Protein AF-0000000074120996 (afdb_homodimer)

Foldseek 3Di:
DWFFQDDFCFQLVVVVVVVDDPVNVVVLVVVLLVLLLVLLLVLLVLLLVLLVLLVVLLVVLLVVLLVVLVVCLVVVPNVVSLVSLLVLLLVLQLVLLCLCLPPPVCLFFLLLLVLLLLLLTFDDPPLQAPSSLVSLSSQLSSNLSSQALFANLSSSLSNSLSSQLCSQLQAHPVVRGHDPPNLVQLGSNSSSLSSLLSSLLSNCAAQVFLVLSLVCSPFRRHLEDDPSSSVSSSSSNNSNQVSNLQVVCVVVVNHPPSQDRYSFALEADDDFADPVCLVVLQVLLLVLLVLQLVLLVLLLVLLVVCVVPVPDSVSLSVLSSVLSSVLSVLLSVLQVPQPDKDFAPQDPDDARQSPHDPRIGGLSCQQRSDRLSSNLNCLQDRFPPSDDLVSLVSNLVVLSVSLSSRRNRSTYGHNLSSQLNSQLSVLLSSLVVQCVVVVPDPNSRNSNLSSLSRSLSNNLSAQVDAPSSLSSSCSSNVHCNCSVSSRSSSNSSSVSNVVNHDHNSVSVCVVVVSLRDDSADDPPQQQPWLLNLFDPDADAAEQKDFLLSLLVQQVDPVNVDQKHFYAYPVQATFAIDGNQRNQLCQQVLQFPVVPDPDDPDRPSSSSSCPPDGDRPVVRDADPVRRRTIHRCNSPGSGDDAEEERGGTPRVVSCCCSHSSRQKHFYAYPVNHTGGMHGSVSSSVVVVVVVVVVD/DWFFQDDQCFLLVVVVVVPDDPVNVVVLVVVLLVLLLVLLLVLLVLLLVLLVLLVVLLVVLLVVLLVVLVVCLVVVPNVVSLVSLLVLLLVLQLVLLCLCLPPNVCLFFLLLLVLLLLLLTFDDPPLQAPSSLVSLSSQVSSNLSSQALFANLSSSLSNSLSSQLCSQLQAHPVVRGHDPPNLVQLGSNSSSLSSLLSSLLSNCAAQVFLVLSLVCSPFRRHLEDDPSSSVSSSSSNNSSQVSNLQVVCVVVVNHPPSQDRYSFALEADDDFADPVCLVVLQVLLLVLLVLQLVLLVLLLVLLVVCVVPVPDSVSLSVLSSVLSSVLSVLLSVLQVPQPDKDACVQDPDDASQSPHDPRIGGLSCQQRSDRLSSNLSCLQDRFPPSDDLVSLVSNLVVLSVSLSSRRNRSTYGHNLSSQLNSQLSVLLSSLVVQCVVVVPDPNSRRSNLSSLSRSLSNNLSAQVDAPSSLSSSCSSNVHCNCSVSSRSSSNSSSVSNVVNHDHNSVSVCVVVVSLRDDSADDPPQQQPWLLNLFDPDAAAAEQKDFLLVLLVQQVDPVNVDQKHFYAYPVQATFFIDGPQRNQLCQQVLQFPVVPDPDDPDRPSSSSSCPPDGDRPVVRDADPVRRRTIHRCNSPGSGDDAEEERGGTPRVVSCCCSHSSRAKHFYAYPVNHTGGMHGSVSSSVVVVVVVVVVD

Radius of gyration: 33.47 Å; Cα contacts (8 Å, |Δi|>4): 2765; chains: 2; bounding box: 96×93×85 Å

Nearest PDB structures (foldseek):
  7jm6-assembly1_B  TM=9.579E-01  e=2.265E-63  Gallus gallus
  7cq6-assembly1_D  TM=9.670E-01  e=3.101E-57  Homo sapiens
  7bxu-assembly1_A  TM=9.636E-01  e=4.789E-57  Homo sapiens
  8hvt-assembly1_C  TM=9.668E-01  e=8.269E-42  Homo sapiens
  8iad-assembly1_B  TM=9.097E-01  e=7.892E-44  Arabidopsis thaliana

Sequence (1388 aa):
QALDYDTIENELHGEEERKMSSSDWKWIQFQRWIICMLIGIMTGIVAVVINICILELTAVKMHVVEQAIIHCVKNRCLYVPLLLWIAINVVLVTVASLLTVFVAPVAAGSGIPQIKCFLNGVKVPNVVRFKTLVTKVIGVIASVSGGLAVGKEGPMIHSGSVLAAGISQGRSISFNLNTRFFKHFRNDREKRDFVCAGAAAGVSAAFGAPVGGVLFSLEEAASFWNQALTWRIFLCSILSSYTLNFFMSIYHHHPGDLAYPGLINFGKFSGSYEGFELPIFLLMAVFGGLSGAAFNAINHKITVFRLKYLKAKYFKVLEVVFVAAVSATIAFVLIYWNPECKPLGQDPYVRLQFFCNDGEYNTMAVLFFTPPEESVKSLFHDPLGALQPLTIVIFVLPYFFLACWTYGLQVPSGLFIPSLLIGAAWGRLVGNCVNFIWPDDIWAQDLSKYALIGAAAQLGGTVRMTISLTVILIEATGNITYSLPLMAVLLLAKWVGDYFNHGIYDMHIHLNKVPILPWEPPALSTNIQAREVMGTPVVTLRTVPLVSDICSVLSDPRNCHSGYPITDSEGKFRGVILRTQLLILLKHKEFVERGGSSERIKLSVFRDSYPRYFPLSVINVSEGEQQCHVDLRPFLNPSPYTIQENASLPRIFRLFRALGLRHLVVLNDEYKVVGMISRKDIWKWEHKEKQHDDQALDYDTIENELHGEEERKMSSSDWKWIQFQRWIICMLIGIMTGIVAVVINICILELTAVKMHVVEQAIIHCVKNRCLYVPLLLWIAINVVLVTVASLLTVFVAPVAAGSGIPQIKCFLNGVKVPNVVRFKTLVTKVIGVIASVSGGLAVGKEGPMIHSGSVLAAGISQGRSISFNLNTRFFKHFRNDREKRDFVCAGAAAGVSAAFGAPVGGVLFSLEEAASFWNQALTWRIFLCSILSSYTLNFFMSIYHHHPGDLAYPGLINFGKFSGSYEGFELPIFLLMAVFGGLSGAAFNAINHKITVFRLKYLKAKYFKVLEVVFVAAVSATIAFVLIYWNPECKPLGQDPYVRLQFFCNDGEYNTMAVLFFTPPEESVKSLFHDPLGALQPLTIVIFVLPYFFLACWTYGLQVPSGLFIPSLLIGAAWGRLVGNCVNFIWPDDIWAQDLSKYALIGAAAQLGGTVRMTISLTVILIEATGNITYSLPLMAVLLLAKWVGDYFNHGIYDMHIHLNKVPILPWEPPALSTNIQAREVMGTPVVTLRTVPLVSDICSVLSDPRNCHSGYPITDSEGKFRGVILRTQLLILLKHKEFVERGGSSERIKLSVFRDSYPRYFPLSVINVSEGEQQCHVDLRPFLNPSPYTIQENASLPRIFRLFRALGLRHLVVLNDEYKVVGMISRKDIWKWEHKEKQHDD

Secondary structure (DSSP, 8-state):
-B---S----HHHHHHHHH--HHHHHHHHHHHHHHHHHHHHHHHHHHHHHHHHHHHHHHHHHHHHHHHHHHHHHHT-THHHHHHHHHHHHHHHHHHHHIIIII-GGGSB-SHHHHHHHHTTB--TTTT-HHHHHHHHHHHHHHHHTT-S-BSHHHHHHHHHHHHHHHHHTEETTTTEE-STTGGG-SHHHHHHHHHHHHHHHHHHHHS-HHHHHHHIIIII-S---HHHHHHHHHHHHHHHHHHHHHHHHHTT-TT-----SS-----------GGGHHHHHHHHHHHHHHHHHHHHHHHHHHHHHHHH--SHHHHHHHHHHHHHHHHHHHHHHHHH---EEETTS--S----TTSPTTEEEHHHHHHSS-HHHHHHHHHHPPTTSS-HHHHHHHHHHHHHHHHHHTTSSSB-BSHHHHHHHHHHHHHHHHHHHHHHSTT-GGGT-HHHHHHHHHHHHHHHHH---HHHHHHHHHHHT--TTHHHHHHHHHHHHHHHHTT---HHHHHHHHTT-----SSPPTT-TT-BHHHHSB-S---EESS-BHHHHHHHHH-GGG--SEEEEE-TT-BEEEEEEHHHHHHHHHTT--STT-SSS----HHHHHHHTT----GGGS---TTGGG-B---TTTSBSS--EEETT-BHHHHHHHHHHHT-SEEEEE-TTSBEEEEEEHHHHHHHHHHHHHHH-/-B---S----HHHHHHHHH--HHHHHHHHHHHHHHHHHHHHHHHHHHHHHHHHHHHHHHHHHHHHHHHHHHHHHHT-THHHHHHHHHHHHHHHHHHHHIIIII-GGGSB-SHHHHHHHHTTB--TTTT-HHHHHHHHHHHHHHHHTT-S-BSHHHHHHHHHHHHHHHHHTEETTTTEE-STTGGG-SHHHHHHHHHHHHHHHHHHHHS-HHHHHHHIIIII-S---HHHHHHHHHHHHHHHHHHHHHHHHHTT-TT-----SS-----------GGGHHHHHHHHHHHHHHHHHHHHHHHHHHHHHHHH--SHHHHHHHHHHHHHHHHHHHHHHHHH---EEEGGG--S----TTSPTTEEEHHHHHHSS-HHHHHHHHHHPPTTSS-HHHHHHHHHHHHHHHHHHTTSSSB-BSHHHHHHHHHHHHHHHHHHHHHHSTT-GGGT-HHHHHHHHHHHHHHHHH---HHHHHHHHHHHT--TTHHHHHHHHHHHHHHHHHH---HHHHHHHHTT-----SSPPTT-TT-BHHHHSB-S---EESS-BHHHHHHHHH-GGG--SEEEEE-TTSBEEEEEEHHHHHHHHHTT--STT-SSS----HHHHHHHTT----GGGS---TTGGG-B---TTTSBSS--EEETT-BHHHHHHHHHHHT-SEEEEE-TTSBEEEEEEHHHHHHHHHHHHHHH-

Solvent-accessible surface area (backbone atoms only — not comparable to full-atom values): 68391 Å² total; per-residue (Å²): 104,66,40,54,44,62,80,68,68,16,52,51,49,44,51,53,48,71,69,51,48,73,66,54,54,51,48,53,55,49,48,54,51,52,48,32,46,49,36,6,39,52,36,6,50,53,49,44,53,43,49,52,52,27,53,53,51,36,50,52,49,48,50,54,37,48,52,38,40,60,55,14,64,76,69,74,41,60,66,54,28,52,51,50,47,27,49,54,17,28,54,31,32,46,52,14,18,50,36,15,69,72,71,24,56,67,26,28,22,26,32,55,50,59,50,28,36,44,53,66,30,36,57,57,79,61,62,55,32,68,65,24,37,54,38,23,51,53,8,30,34,20,27,47,50,18,60,44,55,42,21,66,44,28,33,33,20,36,40,13,21,19,48,15,41,33,61,48,37,35,40,35,81,92,74,67,40,77,50,83,49,51,56,88,39,41,47,55,41,51,36,43,54,39,21,46,23,12,30,11,11,11,38,1,25,29,34,29,10,32,69,18,9,46,37,34,33,55,74,70,35,35,72,65,86,51,72,70,57,49,54,46,26,39,52,8,3,43,39,2,16,47,42,24,6,53,55,47,13,49,70,71,72,38,71,58,48,71,81,38,38,28,74,43,69,59,52,81,58,83,75,84,83,57,58,83,48,48,65,56,48,48,52,44,5,46,48,14,0,49,52,12,29,49,45,39,52,54,28,48,54,52,50,52,50,39,69,73,70,45,73,52,70,66,52,42,45,49,48,50,38,47,53,28,36,50,48,43,47,52,46,51,51,50,40,70,69,50,83,55,60,42,64,68,77,76,62,87,78,69,79,51,29,87,92,37,56,94,62,22,19,29,54,54,37,39,51,59,72,39,59,64,64,56,24,39,28,46,48,34,64,53,56,82,77,68,64,56,64,67,60,44,52,67,47,38,56,58,47,50,52,46,32,36,63,43,59,76,38,51,27,22,30,8,61,62,50,41,30,31,35,46,13,17,39,57,13,29,45,50,23,51,52,47,19,69,76,37,68,87,42,73,79,36,58,55,35,34,61,32,5,49,51,20,14,46,5,19,34,11,10,28,56,52,48,42,71,29,51,40,41,28,52,29,45,31,28,49,32,47,79,54,45,64,62,44,47,54,18,17,48,45,0,23,54,50,9,56,74,76,43,69,28,44,50,61,47,51,36,54,74,68,67,54,74,69,82,69,98,61,61,68,81,83,33,62,79,40,32,36,69,77,48,35,45,69,84,64,70,66,43,52,45,63,33,39,41,44,57,55,50,51,49,68,64,33,78,91,48,77,56,64,61,33,44,24,21,47,97,85,48,32,61,54,27,36,36,41,45,65,56,51,47,50,40,60,65,68,59,59,29,59,82,68,42,79,87,61,79,76,85,52,64,64,58,62,32,68,41,54,90,64,72,73,58,71,85,76,47,85,74,51,79,73,51,35,74,29,35,30,70,43,68,53,69,20,22,55,57,64,72,58,42,48,43,73,20,29,42,46,60,52,44,49,50,34,49,55,58,44,48,44,61,36,43,23,28,48,80,67,29,26,75,62,24,37,33,39,56,60,36,55,44,50,50,55,53,54,50,47,62,67,69,105,103,67,40,54,45,62,82,68,68,15,53,49,50,45,52,52,49,71,69,50,48,74,65,54,52,51,48,54,57,50,50,54,51,52,48,34,47,50,36,6,37,52,35,6,51,52,50,42,52,43,48,53,50,28,54,53,52,36,51,52,51,50,50,56,38,49,52,38,40,60,55,14,66,75,68,73,41,60,65,52,29,53,53,50,46,26,48,54,17,28,54,33,33,46,54,14,18,50,36,14,68,72,72,26,55,66,28,28,23,25,32,54,51,60,48,28,36,44,53,67,29,35,58,56,78,60,63,56,32,68,63,24,39,54,37,23,51,54,7,31,32,22,27,48,50,18,60,46,58,42,21,65,43,28,31,35,20,35,40,13,22,19,48,16,41,32,62,47,37,35,41,36,81,90,73,68,40,76,51,86,49,49,56,89,39,42,46,54,42,50,37,42,54,39,22,46,26,12,30,12,11,10,38,0,24,29,34,26,10,31,69,18,10,44,37,34,32,53,74,70,35,36,71,65,86,52,71,69,57,49,54,46,26,40,52,9,3,44,39,2,16,47,42,26,6,52,54,47,12,48,71,71,71,37,70,58,46,72,80,39,38,28,74,44,69,58,53,80,56,84,74,85,82,58,57,84,48,48,65,56,48,47,51,45,5,46,49,15,0,49,52,11,30,48,47,40,52,53,30,49,53,52,50,53,48,37,68,73,69,46,71,51,70,69,52,42,44,49,49,50,40,48,52,27,37,51,48,44,47,52,44,51,51,51,41,70,70,49,84,57,60,43,60,53,91,75,54,86,77,68,76,51,28,87,90,39,56,94,66,23,16,29,53,55,37,39,52,60,71,39,59,65,64,57,24,39,29,46,47,34,64,54,56,81,80,67,63,55,65,66,59,44,53,68,46,38,56,58,47,50,54,46,31,37,62,44,60,77,39,51,28,22,28,8,62,62,49,42,29,30,36,44,13,18,41,57,14,29,45,51,23,52,51,47,18,69,76,38,69,85,42,72,79,37,57,56,34,33,62,32,4,48,51,21,14,46,5,20,34,12,11,28,57,52,45,42,70,28,49,40,42,25,52,29,45,31,29,48,30,47,78,55,44,64,63,44,47,54,18,16,49,45,0,23,54,49,8,54,74,74,43,69,28,44,51,60,48,51,36,54,74,66,67,54,72,71,81,68,96,62,62,69,81,84,34,63,81,40,32,35,70,76,48,36,45,68,86,64,72,66,43,52,46,62,34,40,40,44,56,52,50,50,48,68,65,33,77,90,50,77,57,65,62,32,44,25,21,46,97,86,48,32,62,55,27,39,33,42,45,66,56,52,47,50,39,59,65,68,59,60,29,58,82,70,44,79,88,61,79,74,86,53,64,64,60,60,32,67,42,52,91,63,72,75,59,70,87,76,47,86,74,52,79,73,51,34,73,30,34,31,69,42,70,52,68,21,21,56,58,65,72,57,44,48,44,75,19,28,42,47,60,51,43,49,50,34,48,55,58,44,49,43,62,35,42,23,29,49,80,67,29,26,73,61,25,37,36,37,57,58,37,55,43,50,49,56,52,54,51,46,61,67,70,104

Organism: Ciona intestinalis (NCBI:txid7719)

InterPro domains:
  IPR000644 CBS domain [PF00571] (530-586)
  IPR000644 CBS domain [PF00571] (637-682)
  IPR000644 CBS domain [PS51371] (534-593)
  IPR000644 CBS domain [PS51371] (636-694)
  IPR000644 CBS domain [SM00116] (537-587)
  IPR000644 CBS domain [SM00116] (639-687)
  IPR001807 Chloride channel [PF00654] (93-497)
  IPR001807 Chloride channel [PR00762] (105-122)
  IPR001807 Chloride channel [PR00762] (136-155)
  IPR001807 Chloride channel [PR00762] (200-219)
  IPR001807 Chloride channel [PR00762] (411-431)
  IPR001807 Chloride channel [PR00762] (448-464)
  IPR001807 Chloride channel [PR00762] (466-485)
  IPR001807 Chloride channel [PR00762] (504-518)
  IPR014743 Chloride channel, core [SSF81340] (23-520)
  IPR046342 CBS domain superfamily [G3DSA:3.10.580.10] (526-694)
  IPR046342 CBS domain superfamily [SSF54631] (521-684)
  IPR051280 Voltage-gated chloride channel/antiporter [PTHR11689] (2-684)

pLDDT: mean 89.8, std 8.84, range [40.62, 98.62]

Structure (mmCIF, N/CA/C/O backbone):
data_AF-0000000074120996-model_v1
#
loop_
_entity.id
_entity.type
_entity.pdbx_description
1 polymer 'Chloride channel protein'
#
loop_
_atom_site.group_PDB
_atom_site.id
_atom_site.type_symbol
_atom_site.label_atom_id
_atom_site.label_alt_id
_atom_site.label_comp_id
_atom_site.label_asym_id
_atom_site.label_entity_id
_atom_site.label_seq_id
_atom_site.pdbx_PDB_ins_code
_atom_site.Cartn_x
_atom_site.Cartn_y
_atom_site.Cartn_z
_atom_site.occupancy
_atom_site.B_iso_or_equiv
_atom_site.auth_seq_id
_atom_site.auth_comp_id
_atom_site.auth_asym_id
_atom_site.auth_atom_id
_atom_site.pdbx_PDB_model_num
ATOM 1 N N . GLN A 1 1 ? -20.734 -17.781 -11.328 1 68.81 1 GLN A N 1
ATOM 2 C CA . GLN A 1 1 ? -19.781 -17.75 -12.445 1 68.81 1 GLN A CA 1
ATOM 3 C C . GLN A 1 1 ? -18.578 -16.875 -12.117 1 68.81 1 GLN A C 1
ATOM 5 O O . GLN A 1 1 ? -18.703 -15.914 -11.359 1 68.81 1 GLN A O 1
ATOM 10 N N . ALA A 1 2 ? -17.406 -17.359 -12.57 1 76.06 2 ALA A N 1
ATOM 11 C CA . ALA A 1 2 ? -16.156 -16.672 -12.242 1 76.06 2 ALA A CA 1
ATOM 12 C C . ALA A 1 2 ? -15.617 -15.914 -13.445 1 76.06 2 ALA A C 1
ATOM 14 O O . ALA A 1 2 ? -15.922 -16.25 -14.594 1 76.06 2 ALA A O 1
ATOM 15 N N . LEU A 1 3 ? -15.055 -14.82 -13.242 1 74.31 3 LEU A N 1
ATOM 16 C CA . LEU A 1 3 ? -14.344 -14.047 -14.25 1 74.31 3 LEU A CA 1
ATOM 17 C C . LEU A 1 3 ? -12.961 -14.633 -14.508 1 74.31 3 LEU A C 1
ATOM 19 O O . LEU A 1 3 ? -12.422 -15.359 -13.672 1 74.31 3 LEU A O 1
ATOM 23 N N . ASP A 1 4 ? -12.508 -14.445 -15.734 1 76.88 4 ASP A N 1
ATOM 24 C CA . ASP A 1 4 ? -11.195 -14.961 -16.094 1 76.88 4 ASP A CA 1
ATOM 25 C C . ASP A 1 4 ? -10.172 -13.828 -16.203 1 76.88 4 ASP A C 1
ATOM 27 O O . ASP A 1 4 ? -10.172 -13.07 -17.172 1 76.88 4 ASP A O 1
ATOM 31 N N . TYR A 1 5 ? -9.289 -13.859 -15.328 1 78.5 5 TYR A N 1
ATOM 32 C CA . TYR A 1 5 ? -8.305 -12.789 -15.312 1 78.5 5 TYR A CA 1
ATOM 33 C C . TYR A 1 5 ? -7 -13.234 -15.953 1 78.5 5 TYR A C 1
ATOM 35 O O . TYR A 1 5 ? -6.059 -12.445 -16.078 1 78.5 5 TYR A O 1
ATOM 43 N N . ASP A 1 6 ? -6.938 -14.43 -16.406 1 83.38 6 ASP A N 1
ATOM 44 C CA . ASP A 1 6 ? -5.758 -14.938 -17.094 1 83.38 6 ASP A CA 1
ATOM 45 C C . ASP A 1 6 ? -5.793 -14.578 -18.578 1 83.38 6 ASP A C 1
ATOM 47 O O . ASP A 1 6 ? -6.816 -14.766 -19.25 1 83.38 6 ASP A O 1
ATOM 51 N N . THR A 1 7 ? -4.715 -14.102 -19.094 1 82.88 7 THR A N 1
ATOM 52 C CA . THR A 1 7 ? -4.648 -13.75 -20.516 1 82.88 7 THR A CA 1
ATOM 53 C C . THR A 1 7 ? -4.582 -15.008 -21.375 1 82.88 7 THR A C 1
ATOM 55 O O . THR A 1 7 ? -3.77 -15.898 -21.125 1 82.88 7 THR A O 1
ATOM 58 N N . ILE A 1 8 ? -5.453 -15.023 -22.344 1 88.12 8 ILE A N 1
ATOM 59 C CA . ILE A 1 8 ? -5.449 -16.141 -23.281 1 88.12 8 ILE A CA 1
ATOM 60 C C . ILE A 1 8 ? -4.402 -15.914 -24.359 1 88.12 8 ILE A C 1
ATOM 62 O O . ILE A 1 8 ? -4.617 -15.125 -25.281 1 88.12 8 ILE A O 1
ATOM 66 N N . GLU A 1 9 ? -3.352 -16.656 -24.234 1 90.25 9 GLU A N 1
ATOM 67 C CA . GLU A 1 9 ? -2.248 -16.5 -25.172 1 90.25 9 GLU A CA 1
ATOM 68 C C . GLU A 1 9 ? -2.312 -17.531 -26.281 1 90.25 9 GLU A C 1
ATOM 70 O O . GLU A 1 9 ? -1.365 -18.297 -26.484 1 90.25 9 GLU A O 1
ATOM 75 N N . ASN A 1 10 ? -3.385 -17.438 -27.047 1 92.44 10 ASN A N 1
ATOM 76 C CA . ASN A 1 10 ? -3.551 -18.375 -28.156 1 92.44 10 ASN A CA 1
ATOM 77 C C . ASN A 1 10 ? -2.818 -17.891 -29.406 1 92.44 10 ASN A C 1
ATOM 79 O O . ASN A 1 10 ? -2.049 -16.938 -29.344 1 92.44 10 ASN A O 1
ATOM 83 N N . GLU A 1 11 ? -2.973 -18.656 -30.422 1 91.5 11 GLU A N 1
ATOM 84 C CA . GLU A 1 11 ? -2.266 -18.344 -31.672 1 91.5 11 GLU A CA 1
ATOM 85 C C . GLU A 1 11 ? -2.705 -17 -32.219 1 91.5 11 GLU A C 1
ATOM 87 O O . GLU A 1 11 ? -1.896 -16.266 -32.812 1 91.5 11 GLU A O 1
ATOM 92 N N . LEU A 1 12 ? -3.936 -16.719 -32.094 1 91.94 12 LEU A N 1
ATOM 93 C CA . LEU A 1 12 ? -4.449 -15.438 -32.562 1 91.94 12 LEU A CA 1
ATOM 94 C C . LEU A 1 12 ? -3.789 -14.281 -31.812 1 91.94 12 LEU A C 1
ATOM 96 O O . LEU A 1 12 ? -3.451 -13.258 -32.406 1 91.94 12 LEU A O 1
ATOM 100 N N . HIS A 1 13 ? -3.668 -14.438 -30.547 1 90.88 13 HIS A N 1
ATOM 101 C CA . HIS A 1 13 ? -3.004 -13.43 -29.719 1 90.88 13 HIS A CA 1
ATOM 102 C C . HIS A 1 13 ? -1.551 -13.25 -30.156 1 90.88 13 HIS A C 1
ATOM 104 O O . HIS A 1 13 ? -1.065 -12.117 -30.234 1 90.88 13 HIS A O 1
ATOM 110 N N . GLY A 1 14 ? -0.879 -14.328 -30.391 1 89 14 GLY A N 1
ATOM 111 C CA . GLY A 1 14 ? 0.498 -14.258 -30.859 1 89 14 GLY A CA 1
ATOM 112 C C . GLY A 1 14 ? 0.641 -13.562 -32.188 1 89 14 GLY A C 1
ATOM 113 O O . GLY A 1 14 ? 1.589 -12.805 -32.406 1 89 14 GLY A O 1
ATOM 114 N N . GLU A 1 15 ? -0.317 -13.82 -33.062 1 90.06 15 GLU A N 1
ATOM 115 C CA . GLU A 1 15 ? -0.294 -13.203 -34.375 1 90.06 15 GLU A CA 1
ATOM 116 C C . GLU A 1 15 ? -0.506 -11.695 -34.281 1 90.06 15 GLU A C 1
ATOM 118 O O . GLU A 1 15 ? 0.152 -10.93 -35 1 90.06 15 GLU A O 1
ATOM 123 N N . GLU A 1 16 ? -1.359 -11.344 -33.531 1 89.19 16 GLU A N 1
ATOM 124 C CA . GLU A 1 16 ? -1.601 -9.914 -33.344 1 89.19 16 GLU A CA 1
ATOM 125 C C . GLU A 1 16 ? -0.38 -9.219 -32.75 1 89.19 16 GLU A C 1
ATOM 127 O O . GLU A 1 16 ? -0.042 -8.102 -33.156 1 89.19 16 GLU A O 1
ATOM 132 N N . GLU A 1 17 ? 0.224 -9.836 -31.797 1 89.38 17 GLU A N 1
ATOM 133 C CA . GLU A 1 17 ? 1.395 -9.25 -31.156 1 89.38 17 GLU A CA 1
ATOM 134 C C . GLU A 1 17 ? 2.561 -9.133 -32.125 1 89.38 17 GLU A C 1
ATOM 136 O O . GLU A 1 17 ? 3.348 -8.188 -32.062 1 89.38 17 GLU A O 1
ATOM 141 N N . ARG A 1 18 ? 2.688 -10.062 -33.031 1 88.81 18 ARG A N 1
ATOM 142 C CA . ARG A 1 18 ? 3.752 -10.031 -34.031 1 88.81 18 ARG A CA 1
ATOM 143 C C . ARG A 1 18 ? 3.566 -8.859 -34.969 1 88.81 18 ARG A C 1
ATOM 145 O O . ARG A 1 18 ? 4.543 -8.312 -35.5 1 88.81 18 ARG A O 1
ATOM 152 N N . LYS A 1 19 ? 2.367 -8.508 -35.156 1 89.38 19 LYS A N 1
ATOM 153 C CA . LYS A 1 19 ? 2.059 -7.422 -36.094 1 89.38 19 LYS A CA 1
ATOM 154 C C . LYS A 1 19 ? 2.131 -6.066 -35.375 1 89.38 19 LYS A C 1
ATOM 156 O O . LYS A 1 19 ? 2.188 -5.023 -36.062 1 89.38 19 LYS A O 1
ATOM 161 N N . MET A 1 20 ? 2.154 -6.098 -34.156 1 88.69 20 MET A N 1
ATOM 162 C CA . MET A 1 20 ? 2.131 -4.855 -33.375 1 88.69 20 MET A CA 1
ATOM 163 C C . MET A 1 20 ? 3.514 -4.219 -33.312 1 88.69 20 MET A C 1
ATOM 165 O O . MET A 1 20 ? 4.5 -4.887 -33 1 88.69 20 MET A O 1
ATOM 169 N N . SER A 1 21 ? 3.57 -2.992 -33.656 1 88.56 21 SER A N 1
ATOM 170 C CA . SER A 1 21 ? 4.809 -2.227 -33.562 1 88.56 21 SER A CA 1
ATOM 171 C C . SER A 1 21 ? 5.012 -1.673 -32.156 1 88.56 21 SER A C 1
ATOM 173 O O . SER A 1 21 ? 4.09 -1.698 -31.328 1 88.56 21 SER A O 1
ATOM 175 N N . SER A 1 22 ? 6.223 -1.227 -31.891 1 87.19 22 SER A N 1
ATOM 176 C CA . SER A 1 22 ? 6.527 -0.609 -30.594 1 87.19 22 SER A CA 1
ATOM 177 C C . SER A 1 22 ? 5.684 0.641 -30.375 1 87.19 22 SER A C 1
ATOM 179 O O . SER A 1 22 ? 5.293 0.936 -29.234 1 87.19 22 SER A O 1
ATOM 181 N N . SER A 1 23 ? 5.391 1.337 -31.391 1 89.81 23 SER A N 1
ATOM 182 C CA . SER A 1 23 ? 4.574 2.541 -31.297 1 89.81 23 SER A CA 1
ATOM 183 C C . SER A 1 23 ? 3.129 2.199 -30.938 1 89.81 23 SER A C 1
ATOM 185 O O . SER A 1 23 ? 2.475 2.932 -30.203 1 89.81 23 SER A O 1
ATOM 187 N N . ASP A 1 24 ? 2.686 1.1 -31.484 1 90 24 ASP A N 1
ATOM 188 C CA . ASP A 1 24 ? 1.333 0.653 -31.172 1 90 24 ASP A CA 1
ATOM 189 C C . ASP A 1 24 ? 1.211 0.281 -29.688 1 90 24 ASP A C 1
ATOM 191 O O . ASP A 1 24 ? 0.208 0.595 -29.047 1 90 24 ASP A O 1
ATOM 195 N N . TRP A 1 25 ? 2.223 -0.363 -29.297 1 89.31 25 TRP A N 1
ATOM 196 C CA . TRP A 1 25 ? 2.234 -0.768 -27.891 1 89.31 25 TRP A CA 1
ATOM 197 C C . TRP A 1 25 ? 2.229 0.45 -26.969 1 89.31 25 TRP A C 1
ATOM 199 O O . TRP A 1 25 ? 1.503 0.48 -25.984 1 89.31 25 TRP A O 1
ATOM 209 N N . LYS A 1 26 ? 3.01 1.464 -27.312 1 89.94 26 LYS A N 1
ATOM 210 C CA . LYS A 1 26 ? 3.07 2.68 -26.516 1 89.94 26 LYS A CA 1
ATOM 211 C C . LYS A 1 26 ? 1.739 3.426 -26.547 1 89.94 26 LYS A C 1
ATOM 213 O O . LYS A 1 26 ? 1.341 4.035 -25.547 1 89.94 26 LYS A O 1
ATOM 218 N N . TRP A 1 27 ? 1.124 3.375 -27.578 1 90.75 27 TRP A N 1
ATOM 219 C CA . TRP A 1 27 ? -0.169 4.039 -27.703 1 90.75 27 TRP A CA 1
ATOM 220 C C . TRP A 1 27 ? -1.217 3.361 -26.828 1 90.75 27 TRP A C 1
ATOM 222 O O . TRP A 1 27 ? -2.055 4.031 -26.219 1 90.75 27 TRP A O 1
ATOM 232 N N . ILE A 1 28 ? -1.184 2.074 -26.797 1 90.62 28 ILE A N 1
ATOM 233 C CA . ILE A 1 28 ? -2.119 1.329 -25.969 1 90.62 28 ILE A CA 1
ATOM 234 C C . ILE A 1 28 ? -1.873 1.656 -24.5 1 90.62 28 ILE A C 1
ATOM 236 O O . ILE A 1 28 ? -2.82 1.814 -23.719 1 90.62 28 ILE A O 1
ATOM 240 N N . GLN A 1 29 ? -0.605 1.774 -24.188 1 89.88 29 GLN A N 1
ATOM 241 C CA . GLN A 1 29 ? -0.27 2.15 -22.828 1 89.88 29 GLN A CA 1
ATOM 242 C C . GLN A 1 29 ? -0.762 3.559 -22.5 1 89.88 29 GLN A C 1
ATOM 244 O O . GLN A 1 29 ? -1.242 3.82 -21.391 1 89.88 29 GLN A O 1
ATOM 249 N N . PHE A 1 30 ? -0.664 4.414 -23.453 1 91.06 30 PHE A N 1
ATOM 250 C CA . PHE A 1 30 ? -1.115 5.789 -23.266 1 91.06 30 PHE A CA 1
ATOM 251 C C . PHE A 1 30 ? -2.631 5.848 -23.125 1 91.06 30 PHE A C 1
ATOM 253 O O . PHE A 1 30 ? -3.154 6.641 -22.344 1 91.06 30 PHE A O 1
ATOM 260 N N . GLN A 1 31 ? -3.312 5.051 -23.828 1 93.12 31 GLN A N 1
ATOM 261 C CA . GLN A 1 31 ? -4.766 4.988 -23.719 1 93.12 31 GLN A CA 1
ATOM 262 C C . GLN A 1 31 ? -5.199 4.551 -22.328 1 93.12 31 GLN A C 1
ATOM 264 O O . GLN A 1 31 ? -6.227 5.008 -21.812 1 93.12 31 GLN A O 1
ATOM 269 N N . ARG A 1 32 ? -4.465 3.678 -21.719 1 94 32 ARG A N 1
ATOM 270 C CA . ARG A 1 32 ? -4.766 3.256 -20.344 1 94 32 ARG A CA 1
ATOM 271 C C . ARG A 1 32 ? -4.762 4.445 -19.391 1 94 32 ARG A C 1
ATOM 273 O O . ARG A 1 32 ? -5.617 4.543 -18.516 1 94 32 ARG A O 1
ATOM 280 N N . TRP A 1 33 ? -3.873 5.312 -19.594 1 93 33 TRP A N 1
ATOM 281 C CA . TRP A 1 33 ? -3.775 6.5 -18.75 1 93 33 TRP A CA 1
ATOM 282 C C . TRP A 1 33 ? -4.953 7.438 -18.984 1 93 33 TRP A C 1
ATOM 284 O O . TRP A 1 33 ? -5.52 7.988 -18.047 1 93 33 TRP A O 1
ATOM 294 N N . ILE A 1 34 ? -5.312 7.602 -20.172 1 94.44 34 ILE A N 1
ATOM 295 C CA . ILE A 1 34 ? -6.418 8.484 -20.531 1 94.44 34 ILE A CA 1
ATOM 296 C C . ILE A 1 34 ? -7.715 7.961 -19.922 1 94.44 34 ILE A C 1
ATOM 298 O O . ILE A 1 34 ? -8.516 8.734 -19.391 1 94.44 34 ILE A O 1
ATOM 302 N N . ILE A 1 35 ? -7.895 6.68 -20.031 1 95.88 35 ILE A N 1
ATOM 303 C CA . ILE A 1 35 ? -9.102 6.062 -19.484 1 95.88 35 ILE A CA 1
ATOM 304 C C . ILE A 1 35 ? -9.148 6.277 -17.984 1 95.88 35 ILE A C 1
ATOM 306 O O . ILE A 1 35 ? -10.203 6.613 -17.422 1 95.88 35 ILE A O 1
ATOM 310 N N . CYS A 1 36 ? -8.031 6.113 -17.328 1 96.06 36 CYS A N 1
ATOM 311 C CA . CYS A 1 36 ? -7.98 6.312 -15.883 1 96.06 36 CYS A CA 1
ATOM 312 C C . CYS A 1 36 ? -8.273 7.762 -15.523 1 96.06 36 CYS A C 1
ATOM 314 O O . CYS A 1 36 ? -8.922 8.039 -14.508 1 96.06 36 CYS A O 1
ATOM 316 N N . MET A 1 37 ? -7.809 8.688 -16.312 1 96.06 37 MET A N 1
ATOM 317 C CA . MET A 1 37 ? -8.102 10.102 -16.078 1 96.06 37 MET A CA 1
ATOM 318 C C . MET A 1 37 ? -9.594 10.383 -16.234 1 96.06 37 MET A C 1
ATOM 320 O O . MET A 1 37 ? -10.18 11.086 -15.414 1 96.06 37 MET A O 1
ATOM 324 N N . LEU A 1 38 ? -10.133 9.789 -17.219 1 96.94 38 LEU A N 1
ATOM 325 C CA . LEU A 1 38 ? -11.562 9.984 -17.453 1 96.94 38 LEU A CA 1
ATOM 326 C C . LEU A 1 38 ? -12.391 9.391 -16.312 1 96.94 38 LEU A C 1
ATOM 328 O O . LEU A 1 38 ? -13.383 9.977 -15.898 1 96.94 38 LEU A O 1
ATOM 332 N N . ILE A 1 39 ? -12.008 8.234 -15.852 1 97.81 39 ILE A N 1
ATOM 333 C CA . ILE A 1 39 ? -12.695 7.586 -14.734 1 97.81 39 ILE A CA 1
ATOM 334 C C . ILE A 1 39 ? -12.641 8.484 -13.508 1 97.81 39 ILE A C 1
ATOM 336 O O . ILE A 1 39 ? -13.648 8.68 -12.82 1 97.81 39 ILE A O 1
ATOM 340 N N . GLY A 1 40 ? -11.477 9.039 -13.203 1 97.81 40 GLY A N 1
ATOM 341 C CA . GLY A 1 40 ? -11.328 9.922 -12.062 1 97.81 40 GLY A CA 1
ATOM 342 C C . GLY A 1 40 ? -12.203 11.164 -12.156 1 97.81 40 GLY A C 1
ATOM 343 O O . GLY A 1 40 ? -12.922 11.484 -11.211 1 97.81 40 GLY A O 1
ATOM 344 N N . ILE A 1 41 ? -12.234 11.781 -13.273 1 97.69 41 ILE A N 1
ATOM 345 C CA . ILE A 1 41 ? -12.984 13.008 -13.484 1 97.69 41 ILE A CA 1
ATOM 346 C C . ILE A 1 41 ? -14.484 12.727 -13.398 1 97.69 41 ILE A C 1
ATOM 348 O O . ILE A 1 41 ? -15.219 13.438 -12.711 1 97.69 41 ILE A O 1
ATOM 352 N N . MET A 1 42 ? -14.898 11.68 -14.031 1 98 42 MET A N 1
ATOM 353 C CA . MET A 1 42 ? -16.328 11.359 -14.047 1 98 42 MET A CA 1
ATOM 354 C C . MET A 1 42 ? -16.812 10.953 -12.656 1 98 42 MET A C 1
ATOM 356 O O . MET A 1 42 ? -17.938 11.25 -12.273 1 98 42 MET A O 1
ATOM 360 N N . THR A 1 43 ? -15.977 10.219 -11.969 1 97.94 43 THR A N 1
ATOM 361 C CA . THR A 1 43 ? -16.328 9.859 -10.602 1 97.94 43 THR A CA 1
ATOM 362 C C . THR A 1 43 ? -16.469 11.109 -9.734 1 97.94 43 THR A C 1
ATOM 364 O O . THR A 1 43 ? -17.391 11.203 -8.914 1 97.94 43 THR A O 1
ATOM 367 N N . GLY A 1 44 ? -15.57 12.078 -9.891 1 97.06 44 GLY A N 1
ATOM 368 C CA . GLY A 1 44 ? -15.68 13.344 -9.188 1 97.06 44 GLY A CA 1
ATOM 369 C C . GLY A 1 44 ? -16.953 14.102 -9.516 1 97.06 44 GLY A C 1
ATOM 370 O O . GLY A 1 44 ? -17.578 14.688 -8.625 1 97.06 44 GLY A O 1
ATOM 371 N N . ILE A 1 45 ? -17.375 14.039 -10.711 1 97.62 45 ILE A N 1
ATOM 372 C CA . ILE A 1 45 ? -18.578 14.742 -11.148 1 97.62 45 ILE A CA 1
ATOM 373 C C . ILE A 1 45 ? -19.812 14.094 -10.508 1 97.62 45 ILE A C 1
ATOM 375 O O . ILE A 1 45 ? -20.719 14.797 -10.055 1 97.62 45 ILE A O 1
ATOM 379 N N . VAL A 1 46 ? -19.812 12.797 -10.477 1 97.81 46 VAL A N 1
ATOM 380 C CA . VAL A 1 46 ? -20.922 12.094 -9.828 1 97.81 46 VAL A CA 1
ATOM 381 C C . VAL A 1 46 ? -20.969 12.469 -8.344 1 97.81 46 VAL A C 1
ATOM 383 O O . VAL A 1 46 ? -22.062 12.656 -7.789 1 97.81 46 VAL A O 1
ATOM 386 N N . ALA A 1 47 ? -19.859 12.547 -7.742 1 97.38 47 ALA A N 1
ATOM 387 C CA . ALA A 1 47 ? -19.797 12.953 -6.34 1 97.38 47 ALA A CA 1
ATOM 388 C C . ALA A 1 47 ? -20.359 14.352 -6.148 1 97.38 47 ALA A C 1
ATOM 390 O O . ALA A 1 47 ? -21.047 14.625 -5.152 1 97.38 47 ALA A O 1
ATOM 391 N N . VAL A 1 48 ? -20.125 15.266 -7.074 1 96.38 48 VAL A N 1
ATOM 392 C CA . VAL A 1 48 ? -20.625 16.625 -7.02 1 96.38 48 VAL A CA 1
ATOM 393 C C . VAL A 1 48 ? -22.156 16.625 -7.07 1 96.38 48 VAL A C 1
ATOM 395 O O . VAL A 1 48 ? -22.812 17.312 -6.285 1 96.38 48 VAL A O 1
ATOM 398 N N . VAL A 1 49 ? -22.656 15.836 -7.945 1 97.12 49 VAL A N 1
ATOM 399 C CA . VAL A 1 49 ? -24.094 15.758 -8.109 1 97.12 49 VAL A CA 1
ATOM 400 C C . VAL A 1 49 ? -24.734 15.227 -6.832 1 97.12 49 VAL A C 1
ATOM 402 O O . VAL A 1 49 ? -25.734 15.773 -6.355 1 97.12 49 VAL A O 1
ATOM 405 N N . ILE A 1 50 ? -24.188 14.219 -6.293 1 96.44 50 ILE A N 1
ATOM 406 C CA . ILE A 1 50 ? -24.719 13.617 -5.074 1 96.44 50 ILE A CA 1
ATOM 407 C C . ILE A 1 50 ? -24.672 14.633 -3.936 1 96.44 50 ILE A C 1
ATOM 409 O O . ILE A 1 50 ? -25.672 14.82 -3.234 1 96.44 50 ILE A O 1
ATOM 413 N N . ASN A 1 51 ? -23.609 15.273 -3.789 1 94.5 51 ASN A N 1
ATOM 414 C CA . ASN A 1 51 ? -23.438 16.203 -2.682 1 94.5 51 ASN A CA 1
ATOM 415 C C . ASN A 1 51 ? -24.391 17.391 -2.791 1 94.5 51 ASN A C 1
ATOM 417 O O . ASN A 1 51 ? -25.031 17.766 -1.812 1 94.5 51 ASN A O 1
ATOM 421 N N . ILE A 1 52 ? -24.484 17.984 -3.938 1 95.31 52 ILE A N 1
ATOM 422 C CA . ILE A 1 52 ? -25.328 19.172 -4.141 1 95.31 52 ILE A CA 1
ATOM 423 C C . ILE A 1 52 ? -26.797 18.797 -3.949 1 95.31 52 ILE A C 1
ATOM 425 O O . ILE A 1 52 ? -27.531 19.531 -3.291 1 95.31 52 ILE A O 1
ATOM 429 N N . CYS A 1 53 ? -27.172 17.656 -4.488 1 96.81 53 CYS A N 1
ATOM 430 C CA . CYS A 1 53 ? -28.562 17.234 -4.359 1 96.81 53 CYS A CA 1
ATOM 431 C C . CYS A 1 53 ? -28.922 16.984 -2.9 1 96.81 53 CYS A C 1
ATOM 433 O O . CYS A 1 53 ? -30 17.359 -2.451 1 96.81 53 CYS A O 1
ATOM 435 N N . ILE A 1 54 ? -28.062 16.375 -2.191 1 94.94 54 ILE A N 1
ATOM 436 C CA . ILE A 1 54 ? -28.328 16.094 -0.783 1 94.94 54 ILE A CA 1
ATOM 437 C C . ILE A 1 54 ? -28.406 17.406 -0.004 1 94.94 54 ILE A C 1
ATOM 439 O O . ILE A 1 54 ? -29.297 17.594 0.819 1 94.94 54 ILE A O 1
ATOM 443 N N . LEU A 1 55 ? -27.469 18.344 -0.248 1 92.62 55 LEU A N 1
ATOM 444 C CA . LEU A 1 55 ? -27.453 19.625 0.451 1 92.62 55 LEU A CA 1
ATOM 445 C C . LEU A 1 55 ? -28.734 20.406 0.186 1 92.62 55 LEU A C 1
ATOM 447 O O . LEU A 1 55 ? -29.344 20.938 1.115 1 92.62 55 LEU A O 1
ATOM 451 N N . GLU A 1 56 ? -29.172 20.422 -1.017 1 95.19 56 GLU A N 1
ATOM 452 C CA . GLU A 1 56 ? -30.359 21.203 -1.394 1 95.19 56 GLU A CA 1
ATOM 453 C C . GLU A 1 56 ? -31.625 20.547 -0.853 1 95.19 56 GLU A C 1
ATOM 455 O O . GLU A 1 56 ? -32.5 21.234 -0.32 1 95.19 56 GLU A O 1
ATOM 460 N N . LEU A 1 57 ? -31.703 19.266 -0.982 1 95.56 57 LEU A N 1
ATOM 461 C CA . LEU A 1 57 ? -32.875 18.562 -0.51 1 95.56 57 LEU A CA 1
ATOM 462 C C . LEU A 1 57 ? -33 18.641 1.009 1 95.56 57 LEU A C 1
ATOM 464 O O . LEU A 1 57 ? -34.094 18.797 1.547 1 95.56 57 LEU A O 1
ATOM 468 N N . THR A 1 58 ? -31.922 18.438 1.635 1 92.94 58 THR A N 1
ATOM 469 C CA . THR A 1 58 ? -31.922 18.516 3.092 1 92.94 58 THR A CA 1
ATOM 470 C C . THR A 1 58 ? -32.25 19.938 3.557 1 92.94 58 THR A C 1
ATOM 472 O O . THR A 1 58 ? -32.969 20.109 4.559 1 92.94 58 THR A O 1
ATOM 475 N N . ALA A 1 59 ? -31.734 20.953 2.879 1 91.81 59 ALA A N 1
ATOM 476 C CA . ALA A 1 59 ? -32.031 22.344 3.225 1 91.81 59 ALA A CA 1
ATOM 477 C C . ALA A 1 59 ? -33.531 22.625 3.104 1 91.81 59 ALA A C 1
ATOM 479 O O . ALA A 1 59 ? -34.125 23.266 3.973 1 91.81 59 ALA A O 1
ATOM 480 N N . VAL A 1 60 ? -34.125 22.141 2.082 1 94.75 60 VAL A N 1
ATOM 481 C CA . VAL A 1 60 ? -35.562 22.344 1.864 1 94.75 60 VAL A CA 1
ATOM 482 C C . VAL A 1 60 ? -36.344 21.594 2.928 1 94.75 60 VAL A C 1
ATOM 484 O O . VAL A 1 60 ? -37.312 22.156 3.508 1 94.75 60 VAL A O 1
ATOM 487 N N . LYS A 1 61 ? -36 20.406 3.193 1 94.5 61 LYS A N 1
ATOM 488 C CA . LYS A 1 61 ? -36.688 19.594 4.195 1 94.5 61 LYS A CA 1
ATOM 489 C C . LYS A 1 61 ? -36.625 20.25 5.57 1 94.5 61 LYS A C 1
ATOM 491 O O . LYS A 1 61 ? -37.656 20.391 6.242 1 94.5 61 LYS A O 1
ATOM 496 N N . MET A 1 62 ? -35.469 20.609 5.945 1 89.75 62 MET A N 1
ATOM 497 C CA . MET A 1 62 ? -35.281 21.188 7.27 1 89.75 62 MET A CA 1
ATOM 498 C C . MET A 1 62 ? -36 22.531 7.383 1 89.75 62 MET A C 1
ATOM 500 O O . MET A 1 62 ? -36.531 22.859 8.445 1 89.75 62 MET A O 1
ATOM 504 N N . HIS A 1 63 ? -36 23.266 6.32 1 91.5 63 HIS A N 1
ATOM 505 C CA . HIS A 1 63 ? -36.719 24.531 6.324 1 91.5 63 HIS A CA 1
ATOM 506 C C . HIS A 1 63 ? -38.219 24.328 6.496 1 91.5 63 HIS A C 1
ATOM 508 O O . HIS A 1 63 ? -38.875 25.031 7.281 1 91.5 63 HIS A O 1
ATOM 514 N N . VAL A 1 64 ? -38.75 23.406 5.812 1 94.5 64 VAL A N 1
ATOM 515 C CA . VAL A 1 64 ? -40.188 23.141 5.859 1 94.5 64 VAL A CA 1
ATOM 516 C C . VAL A 1 64 ? -40.562 22.641 7.25 1 94.5 64 VAL A C 1
ATOM 518 O O . VAL A 1 64 ? -41.562 23.094 7.828 1 94.5 64 VAL A O 1
ATOM 521 N N . VAL A 1 65 ? -39.844 21.766 7.805 1 93 65 VAL A N 1
ATOM 522 C CA . VAL A 1 65 ? -40.125 21.188 9.109 1 93 65 VAL A CA 1
ATOM 523 C C . VAL A 1 65 ? -39.938 22.234 10.203 1 93 65 VAL A C 1
ATOM 525 O O . VAL A 1 65 ? -40.719 22.312 11.148 1 93 65 VAL A O 1
ATOM 528 N N . GLU A 1 66 ? -38.906 23.016 10.094 1 90.5 66 GLU A N 1
ATOM 529 C CA . GLU A 1 66 ? -38.625 24.078 11.07 1 90.5 66 GLU A CA 1
ATOM 530 C C . GLU A 1 66 ? -39.75 25.078 11.117 1 90.5 66 GLU A C 1
ATOM 532 O O . GLU A 1 66 ? -40.188 25.484 12.203 1 90.5 66 GLU A O 1
ATOM 537 N N . GLN A 1 67 ? -40.25 25.484 9.984 1 91.62 67 GLN A N 1
ATOM 538 C CA . GLN A 1 67 ? -41.375 26.438 9.922 1 91.62 67 GLN A CA 1
ATOM 539 C C . GLN A 1 67 ? -42.625 25.844 10.555 1 91.62 67 GLN A C 1
ATOM 541 O O . GLN A 1 67 ? -43.375 26.547 11.234 1 91.62 67 GLN A O 1
ATOM 546 N N . ALA A 1 68 ? -42.812 24.609 10.297 1 93.81 68 ALA A N 1
ATOM 547 C CA . ALA A 1 68 ? -43.969 23.938 10.891 1 93.81 68 ALA A CA 1
ATOM 548 C C . ALA A 1 68 ? -43.844 23.859 12.406 1 93.81 68 ALA A C 1
ATOM 550 O O . ALA A 1 68 ? -44.812 23.984 13.133 1 93.81 68 ALA A O 1
ATOM 551 N N . ILE A 1 69 ? -42.688 23.609 12.898 1 90.88 69 ILE A N 1
ATOM 552 C CA . ILE A 1 69 ? -42.469 23.516 14.336 1 90.88 69 ILE A CA 1
ATOM 553 C C . ILE A 1 69 ? -42.688 24.875 14.992 1 90.88 69 ILE A C 1
ATOM 555 O O . ILE A 1 69 ? -43.344 24.953 16.031 1 90.88 69 ILE A O 1
ATOM 559 N N . ILE A 1 70 ? -42.125 25.938 14.406 1 87.56 70 ILE A N 1
ATOM 560 C CA . ILE A 1 70 ? -42.281 27.281 14.953 1 87.56 70 ILE A CA 1
ATOM 561 C C . ILE A 1 70 ? -43.75 27.641 15.039 1 87.56 70 ILE A C 1
ATOM 563 O O . ILE A 1 70 ? -44.219 28.172 16.047 1 87.56 70 ILE A O 1
ATOM 567 N N . HIS A 1 71 ? -44.438 27.328 14.016 1 90.94 71 HIS A N 1
ATOM 568 C CA . HIS A 1 71 ? -45.875 27.641 13.961 1 90.94 71 HIS A CA 1
ATOM 569 C C . HIS A 1 71 ? -46.656 26.828 14.992 1 90.94 71 HIS A C 1
ATOM 571 O O . HIS A 1 71 ? -47.531 27.359 15.664 1 90.94 71 HIS A O 1
ATOM 577 N N . CYS A 1 72 ? -46.25 25.641 15.172 1 91.56 72 CYS A N 1
ATOM 578 C CA . CYS A 1 72 ? -47.062 24.734 15.977 1 91.56 72 CYS A CA 1
ATOM 579 C C . CYS A 1 72 ? -46.656 24.797 17.453 1 91.56 72 CYS A C 1
ATOM 581 O O . CYS A 1 72 ? -47.406 24.375 18.328 1 91.56 72 CYS A O 1
ATOM 583 N N . VAL A 1 73 ? -45.5 25.234 17.734 1 85.88 73 VAL A N 1
ATOM 584 C CA . VAL A 1 73 ? -45.156 25.484 19.141 1 85.88 73 VAL A CA 1
ATOM 585 C C . VAL A 1 73 ? -46.062 26.562 19.703 1 85.88 73 VAL A C 1
ATOM 587 O O . VAL A 1 73 ? -46.5 26.484 20.859 1 85.88 73 VAL A O 1
ATOM 590 N N . LYS A 1 74 ? -46.406 27.547 18.984 1 85.38 74 LYS A N 1
ATOM 591 C CA . LYS A 1 74 ? -47.281 28.641 19.391 1 85.38 74 LYS A CA 1
ATOM 592 C C . LYS A 1 74 ? -48.75 28.188 19.438 1 85.38 74 LYS A C 1
ATOM 594 O O . LYS A 1 74 ? -49.469 28.578 20.344 1 85.38 74 LYS A O 1
ATOM 599 N N . ASN A 1 75 ? -49.156 27.344 18.5 1 91.19 75 ASN A N 1
ATOM 600 C CA . ASN A 1 75 ? -50.562 26.984 18.344 1 91.19 75 ASN A CA 1
ATOM 601 C C . ASN A 1 75 ? -50.875 25.609 18.953 1 91.19 75 ASN A C 1
ATOM 603 O O . ASN A 1 75 ? -51.969 25.094 18.812 1 91.19 75 ASN A O 1
ATOM 607 N N . ARG A 1 76 ? -49.969 24.922 19.609 1 88.56 76 ARG A N 1
ATOM 608 C CA . ARG A 1 76 ? -50.094 23.641 20.297 1 88.56 76 ARG A CA 1
ATOM 609 C C . ARG A 1 76 ? -50.531 22.531 19.328 1 88.56 76 ARG A C 1
ATOM 611 O O . ARG A 1 76 ? -51.5 21.812 19.578 1 88.56 76 ARG A O 1
ATOM 618 N N . CYS A 1 77 ? -49.875 22.391 18.156 1 93.19 77 CYS A N 1
ATOM 619 C CA . CYS A 1 77 ? -50.156 21.375 17.141 1 93.19 77 CYS A CA 1
ATOM 620 C C . CYS A 1 77 ? -48.875 20.641 16.75 1 93.19 77 CYS A C 1
ATOM 622 O O . CYS A 1 77 ? -48.625 20.438 15.562 1 93.19 77 CYS A O 1
ATOM 624 N N . LEU A 1 78 ? -48.219 20.172 17.641 1 92.06 78 LEU A N 1
ATOM 625 C CA . LEU A 1 78 ? -46.906 19.609 17.406 1 92.06 78 LEU A CA 1
ATOM 626 C C . LEU A 1 78 ? -47 18.281 16.656 1 92.06 78 LEU A C 1
ATOM 628 O O . LEU A 1 78 ? -46.031 17.797 16.078 1 92.06 78 LEU A O 1
ATOM 632 N N . TYR A 1 79 ? -48.156 17.672 16.609 1 94.12 79 TYR A N 1
ATOM 633 C CA . TYR A 1 79 ? -48.312 16.438 15.844 1 94.12 79 TYR A CA 1
ATOM 634 C C . TYR A 1 79 ? -48.188 16.703 14.344 1 94.12 79 TYR A C 1
ATOM 636 O O . TYR A 1 79 ? -47.812 15.805 13.586 1 94.12 79 TYR A O 1
ATOM 644 N N . VAL A 1 80 ? -48.406 17.891 13.883 1 94.81 80 VAL A N 1
ATOM 645 C CA . VAL A 1 80 ? -48.344 18.25 12.469 1 94.81 80 VAL A CA 1
ATOM 646 C C . VAL A 1 80 ? -46.875 18.219 11.984 1 94.81 80 VAL A C 1
ATOM 648 O O . VAL A 1 80 ? -46.562 17.547 11 1 94.81 80 VAL A O 1
ATOM 651 N N . PRO A 1 81 ? -46 18.953 12.695 1 95 81 PRO A N 1
ATOM 652 C CA . PRO A 1 81 ? -44.594 18.875 12.25 1 95 81 PRO A CA 1
ATOM 653 C C . PRO A 1 81 ? -44.031 17.453 12.352 1 95 81 PRO A C 1
ATOM 655 O O . PRO A 1 81 ? -43.188 17.062 11.547 1 95 81 PRO A O 1
ATOM 658 N N . LEU A 1 82 ? -44.406 16.688 13.297 1 96.12 82 LEU A N 1
ATOM 659 C CA . LEU A 1 82 ? -43.969 15.305 13.398 1 96.12 82 LEU A CA 1
ATOM 660 C C . LEU A 1 82 ? -44.406 14.492 12.188 1 96.12 82 LEU A C 1
ATOM 662 O O . LEU A 1 82 ? -43.594 13.805 11.57 1 96.12 82 LEU A O 1
ATOM 666 N N . LEU A 1 83 ? -45.688 14.586 11.836 1 97.12 83 LEU A N 1
ATOM 667 C CA . LEU A 1 83 ? -46.219 13.852 10.703 1 97.12 83 LEU A CA 1
ATOM 668 C C . LEU A 1 83 ? -45.594 14.344 9.398 1 97.12 83 LEU A C 1
ATOM 670 O O . LEU A 1 83 ? -45.375 13.562 8.469 1 97.12 83 LEU A O 1
ATOM 674 N N . LEU A 1 84 ? -45.344 15.633 9.352 1 96.88 84 LEU A N 1
ATOM 675 C CA . LEU A 1 84 ? -44.719 16.203 8.164 1 96.88 84 LEU A CA 1
ATOM 676 C C . LEU A 1 84 ? -43.312 15.664 7.996 1 96.88 84 LEU A C 1
ATOM 678 O O . LEU A 1 84 ? -42.906 15.312 6.891 1 96.88 84 LEU A O 1
ATOM 682 N N . TRP A 1 85 ? -42.562 15.68 9.117 1 96.31 85 TRP A N 1
ATOM 683 C CA . TRP A 1 85 ? -41.219 15.148 9.102 1 96.31 85 TRP A CA 1
ATOM 684 C C . TRP A 1 85 ? -41.219 13.68 8.68 1 96.31 85 TRP A C 1
ATOM 686 O O . TRP A 1 85 ? -40.406 13.281 7.832 1 96.31 85 TRP A O 1
ATOM 696 N N . ILE A 1 86 ? -42.094 12.914 9.172 1 98 86 ILE A N 1
ATOM 697 C CA . ILE A 1 86 ? -42.219 11.5 8.828 1 98 86 ILE A CA 1
ATOM 698 C C . ILE A 1 86 ? -42.594 11.352 7.359 1 98 86 ILE A C 1
ATOM 700 O O . ILE A 1 86 ? -42 10.539 6.641 1 98 86 ILE A O 1
ATOM 704 N N . ALA A 1 87 ? -43.5 12.125 6.914 1 98.06 87 ALA A N 1
ATOM 705 C CA . ALA A 1 87 ? -43.969 12.023 5.543 1 98.06 87 ALA A CA 1
ATOM 706 C C . ALA A 1 87 ? -42.875 12.32 4.539 1 98.06 87 ALA A C 1
ATOM 708 O O . ALA A 1 87 ? -42.719 11.609 3.549 1 98.06 87 ALA A O 1
ATOM 709 N N . ILE A 1 88 ? -42.156 13.336 4.785 1 97.81 88 ILE A N 1
ATOM 710 C CA . ILE A 1 88 ? -41.094 13.719 3.863 1 97.81 88 ILE A CA 1
ATOM 711 C C . IL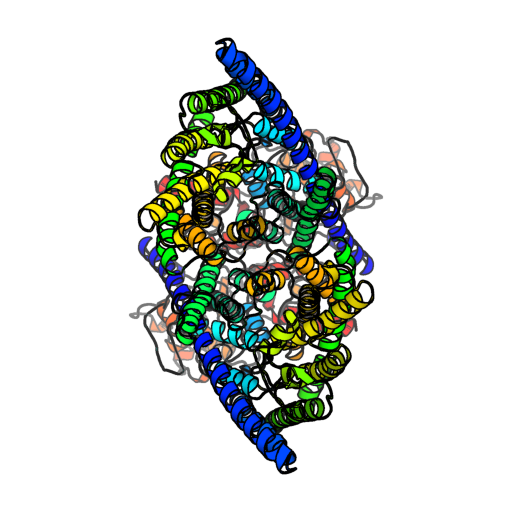E A 1 88 ? -40 12.625 3.83 1 97.81 88 ILE A C 1
ATOM 713 O O . ILE A 1 88 ? -39.562 12.234 2.756 1 97.81 88 ILE A O 1
ATOM 717 N N . ASN A 1 89 ? -39.594 12.148 5 1 97.94 89 ASN A N 1
ATOM 718 C CA . ASN A 1 89 ? -38.625 11.078 5.07 1 97.94 89 ASN A CA 1
ATOM 719 C C . ASN A 1 89 ? -39.094 9.82 4.348 1 97.94 89 ASN A C 1
ATOM 721 O O . ASN A 1 89 ? -38.344 9.219 3.572 1 97.94 89 ASN A O 1
ATOM 725 N N . VAL A 1 90 ? -40.281 9.469 4.594 1 98.31 90 VAL A N 1
ATOM 726 C CA . VAL A 1 90 ? -40.875 8.242 4.047 1 98.31 90 VAL A CA 1
ATOM 727 C C . VAL A 1 90 ? -40.969 8.344 2.527 1 98.31 90 VAL A C 1
ATOM 729 O O . VAL A 1 90 ? -40.656 7.387 1.812 1 98.31 90 VAL A O 1
ATOM 732 N N . VAL A 1 91 ? -41.344 9.461 2.023 1 98.31 91 VAL A N 1
ATOM 733 C CA . VAL A 1 91 ? -41.469 9.641 0.582 1 98.31 91 VAL A CA 1
ATOM 734 C C . VAL A 1 91 ? -40.094 9.492 -0.084 1 98.31 91 VAL A C 1
ATOM 736 O O . VAL A 1 91 ? -39.969 8.781 -1.08 1 98.31 91 VAL A O 1
ATOM 739 N N . LEU A 1 92 ? -39.156 10.109 0.441 1 98.12 92 LEU A N 1
ATOM 740 C CA . LEU A 1 92 ? -37.812 10.07 -0.137 1 98.12 92 LEU A CA 1
ATOM 741 C C . LEU A 1 92 ? -37.25 8.656 -0.081 1 98.12 92 LEU A C 1
ATOM 743 O O . LEU A 1 92 ? -36.75 8.148 -1.081 1 98.12 92 LEU A O 1
ATOM 747 N N . VAL A 1 93 ? -37.375 7.98 1.042 1 98.19 93 VAL A N 1
ATOM 748 C CA . VAL A 1 93 ? -36.75 6.672 1.203 1 98.19 93 VAL A CA 1
ATOM 749 C C . VAL A 1 93 ? -37.531 5.629 0.401 1 98.19 93 VAL A C 1
ATOM 751 O O . VAL A 1 93 ? -36.969 4.637 -0.057 1 98.19 93 VAL A O 1
ATOM 754 N N . THR A 1 94 ? -38.844 5.871 0.233 1 98.38 94 THR A N 1
ATOM 755 C CA . THR A 1 94 ? -39.656 4.969 -0.591 1 98.38 94 THR A CA 1
ATOM 756 C C . THR A 1 94 ? -39.156 4.992 -2.039 1 98.38 94 THR A C 1
ATOM 758 O O . THR A 1 94 ? -39.125 3.953 -2.701 1 98.38 94 THR A O 1
ATOM 761 N N . VAL A 1 95 ? -38.781 6.105 -2.496 1 98.12 95 VAL A N 1
ATOM 762 C CA . VAL A 1 95 ? -38.25 6.211 -3.842 1 98.12 95 VAL A CA 1
ATOM 763 C C . VAL A 1 95 ? -36.969 5.391 -3.939 1 98.12 95 VAL A C 1
ATOM 765 O O . VAL A 1 95 ? -36.781 4.633 -4.895 1 98.12 95 VAL A O 1
ATOM 768 N N . ALA A 1 96 ? -36.125 5.539 -2.98 1 98.25 96 ALA A N 1
ATOM 769 C CA . ALA A 1 96 ? -34.875 4.805 -2.957 1 98.25 96 ALA A CA 1
ATOM 770 C C . ALA A 1 96 ? -35.125 3.299 -2.918 1 98.25 96 ALA A C 1
ATOM 772 O O . ALA A 1 96 ? -34.469 2.537 -3.639 1 98.25 96 ALA A O 1
ATOM 773 N N . SER A 1 97 ? -36.031 2.873 -2.115 1 98.44 97 SER A N 1
ATOM 774 C CA . SER A 1 97 ? -36.281 1.449 -1.929 1 98.44 97 SER A CA 1
ATOM 775 C C . SER A 1 97 ? -36.969 0.846 -3.158 1 98.44 97 SER A C 1
ATOM 777 O O . SER A 1 97 ? -36.656 -0.279 -3.553 1 98.44 97 SER A O 1
ATOM 779 N N . LEU A 1 98 ? -37.875 1.551 -3.795 1 98.25 98 LEU A N 1
ATOM 780 C CA . LEU A 1 98 ? -38.531 1.061 -4.992 1 98.25 98 LEU A CA 1
ATOM 781 C C . LEU A 1 98 ? -37.531 0.875 -6.137 1 98.25 98 LEU A C 1
ATOM 783 O O . LEU A 1 98 ? -37.594 -0.132 -6.848 1 98.25 98 LEU A O 1
ATOM 787 N N . LEU A 1 99 ? -36.688 1.763 -6.273 1 97.94 99 LEU A N 1
ATOM 788 C CA . LEU A 1 99 ? -35.656 1.64 -7.309 1 97.94 99 LEU A CA 1
ATOM 789 C C . LEU A 1 99 ? -34.75 0.452 -7.035 1 97.94 99 LEU A C 1
ATOM 791 O O . LEU A 1 99 ? -34.375 -0.291 -7.953 1 97.94 99 LEU A O 1
ATOM 795 N N . THR A 1 100 ? -34.406 0.282 -5.762 1 97.88 100 THR A N 1
ATOM 796 C CA . THR A 1 100 ? -33.469 -0.77 -5.387 1 97.88 100 THR A CA 1
ATOM 797 C C . THR A 1 100 ? -34.094 -2.145 -5.52 1 97.88 100 THR A C 1
ATOM 799 O O . THR A 1 100 ? -33.469 -3.092 -5.996 1 97.88 100 THR A O 1
ATOM 802 N N . VAL A 1 101 ? -35.344 -2.232 -5.172 1 97.38 101 VAL A N 1
ATOM 803 C CA . VAL A 1 101 ? -36.031 -3.531 -5.137 1 97.38 101 VAL A CA 1
ATOM 804 C C . VAL A 1 101 ? -36.469 -3.916 -6.539 1 97.38 101 VAL A C 1
ATOM 806 O O . VAL A 1 101 ? -36.375 -5.082 -6.934 1 97.38 101 VAL A O 1
ATOM 809 N N . PHE A 1 102 ? -36.875 -2.936 -7.367 1 96.06 102 PHE A N 1
ATOM 810 C CA . PHE A 1 102 ? -37.531 -3.287 -8.609 1 96.06 102 PHE A CA 1
ATOM 811 C C . PHE A 1 102 ? -36.656 -3.004 -9.812 1 96.06 102 PHE A C 1
ATOM 813 O O . PHE A 1 102 ? -36.812 -3.609 -10.867 1 96.06 102 PHE A O 1
ATOM 820 N N . VAL A 1 103 ? -35.719 -2.148 -9.688 1 95.5 103 VAL A N 1
ATOM 821 C CA . VAL A 1 103 ? -34.906 -1.779 -10.852 1 95.5 103 VAL A CA 1
ATOM 822 C C . VAL A 1 103 ? -33.562 -2.473 -10.781 1 95.5 103 VAL A C 1
ATOM 824 O O . VAL A 1 103 ? -33.156 -3.17 -11.719 1 95.5 103 VAL A O 1
ATOM 827 N N . ALA A 1 104 ? -32.812 -2.252 -9.68 1 96.56 104 ALA A N 1
ATOM 828 C CA . ALA A 1 104 ? -31.484 -2.844 -9.531 1 96.56 104 ALA A CA 1
ATOM 829 C C . ALA A 1 104 ? -31.234 -3.287 -8.094 1 96.56 104 ALA A C 1
ATOM 831 O O . ALA A 1 104 ? -30.625 -2.559 -7.312 1 96.56 104 ALA A O 1
ATOM 832 N N . PRO A 1 105 ? -31.578 -4.465 -7.762 1 94.75 105 PRO A N 1
ATOM 833 C CA . PRO A 1 105 ? -31.422 -4.965 -6.395 1 94.75 105 PRO A CA 1
ATOM 834 C C . PRO A 1 105 ? -29.969 -5.008 -5.934 1 94.75 105 PRO A C 1
ATOM 836 O O . PRO A 1 105 ? -29.703 -4.906 -4.734 1 94.75 105 PRO A O 1
ATOM 839 N N . VAL A 1 106 ? -29.031 -5.102 -6.867 1 94.94 106 VAL A N 1
ATOM 840 C CA . VAL A 1 106 ? -27.609 -5.203 -6.535 1 94.94 106 VAL A CA 1
ATOM 841 C C . VAL A 1 106 ? -27.125 -3.871 -5.977 1 94.94 106 VAL A C 1
ATOM 843 O O . VAL A 1 106 ? -26.078 -3.816 -5.328 1 94.94 106 VAL A O 1
ATOM 846 N N . ALA A 1 107 ? -27.922 -2.846 -6.129 1 96.75 107 ALA A N 1
ATOM 847 C CA . ALA A 1 107 ? -27.547 -1.513 -5.664 1 96.75 107 ALA A CA 1
ATOM 848 C C . ALA A 1 107 ? -27.797 -1.358 -4.168 1 96.75 107 ALA A C 1
ATOM 850 O O . ALA A 1 107 ? -27.422 -0.351 -3.568 1 96.75 107 ALA A O 1
ATOM 851 N N . ALA A 1 108 ? -28.406 -2.357 -3.537 1 96 108 ALA A N 1
ATOM 852 C CA . ALA A 1 108 ? -28.688 -2.295 -2.104 1 96 108 ALA A CA 1
ATOM 853 C C . ALA A 1 108 ? -27.406 -2.326 -1.29 1 96 108 ALA A C 1
ATOM 855 O O . ALA A 1 108 ? -26.438 -2.994 -1.67 1 96 108 ALA A O 1
ATOM 856 N N . GLY A 1 109 ? -27.406 -1.64 -0.191 1 94.44 109 GLY A N 1
ATOM 857 C CA . GLY A 1 109 ? -26.25 -1.655 0.7 1 94.44 109 GLY A CA 1
ATOM 858 C C . GLY A 1 109 ? -25.125 -0.757 0.233 1 94.44 109 GLY A C 1
ATOM 859 O O . GLY A 1 109 ? -25.344 0.177 -0.54 1 94.44 109 GLY A O 1
ATOM 860 N N . SER A 1 110 ? -23.969 -1.021 0.688 1 94.19 110 SER A N 1
ATOM 861 C CA . SER A 1 110 ? -22.828 -0.158 0.406 1 94.19 110 SER A CA 1
ATOM 862 C C . SER A 1 110 ? -22.25 -0.445 -0.974 1 94.19 110 SER A C 1
ATOM 864 O O . SER A 1 110 ? -21.75 0.464 -1.647 1 94.19 110 SER A O 1
ATOM 866 N N . GLY A 1 111 ? -22.266 -1.64 -1.44 1 94.88 111 GLY A N 1
ATOM 867 C CA . GLY A 1 111 ? -21.672 -2.035 -2.709 1 94.88 111 GLY A CA 1
ATOM 868 C C . GLY A 1 111 ? -20.25 -2.531 -2.572 1 94.88 111 GLY A C 1
ATOM 869 O O . GLY A 1 111 ? -19.719 -3.172 -3.482 1 94.88 111 GLY A O 1
ATOM 870 N N . ILE A 1 112 ? -19.609 -2.324 -1.363 1 94.62 112 ILE A N 1
ATOM 871 C CA . ILE A 1 112 ? -18.203 -2.682 -1.154 1 94.62 112 ILE A CA 1
ATOM 872 C C . ILE A 1 112 ? -18.047 -4.199 -1.198 1 94.62 112 ILE A C 1
ATOM 874 O O . ILE A 1 112 ? -17.188 -4.723 -1.897 1 94.62 112 ILE A O 1
ATOM 878 N N . PRO A 1 113 ? -18.969 -4.969 -0.53 1 93.69 113 PRO A N 1
ATOM 879 C CA . PRO A 1 113 ? -18.844 -6.426 -0.61 1 93.69 113 PRO A CA 1
ATOM 880 C C . PRO A 1 113 ? -18.969 -6.953 -2.039 1 93.69 113 PRO A C 1
ATOM 882 O O . PRO A 1 113 ? -18.234 -7.855 -2.434 1 93.69 113 PRO A O 1
ATOM 885 N N . GLN A 1 114 ? -19.859 -6.348 -2.846 1 94.25 114 GLN A N 1
ATOM 886 C CA . GLN A 1 114 ? -20.062 -6.781 -4.223 1 94.25 114 GLN A CA 1
ATOM 887 C C . GLN A 1 114 ? -18.859 -6.477 -5.09 1 94.25 114 GLN A C 1
ATOM 889 O O . GLN A 1 114 ? -18.438 -7.301 -5.91 1 94.25 114 GLN A O 1
ATOM 894 N N . ILE A 1 115 ? -18.328 -5.316 -4.91 1 94.19 115 ILE A N 1
ATOM 895 C CA . ILE A 1 115 ? -17.172 -4.926 -5.699 1 94.19 115 ILE A CA 1
ATOM 896 C C . ILE A 1 115 ? -15.961 -5.77 -5.289 1 94.19 115 ILE A C 1
ATOM 898 O O . ILE A 1 115 ? -15.141 -6.145 -6.137 1 94.19 115 ILE A O 1
ATOM 902 N N . LYS A 1 116 ? -15.844 -6.008 -3.988 1 92.12 116 LYS A N 1
ATOM 903 C CA . LYS A 1 116 ? -14.789 -6.895 -3.506 1 92.12 116 LYS A CA 1
ATOM 904 C C . LYS A 1 116 ? -14.875 -8.266 -4.164 1 92.12 116 LYS A C 1
ATOM 906 O O . LYS A 1 116 ? -13.859 -8.836 -4.57 1 92.12 116 LYS A O 1
ATOM 911 N N . CYS A 1 117 ? -16.047 -8.781 -4.301 1 91.06 117 CYS A N 1
ATOM 912 C CA . CYS A 1 117 ? -16.266 -10.07 -4.945 1 91.06 117 CYS A CA 1
ATOM 913 C C . CYS A 1 117 ? -15.922 -10.008 -6.43 1 91.06 117 CYS A C 1
ATOM 915 O O . CYS A 1 117 ? -15.258 -10.898 -6.957 1 91.06 117 CYS A O 1
ATOM 917 N N . PHE A 1 118 ? -16.375 -8.953 -7.109 1 90.94 118 PHE A N 1
ATOM 918 C CA . PHE A 1 118 ? -16.094 -8.758 -8.531 1 90.94 118 PHE A CA 1
ATOM 919 C C . PHE A 1 118 ? -14.594 -8.711 -8.781 1 90.94 118 PHE A C 1
ATOM 921 O O . PHE A 1 118 ? -14.102 -9.344 -9.719 1 90.94 118 PHE A O 1
ATOM 928 N N . LEU A 1 119 ? -13.906 -8.016 -7.922 1 89.56 119 LEU A N 1
ATOM 929 C CA . LEU A 1 119 ? -12.477 -7.805 -8.109 1 89.56 119 LEU A CA 1
ATOM 930 C C . LEU A 1 119 ? -11.695 -9.086 -7.812 1 89.56 119 LEU A C 1
ATOM 932 O O . LEU A 1 119 ? -10.57 -9.25 -8.289 1 89.56 119 LEU A O 1
ATOM 936 N N . ASN A 1 120 ? -12.305 -9.922 -7.051 1 85.56 120 ASN A N 1
ATOM 937 C CA . ASN A 1 120 ? -11.625 -11.172 -6.723 1 85.56 120 ASN A CA 1
ATOM 938 C C . ASN A 1 120 ? -12.133 -12.328 -7.578 1 85.56 120 ASN A C 1
ATOM 940 O O . ASN A 1 120 ? -11.953 -13.492 -7.219 1 85.56 120 ASN A O 1
ATOM 944 N N . GLY A 1 121 ? -12.914 -12.047 -8.664 1 83.56 121 GLY A N 1
ATOM 945 C CA . GLY A 1 121 ? -13.164 -13.031 -9.711 1 83.56 121 GLY A CA 1
ATOM 946 C C . GLY A 1 121 ? -14.57 -13.586 -9.68 1 83.56 121 GLY A C 1
ATOM 947 O O . GLY A 1 121 ? -14.93 -14.43 -10.508 1 83.56 121 GLY A O 1
ATOM 948 N N . VAL A 1 122 ? -15.406 -13.102 -8.789 1 85.25 122 VAL A N 1
ATOM 949 C CA . VAL A 1 122 ? -16.781 -13.602 -8.727 1 85.25 122 VAL A CA 1
ATOM 950 C C . VAL A 1 122 ? -17.688 -12.719 -9.578 1 85.25 122 VAL A C 1
ATOM 952 O O . VAL A 1 122 ? -17.688 -11.492 -9.43 1 85.25 122 VAL A O 1
ATOM 955 N N . LYS A 1 123 ? -18.328 -13.367 -10.406 1 85.38 123 LYS A N 1
ATOM 956 C CA . LYS A 1 123 ? -19.266 -12.602 -11.242 1 85.38 123 LYS A CA 1
ATOM 957 C C . LYS A 1 123 ? -20.562 -12.305 -10.492 1 85.38 123 LYS A C 1
ATOM 959 O O . LYS A 1 123 ? -21.312 -13.227 -10.148 1 85.38 123 LYS A O 1
ATOM 964 N N . VAL A 1 124 ? -20.734 -11.141 -10.117 1 87.19 124 VAL A N 1
ATOM 965 C CA . VAL A 1 124 ? -21.984 -10.672 -9.516 1 87.19 124 VAL A CA 1
ATOM 966 C C . VAL A 1 124 ? -22.859 -10.008 -10.586 1 87.19 124 VAL A C 1
ATOM 968 O O . VAL A 1 124 ? -22.484 -8.977 -11.141 1 87.19 124 VAL A O 1
ATOM 971 N N . PRO A 1 125 ? -23.906 -10.57 -10.812 1 87.38 125 PRO A N 1
ATOM 972 C CA . PRO A 1 125 ? -24.734 -10.07 -11.922 1 87.38 125 PRO A CA 1
ATOM 973 C C . PRO A 1 125 ? -25.125 -8.609 -11.75 1 87.38 125 PRO A C 1
ATOM 975 O O . PRO A 1 125 ? -25.516 -8.188 -10.656 1 87.38 125 PRO A O 1
ATOM 978 N N . ASN A 1 126 ? -24.969 -7.801 -12.727 1 90.31 126 ASN A N 1
ATOM 979 C CA . ASN A 1 126 ? -25.438 -6.426 -12.883 1 90.31 126 ASN A CA 1
ATOM 980 C C . ASN A 1 126 ? -24.703 -5.473 -11.953 1 90.31 126 ASN A C 1
ATOM 982 O O . ASN A 1 126 ? -25.141 -4.336 -11.75 1 90.31 126 ASN A O 1
ATOM 986 N N . VAL A 1 127 ? -23.656 -5.895 -11.391 1 92.31 127 VAL A N 1
ATOM 987 C CA . VAL A 1 127 ? -22.969 -5.094 -10.391 1 92.31 127 VAL A CA 1
ATOM 988 C C . VAL A 1 127 ? -22.359 -3.859 -11.047 1 92.31 127 VAL A C 1
ATOM 990 O O . VAL A 1 127 ? -22.219 -2.812 -10.406 1 92.31 127 VAL A O 1
ATOM 993 N N . VAL A 1 128 ? -22.031 -3.982 -12.359 1 91.75 128 VAL A N 1
ATOM 994 C CA . VAL A 1 128 ? -21.359 -2.867 -13.016 1 91.75 128 VAL A CA 1
ATOM 995 C C . VAL A 1 128 ? -22.188 -2.367 -14.188 1 91.75 128 VAL A C 1
ATOM 997 O O . VAL A 1 128 ? -21.656 -2.016 -15.242 1 91.75 128 VAL A O 1
ATOM 1000 N N . ARG A 1 129 ? -23.469 -2.311 -14.039 1 91.94 129 ARG A N 1
ATOM 1001 C CA . ARG A 1 129 ? -24.375 -1.835 -15.086 1 91.94 129 ARG A CA 1
ATOM 1002 C C . ARG A 1 129 ? -24.781 -0.389 -14.836 1 91.94 129 ARG A C 1
ATOM 1004 O O . ARG A 1 129 ? -24.734 0.09 -13.703 1 91.94 129 ARG A O 1
ATOM 1011 N N . PHE A 1 130 ? -25.219 0.233 -15.859 1 92.75 130 PHE A N 1
ATOM 1012 C CA . PHE A 1 130 ? -25.625 1.633 -15.781 1 92.75 130 PHE A CA 1
ATOM 1013 C C . PHE A 1 130 ? -26.859 1.795 -14.906 1 92.75 130 PHE A C 1
ATOM 1015 O O . PHE A 1 130 ? -26.969 2.768 -14.156 1 92.75 130 PHE A O 1
ATOM 1022 N N . LYS A 1 131 ? -27.797 0.888 -15 1 94.25 131 LYS A N 1
ATOM 1023 C CA . LYS A 1 131 ? -28.984 0.938 -14.164 1 94.25 131 LYS A CA 1
ATOM 1024 C C . LYS A 1 131 ? -28.625 0.907 -12.68 1 94.25 131 LYS A C 1
ATOM 1026 O O . LYS A 1 131 ? -29.281 1.549 -11.859 1 94.25 131 LYS A O 1
ATOM 1031 N N . THR A 1 132 ? -27.609 0.117 -12.398 1 96.19 132 THR A N 1
ATOM 1032 C CA . THR A 1 132 ? -27.141 0.044 -11.016 1 96.19 132 THR A CA 1
ATOM 1033 C C . THR A 1 132 ? -26.562 1.386 -10.57 1 96.19 132 THR A C 1
ATOM 1035 O O . THR A 1 132 ? -26.766 1.811 -9.438 1 96.19 132 THR A O 1
ATOM 1038 N N . LEU A 1 133 ? -25.859 2.102 -11.461 1 97 133 LEU A N 1
ATOM 1039 C CA . LEU A 1 133 ? -25.297 3.41 -11.156 1 97 133 LEU A CA 1
ATOM 1040 C C . LEU A 1 133 ? -26.391 4.418 -10.836 1 97 133 LEU A C 1
ATOM 1042 O O . LEU A 1 133 ? -26.328 5.121 -9.828 1 97 133 LEU A O 1
ATOM 1046 N N . VAL A 1 134 ? -27.359 4.484 -11.648 1 96.88 134 VAL A N 1
ATOM 1047 C CA . VAL A 1 134 ? -28.438 5.438 -11.492 1 96.88 134 VAL A CA 1
ATOM 1048 C C . VAL A 1 134 ? -29.203 5.152 -10.188 1 96.88 134 VAL A C 1
ATOM 1050 O O . VAL A 1 134 ? -29.5 6.07 -9.43 1 96.88 134 VAL A O 1
ATOM 1053 N N . THR A 1 135 ? -29.469 3.873 -9.945 1 97.81 135 THR A N 1
ATOM 1054 C CA . THR A 1 135 ? -30.172 3.477 -8.734 1 97.81 135 THR A CA 1
ATOM 1055 C C . THR A 1 135 ? -29.328 3.811 -7.496 1 97.81 135 THR A C 1
ATOM 1057 O O . THR A 1 135 ? -29.875 4.246 -6.477 1 97.81 135 THR A O 1
ATOM 1060 N N . LYS A 1 136 ? -28.031 3.598 -7.586 1 97.81 136 LYS A N 1
ATOM 1061 C CA . LYS A 1 136 ? -27.141 3.898 -6.473 1 97.81 136 LYS A CA 1
ATOM 1062 C C . LYS A 1 136 ? -27.094 5.398 -6.188 1 97.81 136 LYS A C 1
ATOM 1064 O O . LYS A 1 136 ? -27.156 5.816 -5.031 1 97.81 136 LYS A O 1
ATOM 1069 N N . VAL A 1 137 ? -27.031 6.23 -7.215 1 97.81 137 VAL A N 1
ATOM 1070 C CA . VAL A 1 137 ? -26.891 7.676 -7.078 1 97.81 137 VAL A CA 1
ATOM 1071 C C . VAL A 1 137 ? -28.188 8.273 -6.547 1 97.81 137 VAL A C 1
ATOM 1073 O O . VAL A 1 137 ? -28.188 8.977 -5.531 1 97.81 137 VAL A O 1
ATOM 1076 N N . ILE A 1 138 ? -29.266 7.961 -7.121 1 98.25 138 ILE A N 1
ATOM 1077 C CA . ILE A 1 138 ? -30.562 8.492 -6.688 1 98.25 138 ILE A CA 1
ATOM 1078 C C . ILE A 1 138 ? -30.922 7.91 -5.328 1 98.25 138 ILE A C 1
ATOM 1080 O O . ILE A 1 138 ? -31.469 8.617 -4.469 1 98.25 138 ILE A O 1
ATOM 1084 N N . GLY A 1 139 ? -30.641 6.617 -5.203 1 98.12 139 GLY A N 1
ATOM 1085 C CA . GLY A 1 139 ? -30.938 5.953 -3.947 1 98.12 139 GLY A CA 1
ATOM 1086 C C . GLY A 1 139 ? -30.219 6.551 -2.76 1 98.12 139 GLY A C 1
ATOM 1087 O O . GLY A 1 139 ? -30.812 6.75 -1.697 1 98.12 139 GLY A O 1
ATOM 1088 N N . VAL A 1 140 ? -28.938 6.824 -2.9 1 97.19 140 VAL A N 1
ATOM 1089 C CA . VAL A 1 140 ? -28.156 7.359 -1.783 1 97.19 140 VAL A CA 1
ATOM 1090 C C . VAL A 1 140 ? -28.609 8.781 -1.474 1 97.19 140 VAL A C 1
ATOM 1092 O O . VAL A 1 140 ? -28.672 9.18 -0.309 1 97.19 140 VAL A O 1
ATOM 1095 N N . ILE A 1 141 ? -28.938 9.578 -2.492 1 97.44 141 ILE A N 1
ATOM 1096 C CA . ILE A 1 141 ? -29.453 10.938 -2.305 1 97.44 141 ILE A CA 1
ATOM 1097 C C . ILE A 1 141 ? -30.734 10.891 -1.481 1 97.44 141 ILE A C 1
ATOM 1099 O O . ILE A 1 141 ? -30.875 11.617 -0.496 1 97.44 141 ILE A O 1
ATOM 1103 N N . ALA A 1 142 ? -31.562 9.992 -1.817 1 97.88 142 ALA A N 1
ATOM 1104 C CA . ALA A 1 142 ? -32.875 9.891 -1.161 1 97.88 142 ALA A CA 1
ATOM 1105 C C . ALA A 1 142 ? -32.719 9.312 0.243 1 97.88 142 ALA A C 1
ATOM 1107 O O . ALA A 1 142 ? -33.438 9.734 1.169 1 97.88 142 ALA A O 1
ATOM 1108 N N . SER A 1 143 ? -31.859 8.359 0.377 1 97 143 SER A N 1
ATOM 1109 C CA . SER A 1 143 ? -31.688 7.711 1.673 1 97 143 SER A CA 1
ATOM 1110 C C . SER A 1 143 ? -31.078 8.664 2.691 1 97 143 SER A C 1
ATOM 1112 O O . SER A 1 143 ? -31.516 8.719 3.844 1 97 143 SER A O 1
ATOM 1114 N N . VAL A 1 144 ? -30.078 9.406 2.279 1 95.19 144 VAL A N 1
ATOM 1115 C CA . VAL A 1 144 ? -29.422 10.352 3.18 1 95.19 144 VAL A CA 1
ATOM 1116 C C . VAL A 1 144 ? -30.359 11.508 3.494 1 95.19 144 VAL A C 1
ATOM 1118 O O . VAL A 1 144 ? -30.531 11.883 4.656 1 95.19 144 VAL A O 1
ATOM 1121 N N . SER A 1 145 ? -31.016 12.039 2.488 1 95.75 145 SER A N 1
ATOM 1122 C CA . SER A 1 145 ? -31.922 13.156 2.678 1 95.75 145 SER A CA 1
ATOM 1123 C C . SER A 1 145 ? -33.188 12.727 3.438 1 95.75 145 SER A C 1
ATOM 1125 O O . SER A 1 145 ? -33.844 13.547 4.074 1 95.75 145 SER A O 1
ATOM 1127 N N . GLY A 1 146 ? -33.469 11.438 3.305 1 95.75 146 GLY A N 1
ATOM 1128 C CA . GLY A 1 146 ? -34.656 10.906 4 1 95.75 146 GLY A CA 1
ATOM 1129 C C . GLY A 1 146 ? -34.406 10.664 5.477 1 95.75 146 GLY A C 1
ATOM 1130 O O . GLY A 1 146 ? -35.281 10.219 6.199 1 95.75 146 GLY A O 1
ATOM 1131 N N . GLY A 1 147 ? -33.219 10.883 5.914 1 93.75 147 GLY A N 1
ATOM 1132 C CA . GLY A 1 147 ? -32.969 10.891 7.344 1 93.75 147 GLY A CA 1
ATOM 1133 C C . GLY A 1 147 ? -32.562 9.523 7.883 1 93.75 147 GLY A C 1
ATOM 1134 O O . GLY A 1 147 ? -32.531 9.32 9.094 1 93.75 147 GLY A O 1
ATOM 1135 N N . LEU A 1 148 ? -32.25 8.547 7.066 1 95.94 148 LEU A N 1
ATOM 1136 C CA . LEU A 1 148 ? -31.781 7.258 7.543 1 95.94 148 LEU A CA 1
ATOM 1137 C C . LEU A 1 148 ? -30.344 7.375 8.07 1 95.94 148 LEU A C 1
ATOM 1139 O O . LEU A 1 148 ? -29.625 8.305 7.707 1 95.94 148 LEU A O 1
ATOM 1143 N N . ALA A 1 149 ? -30 6.473 8.977 1 96.5 149 ALA A N 1
ATOM 1144 C CA . ALA A 1 149 ? -28.625 6.426 9.5 1 96.5 149 ALA A CA 1
ATOM 1145 C C . ALA A 1 149 ? -27.688 5.762 8.5 1 96.5 149 ALA A C 1
ATOM 1147 O O . ALA A 1 149 ? -27.234 4.637 8.711 1 96.5 149 ALA A O 1
ATOM 1148 N N 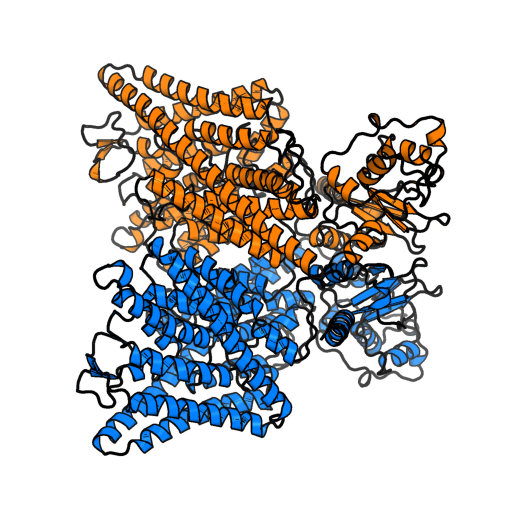. VAL A 1 150 ? -27.422 6.5 7.414 1 95.62 150 VAL A N 1
ATOM 1149 C CA . VAL A 1 150 ? -26.609 5.938 6.34 1 95.62 150 VAL A CA 1
ATOM 1150 C C . VAL A 1 150 ? -25.531 6.934 5.938 1 95.62 150 VAL A C 1
ATOM 1152 O O . VAL A 1 150 ? -25.562 8.102 6.332 1 95.62 150 VAL A O 1
ATOM 1155 N N . GLY A 1 151 ? -24.5 6.406 5.262 1 93.44 151 GLY A N 1
ATOM 1156 C CA . GLY A 1 151 ? -23.438 7.223 4.688 1 93.44 151 GLY A CA 1
ATOM 1157 C C . GLY A 1 151 ? -23.391 7.152 3.174 1 93.44 151 GLY A C 1
ATOM 1158 O O . GLY A 1 151 ? -24 6.277 2.564 1 93.44 151 GLY A O 1
ATOM 1159 N N . LYS A 1 152 ? -22.766 8.078 2.625 1 93.62 152 LYS A N 1
ATOM 1160 C CA . LYS A 1 152 ? -22.734 8.156 1.167 1 93.62 152 LYS A CA 1
ATOM 1161 C C . LYS A 1 152 ? -21.422 7.574 0.625 1 93.62 152 LYS A C 1
ATOM 1163 O O . LYS A 1 152 ? -21.25 7.473 -0.591 1 93.62 152 LYS A O 1
ATOM 1168 N N . GLU A 1 153 ? -20.453 7.043 1.412 1 92.06 153 GLU A N 1
ATOM 1169 C CA . GLU A 1 153 ? -19.125 6.613 1 1 92.06 153 GLU A CA 1
ATOM 1170 C C . GLU A 1 153 ? -19.188 5.293 0.237 1 92.06 153 GLU A C 1
ATOM 1172 O O . GLU A 1 153 ? -18.562 5.156 -0.824 1 92.06 153 GLU A O 1
ATOM 1177 N N . GLY A 1 154 ? -19.859 4.344 0.805 1 94.31 154 GLY A N 1
ATOM 1178 C CA . GLY A 1 154 ? -19.984 3.053 0.148 1 94.31 154 GLY A CA 1
ATOM 1179 C C . GLY A 1 154 ? -20.547 3.145 -1.253 1 94.31 154 GLY A C 1
ATOM 1180 O O . GLY A 1 154 ? -19.906 2.719 -2.219 1 94.31 154 GLY A O 1
ATOM 1181 N N . PRO A 1 155 ? -21.703 3.762 -1.309 1 96.56 155 PRO A N 1
ATOM 1182 C CA . PRO A 1 155 ? -22.312 3.934 -2.625 1 96.56 155 PRO A CA 1
ATOM 1183 C C . PRO A 1 155 ? -21.422 4.68 -3.605 1 96.56 155 PRO A C 1
ATOM 1185 O O . PRO A 1 155 ? -21.453 4.418 -4.812 1 96.56 155 PRO A O 1
ATOM 1188 N N . MET A 1 156 ? -20.625 5.574 -3.113 1 96.62 156 MET A N 1
ATOM 1189 C CA . MET A 1 156 ? -19.703 6.305 -3.988 1 96.62 156 MET A CA 1
ATOM 1190 C C . MET A 1 156 ? -18.641 5.375 -4.551 1 96.62 156 MET A C 1
ATOM 1192 O O . MET A 1 156 ? -18.234 5.512 -5.707 1 96.62 156 MET A O 1
ATOM 1196 N N . ILE A 1 157 ? -18.141 4.453 -3.752 1 96.62 157 ILE A N 1
ATOM 1197 C CA . ILE A 1 157 ? -17.141 3.48 -4.191 1 96.62 157 ILE A CA 1
ATOM 1198 C C . ILE A 1 157 ? -17.719 2.604 -5.293 1 96.62 157 ILE A C 1
ATOM 1200 O O . ILE A 1 157 ? -17.078 2.363 -6.316 1 96.62 157 ILE A O 1
ATOM 1204 N N . HIS A 1 158 ? -18.938 2.203 -5.059 1 97.62 158 HIS A N 1
ATOM 1205 C CA . HIS A 1 158 ? -19.625 1.396 -6.059 1 97.62 158 HIS A CA 1
ATOM 1206 C C . HIS A 1 158 ? -19.875 2.189 -7.336 1 97.62 158 HIS A C 1
ATOM 1208 O O . HIS A 1 158 ? -19.703 1.666 -8.438 1 97.62 158 HIS A O 1
ATOM 1214 N N . SER A 1 159 ? -20.266 3.404 -7.211 1 98 159 SER A N 1
ATOM 1215 C CA . SER A 1 159 ? -20.5 4.258 -8.367 1 98 159 SER A CA 1
ATOM 1216 C C . SER A 1 159 ? -19.234 4.438 -9.195 1 98 159 SER A C 1
ATOM 1218 O O . SER A 1 159 ? -19.266 4.367 -10.422 1 98 159 SER A O 1
ATOM 1220 N N . GLY A 1 160 ? -18.141 4.703 -8.469 1 97.88 160 GLY A N 1
ATOM 1221 C CA . GLY A 1 160 ? -16.875 4.809 -9.172 1 97.88 160 GLY A CA 1
ATOM 1222 C C . GLY A 1 160 ? -16.516 3.541 -9.922 1 97.88 160 GLY A C 1
ATOM 1223 O O . GLY A 1 160 ? -15.992 3.604 -11.039 1 97.88 160 GLY A O 1
ATOM 1224 N N . SER A 1 161 ? -16.781 2.406 -9.391 1 97.31 161 SER A N 1
ATOM 1225 C CA . SER A 1 161 ? -16.484 1.114 -10 1 97.31 161 SER A CA 1
ATOM 1226 C C . SER A 1 161 ? -17.328 0.891 -11.258 1 97.31 161 SER A C 1
ATOM 1228 O O . SER A 1 161 ? -16.828 0.388 -12.266 1 97.31 161 SER A O 1
ATOM 1230 N N . VAL A 1 162 ? -18.625 1.282 -11.195 1 97 162 VAL A N 1
ATOM 1231 C CA . VAL A 1 162 ? -19.516 1.106 -12.336 1 97 162 VAL A CA 1
ATOM 1232 C C . VAL A 1 162 ? -19.062 2.004 -13.484 1 97 162 VAL A C 1
ATOM 1234 O O . VAL A 1 162 ? -19.047 1.577 -14.641 1 97 162 VAL A O 1
ATOM 1237 N N . LEU A 1 163 ? -18.719 3.191 -13.18 1 97.06 163 LEU A N 1
ATOM 1238 C CA . LEU A 1 163 ? -18.234 4.121 -14.195 1 97.06 163 LEU A CA 1
ATOM 1239 C C . LEU A 1 163 ? -16.984 3.586 -14.883 1 97.06 163 LEU A C 1
ATOM 1241 O O . LEU A 1 163 ? -16.859 3.676 -16.109 1 97.06 163 LEU A O 1
ATOM 1245 N N . ALA A 1 164 ? -16.125 3.104 -14.062 1 97.12 164 ALA A N 1
ATOM 1246 C CA . ALA A 1 164 ? -14.875 2.568 -14.602 1 97.12 164 ALA A CA 1
ATOM 1247 C C . ALA A 1 164 ? -15.141 1.405 -15.547 1 97.12 164 ALA A C 1
ATOM 1249 O O . ALA A 1 164 ? -14.508 1.303 -16.609 1 97.12 164 ALA A O 1
ATOM 1250 N N . ALA A 1 165 ? -16.047 0.525 -15.18 1 94.06 165 ALA A N 1
ATOM 1251 C CA . ALA A 1 165 ? -16.391 -0.619 -16.031 1 94.06 165 ALA A CA 1
ATOM 1252 C C . ALA A 1 165 ? -16.969 -0.162 -17.359 1 94.06 165 ALA A C 1
ATOM 1254 O O . ALA A 1 165 ? -16.656 -0.739 -18.406 1 94.06 165 ALA A O 1
ATOM 1255 N N . GLY A 1 166 ? -17.766 0.856 -17.359 1 91.69 166 GLY A N 1
ATOM 1256 C CA . GLY A 1 166 ? -18.391 1.355 -18.578 1 91.69 166 GLY A CA 1
ATOM 1257 C C . GLY A 1 166 ? -17.438 2.135 -19.453 1 91.69 166 GLY A C 1
ATOM 1258 O O . GLY A 1 166 ? -17.344 1.883 -20.656 1 91.69 166 GLY A O 1
ATOM 1259 N N . ILE A 1 167 ? -16.656 2.977 -18.859 1 92.88 167 ILE A N 1
ATOM 1260 C CA . ILE A 1 167 ? -15.773 3.861 -19.609 1 92.88 167 ILE A CA 1
ATOM 1261 C C . ILE A 1 167 ? -14.648 3.045 -20.25 1 92.88 167 ILE A C 1
ATOM 1263 O O . ILE A 1 167 ? -14.258 3.307 -21.391 1 92.88 167 ILE A O 1
ATOM 1267 N N . SER A 1 168 ? -14.195 2.078 -19.562 1 92.19 168 SER A N 1
ATOM 1268 C CA . SER A 1 168 ? -13.039 1.317 -20.031 1 92.19 168 SER A CA 1
ATOM 1269 C C . SER A 1 168 ? -13.398 0.451 -21.234 1 92.19 168 SER A C 1
ATOM 1271 O O . SER A 1 168 ? -12.547 0.148 -22.062 1 92.19 168 SER A O 1
ATOM 1273 N N . GLN A 1 169 ? -14.648 0.086 -21.328 1 87.81 169 GLN A N 1
ATOM 1274 C CA . GLN A 1 169 ? -15.078 -0.773 -22.438 1 87.81 169 GLN A CA 1
ATOM 1275 C C . GLN A 1 169 ? -15.625 0.05 -23.594 1 87.81 169 GLN A C 1
ATOM 1277 O O . GLN A 1 169 ? -15.695 -0.433 -24.719 1 87.81 169 GLN A O 1
ATOM 1282 N N . GLY A 1 170 ? -15.914 1.246 -23.391 1 82.81 170 GLY A N 1
ATOM 1283 C CA . GLY A 1 170 ? -16.5 2.102 -24.422 1 82.81 170 GLY A CA 1
ATOM 1284 C C . GLY A 1 170 ? -17.828 1.6 -24.938 1 82.81 170 GLY A C 1
ATOM 1285 O O . GLY A 1 170 ? -18.188 1.84 -26.094 1 82.81 170 GLY A O 1
ATOM 1286 N N . ARG A 1 171 ? -18.422 0.72 -24.219 1 79.12 171 ARG A N 1
ATOM 1287 C CA . ARG A 1 171 ? -19.703 0.149 -24.594 1 79.12 171 ARG A CA 1
ATOM 1288 C C . ARG A 1 171 ? -20.734 0.302 -23.484 1 79.12 171 ARG A C 1
ATOM 1290 O O . ARG A 1 171 ? -20.375 0.371 -22.312 1 79.12 171 ARG A O 1
ATOM 1297 N N . SER A 1 172 ? -21.891 0.681 -23.906 1 75.88 172 SER A N 1
ATOM 1298 C CA . SER A 1 172 ? -23 0.724 -22.953 1 75.88 172 SER A CA 1
ATOM 1299 C C . SER A 1 172 ? -24.234 0.001 -23.516 1 75.88 172 SER A C 1
ATOM 1301 O O . SER A 1 172 ? -24.672 0.278 -24.625 1 75.88 172 SER A O 1
ATOM 1303 N N . ILE A 1 173 ? -24.641 -1.005 -22.812 1 68.88 173 ILE A N 1
ATOM 1304 C CA . ILE A 1 173 ? -25.828 -1.758 -23.234 1 68.88 173 ILE A CA 1
ATOM 1305 C C . ILE A 1 173 ? -27.062 -0.884 -23.094 1 68.88 173 ILE A C 1
ATOM 1307 O O . ILE A 1 173 ? -27.938 -0.88 -23.984 1 68.88 173 ILE A O 1
ATOM 1311 N N . SER A 1 174 ? -27.078 -0.118 -22.078 1 69.56 174 SER A N 1
ATOM 1312 C CA . SER A 1 174 ? -28.25 0.71 -21.781 1 69.56 174 SER A CA 1
ATOM 1313 C C . SER A 1 174 ? -28.453 1.769 -22.875 1 69.56 174 SER A C 1
ATOM 1315 O O . SER A 1 174 ? -29.594 2.076 -23.234 1 69.56 174 SER A O 1
ATOM 1317 N N . PHE A 1 175 ? -27.359 2.273 -23.344 1 77.88 175 PHE A N 1
ATOM 1318 C CA . PHE A 1 175 ? -27.453 3.318 -24.359 1 77.88 175 PHE A CA 1
ATOM 1319 C C . PHE A 1 175 ? -27.172 2.764 -25.75 1 77.88 175 PHE A C 1
ATOM 1321 O O . PHE A 1 175 ? -27.156 3.506 -26.719 1 77.88 175 PHE A O 1
ATOM 1328 N N . ASN A 1 176 ? -26.953 1.516 -25.844 1 75.88 176 ASN A N 1
ATOM 1329 C CA . ASN A 1 176 ? -26.609 0.846 -27.094 1 75.88 176 ASN A CA 1
ATOM 1330 C C . ASN A 1 176 ? -25.438 1.524 -27.797 1 75.88 176 ASN A C 1
ATOM 1332 O O . ASN A 1 176 ? -25.484 1.804 -28.984 1 75.88 176 ASN A O 1
ATOM 1336 N N . LEU A 1 177 ? -24.547 1.95 -26.953 1 79.06 177 LEU A N 1
ATOM 1337 C CA . LEU A 1 177 ? -23.359 2.617 -27.469 1 79.06 177 LEU A CA 1
ATOM 1338 C C . LEU A 1 177 ? -22.219 1.622 -27.672 1 79.06 177 LEU A C 1
ATOM 1340 O O . LEU A 1 177 ? -21.891 0.86 -26.766 1 79.06 177 LEU A O 1
ATOM 1344 N N . ASN A 1 178 ? -21.781 1.387 -28.828 1 77.69 178 ASN A N 1
ATOM 1345 C CA . ASN A 1 178 ? -20.625 0.557 -29.188 1 77.69 178 ASN A CA 1
ATOM 1346 C C . ASN A 1 178 ? -19.547 1.366 -29.891 1 77.69 178 ASN A C 1
ATOM 1348 O O . ASN A 1 178 ? -19.562 1.472 -31.125 1 77.69 178 ASN A O 1
ATOM 1352 N N . THR A 1 179 ? -18.672 1.932 -29.094 1 79.19 179 THR A N 1
ATOM 1353 C CA . THR A 1 179 ? -17.625 2.736 -29.703 1 79.19 179 THR A CA 1
ATOM 1354 C C . THR A 1 179 ? -16.453 1.856 -30.141 1 79.19 179 THR A C 1
ATOM 1356 O O . THR A 1 179 ? -16.281 0.745 -29.641 1 79.19 179 THR A O 1
ATOM 1359 N N . ARG A 1 180 ? -15.797 2.299 -31.156 1 78.12 180 ARG A N 1
ATOM 1360 C CA . ARG A 1 180 ? -14.633 1.574 -31.656 1 78.12 180 ARG A CA 1
ATOM 1361 C C . ARG A 1 180 ? -13.391 1.898 -30.828 1 78.12 180 ARG A C 1
ATOM 1363 O O . ARG A 1 180 ? -12.328 1.313 -31.047 1 78.12 180 ARG A O 1
ATOM 1370 N N . PHE A 1 181 ? -13.711 2.676 -29.891 1 80.69 181 PHE A N 1
ATOM 1371 C CA . PHE A 1 181 ? -12.57 3.068 -29.078 1 80.69 181 PHE A CA 1
ATOM 1372 C C . PHE A 1 181 ? -12.312 2.053 -27.969 1 80.69 181 PHE A C 1
ATOM 1374 O O . PHE A 1 181 ? -13.227 1.339 -27.547 1 80.69 181 PHE A O 1
ATOM 1381 N N . PHE A 1 182 ? -11.133 1.748 -27.578 1 84.56 182 PHE A N 1
ATOM 1382 C CA . PHE A 1 182 ? -10.672 0.986 -26.438 1 84.56 182 PHE A CA 1
ATOM 1383 C C . PHE A 1 182 ? -11.031 -0.488 -26.578 1 84.56 182 PHE A C 1
ATOM 1385 O O . PHE A 1 182 ? -11.383 -1.145 -25.594 1 84.56 182 PHE A O 1
ATOM 1392 N N . LYS A 1 183 ? -11.023 -0.966 -27.812 1 85.12 183 LYS A N 1
ATOM 1393 C CA . LYS A 1 183 ? -11.336 -2.361 -28.109 1 85.12 183 LYS A CA 1
ATOM 1394 C C . LYS A 1 183 ? -10.32 -3.301 -27.469 1 85.12 183 LYS A C 1
ATOM 1396 O O . LYS A 1 183 ? -10.648 -4.43 -27.094 1 85.12 183 LYS A O 1
ATOM 1401 N N . HIS A 1 184 ? -9.172 -2.744 -27.297 1 86.19 184 HIS A N 1
ATOM 1402 C CA . HIS A 1 184 ? -8.078 -3.566 -26.797 1 86.19 184 HIS A CA 1
ATOM 1403 C C . HIS A 1 184 ? -8.273 -3.916 -25.328 1 86.19 184 HIS A C 1
ATOM 1405 O O . HIS A 1 184 ? -7.648 -4.844 -24.812 1 86.19 184 HIS A O 1
ATOM 1411 N N . PHE A 1 185 ? -9.172 -3.191 -24.703 1 89.94 185 PHE A N 1
ATOM 1412 C CA . PHE A 1 185 ? -9.297 -3.365 -23.266 1 89.94 185 PHE A CA 1
ATOM 1413 C C . PHE A 1 185 ? -10.539 -4.18 -22.922 1 89.94 185 PHE A C 1
ATOM 1415 O O . PHE A 1 185 ? -10.914 -4.293 -21.75 1 89.94 185 PHE A O 1
ATOM 1422 N N . ARG A 1 186 ? -11.148 -4.777 -23.969 1 89 186 ARG A N 1
ATOM 1423 C CA . ARG A 1 186 ? -12.375 -5.531 -23.781 1 89 186 ARG A CA 1
ATOM 1424 C C . ARG A 1 186 ? -12.078 -6.965 -23.344 1 89 186 ARG A C 1
ATOM 1426 O O . ARG A 1 186 ? -12.297 -7.906 -24.109 1 89 186 ARG A O 1
ATOM 1433 N N . ASN A 1 187 ? -11.641 -7.145 -22.109 1 88.56 187 ASN A N 1
ATOM 1434 C CA . ASN A 1 187 ? -11.406 -8.414 -21.438 1 88.56 187 ASN A CA 1
ATOM 1435 C C . ASN A 1 187 ? -11.547 -8.281 -19.922 1 88.56 187 ASN A C 1
ATOM 1437 O O . ASN A 1 187 ? -11.547 -7.172 -19.391 1 88.56 187 ASN A O 1
ATOM 1441 N N . ASP A 1 188 ? -11.703 -9.344 -19.281 1 89.19 188 ASP A N 1
ATOM 1442 C CA . ASP A 1 188 ? -11.992 -9.344 -17.844 1 89.19 188 ASP A CA 1
ATOM 1443 C C . ASP A 1 188 ? -10.812 -8.781 -17.047 1 89.19 188 ASP A C 1
ATOM 1445 O O . ASP A 1 188 ? -11.016 -8.086 -16.047 1 89.19 188 ASP A O 1
ATOM 1449 N N . ARG A 1 189 ? -9.664 -9.055 -17.453 1 88.06 189 ARG A N 1
ATOM 1450 C CA . ARG A 1 189 ? -8.484 -8.617 -16.719 1 88.06 189 ARG A CA 1
ATOM 1451 C C . ARG A 1 189 ? -8.367 -7.102 -16.703 1 88.06 189 ARG A C 1
ATOM 1453 O O . ARG A 1 189 ? -8.148 -6.492 -15.656 1 88.06 189 ARG A O 1
ATOM 1460 N N . GLU A 1 190 ? -8.469 -6.555 -17.859 1 91 190 GLU A N 1
ATOM 1461 C CA . GLU A 1 190 ? -8.383 -5.102 -17.969 1 91 190 GLU A CA 1
ATOM 1462 C C . GLU A 1 190 ? -9.547 -4.422 -17.234 1 91 190 GLU A C 1
ATOM 1464 O O . GLU A 1 190 ? -9.352 -3.41 -16.562 1 91 190 GLU A O 1
ATOM 1469 N N . LYS A 1 191 ? -10.68 -4.957 -17.453 1 91.75 191 LYS A N 1
ATOM 1470 C CA . LYS A 1 191 ? -11.844 -4.395 -16.781 1 91.75 191 LYS A CA 1
ATOM 1471 C C . LYS A 1 191 ? -11.656 -4.398 -15.266 1 91.75 191 LYS A C 1
ATOM 1473 O O . LYS A 1 191 ? -12.016 -3.436 -14.594 1 91.75 191 LYS A O 1
ATOM 1478 N N . ARG A 1 192 ? -11.156 -5.48 -14.75 1 91.5 192 ARG A N 1
ATOM 1479 C CA . ARG A 1 192 ? -10.875 -5.586 -13.32 1 91.5 192 ARG A CA 1
ATOM 1480 C C . ARG A 1 192 ? -9.969 -4.457 -12.852 1 91.5 192 ARG A C 1
ATOM 1482 O O . ARG A 1 192 ? -10.219 -3.83 -11.82 1 91.5 192 ARG A O 1
ATOM 1489 N N . ASP A 1 193 ? -8.938 -4.188 -13.609 1 92.06 193 ASP A N 1
ATOM 1490 C CA . ASP A 1 193 ? -7.969 -3.164 -13.234 1 92.06 193 ASP A CA 1
ATOM 1491 C C . ASP A 1 193 ? -8.609 -1.778 -13.219 1 92.06 193 ASP A C 1
ATOM 1493 O O . ASP A 1 193 ? -8.367 -0.988 -12.305 1 92.06 193 ASP A O 1
ATOM 1497 N N . PHE A 1 194 ? -9.375 -1.533 -14.203 1 95.31 194 PHE A N 1
ATOM 1498 C CA . PHE A 1 194 ? -10.023 -0.229 -14.266 1 95.31 194 PHE A CA 1
ATOM 1499 C C . PHE A 1 194 ? -11.07 -0.09 -13.172 1 95.31 194 PHE A C 1
ATOM 1501 O O . PHE A 1 194 ? -11.242 0.991 -12.602 1 95.31 194 PHE A O 1
ATOM 1508 N N . VAL A 1 195 ? -11.789 -1.146 -12.906 1 95.38 195 VAL A N 1
ATOM 1509 C CA . VAL A 1 195 ? -12.781 -1.125 -11.836 1 95.38 195 VAL A CA 1
ATOM 1510 C C . VAL A 1 195 ? -12.094 -0.878 -10.492 1 95.38 195 VAL A C 1
ATOM 1512 O O . VAL A 1 195 ? -12.633 -0.183 -9.633 1 95.38 195 VAL A O 1
ATOM 1515 N N . CYS A 1 196 ? -10.945 -1.438 -10.352 1 94.62 196 CYS A N 1
ATOM 1516 C CA . CYS A 1 196 ? -10.148 -1.182 -9.156 1 94.62 196 CYS A CA 1
ATOM 1517 C C . CYS A 1 196 ? -9.812 0.299 -9.031 1 94.62 196 CYS A C 1
ATOM 1519 O O . CYS A 1 196 ? -9.891 0.871 -7.945 1 94.62 196 CYS A O 1
ATOM 1521 N N . ALA A 1 197 ? -9.469 0.895 -10.102 1 96.12 197 ALA A N 1
ATOM 1522 C CA . ALA A 1 197 ? -9.203 2.33 -10.133 1 96.12 197 ALA A CA 1
ATOM 1523 C C . ALA A 1 197 ? -10.453 3.131 -9.789 1 96.12 197 ALA A C 1
ATOM 1525 O O . ALA A 1 197 ? -10.383 4.137 -9.078 1 96.12 197 ALA A O 1
ATOM 1526 N N . GLY A 1 198 ? -11.508 2.686 -10.297 1 97.5 198 GLY A N 1
ATOM 1527 C CA . GLY A 1 198 ? -12.773 3.346 -10 1 97.5 198 GLY A CA 1
ATOM 1528 C C . GLY A 1 198 ? -13.141 3.275 -8.531 1 97.5 198 GLY A C 1
ATOM 1529 O O . GLY A 1 198 ? -13.656 4.246 -7.969 1 97.5 198 GLY A O 1
ATOM 1530 N N . ALA A 1 199 ? -12.945 2.148 -7.945 1 97 199 ALA A N 1
ATOM 1531 C CA . ALA A 1 199 ? -13.219 1.995 -6.52 1 97 199 ALA A CA 1
ATOM 1532 C C . ALA A 1 199 ? -12.375 2.957 -5.691 1 97 199 ALA A C 1
ATOM 1534 O O . ALA A 1 199 ? -12.883 3.611 -4.777 1 97 199 ALA A O 1
ATOM 1535 N N . ALA A 1 200 ? -11.125 3.039 -6.035 1 96.56 200 ALA A N 1
ATOM 1536 C CA . ALA A 1 200 ? -10.227 3.955 -5.34 1 96.56 200 ALA A CA 1
ATOM 1537 C C . ALA A 1 200 ? -10.656 5.406 -5.539 1 96.56 200 ALA A C 1
ATOM 1539 O O . ALA A 1 200 ? -10.602 6.207 -4.602 1 96.56 200 ALA A O 1
ATOM 1540 N N . ALA A 1 201 ? -11.031 5.727 -6.719 1 97.44 201 ALA A N 1
ATOM 1541 C CA . ALA A 1 201 ? -11.516 7.074 -7.02 1 97.44 201 ALA A CA 1
ATOM 1542 C C . ALA A 1 201 ? -12.766 7.398 -6.207 1 97.44 201 ALA A C 1
ATOM 1544 O O . ALA A 1 201 ? -12.961 8.539 -5.789 1 97.44 201 ALA A O 1
ATOM 1545 N N . GLY A 1 202 ? -13.57 6.449 -6.066 1 97.25 202 GLY A N 1
ATOM 1546 C CA . GLY A 1 202 ? -14.75 6.641 -5.242 1 97.25 202 GLY A CA 1
ATOM 1547 C C . GLY A 1 202 ? -14.422 6.98 -3.799 1 97.25 202 GLY A C 1
ATOM 1548 O O . GLY A 1 202 ? -15.023 7.887 -3.219 1 97.25 202 GLY A O 1
ATOM 1549 N N . VAL A 1 203 ? -13.508 6.262 -3.229 1 95.62 203 VAL A N 1
ATOM 1550 C CA . VAL A 1 203 ? -13.078 6.551 -1.866 1 95.62 203 VAL A CA 1
ATOM 1551 C C . VAL A 1 203 ? -12.477 7.953 -1.8 1 95.62 203 VAL A C 1
ATOM 1553 O O . VAL A 1 203 ? -12.758 8.711 -0.867 1 95.62 203 VAL A O 1
ATOM 1556 N N . SER A 1 204 ? -11.688 8.258 -2.773 1 95 204 SER A N 1
ATOM 1557 C CA . SER A 1 204 ? -11.047 9.57 -2.842 1 95 204 SER A CA 1
ATOM 1558 C C . SER A 1 204 ? -12.07 10.688 -2.896 1 95 204 SER A C 1
ATOM 1560 O O . SER A 1 204 ? -11.922 11.711 -2.225 1 95 204 SER A O 1
ATOM 1562 N N . ALA A 1 205 ? -13.047 10.484 -3.633 1 95.31 205 ALA A N 1
ATOM 1563 C CA . ALA A 1 205 ? -14.109 11.492 -3.74 1 95.31 205 ALA A CA 1
ATOM 1564 C C . ALA A 1 205 ? -14.914 11.578 -2.447 1 95.31 205 ALA A C 1
ATOM 1566 O O . ALA A 1 205 ? -15.328 12.664 -2.043 1 95.31 205 ALA A O 1
ATOM 1567 N N . ALA A 1 206 ? -15.07 10.492 -1.827 1 94.19 206 ALA A N 1
ATOM 1568 C CA . ALA A 1 206 ? -15.898 10.453 -0.623 1 94.19 206 ALA A CA 1
ATOM 1569 C C . ALA A 1 206 ? -15.195 11.133 0.548 1 94.19 206 ALA A C 1
ATOM 1571 O O . ALA A 1 206 ? -15.82 11.867 1.314 1 94.19 206 ALA A O 1
ATOM 1572 N N . PHE A 1 207 ? -13.922 10.945 0.673 1 92.5 207 PHE A N 1
ATOM 1573 C CA . PHE A 1 207 ? -13.234 11.367 1.888 1 92.5 207 PHE A CA 1
ATOM 1574 C C . PHE A 1 207 ? -12.18 12.43 1.576 1 92.5 207 PHE A C 1
ATOM 1576 O O . PHE A 1 207 ? -11.578 13 2.486 1 92.5 207 PHE A O 1
ATOM 1583 N N . GLY A 1 208 ? -12.016 12.688 0.297 1 91.19 208 GLY A N 1
ATOM 1584 C CA . GLY A 1 208 ? -10.898 13.547 -0.052 1 91.19 208 GLY A CA 1
ATOM 1585 C C . GLY A 1 208 ? -9.547 12.938 0.287 1 91.19 208 GLY A C 1
ATOM 1586 O O . GLY A 1 208 ? -8.656 13.625 0.783 1 91.19 208 GLY A O 1
ATOM 1587 N N . ALA A 1 209 ? -9.445 11.688 0.073 1 92.81 209 ALA A N 1
ATOM 1588 C CA . ALA A 1 209 ? -8.258 10.938 0.484 1 92.81 209 ALA A CA 1
ATOM 1589 C C . ALA A 1 209 ? -7.711 10.102 -0.668 1 92.81 209 ALA A C 1
ATOM 1591 O O . ALA A 1 209 ? -7.902 8.891 -0.709 1 92.81 209 ALA A O 1
ATOM 1592 N N . PRO A 1 210 ? -6.906 10.688 -1.572 1 92.81 210 PRO A N 1
ATOM 1593 C CA . PRO A 1 210 ? -6.383 9.938 -2.719 1 92.81 210 PRO A CA 1
ATOM 1594 C C . PRO A 1 210 ? -5.477 8.781 -2.307 1 92.81 210 PRO A C 1
ATOM 1596 O O . PRO A 1 210 ? -5.602 7.672 -2.838 1 92.81 210 PRO A O 1
ATOM 1599 N N . VAL A 1 211 ? -4.574 9 -1.378 1 91.69 211 VAL A N 1
ATOM 1600 C CA . VAL A 1 211 ? -3.682 7.934 -0.931 1 91.69 211 VAL A CA 1
ATOM 1601 C C . VAL A 1 211 ? -4.484 6.859 -0.202 1 91.69 211 VAL A C 1
ATOM 1603 O O . VAL A 1 211 ? -4.246 5.664 -0.392 1 91.69 211 VAL A O 1
ATOM 1606 N N . GLY A 1 212 ? -5.426 7.363 0.613 1 93.06 212 GLY A N 1
ATOM 1607 C CA . GLY A 1 212 ? -6.305 6.43 1.298 1 93.06 212 GLY A CA 1
ATOM 1608 C C . GLY A 1 212 ? -7.094 5.551 0.35 1 93.06 212 GLY A C 1
ATOM 1609 O O . GLY A 1 212 ? -7.301 4.363 0.623 1 93.06 212 GLY A O 1
ATOM 1610 N N . GLY A 1 213 ? -7.504 6.129 -0.726 1 93.62 213 GLY A N 1
ATOM 1611 C CA . GLY A 1 213 ? -8.234 5.363 -1.723 1 93.62 213 GLY A CA 1
ATOM 1612 C C . GLY A 1 213 ? -7.398 4.262 -2.357 1 93.62 213 GLY A C 1
ATOM 1613 O O . GLY A 1 213 ? -7.883 3.145 -2.551 1 93.62 213 GLY A O 1
ATOM 1614 N N . VAL A 1 214 ? -6.199 4.547 -2.672 1 91.75 214 VAL A N 1
ATOM 1615 C CA . VAL A 1 214 ? -5.301 3.557 -3.258 1 91.75 214 VAL A CA 1
ATOM 1616 C C . VAL A 1 214 ? -5.074 2.416 -2.268 1 91.75 214 VAL A C 1
ATOM 1618 O O . VAL A 1 214 ? -5.148 1.241 -2.637 1 91.75 214 VAL A O 1
ATOM 1621 N N . LEU A 1 215 ? -4.844 2.773 -1.024 1 90.19 215 LEU A N 1
ATOM 1622 C CA . LEU A 1 215 ? -4.574 1.771 0.002 1 90.19 215 LEU A CA 1
ATOM 1623 C C . LEU A 1 215 ? -5.816 0.928 0.276 1 90.19 215 LEU A C 1
ATOM 1625 O O . LEU A 1 215 ? -5.707 -0.263 0.576 1 90.19 215 LEU A O 1
ATOM 1629 N N . PHE A 1 216 ? -6.906 1.51 0.152 1 91 216 PHE A N 1
ATOM 1630 C CA . PHE A 1 216 ? -8.148 0.769 0.308 1 91 216 PHE A CA 1
ATOM 1631 C C . PHE A 1 216 ? -8.273 -0.321 -0.75 1 91 216 PHE A C 1
ATOM 1633 O O . PHE A 1 216 ? -8.656 -1.452 -0.443 1 91 216 PHE A O 1
ATOM 1640 N N . SER A 1 217 ? -8.047 0.081 -1.945 1 88.44 217 SER A N 1
ATOM 1641 C CA . SER A 1 217 ? -8.125 -0.895 -3.029 1 88.44 217 SER A CA 1
ATOM 1642 C C . SER A 1 217 ? -7.117 -2.025 -2.822 1 88.44 217 SER A C 1
ATOM 1644 O O . SER A 1 217 ? -7.387 -3.174 -3.184 1 88.44 217 SER A O 1
ATOM 1646 N N . LEU A 1 218 ? -6.008 -1.695 -2.178 1 80.75 218 LEU A N 1
ATOM 1647 C CA . LEU A 1 218 ? -4.953 -2.682 -1.971 1 80.75 218 LEU A CA 1
ATOM 1648 C C . LEU A 1 218 ? -5.27 -3.574 -0.776 1 80.75 218 LEU A C 1
ATOM 1650 O O . LEU A 1 218 ? -5.027 -4.781 -0.816 1 80.75 218 LEU A O 1
ATOM 1654 N N . GLU A 1 219 ? -5.758 -3.008 0.263 1 81.88 219 GLU A N 1
ATOM 1655 C CA . GLU A 1 219 ? -5.977 -3.744 1.506 1 81.88 219 GLU A CA 1
ATOM 1656 C C . GLU A 1 219 ? -7.312 -4.48 1.482 1 81.88 219 GLU A C 1
ATOM 1658 O O . GLU A 1 219 ? -7.414 -5.609 1.966 1 81.88 219 GLU A O 1
ATOM 1663 N N . GLU A 1 220 ? -8.297 -3.859 0.91 1 78.06 220 GLU A N 1
ATOM 1664 C CA . GLU A 1 220 ? -9.648 -4.391 1.062 1 78.06 220 GLU A CA 1
ATOM 1665 C C . GLU A 1 220 ? -10.164 -4.969 -0.253 1 78.06 220 GLU A C 1
ATOM 1667 O O . GLU A 1 220 ? -10.93 -5.938 -0.253 1 78.06 220 GLU A O 1
ATOM 1672 N N . ALA A 1 221 ? -9.703 -4.438 -1.367 1 73.88 221 ALA A N 1
ATOM 1673 C CA . ALA A 1 221 ? -10.461 -4.738 -2.58 1 73.88 221 ALA A CA 1
ATOM 1674 C C . ALA A 1 221 ? -9.734 -5.762 -3.443 1 73.88 221 ALA A C 1
ATOM 1676 O O . ALA A 1 221 ? -10.328 -6.742 -3.893 1 73.88 221 ALA A O 1
ATOM 1677 N N . ALA A 1 222 ? -8.438 -5.555 -3.707 1 72.81 222 ALA A N 1
ATOM 1678 C CA . ALA A 1 222 ? -7.789 -6.387 -4.719 1 72.81 222 ALA A CA 1
ATOM 1679 C C . ALA A 1 222 ? -6.711 -7.266 -4.094 1 72.81 222 ALA A C 1
ATOM 1681 O O . ALA A 1 222 ? -6.082 -6.879 -3.104 1 72.81 222 ALA A O 1
ATOM 1682 N N . SER A 1 223 ? -6.617 -8.438 -4.703 1 68.69 223 SER A N 1
ATOM 1683 C CA . SER A 1 223 ? -5.598 -9.375 -4.25 1 68.69 223 SER A CA 1
ATOM 1684 C C . SER A 1 223 ? -4.352 -9.305 -5.129 1 68.69 223 SER A C 1
ATOM 1686 O O . SER A 1 223 ? -3.348 -9.961 -4.848 1 68.69 223 SER A O 1
ATOM 1688 N N . PHE A 1 224 ? -4.418 -8.508 -6.188 1 70.12 224 PHE A N 1
ATOM 1689 C CA . PHE A 1 224 ? -3.299 -8.445 -7.117 1 70.12 224 PHE A CA 1
ATOM 1690 C C . PHE A 1 224 ? -2.703 -7.043 -7.152 1 70.12 224 PHE A C 1
ATOM 1692 O O . PHE A 1 224 ? -3.432 -6.051 -7.07 1 70.12 224 PHE A O 1
ATOM 1699 N N . TRP A 1 225 ? -1.369 -7.027 -6.961 1 69 225 TRP A N 1
ATOM 1700 C CA . TRP A 1 225 ? -0.754 -5.703 -6.945 1 69 225 TRP A CA 1
ATOM 1701 C C . TRP A 1 225 ? 0.354 -5.605 -7.988 1 69 225 TRP A C 1
ATOM 1703 O O . TRP A 1 225 ? 1.149 -6.535 -8.148 1 69 225 TRP A O 1
ATOM 1713 N N . ASN A 1 226 ? 0.137 -4.637 -8.852 1 75.38 226 ASN A N 1
ATOM 1714 C CA . ASN A 1 226 ? 1.166 -4.273 -9.812 1 75.38 226 ASN A CA 1
ATOM 1715 C C . ASN A 1 226 ? 1.544 -2.799 -9.703 1 75.38 226 ASN A C 1
ATOM 1717 O O . ASN A 1 226 ? 0.687 -1.95 -9.453 1 75.38 226 ASN A O 1
ATOM 1721 N N . GLN A 1 227 ? 2.76 -2.492 -9.797 1 75.5 227 GLN A N 1
ATOM 1722 C CA . GLN A 1 227 ? 3.277 -1.141 -9.609 1 75.5 227 GLN A CA 1
ATOM 1723 C C . GLN A 1 227 ? 2.672 -0.174 -10.625 1 75.5 227 GLN A C 1
ATOM 1725 O O . GLN A 1 227 ? 2.268 0.935 -10.266 1 75.5 227 GLN A O 1
ATOM 1730 N N . ALA A 1 228 ? 2.592 -0.63 -11.852 1 80.88 228 ALA A N 1
ATOM 1731 C CA . ALA A 1 228 ? 2.057 0.249 -12.891 1 80.88 228 ALA A CA 1
ATOM 1732 C C . ALA A 1 228 ? 0.587 0.57 -12.633 1 80.88 228 ALA A C 1
ATOM 1734 O O . ALA A 1 228 ? 0.147 1.703 -12.844 1 80.88 228 ALA A O 1
ATOM 1735 N N . LEU A 1 229 ? -0.084 -0.429 -12.242 1 86.19 229 LEU A N 1
ATOM 1736 C CA . LEU A 1 229 ? -1.494 -0.236 -11.922 1 86.19 229 LEU A CA 1
ATOM 1737 C C . LEU A 1 229 ? -1.661 0.738 -10.758 1 86.19 229 LEU A C 1
ATOM 1739 O O . LEU A 1 229 ? -2.561 1.581 -10.773 1 86.19 229 LEU A O 1
ATOM 1743 N N . THR A 1 230 ? -0.788 0.674 -9.859 1 85.5 230 THR A N 1
ATOM 1744 C CA . THR A 1 230 ? -0.863 1.528 -8.68 1 85.5 230 THR A CA 1
ATOM 1745 C C . THR A 1 230 ? -0.711 2.998 -9.062 1 85.5 230 THR A C 1
ATOM 1747 O O . THR A 1 230 ? -1.414 3.859 -8.531 1 85.5 230 THR A O 1
ATOM 1750 N N . TRP A 1 231 ? 0.114 3.301 -10 1 86.5 231 TRP A N 1
ATOM 1751 C CA . TRP A 1 231 ? 0.325 4.68 -10.43 1 86.5 231 TRP A CA 1
ATOM 1752 C C . TRP A 1 231 ? -0.908 5.223 -11.141 1 86.5 231 TRP A C 1
ATOM 1754 O O . TRP A 1 231 ? -1.262 6.391 -10.984 1 86.5 231 TRP A O 1
ATOM 1764 N N . ARG A 1 232 ? -1.437 4.414 -11.898 1 92.12 232 ARG A N 1
ATOM 1765 C CA . ARG A 1 232 ? -2.637 4.84 -12.609 1 92.12 232 ARG A CA 1
ATOM 1766 C C . ARG A 1 232 ? -3.797 5.059 -11.648 1 92.12 232 ARG A C 1
ATOM 1768 O O . ARG A 1 232 ? -4.566 6.012 -11.805 1 92.12 232 ARG A O 1
ATOM 1775 N N . ILE A 1 233 ? -3.904 4.152 -10.703 1 93.56 233 ILE A N 1
ATOM 1776 C CA . ILE A 1 233 ? -4.953 4.281 -9.703 1 93.56 233 ILE A CA 1
ATOM 1777 C C . ILE A 1 233 ? -4.738 5.559 -8.891 1 93.56 233 ILE A C 1
ATOM 1779 O O . ILE A 1 233 ? -5.695 6.25 -8.547 1 93.56 233 ILE A O 1
ATOM 1783 N N . PHE A 1 234 ? -3.508 5.824 -8.625 1 91.81 234 PHE A N 1
ATOM 1784 C CA . PHE A 1 234 ? -3.164 7.023 -7.871 1 91.81 234 PHE A CA 1
ATOM 1785 C C . PHE A 1 234 ? -3.586 8.273 -8.625 1 91.81 234 PHE A C 1
ATOM 1787 O O . PHE A 1 234 ? -4.215 9.172 -8.055 1 91.81 234 PHE A O 1
ATOM 1794 N N . LEU A 1 235 ? -3.248 8.359 -9.867 1 92.25 235 LEU A N 1
ATOM 1795 C CA . LEU A 1 235 ? -3.646 9.492 -10.695 1 92.25 235 LEU A CA 1
ATOM 1796 C C . LEU A 1 235 ? -5.164 9.609 -10.758 1 92.25 235 LEU A C 1
ATOM 1798 O O . LEU A 1 235 ? -5.715 10.711 -10.664 1 92.25 235 LEU A O 1
ATOM 1802 N N . CYS A 1 236 ? -5.789 8.477 -10.938 1 95.88 236 CYS A N 1
ATOM 1803 C CA . CYS A 1 236 ? -7.246 8.422 -10.977 1 95.88 236 CYS A CA 1
ATOM 1804 C C . CYS A 1 236 ? -7.852 8.984 -9.703 1 95.88 236 CYS A C 1
ATOM 1806 O O . CYS A 1 236 ? -8.797 9.781 -9.758 1 95.88 236 CYS A O 1
ATOM 1808 N N . SER A 1 237 ? -7.324 8.68 -8.586 1 94.75 237 SER A N 1
ATOM 1809 C CA . SER A 1 237 ? -7.816 9.117 -7.281 1 94.75 237 SER A CA 1
ATOM 1810 C C . SER A 1 237 ? -7.594 10.617 -7.082 1 94.75 237 SER A C 1
ATOM 1812 O O . SER A 1 237 ? -8.461 11.312 -6.547 1 94.75 237 SER A O 1
ATOM 1814 N N . ILE A 1 238 ? -6.465 11.117 -7.52 1 91.12 238 ILE A N 1
ATOM 1815 C CA . ILE A 1 238 ? -6.148 12.539 -7.41 1 91.12 238 ILE A CA 1
ATOM 1816 C C . ILE A 1 238 ? -7.156 13.352 -8.219 1 91.12 238 ILE A C 1
ATOM 1818 O O . ILE A 1 238 ? -7.715 14.336 -7.719 1 91.12 238 ILE A O 1
ATOM 1822 N N . LEU A 1 239 ? -7.379 12.93 -9.383 1 93.75 239 LEU A N 1
ATOM 1823 C CA . LEU A 1 239 ? -8.25 13.68 -10.281 1 93.75 239 LEU A CA 1
ATOM 1824 C C . LEU A 1 239 ? -9.695 13.664 -9.781 1 93.75 239 LEU A C 1
ATOM 1826 O O . LEU A 1 239 ? -10.43 14.633 -9.961 1 93.75 239 LEU A O 1
ATOM 1830 N N . SER A 1 240 ? -10.062 12.539 -9.188 1 95.94 240 SER A N 1
ATOM 1831 C CA . SER A 1 240 ? -11.406 12.477 -8.625 1 95.94 240 SER A CA 1
ATOM 1832 C C . SER A 1 240 ? -11.594 13.5 -7.512 1 95.94 240 SER A C 1
ATOM 1834 O O . SER A 1 240 ? -12.578 14.25 -7.5 1 95.94 240 SER A O 1
ATOM 1836 N N . SER A 1 241 ? -10.703 13.562 -6.59 1 91.62 241 SER A N 1
ATOM 1837 C CA . SER A 1 241 ? -10.773 14.508 -5.477 1 91.62 241 SER A CA 1
ATOM 1838 C C . SER A 1 241 ? -10.664 15.945 -5.965 1 91.62 241 SER A C 1
ATOM 1840 O O . SER A 1 241 ? -11.336 16.844 -5.434 1 91.62 241 SER A O 1
ATOM 1842 N N . TYR A 1 242 ? -9.852 16.188 -6.941 1 87.44 242 TYR A N 1
ATOM 1843 C CA . TYR A 1 242 ? -9.688 17.531 -7.473 1 87.44 242 TYR A CA 1
ATOM 1844 C C . TYR A 1 242 ? -10.945 18 -8.203 1 87.44 242 TYR A C 1
ATOM 1846 O O . TYR A 1 242 ? -11.344 19.156 -8.086 1 87.44 242 TYR A O 1
ATOM 1854 N N . THR A 1 243 ? -11.469 17.141 -8.969 1 92.94 243 THR A N 1
ATOM 1855 C CA . THR A 1 243 ? -12.688 17.484 -9.695 1 92.94 243 THR A CA 1
ATOM 1856 C C . THR A 1 243 ? -13.805 17.859 -8.727 1 92.94 243 THR A C 1
ATOM 1858 O O . THR A 1 243 ? -14.492 18.859 -8.922 1 92.94 243 THR A O 1
ATOM 1861 N N . LEU A 1 244 ? -13.938 17.062 -7.738 1 93.56 244 LEU A N 1
ATOM 1862 C CA . LEU A 1 244 ? -14.945 17.359 -6.734 1 93.56 244 LEU A CA 1
ATOM 1863 C C . LEU A 1 244 ? -14.664 18.703 -6.055 1 93.56 244 LEU A C 1
ATOM 1865 O O . LEU A 1 244 ? -15.555 19.531 -5.906 1 93.56 244 LEU A O 1
ATOM 1869 N N . ASN A 1 245 ? -13.43 18.891 -5.648 1 89 245 ASN A N 1
ATOM 1870 C CA . ASN A 1 245 ? -13.039 20.125 -4.965 1 89 245 ASN A CA 1
ATOM 1871 C C . ASN A 1 245 ? -13.266 21.344 -5.844 1 89 245 ASN A C 1
ATOM 1873 O O . ASN A 1 245 ? -13.719 22.391 -5.359 1 89 245 ASN A O 1
ATOM 1877 N N . PHE A 1 246 ? -12.992 21.219 -7.074 1 88.12 246 PHE A N 1
ATOM 1878 C CA . PHE A 1 246 ? -13.133 22.328 -8.023 1 88.12 246 PHE A CA 1
ATOM 1879 C C . PHE A 1 246 ? -14.594 22.734 -8.172 1 88.12 246 PHE A C 1
ATOM 1881 O O . PHE A 1 246 ? -14.93 23.906 -8.023 1 88.12 246 PHE A O 1
ATOM 1888 N N . PHE A 1 247 ? -15.461 21.844 -8.398 1 93 247 PHE A N 1
ATOM 1889 C CA . PHE A 1 247 ? -16.875 22.141 -8.641 1 93 247 PHE A CA 1
ATOM 1890 C C . PHE A 1 247 ? -17.578 22.547 -7.352 1 93 247 PHE A C 1
ATOM 1892 O O . PHE A 1 247 ? -18.484 23.375 -7.363 1 93 247 PHE A O 1
ATOM 1899 N N . MET A 1 248 ? -17.172 21.938 -6.27 1 91.31 248 MET A N 1
ATOM 1900 C CA . MET A 1 248 ? -17.781 22.344 -5 1 91.31 248 MET A CA 1
ATOM 1901 C C . MET A 1 248 ? -17.359 23.75 -4.609 1 91.31 248 MET A C 1
ATOM 1903 O O . MET A 1 248 ? -18.125 24.484 -3.99 1 91.31 248 MET A O 1
ATOM 1907 N N . SER A 1 249 ? -16.125 24.125 -4.918 1 87.38 249 SER A N 1
ATOM 1908 C CA . SER A 1 249 ? -15.68 25.484 -4.66 1 87.38 249 SER A CA 1
ATOM 1909 C C . SER A 1 249 ? -16.5 26.5 -5.457 1 87.38 249 SER A C 1
ATOM 1911 O O . SER A 1 249 ? -16.766 27.594 -4.977 1 87.38 249 SER A O 1
ATOM 1913 N N . ILE A 1 250 ? -16.891 26.141 -6.625 1 89.38 250 ILE A N 1
ATOM 1914 C CA . ILE A 1 250 ? -17.75 26.984 -7.453 1 89.38 250 ILE A CA 1
ATOM 1915 C C . ILE A 1 250 ? -19.141 27.078 -6.84 1 89.38 250 ILE A C 1
ATOM 1917 O O . ILE A 1 250 ? -19.734 28.156 -6.77 1 89.38 250 ILE A O 1
ATOM 1921 N N . TYR A 1 251 ? -19.547 25.922 -6.375 1 91 251 TYR A N 1
ATOM 1922 C CA . TYR A 1 251 ? -20.875 25.859 -5.773 1 91 251 TYR A CA 1
ATOM 1923 C C . TYR A 1 251 ? -20.953 26.734 -4.527 1 91 251 TYR A C 1
ATOM 1925 O O . TYR A 1 251 ? -21.969 27.391 -4.277 1 91 251 TYR A O 1
ATOM 1933 N N . HIS A 1 252 ? -19.922 26.766 -3.748 1 87.94 252 HIS A N 1
ATOM 1934 C CA . HIS A 1 252 ? -19.922 27.547 -2.518 1 87.94 252 HIS A CA 1
ATOM 1935 C C . HIS A 1 252 ? -19.422 28.969 -2.773 1 87.94 252 HIS A C 1
ATOM 1937 O O . HIS A 1 252 ? -19.078 29.688 -1.833 1 87.94 252 HIS A O 1
ATOM 1943 N N . HIS A 1 253 ? -19.219 29.391 -4.027 1 86.75 253 HIS A N 1
ATOM 1944 C CA . HIS A 1 253 ? -18.938 30.75 -4.477 1 86.75 253 HIS A CA 1
ATOM 1945 C C . HIS A 1 253 ? -17.531 31.188 -4.066 1 86.75 253 HIS A C 1
ATOM 1947 O O . HIS A 1 253 ? -17.297 32.344 -3.754 1 86.75 253 HIS A O 1
ATOM 1953 N N . HIS A 1 254 ? -16.688 30.297 -3.846 1 82.94 254 HIS A N 1
ATOM 1954 C CA . HIS A 1 254 ? -15.273 30.562 -3.623 1 82.94 254 HIS A CA 1
ATOM 1955 C C . HIS A 1 254 ? -14.406 29.797 -4.613 1 82.94 254 HIS A C 1
ATOM 1957 O O . HIS A 1 254 ? -13.641 28.906 -4.223 1 82.94 254 HIS A O 1
ATOM 1963 N N . PRO A 1 255 ? -14.531 30.359 -5.801 1 78.69 255 PRO A N 1
ATOM 1964 C CA . PRO A 1 255 ? -13.789 29.625 -6.816 1 78.69 255 PRO A CA 1
ATOM 1965 C C . PRO A 1 255 ? -12.281 29.641 -6.574 1 78.69 255 PRO A C 1
ATOM 1967 O O . PRO A 1 255 ? -11.719 30.703 -6.262 1 78.69 255 PRO A O 1
ATOM 1970 N N . GLY A 1 256 ? -11.688 28.531 -6.555 1 68.88 256 GLY A N 1
ATOM 1971 C CA . GLY A 1 256 ? -10.242 28.422 -6.414 1 68.88 256 GLY A CA 1
ATOM 1972 C C . GLY A 1 256 ? -9.805 28 -5.027 1 68.88 256 GLY A C 1
ATOM 1973 O O . GLY A 1 256 ? -8.664 27.578 -4.832 1 68.88 256 GLY A O 1
ATOM 1974 N N . ASP A 1 257 ? -10.867 28.109 -4.023 1 72.5 257 ASP A N 1
ATOM 1975 C CA . ASP A 1 257 ? -10.562 27.656 -2.67 1 72.5 257 ASP A CA 1
ATOM 1976 C C . ASP A 1 257 ? -10.656 26.141 -2.559 1 72.5 257 ASP A C 1
ATOM 1978 O O . ASP A 1 257 ? -11.695 25.547 -2.877 1 72.5 257 ASP A O 1
ATOM 1982 N N . LEU A 1 258 ? -9.758 25.391 -2.764 1 66.62 258 LEU A N 1
ATOM 1983 C CA . LEU A 1 258 ? -9.742 23.922 -2.715 1 66.62 258 LEU A CA 1
ATOM 1984 C C . LEU A 1 258 ? -9.922 23.422 -1.286 1 66.62 258 LEU A C 1
ATOM 1986 O O . LEU A 1 258 ? -9.211 22.531 -0.842 1 66.62 258 LEU A O 1
ATOM 1990 N N . ALA A 1 259 ? -10.961 24.031 -0.686 1 65.19 259 ALA A N 1
ATOM 1991 C CA . ALA A 1 259 ? -11.195 23.719 0.722 1 65.19 259 ALA A CA 1
ATOM 1992 C C . ALA A 1 259 ? -12.227 22.594 0.872 1 65.19 259 ALA A C 1
ATOM 1994 O O . ALA A 1 259 ? -12.562 22.203 1.99 1 65.19 259 ALA A O 1
ATOM 1995 N N . TYR A 1 260 ? -12.688 22.078 -0.294 1 70.94 260 TYR A N 1
ATOM 1996 C CA . TYR A 1 260 ? -13.734 21.062 -0.256 1 70.94 260 TYR A CA 1
ATOM 1997 C C . TYR A 1 260 ? -13.273 19.766 -0.916 1 70.94 260 TYR A C 1
ATOM 1999 O O . TYR A 1 260 ? -13.82 19.344 -1.937 1 70.94 260 TYR A O 1
ATOM 2007 N N . PRO A 1 261 ? -12.453 19.047 -0.253 1 71.56 261 PRO A N 1
ATOM 2008 C CA . PRO A 1 261 ? -11.781 17.938 -0.936 1 71.56 261 PRO A CA 1
ATOM 2009 C C . PRO A 1 261 ? -12.633 16.672 -0.978 1 71.56 261 PRO A C 1
ATOM 2011 O O . PRO A 1 261 ? -12.383 15.781 -1.79 1 71.56 261 PRO A O 1
ATOM 2014 N N . GLY A 1 262 ? -13.703 16.594 -0.163 1 73.69 262 GLY A N 1
ATOM 2015 C CA . GLY A 1 262 ? -14.484 15.375 -0.148 1 73.69 262 GLY A CA 1
ATOM 2016 C C . GLY A 1 262 ? -15.961 15.609 0.098 1 73.69 262 GLY A C 1
ATOM 2017 O O . GLY A 1 262 ? -16.375 16.734 0.377 1 73.69 262 GLY A O 1
ATOM 2018 N N . LEU A 1 263 ? -16.672 14.453 -0.118 1 80.31 263 LEU A N 1
ATOM 2019 C CA . LEU A 1 263 ? -18.094 14.492 0.193 1 80.31 263 LEU A CA 1
ATOM 2020 C C . LEU A 1 263 ? -18.312 14.773 1.675 1 80.31 263 LEU A C 1
ATOM 2022 O O . LEU A 1 263 ? -19.359 15.297 2.059 1 80.31 263 LEU A O 1
ATOM 2026 N N . ILE A 1 264 ? -17.297 14.391 2.383 1 75.88 264 ILE A N 1
ATOM 2027 C CA . ILE A 1 264 ? -17.359 14.562 3.83 1 75.88 264 ILE A CA 1
ATOM 2028 C C . ILE A 1 264 ? -16.234 15.492 4.281 1 75.88 264 ILE A C 1
ATOM 2030 O O . ILE A 1 264 ? -15.086 15.336 3.873 1 75.88 264 ILE A O 1
ATOM 2034 N N . ASN A 1 265 ? -16.641 16.516 4.93 1 78 265 ASN A N 1
ATOM 2035 C CA . ASN A 1 265 ? -15.672 17.438 5.508 1 78 265 ASN A CA 1
ATOM 2036 C C . ASN A 1 265 ? -15.688 17.391 7.031 1 78 265 ASN A C 1
ATOM 2038 O O . ASN A 1 265 ? -16.656 17.797 7.664 1 78 265 ASN A O 1
ATOM 2042 N N . PHE A 1 266 ? -14.68 16.906 7.621 1 84.06 266 PHE A N 1
ATOM 2043 C CA . PHE A 1 266 ? -14.617 16.734 9.07 1 84.06 266 PHE A CA 1
ATOM 2044 C C . PHE A 1 266 ? -14.117 18.016 9.734 1 84.06 266 PHE A C 1
ATOM 2046 O O . PHE A 1 266 ? -14.125 18.125 10.961 1 84.06 266 PHE A O 1
ATOM 2053 N N . GLY A 1 267 ? -13.812 19 8.977 1 78 267 GLY A N 1
ATOM 2054 C CA . GLY A 1 267 ? -13.203 20.203 9.547 1 78 267 GLY A CA 1
ATOM 2055 C C . GLY A 1 267 ? -11.727 20.016 9.852 1 78 267 GLY A C 1
ATOM 2056 O O . GLY A 1 267 ? -11.203 18.906 9.797 1 78 267 GLY A O 1
ATOM 2057 N N . LYS A 1 268 ? -11.039 21.094 10.188 1 78.44 268 LYS A N 1
ATOM 2058 C CA . LYS A 1 268 ? -9.602 21.047 10.445 1 78.44 268 LYS A CA 1
ATOM 2059 C C . LYS A 1 268 ? -9.32 20.781 11.93 1 78.44 268 LYS A C 1
ATOM 2061 O O . LYS A 1 268 ? -9.922 21.422 12.797 1 78.44 268 LYS A O 1
ATOM 2066 N N . PHE A 1 269 ? -8.555 19.828 12.164 1 85.94 269 PHE A N 1
ATOM 2067 C CA . PHE A 1 269 ? -8.125 19.516 13.523 1 85.94 269 PHE A CA 1
ATOM 2068 C C . PHE A 1 269 ? -6.809 20.203 13.852 1 85.94 269 PHE A C 1
ATOM 2070 O O . PHE A 1 269 ? -5.898 20.234 13.023 1 85.94 269 PHE A O 1
ATOM 2077 N N . SER A 1 270 ? -6.586 21.016 14.891 1 76.38 270 SER A N 1
ATOM 2078 C CA . SER A 1 270 ? -5.363 21.734 15.219 1 76.38 270 SER A CA 1
ATOM 2079 C C . SER A 1 270 ? -4.836 21.328 16.594 1 76.38 270 SER A C 1
ATOM 2081 O O . SER A 1 270 ? -3.766 21.781 17 1 76.38 270 SER A O 1
ATOM 2083 N N . GLY A 1 271 ? -5.324 20.375 17.188 1 77.75 271 GLY A N 1
ATOM 2084 C CA . GLY A 1 271 ? -4.891 20.062 18.531 1 77.75 271 GLY A CA 1
ATOM 2085 C C . GLY A 1 271 ? -3.746 19.062 18.578 1 77.75 271 GLY A C 1
ATOM 2086 O O . GLY A 1 271 ? -3.238 18.641 17.531 1 77.75 271 GLY A O 1
ATOM 2087 N N . SER A 1 272 ? -3.086 18.953 19.75 1 82.5 272 SER A N 1
ATOM 2088 C CA . SER A 1 272 ? -2.021 17.984 20.016 1 82.5 272 SER A CA 1
ATOM 2089 C C . SER A 1 272 ? -2.408 17.031 21.156 1 82.5 272 SER A C 1
ATOM 2091 O O . SER A 1 272 ? -3.508 17.125 21.703 1 82.5 272 SER A O 1
ATOM 2093 N N . TYR A 1 273 ? -1.625 16.062 21.281 1 86.75 273 TYR A N 1
ATOM 2094 C CA . TYR A 1 273 ? -1.864 15.133 22.391 1 86.75 273 TYR A CA 1
ATOM 2095 C C . TYR A 1 273 ? -0.601 14.938 23.219 1 86.75 273 TYR A C 1
ATOM 2097 O O . TYR A 1 273 ? 0.506 15.219 22.75 1 86.75 273 TYR A O 1
ATOM 2105 N N . GLU A 1 274 ? -0.84 14.586 24.469 1 83.94 274 GLU A N 1
ATOM 2106 C CA . GLU A 1 274 ? 0.268 14.281 25.375 1 83.94 274 GLU A CA 1
ATOM 2107 C C . GLU A 1 274 ? 0.519 12.773 25.453 1 83.94 274 GLU A C 1
ATOM 2109 O O . GLU A 1 274 ? -0.416 11.977 25.344 1 83.94 274 GLU A O 1
ATOM 2114 N N . GLY A 1 275 ? 1.756 12.391 25.656 1 81.38 275 GLY A N 1
ATOM 2115 C CA . GLY A 1 275 ? 2.154 10.992 25.672 1 81.38 275 GLY A CA 1
ATOM 2116 C C . GLY A 1 275 ? 1.403 10.172 26.703 1 81.38 275 GLY A C 1
ATOM 2117 O O . GLY A 1 275 ? 1.134 8.992 26.484 1 81.38 275 GLY A O 1
ATOM 2118 N N . PHE A 1 276 ? 1.063 10.797 27.75 1 86.5 276 PHE A N 1
ATOM 2119 C CA . PHE A 1 276 ? 0.435 10.047 28.828 1 86.5 276 PHE A CA 1
ATOM 2120 C C . PHE A 1 276 ? -1.028 9.758 28.516 1 86.5 276 PHE A C 1
ATOM 2122 O O . PHE A 1 276 ? -1.678 8.977 29.219 1 86.5 276 PHE A O 1
ATOM 2129 N N . GLU A 1 277 ? -1.557 10.312 27.453 1 91.69 277 GLU A N 1
ATOM 2130 C CA . GLU A 1 277 ? -2.934 10.055 27.031 1 91.69 277 GLU A CA 1
ATOM 2131 C C . GLU A 1 277 ? -3.037 8.758 26.25 1 91.69 277 GLU A C 1
ATOM 2133 O O . GLU A 1 277 ? -4.137 8.242 26.016 1 91.69 277 GLU A O 1
ATOM 2138 N N . LEU A 1 278 ? -1.94 8.18 25.875 1 90.25 278 LEU A N 1
ATOM 2139 C CA . LEU A 1 278 ? -1.915 7.008 25 1 90.25 278 LEU A CA 1
ATOM 2140 C C . LEU A 1 278 ? -2.635 5.832 25.656 1 90.25 278 LEU A C 1
ATOM 2142 O O . LEU A 1 278 ? -3.396 5.121 24.984 1 90.25 278 LEU A O 1
ATOM 2146 N N . PRO A 1 279 ? -2.428 5.602 26.938 1 94.19 279 PRO A N 1
ATOM 2147 C CA . PRO A 1 279 ? -3.174 4.5 27.547 1 94.19 279 PRO A CA 1
ATOM 2148 C C . PRO A 1 279 ? -4.688 4.703 27.484 1 94.19 279 PRO A C 1
ATOM 2150 O O . PRO A 1 279 ? -5.438 3.734 27.344 1 94.19 279 PRO A O 1
ATOM 2153 N N . ILE A 1 280 ? -5.102 5.941 27.594 1 96.5 280 ILE A N 1
ATOM 2154 C CA . ILE A 1 280 ? -6.527 6.234 27.484 1 96.5 280 ILE A CA 1
ATOM 2155 C C . ILE A 1 280 ? -7.008 5.91 26.062 1 96.5 280 ILE A C 1
ATOM 2157 O O . ILE A 1 280 ? -8.07 5.305 25.891 1 96.5 280 ILE A O 1
ATOM 2161 N N . PHE A 1 281 ? -6.195 6.301 25.078 1 97.44 281 PHE A N 1
ATOM 2162 C CA . PHE A 1 281 ? -6.539 6.016 23.688 1 97.44 281 PHE A CA 1
ATOM 2163 C C . PHE A 1 281 ? -6.617 4.512 23.453 1 97.44 281 PHE A C 1
ATOM 2165 O O . PHE A 1 281 ? -7.484 4.039 22.703 1 97.44 281 PHE A O 1
ATOM 2172 N N . LEU A 1 282 ? -5.742 3.74 24.062 1 97.06 282 LEU A N 1
ATOM 2173 C CA . LEU A 1 282 ? -5.73 2.293 23.891 1 97.06 282 LEU A CA 1
ATOM 2174 C C . LEU A 1 282 ? -6.957 1.658 24.531 1 97.06 282 LEU A C 1
ATOM 2176 O O . LEU A 1 282 ? -7.516 0.693 24 1 97.06 282 LEU A O 1
ATOM 2180 N N . LEU A 1 283 ? -7.336 2.182 25.641 1 98.19 283 LEU A N 1
ATOM 2181 C CA . LEU A 1 283 ? -8.555 1.694 26.281 1 98.19 283 LEU A CA 1
ATOM 2182 C C . LEU A 1 283 ? -9.773 1.992 25.422 1 98.19 283 LEU A C 1
ATOM 2184 O O . LEU A 1 283 ? -10.703 1.18 25.344 1 98.19 283 LEU A O 1
ATOM 2188 N N . MET A 1 284 ? -9.758 3.162 24.844 1 98.5 284 MET A N 1
ATOM 2189 C CA . MET A 1 284 ? -10.828 3.512 23.922 1 98.5 284 MET A CA 1
ATOM 2190 C C . MET A 1 284 ? -10.844 2.562 22.734 1 98.5 284 MET A C 1
ATOM 2192 O O . MET A 1 284 ? -11.914 2.221 22.219 1 98.5 284 MET A O 1
ATOM 2196 N N . ALA A 1 285 ? -9.656 2.158 22.297 1 98.5 285 ALA A N 1
ATOM 2197 C CA . ALA A 1 285 ? -9.555 1.201 21.188 1 98.5 285 ALA A CA 1
ATOM 2198 C C . ALA A 1 285 ? -10.203 -0.129 21.562 1 98.5 285 ALA A C 1
ATOM 2200 O O . ALA A 1 285 ? -10.891 -0.745 20.734 1 98.5 285 ALA A O 1
ATOM 2201 N N . VAL A 1 286 ? -9.969 -0.546 22.75 1 98.44 286 VAL A N 1
ATOM 2202 C CA . VAL A 1 286 ? -10.57 -1.785 23.234 1 98.44 286 VAL A CA 1
ATOM 2203 C C . VAL A 1 286 ? -12.094 -1.651 23.25 1 98.44 286 VAL A C 1
ATOM 2205 O O . VAL A 1 286 ? -12.805 -2.539 22.766 1 98.44 286 VAL A O 1
ATOM 2208 N N . PHE A 1 287 ? -12.539 -0.553 23.688 1 98.56 287 PHE A N 1
ATOM 2209 C CA . PHE A 1 287 ? -13.984 -0.324 23.719 1 98.56 287 PHE A CA 1
ATOM 2210 C C . PHE A 1 287 ? -14.555 -0.253 22.312 1 98.56 287 PHE A C 1
ATOM 2212 O O . PHE A 1 287 ? -15.641 -0.783 22.047 1 98.56 287 PHE A O 1
ATOM 2219 N N . GLY A 1 288 ? -13.891 0.469 21.5 1 98.56 288 GLY A N 1
ATOM 2220 C CA . GLY A 1 288 ? -14.336 0.552 20.125 1 98.56 288 GLY A CA 1
ATOM 2221 C C . GLY A 1 288 ? -14.391 -0.797 19.422 1 98.56 288 GLY A C 1
ATOM 2222 O O . GLY A 1 288 ? -15.297 -1.058 18.641 1 98.56 288 GLY A O 1
ATOM 2223 N N . GLY A 1 289 ? -13.336 -1.61 19.688 1 98.38 289 GLY A N 1
ATOM 2224 C CA . GLY A 1 289 ? -13.359 -2.963 19.156 1 98.38 289 GLY A CA 1
ATOM 2225 C C . GLY A 1 289 ? -14.539 -3.781 19.656 1 98.38 289 GLY A C 1
ATOM 2226 O O . GLY A 1 289 ? -15.164 -4.508 18.875 1 98.38 289 GLY A O 1
ATOM 2227 N N . LEU A 1 290 ? -14.859 -3.631 20.906 1 98.5 290 LEU A N 1
ATOM 2228 C CA . LEU A 1 290 ? -15.984 -4.344 21.5 1 98.5 290 LEU A CA 1
ATOM 2229 C C . LEU A 1 290 ? -17.312 -3.816 20.953 1 98.5 290 LEU A C 1
ATOM 2231 O O . LEU A 1 290 ? -18.188 -4.598 20.578 1 98.5 290 LEU A O 1
ATOM 2235 N N . SER A 1 291 ? -17.406 -2.525 20.922 1 98.5 291 SER A N 1
ATOM 2236 C CA . SER A 1 291 ? -18.609 -1.9 20.391 1 98.5 291 SER A CA 1
ATOM 2237 C C . SER A 1 291 ? -18.828 -2.244 18.922 1 98.5 291 SER A C 1
ATOM 2239 O O . SER A 1 291 ? -19.953 -2.477 18.484 1 98.5 291 SER A O 1
ATOM 2241 N N . GLY A 1 292 ? -17.75 -2.207 18.156 1 98.44 292 GLY A N 1
ATOM 2242 C CA . GLY A 1 292 ? -17.844 -2.607 16.75 1 98.44 292 GLY A CA 1
ATOM 2243 C C . GLY A 1 292 ? -18.25 -4.059 16.578 1 98.44 292 GLY A C 1
ATOM 2244 O O . GLY A 1 292 ? -19.062 -4.379 15.711 1 98.44 292 GLY A O 1
ATOM 2245 N N . ALA A 1 293 ? -17.688 -4.93 17.375 1 98.44 293 ALA A N 1
ATOM 2246 C CA . ALA A 1 293 ? -18.047 -6.344 17.328 1 98.44 293 ALA A CA 1
ATOM 2247 C C . ALA A 1 293 ? -19.516 -6.543 17.688 1 98.44 293 ALA A C 1
ATOM 2249 O O . ALA A 1 293 ? -20.203 -7.398 17.109 1 98.44 293 ALA A O 1
ATOM 2250 N N . ALA A 1 294 ? -19.969 -5.801 18.672 1 98.5 294 ALA A N 1
ATOM 2251 C CA . ALA A 1 294 ? -21.375 -5.859 19.062 1 98.5 294 ALA A CA 1
ATOM 2252 C C . ALA A 1 294 ? -22.281 -5.387 17.922 1 98.5 294 ALA A C 1
ATOM 2254 O O . ALA A 1 294 ? -23.328 -5.977 17.672 1 98.5 294 ALA A O 1
ATOM 2255 N N . PHE A 1 295 ? -21.891 -4.309 17.344 1 98.56 295 PHE A N 1
ATOM 2256 C CA . PHE A 1 295 ? -22.609 -3.789 16.203 1 98.56 295 PHE A CA 1
ATOM 2257 C C . PHE A 1 295 ? -22.766 -4.859 15.125 1 98.56 295 PHE A C 1
ATOM 2259 O O . PHE A 1 295 ? -23.859 -5.082 14.609 1 98.56 295 PHE A O 1
ATOM 2266 N N . ASN A 1 296 ? -21.641 -5.523 14.75 1 98.25 296 ASN A N 1
ATOM 2267 C CA . ASN A 1 296 ? -21.641 -6.551 13.711 1 98.25 296 ASN A CA 1
ATOM 2268 C C . ASN A 1 296 ? -22.484 -7.754 14.117 1 98.25 296 ASN A C 1
ATOM 2270 O O . ASN A 1 296 ? -23.156 -8.359 13.273 1 98.25 296 ASN A O 1
ATOM 2274 N N . ALA A 1 297 ? -22.469 -8.109 15.352 1 98.19 297 ALA A N 1
ATOM 2275 C CA . ALA A 1 297 ? -23.25 -9.242 15.844 1 98.19 297 ALA A CA 1
ATOM 2276 C C . ALA A 1 297 ? -24.734 -8.969 15.75 1 98.19 297 ALA A C 1
ATOM 2278 O O . ALA A 1 297 ? -25.516 -9.828 15.328 1 98.19 297 ALA A O 1
ATOM 2279 N N . ILE A 1 298 ? -25.141 -7.797 16.172 1 98.19 298 ILE A N 1
ATOM 2280 C CA . ILE A 1 298 ? -26.547 -7.418 16.141 1 98.19 298 ILE A CA 1
ATOM 2281 C C . ILE A 1 298 ? -27.016 -7.32 14.695 1 98.19 298 ILE A C 1
ATOM 2283 O O . ILE A 1 298 ? -28.094 -7.832 14.344 1 98.19 298 ILE A O 1
ATOM 2287 N N . ASN A 1 299 ? -26.234 -6.68 13.898 1 97.81 299 ASN A N 1
ATOM 2288 C CA . ASN A 1 299 ? -26.594 -6.566 12.484 1 97.81 299 ASN A CA 1
ATOM 2289 C C . ASN A 1 299 ? -26.703 -7.938 11.82 1 97.81 299 ASN A C 1
ATOM 2291 O O . ASN A 1 299 ? -27.547 -8.141 10.945 1 97.81 299 ASN A O 1
ATOM 2295 N N . HIS A 1 300 ? -25.797 -8.852 12.172 1 97 300 HIS A N 1
ATOM 2296 C CA . HIS A 1 300 ? -25.828 -10.211 11.648 1 97 300 HIS A CA 1
ATOM 2297 C C . HIS A 1 300 ? -27.172 -10.883 11.953 1 97 300 HIS A C 1
ATOM 2299 O O . HIS A 1 300 ? -27.766 -11.508 11.078 1 97 300 HIS A O 1
ATOM 2305 N N . LYS A 1 301 ? -27.625 -10.734 13.125 1 97.5 301 LYS A N 1
ATOM 2306 C CA . LYS A 1 301 ? -28.891 -11.336 13.523 1 97.5 301 LYS A CA 1
ATOM 2307 C C . LYS A 1 301 ? -30.062 -10.727 12.766 1 97.5 301 LYS A C 1
ATOM 2309 O O . LYS A 1 301 ? -30.984 -11.445 12.359 1 97.5 301 LYS A O 1
ATOM 2314 N N . ILE A 1 302 ? -30.031 -9.461 12.594 1 97.19 302 ILE A N 1
ATOM 2315 C CA . ILE A 1 302 ? -31.094 -8.766 11.859 1 97.19 302 ILE A CA 1
ATOM 2316 C C . ILE A 1 302 ? -31.094 -9.227 10.406 1 97.19 302 ILE A C 1
ATOM 2318 O O . ILE A 1 302 ? -32.156 -9.461 9.82 1 97.19 302 ILE A O 1
ATOM 2322 N N . THR A 1 303 ? -29.938 -9.344 9.844 1 96.19 303 THR A N 1
ATOM 2323 C CA . THR A 1 303 ? -29.812 -9.742 8.445 1 96.19 303 THR A CA 1
ATOM 2324 C C . THR A 1 303 ? -30.297 -11.172 8.25 1 96.19 303 THR A C 1
ATOM 2326 O O . THR A 1 303 ? -30.953 -11.477 7.25 1 96.19 303 THR A O 1
ATOM 2329 N N . VAL A 1 304 ? -29.984 -12.062 9.156 1 96.38 304 VAL A N 1
ATOM 2330 C CA . VAL A 1 304 ? -30.453 -13.438 9.086 1 96.38 304 VAL A CA 1
ATOM 2331 C C . VAL A 1 304 ? -31.984 -13.469 9.164 1 96.38 304 VAL A C 1
ATOM 2333 O O . VAL A 1 304 ? -32.625 -14.234 8.453 1 96.38 304 VAL A O 1
ATOM 2336 N N . PHE A 1 305 ? -32.531 -12.656 10.039 1 96.31 305 PHE A N 1
ATOM 2337 C CA . PHE A 1 305 ? -33.969 -12.539 10.164 1 96.31 305 PHE A CA 1
ATOM 2338 C C . PHE A 1 305 ? -34.594 -12.086 8.852 1 96.31 305 PHE A C 1
ATOM 2340 O O . PHE A 1 305 ? -35.625 -12.625 8.422 1 96.31 305 PHE A O 1
ATOM 2347 N N . ARG A 1 306 ? -34.031 -11.133 8.18 1 95.44 306 ARG A N 1
ATOM 2348 C CA . ARG A 1 306 ? -34.5 -10.617 6.902 1 95.44 306 ARG A CA 1
ATOM 2349 C C . ARG A 1 306 ? -34.5 -11.703 5.828 1 95.44 306 ARG A C 1
ATOM 2351 O O . ARG A 1 306 ? -35.438 -11.82 5.043 1 95.44 306 ARG A O 1
ATOM 2358 N N . LEU A 1 307 ? -33.438 -12.461 5.824 1 93.38 307 LEU A N 1
ATOM 2359 C CA . LEU A 1 307 ? -33.25 -13.492 4.809 1 93.38 307 LEU A CA 1
ATOM 2360 C C . LEU A 1 307 ? -34.281 -14.617 5.004 1 93.38 307 LEU A C 1
ATOM 2362 O O . LEU A 1 307 ? -34.688 -15.25 4.031 1 93.38 307 LEU A O 1
ATOM 2366 N N . LYS A 1 308 ? -34.656 -14.828 6.191 1 93.94 308 LYS A N 1
ATOM 2367 C CA . LYS A 1 308 ? -35.562 -15.93 6.5 1 93.94 308 LYS A CA 1
ATOM 2368 C C . LYS A 1 308 ? -37 -15.5 6.332 1 93.94 308 LYS A C 1
ATOM 2370 O O . LYS A 1 308 ? -37.844 -16.266 5.809 1 93.94 308 LYS A O 1
ATOM 2375 N N . TYR A 1 309 ? -37.312 -14.211 6.73 1 93.31 309 TYR A N 1
ATOM 2376 C CA . TYR A 1 309 ? -38.719 -13.867 6.883 1 93.31 309 TYR A CA 1
ATOM 2377 C C . TYR A 1 309 ? -39.125 -12.781 5.898 1 93.31 309 TYR A C 1
ATOM 2379 O O . TYR A 1 309 ? -40.312 -12.641 5.574 1 93.31 309 TYR A O 1
ATOM 2387 N N . LEU A 1 310 ? -38.25 -11.93 5.457 1 92.5 310 LEU A N 1
ATOM 2388 C CA . LEU A 1 310 ? -38.594 -10.797 4.598 1 92.5 310 LEU A CA 1
ATOM 2389 C C . LEU A 1 310 ? -38.125 -11.039 3.168 1 92.5 310 LEU A C 1
ATOM 2391 O O . LEU A 1 310 ? -37.375 -10.242 2.621 1 92.5 310 LEU A O 1
ATOM 2395 N N . LYS A 1 311 ? -38.688 -11.984 2.535 1 90.5 311 LYS A N 1
ATOM 2396 C CA . LYS A 1 311 ? -38.219 -12.383 1.203 1 90.5 311 LYS A CA 1
ATOM 2397 C C . LYS A 1 311 ? -39.031 -11.664 0.119 1 90.5 311 LYS A C 1
ATOM 2399 O O . LYS A 1 311 ? -38.5 -11.32 -0.935 1 90.5 311 LYS A O 1
ATOM 2404 N N . ALA A 1 312 ? -40.25 -11.312 0.477 1 93.62 312 ALA A N 1
ATOM 2405 C CA . ALA A 1 312 ? -41.125 -10.695 -0.524 1 93.62 312 ALA A CA 1
ATOM 2406 C C . ALA A 1 312 ? -40.719 -9.242 -0.776 1 93.62 312 ALA A C 1
ATOM 2408 O O . ALA A 1 312 ? -40.344 -8.523 0.155 1 93.62 312 ALA A O 1
ATOM 2409 N N . LYS A 1 313 ? -40.844 -8.773 -1.943 1 94.81 313 LYS A N 1
ATOM 2410 C CA . LYS A 1 313 ? -40.438 -7.445 -2.373 1 94.81 313 LYS A CA 1
ATOM 2411 C C . LYS A 1 313 ? -41.188 -6.359 -1.624 1 94.81 313 LYS A C 1
ATOM 2413 O O . LYS A 1 313 ? -40.625 -5.348 -1.221 1 94.81 313 LYS A O 1
ATOM 2418 N N . TYR A 1 314 ? -42.438 -6.547 -1.415 1 94.5 314 TYR A N 1
ATOM 2419 C CA . TYR A 1 314 ? -43.25 -5.531 -0.752 1 94.5 314 TYR A CA 1
ATOM 2420 C C . TYR A 1 314 ? -42.875 -5.391 0.715 1 94.5 314 TYR A C 1
ATOM 2422 O O . TYR A 1 314 ? -42.906 -4.293 1.272 1 94.5 314 TYR A O 1
ATOM 2430 N N . PHE A 1 315 ? -42.5 -6.457 1.346 1 95.25 315 PHE A N 1
ATOM 2431 C CA . PHE A 1 315 ? -42.094 -6.41 2.746 1 95.25 315 PHE A CA 1
ATOM 2432 C C . PHE A 1 315 ? -40.75 -5.691 2.9 1 95.25 315 PHE A C 1
ATOM 2434 O O . PHE A 1 315 ? -40.5 -5.02 3.906 1 95.25 315 PHE A O 1
ATOM 2441 N N . LYS A 1 316 ? -39.969 -5.859 1.884 1 96.62 316 LYS A N 1
ATOM 2442 C CA . LYS A 1 316 ? -38.688 -5.164 1.906 1 96.62 316 LYS A CA 1
ATOM 2443 C C . LYS A 1 316 ? -38.875 -3.652 1.875 1 96.62 316 LYS A C 1
ATOM 2445 O O . LYS A 1 316 ? -38.219 -2.92 2.604 1 96.62 316 LYS A O 1
ATOM 2450 N N . VAL A 1 317 ? -39.812 -3.186 1.061 1 97.56 317 VAL A N 1
ATOM 2451 C CA . VAL A 1 317 ? -40.094 -1.757 0.962 1 97.56 317 VAL A CA 1
ATOM 2452 C C . VAL A 1 317 ? -40.75 -1.272 2.246 1 97.56 317 VAL A C 1
ATOM 2454 O O . VAL A 1 317 ? -40.438 -0.193 2.752 1 97.56 317 VAL A O 1
ATOM 2457 N N . LEU A 1 318 ? -41.625 -2.086 2.822 1 97.38 318 LEU A N 1
ATOM 2458 C CA . LEU A 1 318 ? -42.344 -1.713 4.035 1 97.38 318 LEU A CA 1
ATOM 2459 C C . LEU A 1 318 ? -41.375 -1.579 5.215 1 97.38 318 LEU A C 1
ATOM 2461 O O . LEU A 1 318 ? -41.594 -0.741 6.098 1 97.38 318 LEU A O 1
ATOM 2465 N N . GLU A 1 319 ? -40.469 -2.457 5.219 1 97.69 319 GLU A N 1
ATOM 2466 C CA . GLU A 1 319 ? -39.5 -2.342 6.301 1 97.69 319 GLU A CA 1
ATOM 2467 C C . GLU A 1 319 ? -38.75 -1.005 6.246 1 97.69 319 GLU A C 1
ATOM 2469 O O . GLU A 1 319 ? -38.531 -0.373 7.277 1 97.69 319 GLU A O 1
ATOM 2474 N N . VAL A 1 320 ? -38.375 -0.587 5.047 1 98.12 320 VAL A N 1
ATOM 2475 C CA . VAL A 1 320 ? -37.656 0.67 4.871 1 98.12 320 VAL A CA 1
ATOM 2476 C C . VAL A 1 320 ? -38.531 1.835 5.328 1 98.12 320 VAL A C 1
ATOM 2478 O O . VAL A 1 320 ? -38.062 2.742 6.02 1 98.12 320 VAL A O 1
ATOM 2481 N N . VAL A 1 321 ? -39.75 1.79 5 1 97.75 321 VAL A N 1
ATOM 2482 C CA . VAL A 1 321 ? -40.719 2.822 5.371 1 97.75 321 VAL A CA 1
ATOM 2483 C C . VAL A 1 321 ? -40.875 2.867 6.891 1 97.75 321 VAL A C 1
ATOM 2485 O O . VAL A 1 321 ? -40.906 3.945 7.484 1 97.75 321 VAL A O 1
ATOM 2488 N N . PHE A 1 322 ? -40.875 1.74 7.426 1 98 322 PHE A N 1
ATOM 2489 C CA . PHE A 1 322 ? -41.062 1.635 8.867 1 98 322 PHE A CA 1
ATOM 2490 C C . PHE A 1 322 ? -39.844 2.205 9.594 1 98 322 PHE A C 1
ATOM 2492 O O . PHE A 1 322 ? -39.969 2.945 10.57 1 98 322 PHE A O 1
ATOM 2499 N N . VAL A 1 323 ? -38.656 1.839 9.148 1 98 323 VAL A N 1
ATOM 2500 C CA . VAL A 1 323 ? -37.438 2.312 9.781 1 98 323 VAL A CA 1
ATOM 2501 C C . VAL A 1 323 ? -37.344 3.832 9.656 1 98 323 VAL A C 1
ATOM 2503 O O . VAL A 1 323 ? -36.906 4.516 10.586 1 98 323 VAL A O 1
ATOM 2506 N N . ALA A 1 324 ? -37.719 4.387 8.516 1 97.94 324 ALA A N 1
ATOM 2507 C CA . ALA A 1 324 ? -37.688 5.832 8.312 1 97.94 324 ALA A CA 1
ATOM 2508 C C . ALA A 1 324 ? -38.656 6.539 9.258 1 97.94 324 ALA A C 1
ATOM 2510 O O . ALA A 1 324 ? -38.344 7.582 9.828 1 97.94 324 ALA A O 1
ATOM 2511 N N . ALA A 1 325 ? -39.812 6.004 9.453 1 98.06 325 ALA A N 1
ATOM 2512 C CA . ALA A 1 325 ? -40.812 6.578 10.344 1 98.06 325 ALA A CA 1
ATOM 2513 C C . ALA A 1 325 ? -40.344 6.535 11.797 1 98.06 325 ALA A C 1
ATOM 2515 O O . ALA A 1 325 ? -40.5 7.512 12.531 1 98.06 325 ALA A O 1
ATOM 2516 N N . VAL A 1 326 ? -39.812 5.41 12.133 1 97.88 326 VAL A N 1
ATOM 2517 C CA . VAL A 1 326 ? -39.344 5.246 13.5 1 97.88 326 VAL A CA 1
ATOM 2518 C C . VAL A 1 326 ? -38.156 6.195 13.75 1 97.88 326 VAL A C 1
ATOM 2520 O O . VAL A 1 326 ? -38.062 6.781 14.836 1 97.88 326 VAL A O 1
ATOM 2523 N N . SER A 1 327 ? -37.281 6.324 12.773 1 97.06 327 SER A N 1
ATOM 2524 C CA . SER A 1 327 ? -36.125 7.207 12.914 1 97.06 327 SER A CA 1
ATOM 2525 C C . SER A 1 327 ? -36.562 8.656 13.125 1 97.06 327 SER A C 1
ATOM 2527 O O . SER A 1 327 ? -36.031 9.344 14 1 97.06 327 SER A O 1
ATOM 2529 N N . ALA A 1 328 ? -37.531 9.109 12.367 1 96.44 328 ALA A N 1
ATOM 2530 C CA . ALA A 1 328 ? -38.031 10.477 12.516 1 96.44 328 ALA A CA 1
ATOM 2531 C C . ALA A 1 328 ? -38.75 10.656 13.859 1 96.44 328 ALA A C 1
ATOM 2533 O O . ALA A 1 328 ? -38.625 11.703 14.492 1 96.44 328 ALA A O 1
ATOM 2534 N N . THR A 1 329 ? -39.438 9.664 14.297 1 97.12 329 THR A N 1
ATOM 2535 C CA . THR A 1 329 ? -40.156 9.734 15.562 1 97.12 329 THR A CA 1
ATOM 2536 C C . THR A 1 329 ? -39.188 9.797 16.734 1 97.12 329 THR A C 1
ATOM 2538 O O . THR A 1 329 ? -39.375 10.609 17.656 1 97.12 329 THR A O 1
ATOM 2541 N N . ILE A 1 330 ? -38.219 8.953 16.688 1 96.69 330 ILE A N 1
ATOM 2542 C CA . ILE A 1 330 ? -37.25 8.953 17.75 1 96.69 330 ILE A CA 1
ATOM 2543 C C . ILE A 1 330 ? -36.531 10.312 17.812 1 96.69 330 ILE A C 1
ATOM 2545 O O . ILE A 1 330 ? -36.375 10.875 18.906 1 96.69 330 ILE A O 1
ATOM 2549 N N . ALA A 1 331 ? -36.156 10.82 16.672 1 94.38 331 ALA A N 1
ATOM 2550 C CA . ALA A 1 331 ? -35.5 12.125 16.625 1 94.38 331 ALA A CA 1
ATOM 2551 C C . ALA A 1 331 ? -36.375 13.219 17.203 1 94.38 331 ALA A C 1
ATOM 2553 O O . ALA A 1 331 ? -35.938 14.016 18.031 1 94.38 331 ALA A O 1
ATOM 2554 N N . PHE A 1 332 ? -37.625 13.227 16.844 1 94.31 332 PHE A N 1
ATOM 2555 C CA . PHE A 1 332 ? -38.594 14.25 17.281 1 94.31 332 PHE A CA 1
ATOM 2556 C C . PHE A 1 332 ? -38.844 14.141 18.781 1 94.31 332 PHE A C 1
ATOM 2558 O O . PHE A 1 332 ? -38.844 15.148 19.484 1 94.31 332 PHE A O 1
ATOM 2565 N N . VAL A 1 333 ? -39 12.953 19.266 1 95 333 VAL A N 1
ATOM 2566 C CA . VAL A 1 333 ? -39.312 12.719 20.672 1 95 333 VAL A CA 1
ATOM 2567 C C . VAL A 1 333 ? -38.125 13.117 21.531 1 95 333 VAL A C 1
ATOM 2569 O O . VAL A 1 333 ? -38.281 13.711 22.594 1 95 333 VAL A O 1
ATOM 2572 N N . LEU A 1 334 ? -36.969 12.805 21.094 1 94.81 334 LEU A N 1
ATOM 2573 C CA . LEU A 1 334 ? -35.781 13.125 21.859 1 94.81 334 LEU A CA 1
ATOM 2574 C C . LEU A 1 334 ? -35.531 14.633 21.891 1 94.81 334 LEU A C 1
ATOM 2576 O O . LEU A 1 334 ? -35.062 15.18 22.891 1 94.81 334 LEU A O 1
ATOM 2580 N N . ILE A 1 335 ? -35.844 15.281 20.781 1 92.31 335 ILE A N 1
ATOM 2581 C CA . ILE A 1 335 ? -35.75 16.734 20.75 1 92.31 335 ILE A CA 1
ATOM 2582 C C . ILE A 1 335 ? -36.75 17.359 21.688 1 92.31 335 ILE A C 1
ATOM 2584 O O . ILE A 1 335 ? -36.438 18.297 22.422 1 92.31 335 ILE A O 1
ATOM 2588 N N . TYR A 1 336 ? -37.906 16.797 21.734 1 90.5 336 TYR A N 1
ATOM 2589 C CA . TYR A 1 336 ? -39 17.297 22.547 1 90.5 336 TYR A CA 1
ATOM 2590 C C . TYR A 1 336 ? -38.688 17.172 24.031 1 90.5 336 TYR A C 1
ATOM 2592 O O . TYR A 1 336 ? -38.969 18.078 24.812 1 90.5 336 TYR A O 1
ATOM 2600 N N . TRP A 1 337 ? -38.031 16.141 24.406 1 90.94 337 TRP A N 1
ATOM 2601 C CA . TRP A 1 337 ? -37.844 15.852 25.812 1 90.94 337 TRP A CA 1
ATOM 2602 C C . TRP A 1 337 ? -36.531 16.422 26.312 1 90.94 337 TRP A C 1
ATOM 2604 O O . TRP A 1 337 ? -36.25 16.422 27.516 1 90.94 337 TRP A O 1
ATOM 2614 N N . ASN A 1 338 ? -35.75 16.922 25.391 1 89.19 338 ASN A N 1
ATOM 2615 C CA . ASN A 1 338 ? -34.438 17.438 25.812 1 89.19 338 ASN A CA 1
ATOM 2616 C C . ASN A 1 338 ? -34.562 18.844 26.406 1 89.19 338 ASN A C 1
ATOM 2618 O O . ASN A 1 338 ? -34.938 19.781 25.688 1 89.19 338 ASN A O 1
ATOM 2622 N N . PRO A 1 339 ? -34.219 19.031 27.641 1 81.38 339 PRO A N 1
ATOM 2623 C CA . PRO A 1 339 ? -34.344 20.359 28.266 1 81.38 339 PRO A CA 1
ATOM 2624 C C . PRO A 1 339 ? -33.156 21.25 28.031 1 81.38 339 PRO A C 1
ATOM 2626 O O . PRO A 1 339 ? -33.188 22.453 28.312 1 81.38 339 PRO A O 1
ATOM 2629 N N . GLU A 1 340 ? -32.156 20.797 27.391 1 86.5 340 GLU A N 1
ATOM 2630 C CA . GLU A 1 340 ? -30.906 21.562 27.297 1 86.5 340 GLU A CA 1
ATOM 2631 C C . GLU A 1 340 ? -30.969 22.578 26.156 1 86.5 340 GLU A C 1
ATOM 2633 O O . GLU A 1 340 ? -31.141 22.203 25 1 86.5 340 GLU A O 1
ATOM 2638 N N . CYS A 1 341 ? -30.859 23.906 26.484 1 87.31 341 CYS A N 1
ATOM 263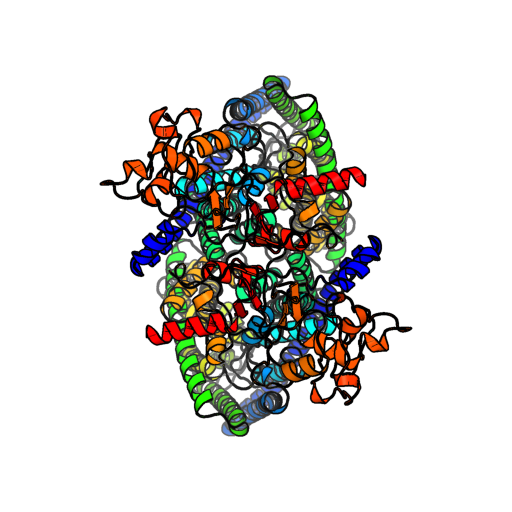9 C CA . CYS A 1 341 ? -30.828 25.016 25.531 1 87.31 341 CYS A CA 1
ATOM 2640 C C . CYS A 1 341 ? -29.531 25.797 25.656 1 87.31 341 CYS A C 1
ATOM 2642 O O . CYS A 1 341 ? -29.031 25.984 26.766 1 87.31 341 CYS A O 1
ATOM 2644 N N . LYS A 1 342 ? -28.969 26.141 24.562 1 85.75 342 LYS A N 1
ATOM 2645 C CA . LYS A 1 342 ? -27.734 26.938 24.562 1 85.75 342 LYS A CA 1
ATOM 2646 C C . LYS A 1 342 ? -27.891 28.188 23.688 1 85.75 342 LYS A C 1
ATOM 2648 O O . LYS A 1 342 ? -28.703 28.203 22.75 1 85.75 342 LYS A O 1
ATOM 2653 N N . PRO A 1 343 ? -27.156 29.297 24.094 1 82.19 343 PRO A N 1
ATOM 2654 C CA . PRO A 1 343 ? -27.266 30.531 23.312 1 82.19 343 PRO A CA 1
ATOM 2655 C C . PRO A 1 343 ? -26.734 30.391 21.891 1 82.19 343 PRO A C 1
ATOM 2657 O O . PRO A 1 343 ? -25.781 29.656 21.656 1 82.19 343 PRO A O 1
ATOM 2660 N N . LEU A 1 344 ? -27.391 31.281 21.109 1 71.38 344 LEU A N 1
ATOM 2661 C CA . LEU A 1 344 ? -27.047 31.359 19.688 1 71.38 344 LEU A CA 1
ATOM 2662 C C . LEU A 1 344 ? -25.656 31.953 19.5 1 71.38 344 LEU A C 1
ATOM 2664 O O . LEU A 1 344 ? -25.266 32.844 20.25 1 71.38 344 LEU A O 1
ATOM 2668 N N . GLY A 1 345 ? -24.531 31.438 18.844 1 59.03 345 GLY A N 1
ATOM 2669 C CA . GLY A 1 345 ? -23.172 31.891 18.625 1 59.03 345 GLY A CA 1
ATOM 2670 C C . GLY A 1 345 ? -22.141 30.797 18.875 1 59.03 345 GLY A C 1
ATOM 2671 O O . GLY A 1 345 ? -21 30.922 18.406 1 59.03 345 GLY A O 1
ATOM 2672 N N . GLN A 1 346 ? -22.594 30.078 19.734 1 51.97 346 GLN A N 1
ATOM 2673 C CA . GLN A 1 346 ? -21.594 29.062 20.047 1 51.97 346 GLN A CA 1
ATOM 2674 C C . GLN A 1 346 ? -21.516 28 18.969 1 51.97 346 GLN A C 1
ATOM 2676 O O . GLN A 1 346 ? -20.484 27.359 18.781 1 51.97 346 GLN A O 1
ATOM 2681 N N . ASP A 1 347 ? -22.703 27.688 18.375 1 55.19 347 ASP A N 1
ATOM 2682 C CA . ASP A 1 347 ? -22.656 26.656 17.344 1 55.19 347 ASP A CA 1
ATOM 2683 C C . ASP A 1 347 ? -23.359 27.125 16.078 1 55.19 347 ASP A C 1
ATOM 2685 O O . ASP A 1 347 ? -24.547 27.438 16.094 1 55.19 347 ASP A O 1
ATOM 2689 N N . PRO A 1 348 ? -22.531 27.406 14.914 1 51.72 348 PRO A N 1
ATOM 2690 C CA . PRO A 1 348 ? -23.016 28.109 13.719 1 51.72 348 PRO A CA 1
ATOM 2691 C C . PRO A 1 348 ? -24 27.266 12.906 1 51.72 348 PRO A C 1
ATOM 2693 O O . PRO A 1 348 ? -24.672 27.797 12.016 1 51.72 348 PRO A O 1
ATOM 2696 N N . TYR A 1 349 ? -24.219 26.031 13.086 1 55.31 349 TYR A N 1
ATOM 2697 C CA . TYR A 1 349 ? -24.859 25.438 11.914 1 55.31 349 TYR A CA 1
ATOM 2698 C C . TYR A 1 349 ? -26.375 25.453 12.062 1 55.31 349 TYR A C 1
ATOM 2700 O O . TYR A 1 349 ? -27.078 26.031 11.234 1 55.31 349 TYR A O 1
ATOM 2708 N N . VAL A 1 350 ? -27 24.438 12.859 1 59.62 350 VAL A N 1
ATOM 2709 C CA . VAL A 1 350 ? -28.453 24.312 12.891 1 59.62 350 VAL A CA 1
ATOM 2710 C C . VAL A 1 350 ? -29 24.984 14.141 1 59.62 350 VAL A C 1
ATOM 2712 O O . VAL A 1 350 ? -28.594 24.672 15.258 1 59.62 350 VAL A O 1
ATOM 2715 N N . ARG A 1 351 ? -29.938 26.062 13.961 1 65.62 351 ARG A N 1
ATOM 2716 C CA . ARG A 1 351 ? -30.453 26.938 15.016 1 65.62 351 ARG A CA 1
ATOM 2717 C C . ARG A 1 351 ? -31.922 26.672 15.273 1 65.62 351 ARG A C 1
ATOM 2719 O O . ARG A 1 351 ? -32.75 27.594 15.18 1 65.62 351 ARG A O 1
ATOM 2726 N N . LEU A 1 352 ? -32.156 25.203 15.477 1 77.81 352 LEU A N 1
ATOM 2727 C CA . LEU A 1 352 ? -33.531 24.969 15.789 1 77.81 352 LEU A CA 1
ATOM 2728 C C . LEU A 1 352 ? -33.844 25.328 17.25 1 77.81 352 LEU A C 1
ATOM 2730 O O . LEU A 1 352 ? -33.219 24.781 18.156 1 77.81 352 LEU A O 1
ATOM 2734 N N . GLN A 1 353 ? -34.719 26.281 17.453 1 78.31 353 GLN A N 1
ATOM 2735 C CA . GLN A 1 353 ? -35.094 26.781 18.766 1 78.31 353 GLN A CA 1
ATOM 2736 C C . GLN A 1 353 ? -36 25.797 19.5 1 78.31 353 GLN A C 1
ATOM 2738 O O . GLN A 1 353 ? -35.719 25.438 20.656 1 78.31 353 GLN A O 1
ATOM 2743 N N . PHE A 1 354 ? -36.969 25.156 18.812 1 81.69 354 PHE A N 1
ATOM 2744 C CA . PHE A 1 354 ? -38.031 24.25 19.297 1 81.69 354 PHE A CA 1
ATOM 2745 C C . PHE A 1 354 ? -38.719 24.828 20.531 1 81.69 354 PHE A C 1
ATOM 2747 O O . PHE A 1 354 ? -39.438 25.812 20.438 1 81.69 354 PHE A O 1
ATOM 2754 N N . PHE A 1 355 ? -38.344 24.562 21.938 1 78.88 355 PHE A N 1
ATOM 2755 C CA . PHE A 1 355 ? -38.938 25.062 23.172 1 78.88 355 PHE A CA 1
ATOM 2756 C C . PHE A 1 355 ? -37.969 25.984 23.906 1 78.88 355 PHE A C 1
ATOM 2758 O O . PHE A 1 355 ? -38.219 26.406 25.031 1 78.88 355 PHE A O 1
ATOM 2765 N N . CYS A 1 356 ? -36.969 26.297 23.156 1 84.12 356 CYS A N 1
ATOM 2766 C CA . CYS A 1 356 ? -36 27.156 23.797 1 84.12 356 CYS A CA 1
ATOM 2767 C C . CYS A 1 356 ? -36.344 28.625 23.625 1 84.12 356 CYS A C 1
ATOM 2769 O O . CYS A 1 356 ? -37.219 28.969 22.812 1 84.12 356 CYS A O 1
ATOM 2771 N N . ASN A 1 357 ? -35.75 29.5 24.484 1 83 357 ASN A N 1
ATOM 2772 C CA . ASN A 1 357 ? -36 30.938 24.438 1 83 357 ASN A CA 1
ATOM 2773 C C . ASN A 1 357 ? -35.406 31.578 23.188 1 83 357 ASN A C 1
ATOM 2775 O O . ASN A 1 357 ? -34.656 30.938 22.469 1 83 357 ASN A O 1
ATOM 2779 N N . ASP A 1 358 ? -35.875 32.844 23 1 79.19 358 ASP A N 1
ATOM 2780 C CA . ASP A 1 358 ? -35.344 33.562 21.844 1 79.19 358 ASP A CA 1
ATOM 2781 C C . ASP A 1 358 ? -33.844 33.688 21.922 1 79.19 358 ASP A C 1
ATOM 2783 O O . ASP A 1 358 ? -33.281 34.094 22.953 1 79.19 358 ASP A O 1
ATOM 2787 N N . GLY A 1 359 ? -33.125 33.219 20.906 1 78.25 359 GLY A N 1
ATOM 2788 C CA . GLY A 1 359 ? -31.688 33.312 20.844 1 78.25 359 GLY A CA 1
ATOM 2789 C C . GLY A 1 359 ? -30.984 32.062 21.297 1 78.25 359 GLY A C 1
ATOM 2790 O O . GLY A 1 359 ? -29.75 32 21.391 1 78.25 359 GLY A O 1
ATOM 2791 N N . GLU A 1 360 ? -31.812 31.109 21.641 1 86 360 GLU A N 1
ATOM 2792 C CA . GLU A 1 360 ? -31.25 29.844 22.094 1 86 360 GLU A CA 1
ATOM 2793 C C . GLU A 1 360 ? -31.625 28.703 21.141 1 86 360 GLU A C 1
ATOM 2795 O O . GLU A 1 360 ? -32.594 28.828 20.359 1 86 360 GLU A O 1
ATOM 2800 N N . TYR A 1 361 ? -30.859 27.656 21.156 1 85.81 361 TYR A N 1
ATOM 2801 C CA . TYR A 1 361 ? -31.172 26.484 20.344 1 85.81 361 TYR A CA 1
ATOM 2802 C C . TYR A 1 361 ? -31.156 25.219 21.188 1 85.81 361 TYR A C 1
ATOM 2804 O O . TYR A 1 361 ? -30.547 25.188 22.25 1 85.81 361 TYR A O 1
ATOM 2812 N N . ASN A 1 362 ? -31.844 24.25 20.75 1 88.81 362 ASN A N 1
ATOM 2813 C CA . ASN A 1 362 ? -31.875 22.938 21.375 1 88.81 362 ASN A CA 1
ATOM 2814 C C . ASN A 1 362 ? -30.688 22.078 20.984 1 88.81 362 ASN A C 1
ATOM 2816 O O . ASN A 1 362 ? -30.453 21.844 19.797 1 88.81 362 ASN A O 1
ATOM 2820 N N . THR A 1 363 ? -30 21.484 21.922 1 88.5 363 THR A N 1
ATOM 2821 C CA . THR A 1 363 ? -28.75 20.781 21.656 1 88.5 363 THR A CA 1
ATOM 2822 C C . THR A 1 363 ? -29.016 19.453 20.969 1 88.5 363 THR A C 1
ATOM 2824 O O . THR A 1 363 ? -28.188 18.984 20.172 1 88.5 363 THR A O 1
ATOM 2827 N N . MET A 1 364 ? -30.109 18.828 21.312 1 90.56 364 MET A N 1
ATOM 2828 C CA . MET A 1 364 ? -30.438 17.562 20.672 1 90.56 364 MET A CA 1
ATOM 2829 C C . MET A 1 364 ? -30.766 17.766 19.203 1 90.56 364 MET A C 1
ATOM 2831 O O . MET A 1 364 ? -30.516 16.891 18.375 1 90.56 364 MET A O 1
ATOM 2835 N N . ALA A 1 365 ? -31.297 18.891 18.875 1 88.25 365 ALA A N 1
ATOM 2836 C CA . ALA A 1 365 ? -31.609 19.219 17.484 1 88.25 365 ALA A CA 1
ATOM 2837 C C . ALA A 1 365 ? -30.359 19.328 16.641 1 88.25 365 ALA A C 1
ATOM 2839 O O . ALA A 1 365 ? -30.375 19.031 15.438 1 88.25 365 ALA A O 1
ATOM 2840 N N . VAL A 1 366 ? -29.281 19.672 17.234 1 85.38 366 VAL A N 1
ATOM 2841 C CA . VAL A 1 366 ? -28 19.766 16.547 1 85.38 366 VAL A CA 1
ATOM 2842 C C . VAL A 1 366 ? -27.547 18.375 16.109 1 85.38 366 VAL A C 1
ATOM 2844 O O . VAL A 1 366 ? -26.891 18.234 15.062 1 85.38 366 VAL A O 1
ATOM 2847 N N . LEU A 1 367 ? -27.938 17.438 16.797 1 89.62 367 LEU A N 1
ATOM 2848 C CA . LEU A 1 367 ? -27.469 16.078 16.547 1 89.62 367 LEU A CA 1
ATOM 2849 C C . LEU A 1 367 ? -28.406 15.344 15.602 1 89.62 367 LEU A C 1
ATOM 2851 O O . LEU A 1 367 ? -27.969 14.625 14.695 1 89.62 367 LEU A O 1
ATOM 2855 N N . PHE A 1 368 ? -29.703 15.625 15.727 1 89.5 368 PHE A N 1
ATOM 2856 C CA . PHE A 1 368 ? -30.656 14.812 14.984 1 89.5 368 PHE A CA 1
ATOM 2857 C C . PHE A 1 368 ? -31.25 15.594 13.82 1 89.5 368 PHE A C 1
ATOM 2859 O O . PHE A 1 368 ? -31.734 15.008 12.852 1 89.5 368 PHE A O 1
ATOM 2866 N N . PHE A 1 369 ? -31.297 16.953 13.93 1 85.62 369 PHE A N 1
ATOM 2867 C CA . PHE A 1 369 ? -31.984 17.766 12.938 1 85.62 369 PHE A CA 1
ATOM 2868 C C . PHE A 1 369 ? -31 18.266 11.883 1 85.62 369 PHE A C 1
ATOM 2870 O O . PHE A 1 369 ? -31.281 19.234 11.18 1 85.62 369 PHE A O 1
ATOM 2877 N N . THR A 1 370 ? -29.859 17.703 11.82 1 82.88 370 THR A N 1
ATOM 2878 C CA . THR A 1 370 ? -28.844 18 10.812 1 82.88 370 THR A CA 1
ATOM 2879 C C . THR A 1 370 ? -28.344 16.719 10.156 1 82.88 370 THR A C 1
ATOM 2881 O O . THR A 1 370 ? -28.547 15.625 10.688 1 82.88 370 THR A O 1
ATOM 2884 N N . PRO A 1 371 ? -27.812 16.891 8.938 1 82.69 371 PRO A N 1
ATOM 2885 C CA . PRO A 1 371 ? -27.234 15.688 8.328 1 82.69 371 PRO A CA 1
ATOM 2886 C C . PRO A 1 371 ? -26.141 15.047 9.195 1 82.69 371 PRO A C 1
ATOM 2888 O O . PRO A 1 371 ? -25.422 15.75 9.906 1 82.69 371 PRO A O 1
ATOM 2891 N N . PRO A 1 372 ? -26.078 13.773 9.141 1 88.81 372 PRO A N 1
ATOM 2892 C CA . PRO A 1 372 ? -25.156 13.047 10.008 1 88.81 372 PRO A CA 1
ATOM 2893 C C . PRO A 1 372 ? -23.719 13.547 9.891 1 88.81 372 PRO A C 1
ATOM 2895 O O . PRO A 1 372 ? -22.984 13.562 10.883 1 88.81 372 PRO A O 1
ATOM 2898 N N . GLU A 1 373 ? -23.344 13.984 8.789 1 87.31 373 GLU A N 1
ATOM 2899 C CA . GLU A 1 373 ? -21.984 14.492 8.602 1 87.31 373 GLU A CA 1
ATOM 2900 C C . GLU A 1 373 ? -21.75 15.742 9.445 1 87.31 373 GLU A C 1
ATOM 2902 O O . GLU A 1 373 ? -20.672 15.922 10.008 1 87.31 373 GLU A O 1
ATOM 2907 N N . GLU A 1 374 ? -22.734 16.578 9.492 1 87.5 374 GLU A N 1
ATOM 2908 C CA . GLU A 1 374 ? -22.625 17.797 10.289 1 87.5 374 GLU A CA 1
ATOM 2909 C C . GLU A 1 374 ? -22.656 17.484 11.781 1 87.5 374 GLU A C 1
ATOM 2911 O O . GLU A 1 374 ? -22.031 18.172 12.578 1 87.5 374 GLU A O 1
ATOM 2916 N N . SER A 1 375 ? -23.422 16.469 12.086 1 91.31 375 SER A N 1
ATOM 2917 C CA . SER A 1 375 ? -23.453 16.031 13.477 1 91.31 375 SER A CA 1
ATOM 2918 C C . SER A 1 375 ? -22.078 15.562 13.938 1 91.31 375 SER A C 1
ATOM 2920 O O . SER A 1 375 ? -21.656 15.844 15.062 1 91.31 375 SER A O 1
ATOM 2922 N N . VAL A 1 376 ? -21.406 14.852 13.078 1 93.31 376 VAL A N 1
ATOM 2923 C CA . VAL A 1 376 ? -20.047 14.383 13.391 1 93.31 376 VAL A CA 1
ATOM 2924 C C . VAL A 1 376 ? -19.125 15.586 13.594 1 93.31 376 VAL A C 1
ATOM 2926 O O . VAL A 1 376 ? -18.328 15.609 14.539 1 93.31 376 VAL A O 1
ATOM 2929 N N . LYS A 1 377 ? -19.297 16.562 12.789 1 90.31 377 LYS A N 1
ATOM 2930 C CA . LYS A 1 377 ? -18.484 17.766 12.875 1 90.31 377 LYS A CA 1
ATOM 2931 C C . LYS A 1 377 ? -18.719 18.516 14.195 1 90.31 377 LYS A C 1
ATOM 2933 O O . LYS A 1 377 ? -17.781 19.016 14.805 1 90.31 377 LYS A O 1
ATOM 2938 N N . SER A 1 378 ? -19.953 18.547 14.531 1 90.31 378 SER A N 1
ATOM 2939 C CA . SER A 1 378 ? -20.297 19.203 15.797 1 90.31 378 SER A CA 1
ATOM 2940 C C . SER A 1 378 ? -19.656 18.469 16.969 1 90.31 378 SER A C 1
ATOM 2942 O O . SER A 1 378 ? -19.141 19.094 17.906 1 90.31 378 SER A O 1
ATOM 2944 N N . LEU A 1 379 ? -19.703 17.25 16.875 1 94 379 LEU A N 1
ATOM 2945 C CA . LEU A 1 379 ? -19.125 16.453 17.953 1 94 379 LEU A CA 1
ATOM 2946 C C . LEU A 1 379 ? -17.609 16.594 17.984 1 94 379 LEU A C 1
ATOM 2948 O O . LEU A 1 379 ? -17 16.531 19.047 1 94 379 LEU A O 1
ATOM 2952 N N . PHE A 1 380 ? -17.031 16.828 16.891 1 93.19 380 PHE A N 1
ATOM 2953 C CA . PHE A 1 380 ? -15.578 16.969 16.781 1 93.19 380 PHE A CA 1
ATOM 2954 C C . PHE A 1 380 ? -15.117 18.328 17.312 1 93.19 380 PHE A C 1
ATOM 2956 O O . PHE A 1 380 ? -14.109 18.406 18 1 93.19 380 PHE A O 1
ATOM 2963 N N . HIS A 1 381 ? -15.922 19.391 17.016 1 90.62 381 HIS A N 1
ATOM 2964 C CA . HIS A 1 381 ? -15.297 20.703 17.125 1 90.62 381 HIS A CA 1
ATOM 2965 C C . HIS A 1 381 ? -16.031 21.594 18.109 1 90.62 381 HIS A C 1
ATOM 2967 O O . HIS A 1 381 ? -15.539 22.656 18.5 1 90.62 381 HIS A O 1
ATOM 2973 N N . ASP A 1 382 ? -17.203 21.141 18.5 1 89.12 382 ASP A N 1
ATOM 2974 C CA . ASP A 1 382 ? -17.906 21.969 19.484 1 89.12 382 ASP A CA 1
ATOM 2975 C C . ASP A 1 382 ? -17.094 22.109 20.766 1 89.12 382 ASP A C 1
ATOM 2977 O O . ASP A 1 382 ? -16.422 21.172 21.203 1 89.12 382 ASP A O 1
ATOM 2981 N N . PRO A 1 383 ? -17.125 23.266 21.281 1 88 383 PRO A N 1
ATOM 2982 C CA . PRO A 1 383 ? -16.312 23.531 22.469 1 88 383 PRO A CA 1
ATOM 2983 C C . PRO A 1 383 ? -16.828 22.781 23.703 1 88 383 PRO A C 1
ATOM 2985 O O . PRO A 1 383 ? -17.922 22.203 23.672 1 88 383 PRO A O 1
ATOM 2988 N N . LEU A 1 384 ? -16.016 22.922 24.719 1 88.44 384 LEU A N 1
ATOM 2989 C CA . LEU A 1 384 ? -16.375 22.297 26 1 88.44 384 LEU A CA 1
ATOM 2990 C C . LEU A 1 384 ? -17.656 22.906 26.547 1 88.44 384 LEU A C 1
ATOM 2992 O O . LEU A 1 384 ? -17.844 24.125 26.516 1 88.44 384 LEU A O 1
ATOM 2996 N N . GLY A 1 385 ? -18.547 22.094 26.969 1 84.88 385 GLY A N 1
ATOM 2997 C CA . GLY A 1 385 ? -19.781 22.562 27.578 1 84.88 385 GLY A CA 1
ATOM 2998 C C . GLY A 1 385 ? -20.906 22.75 26.578 1 84.88 385 GLY A C 1
ATOM 2999 O O . GLY A 1 385 ? -22.047 22.984 26.969 1 84.88 385 GLY A O 1
ATOM 3000 N N . ALA A 1 386 ? -20.594 22.672 25.297 1 86.44 386 ALA A N 1
ATOM 3001 C CA . ALA A 1 386 ? -21.609 22.859 24.266 1 86.44 386 ALA A CA 1
ATOM 3002 C C . ALA A 1 386 ? -22.688 21.766 24.359 1 86.44 386 ALA A C 1
ATOM 3004 O O . ALA A 1 386 ? -23.859 22.031 24.094 1 86.44 386 ALA A O 1
ATOM 3005 N N . LEU A 1 387 ? -22.312 20.562 24.672 1 90.31 387 LEU A N 1
ATOM 3006 C CA . LEU A 1 387 ? -23.219 19.422 24.828 1 90.31 387 LEU A CA 1
ATOM 3007 C C . LEU A 1 387 ? -23.031 18.766 26.203 1 90.31 387 LEU A C 1
ATOM 3009 O O . LEU A 1 387 ? -21.906 18.469 26.594 1 90.31 387 LEU A O 1
ATOM 3013 N N . GLN A 1 388 ? -24.094 18.609 26.844 1 92.06 388 GLN A N 1
ATOM 3014 C CA . GLN A 1 388 ? -24.031 17.906 28.125 1 92.06 388 GLN A CA 1
ATOM 3015 C C . GLN A 1 388 ? -23.828 16.406 27.906 1 92.06 388 GLN A C 1
ATOM 3017 O O . GLN A 1 388 ? -24.359 15.836 26.953 1 92.06 388 GLN A O 1
ATOM 3022 N N . PRO A 1 389 ? -23.109 15.758 28.828 1 94.56 389 PRO A N 1
ATOM 3023 C CA . PRO A 1 389 ? -22.859 14.32 28.703 1 94.56 389 PRO A CA 1
ATOM 3024 C C . PRO A 1 389 ? -24.141 13.5 28.625 1 94.56 389 PRO A C 1
ATOM 3026 O O . PRO A 1 389 ? -24.219 12.516 27.891 1 94.56 389 PRO A O 1
ATOM 3029 N N . LEU A 1 390 ? -25.125 13.914 29.344 1 94.5 390 LEU A N 1
ATOM 3030 C CA . LEU A 1 390 ? -26.391 13.18 29.344 1 94.5 390 LEU A CA 1
ATOM 3031 C C . LEU A 1 390 ? -27.047 13.242 27.969 1 94.5 390 LEU A C 1
ATOM 3033 O O . LEU A 1 390 ? -27.641 12.258 27.516 1 94.5 390 LEU A O 1
ATOM 3037 N N . THR A 1 391 ? -27.016 14.398 27.359 1 94.38 391 THR A N 1
ATOM 3038 C CA . THR A 1 391 ? -27.562 14.555 26.016 1 94.38 391 THR A CA 1
ATOM 3039 C C . THR A 1 391 ? -26.859 13.625 25.031 1 94.38 391 THR A C 1
ATOM 3041 O O . THR A 1 391 ? -27.5 13.023 24.172 1 94.38 391 THR A O 1
ATOM 3044 N N . ILE A 1 392 ? -25.578 13.453 25.172 1 96.25 392 ILE A N 1
ATOM 3045 C CA . ILE A 1 392 ? -24.781 12.609 24.281 1 96.25 392 ILE A CA 1
ATOM 3046 C C . ILE A 1 392 ? -25.156 11.148 24.484 1 96.25 392 ILE A C 1
ATOM 3048 O O . ILE A 1 392 ? -25.297 10.391 23.516 1 96.25 392 ILE A O 1
ATOM 3052 N N . VAL A 1 393 ? -25.344 10.75 25.703 1 96.75 393 VAL A N 1
ATOM 3053 C CA . VAL A 1 393 ? -25.688 9.367 26.016 1 96.75 393 VAL A CA 1
ATOM 3054 C C . VAL A 1 393 ? -27.078 9.039 25.453 1 96.75 393 VAL A C 1
ATOM 3056 O O . VAL A 1 393 ? -27.266 7.984 24.844 1 96.75 393 VAL A O 1
ATOM 3059 N N . ILE A 1 394 ? -28 9.945 25.656 1 96.25 394 ILE A N 1
ATOM 3060 C CA . ILE A 1 394 ? -29.375 9.734 25.203 1 96.25 394 ILE A CA 1
ATOM 3061 C C . ILE A 1 394 ? -29.422 9.719 23.672 1 96.25 394 ILE A C 1
ATOM 3063 O O . ILE A 1 394 ? -30.297 9.07 23.078 1 96.25 394 ILE A O 1
ATOM 3067 N N . PHE A 1 395 ? -28.484 10.336 23.062 1 96.06 395 PHE A N 1
ATOM 3068 C CA . PHE A 1 395 ? -28.406 10.367 21.594 1 96.06 395 PHE A CA 1
ATOM 3069 C C . PHE A 1 395 ? -27.781 9.094 21.062 1 96.06 395 PHE A C 1
ATOM 3071 O O . PHE A 1 395 ? -28.328 8.453 20.156 1 96.06 395 PHE A O 1
ATOM 3078 N N . VAL A 1 396 ? -26.609 8.688 21.609 1 97.44 396 VAL A N 1
ATOM 3079 C CA . VAL A 1 396 ? -25.75 7.656 21.016 1 97.44 396 VAL A CA 1
ATOM 3080 C C . VAL A 1 396 ? -26.422 6.293 21.156 1 97.44 396 VAL A C 1
ATOM 3082 O O . VAL A 1 396 ? -26.312 5.449 20.25 1 97.44 396 VAL A O 1
ATOM 3085 N N . LEU A 1 397 ? -27.125 6.016 22.156 1 97.06 397 LEU A N 1
ATOM 3086 C CA . LEU A 1 397 ? -27.703 4.699 22.391 1 97.06 397 LEU A CA 1
ATOM 3087 C C . LEU A 1 397 ? -28.781 4.395 21.359 1 97.06 397 LEU A C 1
ATOM 3089 O O . LEU A 1 397 ? -28.703 3.391 20.641 1 97.06 397 LEU A O 1
ATOM 3093 N N . PRO A 1 398 ? -29.781 5.285 21.234 1 96.81 398 PRO A N 1
ATOM 3094 C CA . PRO A 1 398 ? -30.766 4.984 20.188 1 96.81 398 PRO A CA 1
ATOM 3095 C C . PRO A 1 398 ? -30.156 5.02 18.781 1 96.81 398 PRO A C 1
ATOM 3097 O O . PRO A 1 398 ? -30.562 4.242 17.922 1 96.81 398 PRO A O 1
ATOM 3100 N N . TYR A 1 399 ? -29.219 5.93 18.578 1 97.56 399 TYR A N 1
ATOM 3101 C CA . TYR A 1 399 ? -28.609 6.02 17.25 1 97.56 399 TYR A CA 1
ATOM 3102 C C . TYR A 1 399 ? -27.859 4.746 16.906 1 97.56 399 TYR A C 1
ATOM 3104 O O . TYR A 1 399 ? -27.828 4.316 15.75 1 97.56 399 TYR A O 1
ATOM 3112 N N . PHE A 1 400 ? -27.172 4.125 17.875 1 98.31 400 PHE A N 1
ATOM 3113 C CA . PHE A 1 400 ? -26.453 2.867 17.703 1 98.31 400 PHE A CA 1
ATOM 3114 C C . PHE A 1 400 ? -27.391 1.778 17.188 1 98.31 400 PHE A C 1
ATOM 3116 O O . PHE A 1 400 ? -27.094 1.106 16.203 1 98.31 400 PHE A O 1
ATOM 3123 N N . PHE A 1 401 ? -28.516 1.667 17.719 1 98 401 PHE A N 1
ATOM 3124 C CA . PHE A 1 401 ? -29.453 0.622 17.328 1 98 401 PHE A CA 1
ATOM 3125 C C . PHE A 1 401 ? -30.141 0.966 16.016 1 98 401 PHE A C 1
ATOM 3127 O O . PHE A 1 401 ? -30.438 0.077 15.219 1 98 401 PHE A O 1
ATOM 3134 N N . LEU A 1 402 ? -30.391 2.234 15.844 1 97.25 402 LEU A N 1
ATOM 3135 C CA . LEU A 1 402 ? -30.969 2.65 14.57 1 97.25 402 LEU A CA 1
ATOM 3136 C C . LEU A 1 402 ? -30.016 2.355 13.422 1 97.25 402 LEU A C 1
ATOM 3138 O O . LEU A 1 402 ? -30.438 1.912 12.352 1 97.25 402 LEU A O 1
ATOM 3142 N N . ALA A 1 403 ? -28.75 2.645 13.656 1 97.62 403 ALA A N 1
ATOM 3143 C CA . ALA A 1 403 ? -27.734 2.379 12.633 1 97.62 403 ALA A CA 1
ATOM 3144 C C . ALA A 1 403 ? -27.625 0.884 12.344 1 97.62 403 ALA A C 1
ATOM 3146 O O . ALA A 1 403 ? -27.484 0.478 11.188 1 97.62 403 ALA A O 1
ATOM 3147 N N . CYS A 1 404 ? -27.734 0.059 13.352 1 97.44 404 CYS A N 1
ATOM 3148 C CA . CYS A 1 404 ? -27.719 -1.391 13.195 1 97.44 404 CYS A CA 1
ATOM 3149 C C . CYS A 1 404 ? -28.891 -1.866 12.352 1 97.44 404 CYS A C 1
ATOM 3151 O O . CYS A 1 404 ? -28.75 -2.744 11.508 1 97.44 404 CYS A O 1
ATOM 3153 N N . TRP A 1 405 ? -29.984 -1.238 12.633 1 97.38 405 TRP A N 1
ATOM 3154 C CA . TRP A 1 405 ? -31.219 -1.618 11.953 1 97.38 405 TRP A CA 1
ATOM 3155 C C . TRP A 1 405 ? -31.203 -1.166 10.5 1 97.38 405 TRP A C 1
ATOM 3157 O O . TRP A 1 405 ? -31.75 -1.844 9.625 1 97.38 405 TRP A O 1
ATOM 3167 N N . THR A 1 406 ? -30.594 -0.095 10.234 1 97.38 406 THR A N 1
ATOM 3168 C CA . THR A 1 406 ? -30.625 0.523 8.914 1 97.38 406 THR A CA 1
ATOM 3169 C C . THR A 1 406 ? -29.719 -0.229 7.941 1 97.38 406 THR A C 1
ATOM 3171 O O . THR A 1 406 ? -30.062 -0.406 6.773 1 97.38 406 THR A O 1
ATOM 3174 N N . TYR A 1 407 ? -28.562 -0.643 8.422 1 96.25 407 TYR A N 1
ATOM 3175 C CA . TYR A 1 407 ? -27.641 -1.319 7.52 1 96.25 407 TYR A CA 1
ATOM 3176 C C . TYR A 1 407 ? -28.203 -2.674 7.09 1 96.25 407 TYR A C 1
ATOM 3178 O O . TYR A 1 407 ? -28.531 -3.508 7.934 1 96.25 407 TYR A O 1
ATOM 3186 N N . GLY A 1 408 ? -28.344 -2.889 5.879 1 94.62 408 GLY A N 1
ATOM 3187 C CA . GLY A 1 408 ? -28.906 -4.113 5.34 1 94.62 408 GLY A CA 1
ATOM 3188 C C . GLY A 1 408 ? -30.266 -3.908 4.672 1 94.62 408 GLY A C 1
ATOM 3189 O O . GLY A 1 408 ? -30.75 -4.793 3.973 1 94.62 408 GLY A O 1
ATOM 3190 N N . LEU A 1 409 ? -30.844 -2.725 4.875 1 96.69 409 LEU A N 1
ATOM 3191 C CA . LEU A 1 409 ? -32.094 -2.385 4.207 1 96.69 409 LEU A CA 1
ATOM 3192 C C . LEU A 1 409 ? -31.922 -2.346 2.695 1 96.69 409 LEU A C 1
ATOM 3194 O O . LEU A 1 409 ? -30.781 -2.256 2.205 1 96.69 409 LEU A O 1
ATOM 3198 N N . GLN A 1 410 ? -33.031 -2.416 1.991 1 97.31 410 GLN A N 1
ATOM 3199 C CA . GLN A 1 410 ? -32.969 -2.42 0.533 1 97.31 410 GLN A CA 1
ATOM 3200 C C . GLN A 1 410 ? -32.906 -0.998 -0.019 1 97.31 410 GLN A C 1
ATOM 3202 O O . GLN A 1 410 ? -33.812 -0.58 -0.765 1 97.31 410 GLN A O 1
ATOM 3207 N N . VAL A 1 411 ? -31.906 -0.283 0.336 1 97.88 411 VAL A N 1
ATOM 3208 C CA . VAL A 1 411 ? -31.547 1.048 -0.135 1 97.88 411 VAL A CA 1
ATOM 3209 C C . VAL A 1 411 ? -30.031 1.176 -0.191 1 97.88 411 VAL A C 1
ATOM 3211 O O . VAL A 1 411 ? -29.312 0.454 0.507 1 97.88 411 VAL A O 1
ATOM 3214 N N . PRO A 1 412 ? -29.516 1.964 -1.109 1 97.75 412 PRO A N 1
ATOM 3215 C CA . PRO A 1 412 ? -28.078 2.27 -1.021 1 97.75 412 PRO A CA 1
ATOM 3216 C C . PRO A 1 412 ? -27.703 2.949 0.292 1 97.75 412 PRO A C 1
ATOM 3218 O O . PRO A 1 412 ? -28.312 3.943 0.678 1 97.75 412 PRO A O 1
ATOM 3221 N N . SER A 1 413 ? -26.844 2.33 1.003 1 95.5 413 SER A N 1
ATOM 3222 C CA . SER A 1 413 ? -26.516 2.836 2.33 1 95.5 413 SER A CA 1
ATOM 3223 C C . SER A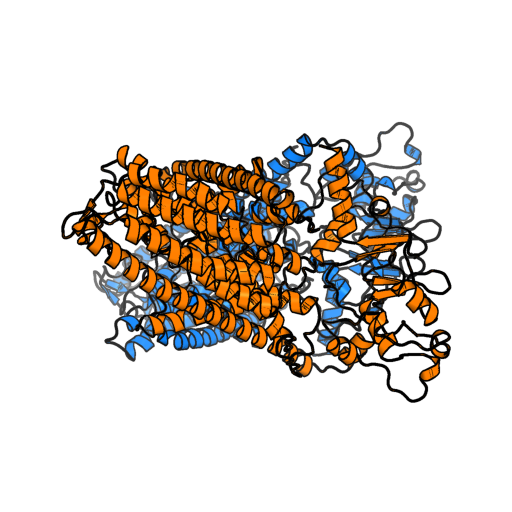 1 413 ? -25.047 2.551 2.676 1 95.5 413 SER A C 1
ATOM 3225 O O . SER A 1 413 ? -24.578 1.435 2.48 1 95.5 413 SER A O 1
ATOM 3227 N N . GLY A 1 414 ? -24.312 3.533 3.082 1 94.19 414 GLY A N 1
ATOM 3228 C CA . GLY A 1 414 ? -22.969 3.371 3.611 1 94.19 414 GLY A CA 1
ATOM 3229 C C . GLY A 1 414 ? -22.922 3.318 5.125 1 94.19 414 GLY A C 1
ATOM 3230 O O . GLY A 1 414 ? -23.844 3.805 5.797 1 94.19 414 GLY A O 1
ATOM 3231 N N . LEU A 1 415 ? -21.906 2.744 5.645 1 94.5 415 LEU A N 1
ATOM 3232 C CA . LEU A 1 415 ? -21.828 2.52 7.082 1 94.5 415 LEU A CA 1
ATOM 3233 C C . LEU A 1 415 ? -20.75 3.383 7.719 1 94.5 415 LEU A C 1
ATOM 3235 O O . LEU A 1 415 ? -20.656 3.465 8.945 1 94.5 415 LEU A O 1
ATOM 3239 N N . PHE A 1 416 ? -19.984 4.129 7.016 1 94 416 PHE A N 1
ATOM 3240 C CA . PHE A 1 416 ? -18.844 4.863 7.535 1 94 416 PHE A CA 1
ATOM 3241 C C . PHE A 1 416 ? -19.297 5.996 8.445 1 94 416 PHE A C 1
ATOM 3243 O O . PHE A 1 416 ? -18.859 6.082 9.602 1 94 416 PHE A O 1
ATOM 3250 N N . ILE A 1 417 ? -20.203 6.785 7.98 1 95 417 ILE A N 1
ATOM 3251 C CA . ILE A 1 417 ? -20.594 7.973 8.727 1 95 417 ILE A CA 1
ATOM 3252 C C . ILE A 1 417 ? -21.328 7.562 10 1 95 417 ILE A C 1
ATOM 3254 O O . ILE A 1 417 ? -21.047 8.07 11.086 1 95 417 ILE A O 1
ATOM 3258 N N . PRO A 1 418 ? -22.234 6.633 9.898 1 96.56 418 PRO A N 1
ATOM 3259 C CA . PRO A 1 418 ? -22.906 6.219 11.141 1 96.56 418 PRO A CA 1
ATOM 3260 C C . PRO A 1 418 ? -21.922 5.676 12.172 1 96.56 418 PRO A C 1
ATOM 3262 O O . PRO A 1 418 ? -22.062 5.961 13.367 1 96.56 418 PRO A O 1
ATOM 3265 N N . SER A 1 419 ? -20.938 4.922 11.703 1 97.81 419 SER A N 1
ATOM 3266 C CA . SER A 1 419 ? -19.938 4.391 12.625 1 97.81 419 SER A CA 1
ATOM 3267 C C . SER A 1 419 ? -19.094 5.508 13.234 1 97.81 419 SER A C 1
ATOM 3269 O O . SER A 1 419 ? -18.781 5.48 14.422 1 97.81 419 SER A O 1
ATOM 3271 N N . LEU A 1 420 ? -18.797 6.461 12.422 1 97.25 420 LEU A N 1
ATOM 3272 C CA . LEU A 1 420 ? -18.016 7.602 12.914 1 97.25 420 LEU A CA 1
ATOM 3273 C C . LEU A 1 420 ? -18.828 8.398 13.93 1 97.25 420 LEU A C 1
ATOM 3275 O O . LEU A 1 420 ? -18.281 8.867 14.93 1 97.25 420 LEU A O 1
ATOM 3279 N N . LEU A 1 421 ? -20.094 8.562 13.633 1 97.38 421 LEU A N 1
ATOM 3280 C CA . LEU A 1 421 ? -20.969 9.336 14.508 1 97.38 421 LEU A CA 1
ATOM 3281 C C . LEU A 1 421 ? -21.094 8.664 15.875 1 97.38 421 LEU A C 1
ATOM 3283 O O . LEU A 1 421 ? -21 9.336 16.906 1 97.38 421 LEU A O 1
ATOM 3287 N N . ILE A 1 422 ? -21.297 7.395 15.898 1 98.44 422 ILE A N 1
ATOM 3288 C CA . ILE A 1 422 ? -21.391 6.645 17.141 1 98.44 422 ILE A CA 1
ATOM 3289 C C . ILE A 1 422 ? -20.094 6.77 17.938 1 98.44 422 ILE A C 1
ATOM 3291 O O . ILE A 1 422 ? -20.109 7.066 19.125 1 98.44 422 ILE A O 1
ATOM 3295 N N . GLY A 1 423 ? -19.031 6.57 17.234 1 98.62 423 GLY A N 1
ATOM 3296 C CA . GLY A 1 423 ? -17.719 6.637 17.875 1 98.62 423 GLY A CA 1
ATOM 3297 C C . GLY A 1 423 ? -17.375 8.023 18.391 1 98.62 423 GLY A C 1
ATOM 3298 O O . GLY A 1 423 ? -16.828 8.172 19.469 1 98.62 423 GLY A O 1
ATOM 3299 N N . ALA A 1 424 ? -17.703 9 17.562 1 98.12 424 ALA A N 1
ATOM 3300 C CA . ALA A 1 424 ? -17.438 10.375 17.984 1 98.12 424 ALA A CA 1
ATOM 3301 C C . ALA A 1 424 ? -18.234 10.727 19.234 1 98.12 424 ALA A C 1
ATOM 3303 O O . ALA A 1 424 ? -17.75 11.445 20.109 1 98.12 424 ALA A O 1
ATOM 3304 N N . ALA A 1 425 ? -19.438 10.219 19.297 1 98.06 425 ALA A N 1
ATOM 3305 C CA . ALA A 1 425 ? -20.312 10.508 20.438 1 98.06 425 ALA A CA 1
ATOM 3306 C C . ALA A 1 425 ? -19.75 9.906 21.734 1 98.06 425 ALA A C 1
ATOM 3308 O O . ALA A 1 425 ? -19.516 10.625 22.703 1 98.06 425 ALA A O 1
ATOM 3309 N N . TRP A 1 426 ? -19.516 8.633 21.703 1 98.19 426 TRP A N 1
ATOM 3310 C CA . TRP A 1 426 ? -19.016 8.07 22.969 1 98.19 426 TRP A CA 1
ATOM 3311 C C . TRP A 1 426 ? -17.578 8.492 23.219 1 98.19 426 TRP A C 1
ATOM 3313 O O . TRP A 1 426 ? -17.125 8.523 24.359 1 98.19 426 TRP A O 1
ATOM 3323 N N . GLY A 1 427 ? -16.797 8.781 22.141 1 98.31 427 GLY A N 1
ATOM 3324 C CA . GLY A 1 427 ? -15.469 9.344 22.328 1 98.31 427 GLY A CA 1
ATOM 3325 C C . GLY A 1 427 ? -15.484 10.68 23.062 1 98.31 427 GLY A C 1
ATOM 3326 O O . GLY A 1 427 ? -14.648 10.93 23.938 1 98.31 427 GLY A O 1
ATOM 3327 N N . ARG A 1 428 ? -16.406 11.531 22.641 1 97.38 428 ARG A N 1
ATOM 3328 C CA . ARG A 1 428 ? -16.562 12.82 23.312 1 97.38 428 ARG A CA 1
ATOM 3329 C C . ARG A 1 428 ? -16.953 12.633 24.766 1 97.38 428 ARG A C 1
ATOM 3331 O O . ARG A 1 428 ? -16.547 13.414 25.625 1 97.38 428 ARG A O 1
ATOM 3338 N N . LEU A 1 429 ? -17.766 11.648 25.094 1 97.38 429 LEU A N 1
ATOM 3339 C CA . LEU A 1 429 ? -18.125 11.336 26.469 1 97.38 429 LEU A CA 1
ATOM 3340 C C . LEU A 1 429 ? -16.891 10.984 27.297 1 97.38 429 LEU A C 1
ATOM 3342 O O . LEU A 1 429 ? -16.781 11.391 28.453 1 97.38 429 LEU A O 1
ATOM 3346 N N . VAL A 1 430 ? -16.016 10.227 26.688 1 97.44 430 VAL A N 1
ATOM 3347 C CA . VAL A 1 430 ? -14.758 9.898 27.359 1 97.44 430 VAL A CA 1
ATOM 3348 C C . VAL A 1 430 ? -13.961 11.18 27.609 1 97.44 430 VAL A C 1
ATOM 3350 O O . VAL A 1 430 ? -13.375 11.352 28.688 1 97.44 430 VAL A O 1
ATOM 3353 N N . GLY A 1 431 ? -13.961 12.031 26.578 1 96.62 431 GLY A N 1
ATOM 3354 C CA . GLY A 1 431 ? -13.305 13.312 26.766 1 96.62 431 GLY A CA 1
ATOM 3355 C C . GLY A 1 431 ? -13.875 14.125 27.906 1 96.62 431 GLY A C 1
ATOM 3356 O O . GLY A 1 431 ? -13.133 14.727 28.688 1 96.62 431 GLY A O 1
ATOM 3357 N N . ASN A 1 432 ? -15.188 14.109 28.078 1 96.19 432 ASN A N 1
ATOM 3358 C CA . ASN A 1 432 ? -15.852 14.797 29.188 1 96.19 432 ASN A CA 1
ATOM 3359 C C . ASN A 1 432 ? -15.469 14.188 30.531 1 96.19 432 ASN A C 1
ATOM 3361 O O . ASN A 1 432 ? -15.305 14.914 31.516 1 96.19 432 ASN A O 1
ATOM 3365 N N . CYS A 1 433 ? -15.383 12.914 30.547 1 95.62 433 CYS A N 1
ATOM 3366 C CA . CYS A 1 433 ? -14.984 12.234 31.766 1 95.62 433 CYS A CA 1
ATOM 3367 C C . CYS A 1 433 ? -13.555 12.594 32.156 1 95.62 433 CYS A C 1
ATOM 3369 O O . CYS A 1 433 ? -13.258 12.82 33.344 1 95.62 433 CYS A O 1
ATOM 3371 N N . VAL A 1 434 ? -12.68 12.648 31.172 1 95.88 434 VAL A N 1
ATOM 3372 C CA . VAL A 1 434 ? -11.289 13 31.406 1 95.88 434 VAL A CA 1
ATOM 3373 C C . VAL A 1 434 ? -11.195 14.43 31.922 1 95.88 434 VAL A C 1
ATOM 3375 O O . VAL A 1 434 ? -10.43 14.719 32.844 1 95.88 434 VAL A O 1
ATOM 3378 N N . ASN A 1 435 ? -11.984 15.305 31.297 1 95.06 435 ASN A N 1
ATOM 3379 C CA . ASN A 1 435 ? -12 16.688 31.734 1 95.06 435 ASN A CA 1
ATOM 3380 C C . ASN A 1 435 ? -12.547 16.828 33.156 1 95.06 435 ASN A C 1
ATOM 3382 O O . ASN A 1 435 ? -12.117 17.703 33.906 1 95.06 435 ASN A O 1
ATOM 3386 N N . PHE A 1 436 ? -13.453 15.984 33.531 1 94.25 436 PHE A N 1
ATOM 3387 C CA . PHE A 1 436 ? -14.023 16 34.875 1 94.25 436 PHE A CA 1
ATOM 3388 C C . PHE A 1 436 ? -12.984 15.594 35.906 1 94.25 436 PHE A C 1
ATOM 3390 O O . PHE A 1 436 ? -12.961 16.125 37 1 94.25 436 PHE A O 1
ATOM 3397 N N . ILE A 1 437 ? -12.125 14.68 35.5 1 94.44 437 ILE A N 1
ATOM 3398 C CA . ILE A 1 437 ? -11.086 14.195 36.406 1 94.44 437 ILE A CA 1
ATOM 3399 C C . ILE A 1 437 ? -9.961 15.219 36.5 1 94.44 437 ILE A C 1
ATOM 3401 O O . ILE A 1 437 ? -9.398 15.445 37.562 1 94.44 437 ILE A O 1
ATOM 3405 N N . TRP A 1 438 ? -9.633 15.836 35.344 1 93.38 438 TRP A N 1
ATOM 3406 C CA . TRP A 1 438 ? -8.578 16.844 35.281 1 93.38 438 TRP A CA 1
ATOM 3407 C C . TRP A 1 438 ? -9.109 18.141 34.688 1 93.38 438 TRP A C 1
ATOM 3409 O O . TRP A 1 438 ? -8.688 18.547 33.594 1 93.38 438 TRP A O 1
ATOM 3419 N N . PRO A 1 439 ? -9.859 18.969 35.375 1 90.19 439 PRO A N 1
ATOM 3420 C CA . PRO A 1 439 ? -10.555 20.141 34.812 1 90.19 439 PRO A CA 1
ATOM 3421 C C . PRO A 1 439 ? -9.609 21.297 34.531 1 90.19 439 PRO A C 1
ATOM 3423 O O . PRO A 1 439 ? -9.875 22.094 33.625 1 90.19 439 PRO A O 1
ATOM 3426 N N . ASP A 1 440 ? -8.469 21.438 35.156 1 89.75 440 ASP A N 1
ATOM 3427 C CA . ASP A 1 440 ? -7.613 22.625 35.062 1 89.75 440 ASP A CA 1
ATOM 3428 C C . ASP A 1 440 ? -6.5 22.406 34.031 1 89.75 440 ASP A C 1
ATOM 3430 O O . ASP A 1 440 ? -5.82 23.359 33.656 1 89.75 440 ASP A O 1
ATOM 3434 N N . ASP A 1 441 ? -6.414 21.234 33.594 1 89.38 441 ASP A N 1
ATOM 3435 C CA . ASP A 1 441 ? -5.328 20.953 32.656 1 89.38 441 ASP A CA 1
ATOM 3436 C C . ASP A 1 441 ? -5.75 21.25 31.219 1 89.38 441 ASP A C 1
ATOM 3438 O O . ASP A 1 441 ? -6.824 20.828 30.781 1 89.38 441 ASP A O 1
ATOM 3442 N N . ILE A 1 442 ? -4.922 21.906 30.469 1 86.81 442 ILE A N 1
ATOM 3443 C CA . ILE A 1 442 ? -5.203 22.359 29.109 1 86.81 442 ILE A CA 1
ATOM 3444 C C . ILE A 1 442 ? -5.363 21.156 28.188 1 86.81 442 ILE A C 1
ATOM 3446 O O . ILE A 1 442 ? -6.191 21.188 27.266 1 86.81 442 ILE A O 1
ATOM 3450 N N . TRP A 1 443 ? -4.633 20.156 28.516 1 86.75 443 TRP A N 1
ATOM 3451 C CA . TRP A 1 443 ? -4.676 18.984 27.641 1 86.75 443 TRP A CA 1
ATOM 3452 C C . TRP A 1 443 ? -6.016 18.266 27.75 1 86.75 443 TRP A C 1
ATOM 3454 O O . TRP A 1 443 ? -6.445 17.594 26.812 1 86.75 443 TRP A O 1
ATOM 3464 N N . ALA A 1 444 ? -6.703 18.438 28.812 1 90.69 444 ALA A N 1
ATOM 3465 C CA . ALA A 1 444 ? -7.969 17.75 29.062 1 90.69 444 ALA A CA 1
ATOM 3466 C C . ALA A 1 444 ? -9.148 18.578 28.562 1 90.69 444 ALA A C 1
ATOM 3468 O O . ALA A 1 444 ? -10.289 18.109 28.578 1 90.69 444 ALA A O 1
ATOM 3469 N N . GLN A 1 445 ? -8.852 19.766 28.016 1 89.44 445 GLN A N 1
ATOM 3470 C CA . GLN A 1 445 ? -9.914 20.641 27.578 1 89.44 445 GLN A CA 1
ATOM 3471 C C . GLN A 1 445 ? -10.25 20.406 26.109 1 89.44 445 GLN A C 1
ATOM 3473 O O . GLN A 1 445 ? -11.328 20.797 25.641 1 89.44 445 GLN A O 1
ATOM 3478 N N . ASP A 1 446 ? -9.336 19.797 25.406 1 91.38 446 ASP A N 1
ATOM 3479 C CA . ASP A 1 446 ? -9.57 19.516 23.984 1 91.38 446 ASP A CA 1
ATOM 3480 C C . ASP A 1 446 ? -10.344 18.203 23.797 1 91.38 446 ASP A C 1
ATOM 3482 O O . ASP A 1 446 ? -9.742 17.125 23.781 1 91.38 446 ASP A O 1
ATOM 3486 N N . LEU A 1 447 ? -11.633 18.328 23.547 1 94.19 447 LEU A N 1
ATOM 3487 C CA . LEU A 1 447 ? -12.492 17.141 23.422 1 94.19 447 LEU A CA 1
ATOM 3488 C C . LEU A 1 447 ? -12.398 16.578 22 1 94.19 447 LEU A C 1
ATOM 3490 O O . LEU A 1 447 ? -12.805 15.43 21.766 1 94.19 447 LEU A O 1
ATOM 3494 N N . SER A 1 448 ? -11.828 17.328 21.109 1 94.44 448 SER A N 1
ATOM 3495 C CA . SER A 1 448 ? -11.789 16.953 19.688 1 94.44 448 SER A CA 1
ATOM 3496 C C . SER A 1 448 ? -10.977 15.68 19.484 1 94.44 448 SER A C 1
ATOM 3498 O O . SER A 1 448 ? -11.367 14.812 18.688 1 94.44 448 SER A O 1
ATOM 3500 N N . LYS A 1 449 ? -9.891 15.602 20.203 1 94.5 449 LYS A N 1
ATOM 3501 C CA . LYS A 1 449 ? -9.031 14.438 20 1 94.5 449 LYS A CA 1
ATOM 3502 C C . LYS A 1 449 ? -9.711 13.156 20.484 1 94.5 449 LYS A C 1
ATOM 3504 O O . LYS A 1 449 ? -9.594 12.109 19.859 1 94.5 449 LYS A O 1
ATOM 3509 N N . TYR A 1 450 ? -10.438 13.219 21.531 1 96.94 450 TYR A N 1
ATOM 3510 C CA . TYR A 1 450 ? -11.117 12.031 22.062 1 96.94 450 TYR A CA 1
ATOM 3511 C C . TYR A 1 450 ? -12.266 11.617 21.141 1 96.94 450 TYR A C 1
ATOM 3513 O O . TYR A 1 450 ? -12.5 10.422 20.938 1 96.94 450 TYR A O 1
ATOM 3521 N N . ALA A 1 451 ? -12.969 12.609 20.641 1 97.44 451 ALA A N 1
ATOM 3522 C CA . ALA A 1 451 ? -14.031 12.312 19.688 1 97.44 451 ALA A CA 1
ATOM 3523 C C . ALA A 1 451 ? -13.484 11.641 18.422 1 97.44 451 ALA A C 1
ATOM 3525 O O . ALA A 1 451 ? -14.086 10.695 17.906 1 97.44 451 ALA A O 1
ATOM 3526 N N . LEU A 1 452 ? -12.367 12.125 17.984 1 96.69 452 LEU A N 1
ATOM 3527 C CA . LEU A 1 452 ? -11.742 11.57 16.797 1 96.69 452 LEU A CA 1
ATOM 3528 C C . LEU A 1 452 ? -11.281 10.141 17.047 1 96.69 452 LEU A C 1
ATOM 3530 O O . LEU A 1 452 ? -11.508 9.25 16.219 1 96.69 452 LEU A O 1
ATOM 3534 N N . ILE A 1 453 ? -10.633 9.891 18.188 1 97.69 453 ILE A N 1
ATOM 3535 C CA . ILE A 1 453 ? -10.133 8.57 18.531 1 97.69 453 ILE A CA 1
ATOM 3536 C C . ILE A 1 453 ? -11.305 7.602 18.703 1 97.69 453 ILE A C 1
ATOM 3538 O O . ILE A 1 453 ? -11.227 6.445 18.266 1 97.69 453 ILE A O 1
ATOM 3542 N N . GLY A 1 454 ? -12.328 8.109 19.328 1 98.5 454 GLY A N 1
ATOM 3543 C CA . GLY A 1 454 ? -13.523 7.281 19.422 1 98.5 454 GLY A CA 1
ATOM 3544 C C . GLY A 1 454 ? -14.125 6.926 18.078 1 98.5 454 GLY A C 1
ATOM 3545 O O . GLY A 1 454 ? -14.516 5.777 17.859 1 98.5 454 GLY A O 1
ATOM 3546 N N . ALA A 1 455 ? -14.234 7.891 17.25 1 98.12 455 ALA A N 1
ATOM 3547 C CA . ALA A 1 455 ? -14.742 7.668 15.891 1 98.12 455 ALA A CA 1
ATOM 3548 C C . ALA A 1 455 ? -13.914 6.621 15.156 1 98.12 455 ALA A C 1
ATOM 3550 O O . ALA A 1 455 ? -14.461 5.703 14.547 1 98.12 455 ALA A O 1
ATOM 3551 N N . ALA A 1 456 ? -12.602 6.738 15.242 1 97.81 456 ALA A N 1
ATOM 3552 C CA . ALA A 1 456 ? -11.695 5.805 14.586 1 97.81 456 ALA A CA 1
ATOM 3553 C C . ALA A 1 456 ? -11.836 4.402 15.164 1 97.81 456 ALA A C 1
ATOM 3555 O O . ALA A 1 456 ? -11.891 3.418 14.422 1 97.81 456 ALA A O 1
ATOM 3556 N N . ALA A 1 457 ? -11.914 4.332 16.453 1 98.56 457 ALA A N 1
ATOM 3557 C CA . ALA A 1 457 ? -12 3.041 17.125 1 98.56 457 ALA A CA 1
ATOM 3558 C C . ALA A 1 457 ? -13.289 2.311 16.75 1 98.56 457 ALA A C 1
ATOM 3560 O O . ALA A 1 457 ? -13.273 1.106 16.484 1 98.56 457 ALA A O 1
ATOM 3561 N N . GLN A 1 458 ? -14.367 3.025 16.75 1 98.62 458 GLN A N 1
ATOM 3562 C CA . GLN A 1 458 ? -15.656 2.424 16.406 1 98.62 458 GLN A CA 1
ATOM 3563 C C . GLN A 1 458 ? -15.672 1.943 14.953 1 98.62 458 GLN A C 1
ATOM 3565 O O . GLN A 1 458 ? -16.125 0.834 14.672 1 98.62 458 GLN A O 1
ATOM 3570 N N . LEU A 1 459 ? -15.234 2.766 14.094 1 97.75 459 LEU A N 1
ATOM 3571 C CA . LEU A 1 459 ? -15.188 2.412 12.68 1 97.75 459 LEU A CA 1
ATOM 3572 C C . LEU A 1 459 ? -14.25 1.236 12.445 1 97.75 459 LEU A C 1
ATOM 3574 O O . LEU A 1 459 ? -14.586 0.301 11.719 1 97.75 459 LEU A O 1
ATOM 3578 N N . GLY A 1 460 ? -13.047 1.307 13.047 1 96.81 460 GLY A N 1
ATOM 3579 C CA . GLY A 1 460 ? -12.102 0.207 12.938 1 96.81 460 GLY A CA 1
ATOM 3580 C C . GLY A 1 460 ? -12.641 -1.101 13.484 1 96.81 460 GLY A C 1
ATOM 3581 O O . GLY A 1 460 ? -12.352 -2.172 12.945 1 96.81 460 GLY A O 1
ATOM 3582 N N . GLY A 1 461 ? -13.391 -1.007 14.562 1 97.56 461 GLY A N 1
ATOM 3583 C CA . GLY A 1 461 ? -13.992 -2.191 15.148 1 97.56 461 GLY A CA 1
ATOM 3584 C C . GLY A 1 461 ? -15.086 -2.799 14.289 1 97.56 461 GLY A C 1
ATOM 3585 O O . GLY A 1 461 ? -15.312 -4.012 14.328 1 97.56 461 GLY A O 1
ATOM 3586 N N . THR A 1 462 ? -15.664 -1.988 13.508 1 97.69 462 THR A N 1
ATOM 3587 C CA . THR A 1 462 ? -16.781 -2.453 12.695 1 97.69 462 THR A CA 1
ATOM 3588 C C . THR A 1 462 ? -16.297 -2.977 11.344 1 97.69 462 THR A C 1
ATOM 3590 O O . THR A 1 462 ? -16.672 -4.07 10.922 1 97.69 462 THR A O 1
ATOM 3593 N N . VAL A 1 463 ? -15.469 -2.238 10.672 1 95.62 463 VAL A N 1
ATOM 3594 C CA . VAL A 1 463 ? -15.078 -2.566 9.305 1 95.62 463 VAL A CA 1
ATOM 3595 C C . VAL A 1 463 ? -13.805 -3.414 9.32 1 95.62 463 VAL A C 1
ATOM 3597 O O . VAL A 1 463 ? -13.523 -4.141 8.359 1 95.62 463 VAL A O 1
ATOM 3600 N N . ARG A 1 464 ? -12.953 -3.348 10.344 1 94.81 464 ARG A N 1
ATOM 3601 C CA . ARG A 1 464 ? -11.742 -4.137 10.555 1 94.81 464 ARG A CA 1
ATOM 3602 C C . ARG A 1 464 ? -10.672 -3.787 9.523 1 94.81 464 ARG A C 1
ATOM 3604 O O . ARG A 1 464 ? -10.008 -4.676 8.992 1 94.81 464 ARG A O 1
ATOM 3611 N N . MET A 1 465 ? -10.594 -2.57 9.094 1 90.94 465 MET A N 1
ATOM 3612 C CA . MET A 1 465 ? -9.508 -2.031 8.273 1 90.94 465 MET A CA 1
ATOM 3613 C C . MET A 1 465 ? -8.484 -1.297 9.141 1 90.94 465 MET A C 1
ATOM 3615 O O . MET A 1 465 ? -8.836 -0.773 10.203 1 90.94 465 MET A O 1
ATOM 3619 N N . THR A 1 466 ? -7.238 -1.195 8.656 1 90.75 466 THR A N 1
ATOM 3620 C CA . THR A 1 466 ? -6.23 -0.602 9.523 1 90.75 466 THR A CA 1
ATOM 3621 C C . THR A 1 466 ? -5.492 0.523 8.805 1 90.75 466 THR A C 1
ATOM 3623 O O . THR A 1 466 ? -5.891 1.686 8.883 1 90.75 466 THR A O 1
ATOM 3626 N N . ILE A 1 467 ? -4.523 0.174 7.844 1 89.69 467 ILE A N 1
ATOM 3627 C CA . ILE A 1 467 ? -3.635 1.152 7.227 1 89.69 467 ILE A CA 1
ATOM 3628 C C . ILE A 1 467 ? -4.441 2.092 6.332 1 89.69 467 ILE A C 1
ATOM 3630 O O . ILE A 1 467 ? -4.254 3.311 6.371 1 89.69 467 ILE A O 1
ATOM 3634 N N . SER A 1 468 ? -5.293 1.532 5.535 1 92.38 468 SER A N 1
ATOM 3635 C CA . SER A 1 468 ? -6.105 2.354 4.641 1 92.38 468 SER A CA 1
ATOM 3636 C C . SER A 1 468 ? -6.977 3.328 5.426 1 92.38 468 SER A C 1
ATOM 3638 O O . SER A 1 468 ? -7.078 4.504 5.07 1 92.38 468 SER A O 1
ATOM 3640 N N . LEU A 1 469 ? -7.555 2.867 6.477 1 94.31 469 LEU A N 1
ATOM 3641 C CA . LEU A 1 469 ? -8.43 3.719 7.273 1 94.31 469 LEU A CA 1
ATOM 3642 C C . LEU A 1 469 ? -7.625 4.801 7.988 1 94.31 469 LEU A C 1
ATOM 3644 O O . LEU A 1 469 ? -8.102 5.926 8.148 1 94.31 469 LEU A O 1
ATOM 3648 N N . THR A 1 470 ? -6.457 4.457 8.477 1 93 470 THR A N 1
ATOM 3649 C CA . THR A 1 470 ? -5.586 5.441 9.109 1 93 470 THR A CA 1
ATOM 3650 C C . THR A 1 470 ? -5.305 6.602 8.156 1 93 470 THR A C 1
ATOM 3652 O O . THR A 1 470 ? -5.469 7.766 8.523 1 93 470 THR A O 1
ATOM 3655 N N . VAL A 1 471 ? -4.969 6.254 6.961 1 91.81 471 VAL A N 1
ATOM 3656 C CA . VAL A 1 471 ? -4.586 7.277 5.996 1 91.81 471 VAL A CA 1
ATOM 3657 C C . VAL A 1 471 ? -5.816 8.07 5.559 1 91.81 471 VAL A C 1
ATOM 3659 O O . VAL A 1 471 ? -5.75 9.281 5.375 1 91.81 471 VAL A O 1
ATOM 3662 N N . ILE A 1 472 ? -6.91 7.41 5.418 1 93.19 472 ILE A N 1
ATOM 3663 C CA . ILE A 1 472 ? -8.148 8.086 5.059 1 93.19 472 ILE A CA 1
ATOM 3664 C C . ILE A 1 472 ? -8.5 9.117 6.125 1 93.19 472 ILE A C 1
ATOM 3666 O O . ILE A 1 472 ? -8.82 10.266 5.805 1 93.19 472 ILE A O 1
ATOM 3670 N N . LEU A 1 473 ? -8.414 8.773 7.367 1 93 473 LEU A N 1
ATOM 3671 C CA . LEU A 1 473 ? -8.789 9.68 8.453 1 93 473 LEU A CA 1
ATOM 3672 C C . LEU A 1 473 ? -7.797 10.836 8.555 1 93 473 LEU A C 1
ATOM 3674 O O . LEU A 1 473 ? -8.188 11.969 8.836 1 93 473 LEU A O 1
ATOM 3678 N N . ILE A 1 474 ? -6.523 10.539 8.344 1 89.69 474 ILE A N 1
ATOM 3679 C CA . ILE A 1 474 ? -5.508 11.586 8.391 1 89.69 474 ILE A CA 1
ATOM 3680 C C . ILE A 1 474 ? -5.762 12.594 7.266 1 89.69 474 ILE A C 1
ATOM 3682 O O . ILE A 1 474 ? -5.719 13.805 7.488 1 89.69 474 ILE A O 1
ATOM 3686 N N . GLU A 1 475 ? -6.039 12.07 6.102 1 88.75 475 GLU A N 1
ATOM 3687 C CA . GLU A 1 475 ? -6.277 12.945 4.957 1 88.75 475 GLU A CA 1
ATOM 3688 C C . GLU A 1 475 ? -7.594 13.703 5.105 1 88.75 475 GLU A C 1
ATOM 3690 O O . GLU A 1 475 ? -7.672 14.891 4.801 1 88.75 475 GLU A O 1
ATOM 3695 N N . ALA A 1 476 ? -8.539 13.039 5.629 1 88.88 476 ALA A N 1
ATOM 3696 C CA . ALA A 1 476 ? -9.867 13.648 5.738 1 88.88 476 ALA A CA 1
ATOM 3697 C C . ALA A 1 476 ? -9.898 14.703 6.84 1 88.88 476 ALA A C 1
ATOM 3699 O O . ALA A 1 476 ? -10.625 15.688 6.738 1 88.88 476 ALA A O 1
ATOM 3700 N N . THR A 1 477 ? -9.164 14.5 7.926 1 87.38 477 THR A N 1
ATOM 3701 C CA . THR A 1 477 ? -9.156 15.445 9.031 1 87.38 477 THR A CA 1
ATOM 3702 C C . THR A 1 477 ? -8.125 16.547 8.797 1 87.38 477 THR A C 1
ATOM 3704 O O . THR A 1 477 ? -8.133 17.578 9.484 1 87.38 477 THR A O 1
ATOM 3707 N N . GLY A 1 478 ? -7.227 16.328 7.895 1 80.81 478 GLY A N 1
ATOM 3708 C CA . GLY A 1 478 ? -6.211 17.312 7.57 1 80.81 478 GLY A CA 1
ATOM 3709 C C . GLY A 1 478 ? -5.176 17.484 8.664 1 80.81 478 GLY A C 1
ATOM 3710 O O . GLY A 1 478 ? -4.609 18.562 8.82 1 80.81 478 GLY A O 1
ATOM 3711 N N . ASN A 1 479 ? -5.066 16.453 9.516 1 82.5 479 ASN A N 1
ATOM 3712 C CA . ASN A 1 479 ? -4.133 16.547 10.633 1 82.5 479 ASN A CA 1
ATOM 3713 C C . ASN A 1 479 ? -3.309 15.273 10.773 1 82.5 479 ASN A C 1
ATOM 3715 O O . ASN A 1 479 ? -3.863 14.18 10.93 1 82.5 479 ASN A O 1
ATOM 3719 N N . ILE A 1 480 ? -2.074 15.477 10.742 1 82.12 480 ILE A N 1
ATOM 3720 C CA . ILE A 1 480 ? -1.178 14.328 10.781 1 82.12 480 ILE A CA 1
ATOM 3721 C C . ILE A 1 480 ? -0.711 14.094 12.219 1 82.12 480 ILE A C 1
ATOM 3723 O O . ILE A 1 480 ? -0.212 13.016 12.547 1 82.12 480 ILE A O 1
ATOM 3727 N N . THR A 1 481 ? -0.975 15.031 13.117 1 80.81 481 THR A N 1
ATOM 3728 C CA . THR A 1 481 ? -0.484 14.953 14.492 1 80.81 481 THR A CA 1
ATOM 3729 C C . THR A 1 481 ? -1.023 13.703 15.188 1 80.81 481 THR A C 1
ATOM 3731 O O . THR A 1 481 ? -0.337 13.102 16.016 1 80.81 481 THR A O 1
ATOM 3734 N N . TYR A 1 482 ? -2.203 13.336 14.789 1 86.88 482 TYR A N 1
ATOM 3735 C CA . TYR A 1 482 ? -2.842 12.211 15.461 1 86.88 482 TYR A CA 1
ATOM 3736 C C . TYR A 1 482 ? -2.561 10.906 14.734 1 86.88 482 TYR A C 1
ATOM 3738 O O . TYR A 1 482 ? -3.197 9.883 15.008 1 86.88 482 TYR A O 1
ATOM 3746 N N . SER A 1 483 ? -1.637 10.914 13.852 1 84.69 483 SER A N 1
ATOM 3747 C CA . SER A 1 483 ? -1.386 9.734 13.031 1 84.69 483 SER A CA 1
ATOM 3748 C C . SER A 1 483 ? -0.979 8.539 13.883 1 84.69 483 SER A C 1
ATOM 3750 O O . SER A 1 483 ? -1.497 7.434 13.703 1 84.69 483 SER A O 1
ATOM 3752 N N . LEU A 1 484 ? -0.108 8.75 14.836 1 83.62 484 LEU A N 1
ATOM 3753 C CA . LEU A 1 484 ? 0.415 7.648 15.641 1 83.62 484 LEU A CA 1
ATOM 3754 C C . LEU A 1 484 ? -0.68 7.047 16.516 1 83.62 484 LEU A C 1
ATOM 3756 O O . LEU A 1 484 ? -0.883 5.828 16.516 1 83.62 484 LEU A O 1
ATOM 3760 N N . PRO A 1 485 ? -1.382 7.883 17.266 1 90.31 485 PRO A N 1
ATOM 3761 C CA . PRO A 1 485 ? -2.482 7.312 18.047 1 90.31 485 PRO A CA 1
ATOM 3762 C C . PRO A 1 485 ? -3.529 6.625 17.172 1 90.31 485 PRO A C 1
ATOM 3764 O O . PRO A 1 485 ? -4.07 5.586 17.547 1 90.31 485 PRO A O 1
ATOM 3767 N N . LEU A 1 486 ? -3.783 7.168 16.031 1 93.44 486 LEU A N 1
ATOM 3768 C CA . LEU A 1 486 ? -4.781 6.578 15.148 1 93.44 486 LEU A CA 1
ATOM 3769 C C . LEU A 1 486 ? -4.344 5.195 14.68 1 93.44 486 LEU A C 1
ATOM 3771 O O . LEU A 1 486 ? -5.152 4.266 14.633 1 93.44 486 LEU A O 1
ATOM 3775 N N . MET A 1 487 ? -3.068 5.094 14.359 1 92 487 MET A N 1
ATOM 3776 C CA . MET A 1 487 ? -2.535 3.811 13.906 1 92 487 MET A CA 1
ATOM 3777 C C . MET A 1 487 ? -2.66 2.76 15.008 1 92 487 MET A C 1
ATOM 3779 O O . MET A 1 487 ? -3.125 1.646 14.758 1 92 487 MET A O 1
ATOM 3783 N N . ALA A 1 488 ? -2.281 3.113 16.188 1 90.38 488 ALA A N 1
ATOM 3784 C CA . ALA A 1 488 ? -2.318 2.188 17.312 1 90.38 488 ALA A CA 1
ATOM 3785 C C . ALA A 1 488 ? -3.754 1.794 17.656 1 90.38 488 ALA A C 1
ATOM 3787 O O . ALA A 1 488 ? -4.039 0.622 17.906 1 90.38 488 ALA A O 1
ATOM 3788 N N . VAL A 1 489 ? -4.625 2.756 17.625 1 96.25 489 VAL A N 1
ATOM 3789 C CA . VAL A 1 489 ? -6.02 2.549 18.016 1 96.25 489 VAL A CA 1
ATOM 3790 C C . VAL A 1 489 ? -6.703 1.643 17 1 96.25 489 VAL A C 1
ATOM 3792 O O . VAL A 1 489 ? -7.441 0.725 17.359 1 96.25 489 VAL A O 1
ATOM 3795 N N . LEU A 1 490 ? -6.453 1.864 15.734 1 96.12 490 LEU A N 1
ATOM 3796 C CA . LEU A 1 490 ? -7.117 1.076 14.695 1 96.12 490 LEU A CA 1
ATOM 3797 C C . LEU A 1 490 ? -6.613 -0.364 14.711 1 96.12 490 LEU A C 1
ATOM 3799 O O . LEU A 1 490 ? -7.395 -1.3 14.531 1 96.12 490 LEU A O 1
ATOM 3803 N N . LEU A 1 491 ? -5.352 -0.554 14.938 1 91.75 491 LEU A N 1
ATOM 3804 C CA . LEU A 1 491 ? -4.789 -1.898 15.016 1 91.75 491 LEU A CA 1
ATOM 3805 C C . LEU A 1 491 ? -5.371 -2.666 16.203 1 91.75 491 LEU A C 1
ATOM 3807 O O . LEU A 1 491 ? -5.77 -3.826 16.062 1 91.75 491 LEU A O 1
ATOM 3811 N N . LEU A 1 492 ? -5.414 -1.991 17.312 1 94.75 492 LEU A N 1
ATOM 3812 C CA . LEU A 1 492 ? -5.906 -2.648 18.516 1 94.75 492 LEU A CA 1
ATOM 3813 C C . LEU A 1 492 ? -7.406 -2.902 18.438 1 94.75 492 LEU A C 1
ATOM 3815 O O . LEU A 1 492 ? -7.895 -3.943 18.875 1 94.75 492 LEU A O 1
ATOM 3819 N N . ALA A 1 493 ? -8.148 -1.94 17.922 1 97.69 493 ALA A N 1
ATOM 3820 C CA . ALA A 1 493 ? -9.594 -2.127 17.766 1 97.69 493 ALA A CA 1
ATOM 3821 C C . ALA A 1 493 ? -9.891 -3.32 16.859 1 97.69 493 ALA A C 1
ATOM 3823 O O . ALA A 1 493 ? -10.797 -4.105 17.141 1 97.69 493 ALA A O 1
ATOM 3824 N N . LYS A 1 494 ? -9.172 -3.42 15.797 1 94.88 494 LYS A N 1
ATOM 3825 C CA . LYS A 1 494 ? -9.352 -4.555 14.898 1 94.88 494 LYS A CA 1
ATOM 3826 C C . LYS A 1 494 ? -9.047 -5.875 15.609 1 94.88 494 LYS A C 1
ATOM 3828 O O . LYS A 1 494 ? -9.805 -6.84 15.469 1 94.88 494 LYS A O 1
ATOM 3833 N N . TRP A 1 495 ? -7.961 -5.898 16.344 1 92.75 495 TRP A N 1
ATOM 3834 C CA . TRP A 1 495 ? -7.562 -7.117 17.031 1 92.75 495 TRP A CA 1
ATOM 3835 C C . TRP A 1 495 ? -8.633 -7.559 18.031 1 92.75 495 TRP A C 1
ATOM 3837 O O . TRP A 1 495 ? -8.961 -8.742 18.109 1 92.75 495 TRP A O 1
ATOM 3847 N N . VAL A 1 496 ? -9.156 -6.625 18.75 1 96.56 496 VAL A N 1
ATOM 3848 C CA . VAL A 1 496 ? -10.188 -6.926 19.734 1 96.56 496 VAL A CA 1
ATOM 3849 C C . VAL A 1 496 ? -11.461 -7.398 19.031 1 96.56 496 VAL A C 1
ATOM 3851 O O . VAL A 1 496 ? -12.07 -8.383 19.453 1 96.56 496 VAL A O 1
ATOM 3854 N N . GLY A 1 497 ? -11.828 -6.695 18 1 96.69 497 GLY A N 1
ATOM 3855 C CA . GLY A 1 497 ? -13.016 -7.086 17.25 1 96.69 497 GLY A CA 1
ATOM 3856 C C . GLY A 1 497 ? -12.898 -8.469 16.641 1 96.69 497 GLY A C 1
ATOM 3857 O O . GLY A 1 497 ? -13.859 -9.242 16.656 1 96.69 497 GLY A O 1
ATOM 3858 N N . ASP A 1 498 ? -11.711 -8.797 16.141 1 93.31 498 ASP A N 1
ATOM 3859 C CA . ASP A 1 498 ? -11.484 -10.055 15.438 1 93.31 498 ASP A CA 1
ATOM 3860 C C . ASP A 1 498 ? -11.625 -11.242 16.391 1 93.31 498 ASP A C 1
ATOM 3862 O O . ASP A 1 498 ? -11.875 -12.367 15.953 1 93.31 498 ASP A O 1
ATOM 3866 N N . TYR A 1 499 ? -11.445 -10.984 17.625 1 92.75 499 TYR A N 1
ATOM 3867 C CA . TYR A 1 499 ? -11.586 -12.062 18.609 1 92.75 499 TYR A CA 1
ATOM 3868 C C . TYR A 1 499 ? -13.031 -12.531 18.688 1 92.75 499 TYR A C 1
ATOM 3870 O O . TYR A 1 499 ? -13.289 -13.688 19.047 1 92.75 499 TYR A O 1
ATOM 3878 N N . PHE A 1 500 ? -13.938 -11.648 18.297 1 94.19 500 PHE A N 1
ATOM 3879 C CA . PHE A 1 500 ? -15.344 -11.969 18.5 1 94.19 500 PHE A CA 1
ATOM 3880 C C . PHE A 1 500 ? -16.016 -12.344 17.188 1 94.19 500 PHE A C 1
ATOM 3882 O O . PHE A 1 500 ? -16.797 -13.297 17.125 1 94.19 500 PHE A O 1
ATOM 3889 N N . ASN A 1 501 ? -15.812 -11.562 16.188 1 95 501 ASN A N 1
ATOM 3890 C CA . ASN A 1 501 ? -16.422 -11.844 14.898 1 95 501 ASN A CA 1
ATOM 3891 C C . ASN A 1 501 ? -15.656 -11.195 13.75 1 95 501 ASN A C 1
ATOM 3893 O O . ASN A 1 501 ? -14.555 -10.68 13.953 1 95 501 ASN A O 1
ATOM 3897 N N . HIS A 1 502 ? -16.219 -11.336 12.508 1 92.62 502 HIS A N 1
ATOM 3898 C CA . HIS A 1 502 ? -15.562 -10.805 11.32 1 92.62 502 HIS A CA 1
ATOM 3899 C C . HIS A 1 502 ? -16.047 -9.391 11.016 1 92.62 502 HIS A C 1
ATOM 3901 O O . HIS A 1 502 ? -17.016 -8.922 11.609 1 92.62 502 HIS A O 1
ATOM 3907 N N . GLY A 1 503 ? -15.352 -8.758 10.164 1 94.06 503 GLY A N 1
ATOM 3908 C CA . GLY A 1 503 ? -15.773 -7.449 9.703 1 94.06 503 GLY A CA 1
ATOM 3909 C C . GLY A 1 503 ? -17.125 -7.473 9.016 1 94.06 503 GLY A C 1
ATOM 3910 O O . GLY A 1 503 ? -17.547 -8.5 8.477 1 94.06 503 GLY A O 1
ATOM 3911 N N . ILE A 1 504 ? -17.734 -6.398 8.977 1 96.12 504 ILE A N 1
ATOM 3912 C CA . ILE A 1 504 ? -19.109 -6.32 8.531 1 96.12 504 ILE A CA 1
ATOM 3913 C C . ILE A 1 504 ? -19.203 -6.676 7.047 1 96.12 504 ILE A C 1
ATOM 3915 O O . ILE A 1 504 ? -20.141 -7.332 6.613 1 96.12 504 ILE A O 1
ATOM 3919 N N . TYR A 1 505 ? -18.297 -6.277 6.25 1 93.25 505 TYR A N 1
ATOM 3920 C CA . TYR A 1 505 ? -18.344 -6.547 4.816 1 93.25 505 TYR A CA 1
ATOM 3921 C C . TYR A 1 505 ? -18.141 -8.031 4.535 1 93.25 505 TYR A C 1
ATOM 3923 O O . TYR A 1 505 ? -18.859 -8.617 3.715 1 93.25 505 TYR A O 1
ATOM 3931 N N . ASP A 1 506 ? -17.219 -8.641 5.199 1 91.31 506 ASP A N 1
ATOM 3932 C CA . ASP A 1 506 ? -17 -10.07 5.047 1 91.31 506 ASP A CA 1
ATOM 3933 C C . ASP A 1 506 ? -18.188 -10.875 5.559 1 91.31 506 ASP A C 1
ATOM 3935 O O . ASP A 1 506 ? -18.531 -11.914 4.992 1 91.31 506 ASP A O 1
ATOM 3939 N N . MET A 1 507 ? -18.75 -10.367 6.617 1 93.5 507 MET A N 1
ATOM 3940 C CA . MET A 1 507 ? -19.922 -11.031 7.172 1 93.5 507 MET A CA 1
ATOM 3941 C C . MET A 1 507 ? -21.062 -11.047 6.164 1 93.5 507 MET A C 1
ATOM 3943 O O . MET A 1 507 ? -21.766 -12.055 6.02 1 93.5 507 MET A O 1
ATOM 3947 N N . HIS A 1 508 ? -21.234 -9.984 5.488 1 93.19 508 HIS A N 1
ATOM 3948 C CA . HIS A 1 508 ? -22.312 -9.906 4.512 1 93.19 508 HIS A CA 1
ATOM 3949 C C . HIS A 1 508 ? -21.984 -10.742 3.273 1 93.19 508 HIS A C 1
ATOM 3951 O O . HIS A 1 508 ? -22.891 -11.289 2.639 1 93.19 508 HIS A O 1
ATOM 3957 N N . ILE A 1 509 ? -20.766 -10.867 2.889 1 91.5 509 ILE A N 1
ATOM 3958 C CA . ILE A 1 509 ? -20.359 -11.727 1.782 1 91.5 509 ILE A CA 1
ATOM 3959 C C . ILE A 1 509 ? -20.656 -13.188 2.125 1 91.5 509 ILE A C 1
ATOM 3961 O O . ILE A 1 509 ? -21.188 -13.93 1.294 1 91.5 509 ILE A O 1
ATOM 3965 N N . HIS A 1 510 ? -20.406 -13.547 3.342 1 88.75 510 HIS A N 1
ATOM 3966 C CA . HIS A 1 510 ? -20.656 -14.914 3.791 1 88.75 510 HIS A CA 1
ATOM 3967 C C . HIS A 1 510 ? -22.141 -15.203 3.859 1 88.75 510 HIS A C 1
ATOM 3969 O O . HIS A 1 510 ? -22.578 -16.312 3.525 1 88.75 510 HIS A O 1
ATOM 3975 N N . LEU A 1 511 ? -22.891 -14.227 4.312 1 90.62 511 LEU A N 1
ATOM 3976 C CA . LEU A 1 511 ? -24.328 -14.398 4.43 1 90.62 511 LEU A CA 1
ATOM 3977 C C . LEU A 1 511 ? -24.969 -14.562 3.057 1 90.62 511 LEU A C 1
ATOM 3979 O O . LEU A 1 511 ? -25.969 -15.266 2.914 1 90.62 511 LEU A O 1
ATOM 3983 N N . ASN A 1 512 ? -24.312 -13.938 2.055 1 88.62 512 ASN A N 1
ATOM 3984 C CA . ASN A 1 512 ? -24.812 -14.07 0.688 1 88.62 512 ASN A CA 1
ATOM 3985 C C . ASN A 1 512 ? -24.219 -15.297 -0.002 1 88.62 512 ASN A C 1
ATOM 3987 O O . ASN A 1 512 ? -24.453 -15.516 -1.194 1 88.62 512 ASN A O 1
ATOM 3991 N N . LYS A 1 513 ? -23.328 -16.047 0.617 1 83.94 513 LYS A N 1
ATOM 3992 C CA . LYS A 1 513 ? -22.766 -17.312 0.173 1 83.94 513 LYS A CA 1
ATOM 3993 C C . LYS A 1 513 ? -21.938 -17.141 -1.104 1 83.94 513 LYS A C 1
ATOM 3995 O O . LYS A 1 513 ? -22.062 -17.938 -2.039 1 83.94 513 LYS A O 1
ATOM 4000 N N . VAL A 1 514 ? -21.328 -16.047 -1.166 1 84.94 514 VAL A N 1
ATOM 4001 C CA . VAL A 1 514 ? -20.438 -15.805 -2.303 1 84.94 514 VAL A CA 1
ATOM 4002 C C . VAL A 1 514 ? -19.094 -16.469 -2.061 1 84.94 514 VAL A C 1
ATOM 4004 O O . VAL A 1 514 ? -18.5 -16.312 -0.99 1 84.94 514 VAL A O 1
ATOM 4007 N N . PRO A 1 515 ? -18.609 -17.219 -2.994 1 81.25 515 PRO A N 1
ATOM 4008 C CA . PRO A 1 515 ? -17.359 -17.953 -2.797 1 81.25 515 PRO A CA 1
ATOM 4009 C C . PRO A 1 515 ? -16.125 -17.078 -2.98 1 81.25 515 PRO A C 1
ATOM 4011 O O . PRO A 1 515 ? -15.484 -17.109 -4.039 1 81.25 515 PRO A O 1
ATOM 4014 N N . ILE A 1 516 ? -15.719 -16.406 -1.994 1 80.38 516 ILE A N 1
ATOM 4015 C CA . ILE A 1 516 ? -14.477 -15.633 -2.021 1 80.38 516 ILE A CA 1
ATOM 4016 C C . ILE A 1 516 ? -13.406 -16.344 -1.203 1 80.38 516 ILE A C 1
ATOM 4018 O O . ILE A 1 516 ? -13.695 -16.922 -0.147 1 80.38 516 ILE A O 1
ATOM 4022 N N . LEU A 1 517 ? -12.281 -16.438 -1.795 1 78.25 517 LEU A N 1
ATOM 4023 C CA . LEU A 1 517 ? -11.172 -17.078 -1.088 1 78.25 517 LEU A CA 1
ATOM 4024 C C . LEU A 1 517 ? -10.516 -16.109 -0.118 1 78.25 517 LEU A C 1
ATOM 4026 O O . LEU A 1 517 ? -10.32 -14.93 -0.443 1 78.25 517 LEU A O 1
ATOM 4030 N N . PRO A 1 518 ? -10.211 -16.594 1.039 1 77.19 518 PRO A N 1
ATOM 4031 C CA . PRO A 1 518 ? -9.508 -15.734 1.998 1 77.19 518 PRO A CA 1
ATOM 4032 C C . PRO A 1 518 ? -8.07 -15.438 1.576 1 77.19 518 PRO A C 1
ATOM 4034 O O . PRO A 1 518 ? -7.598 -15.969 0.563 1 77.19 518 PRO A O 1
ATOM 4037 N N . TRP A 1 519 ? -7.414 -14.617 2.334 1 71.44 519 TRP A N 1
ATOM 4038 C CA . TRP A 1 519 ? -6.059 -14.172 2.027 1 71.44 519 TRP A CA 1
ATOM 4039 C C . TRP A 1 519 ? -5.055 -15.297 2.236 1 71.44 519 TRP A C 1
ATOM 4041 O O . TRP A 1 519 ? -4.039 -15.367 1.541 1 71.44 519 TRP A O 1
ATOM 4051 N N . GLU A 1 520 ? -5.363 -16.125 3.221 1 77.69 520 GLU A N 1
ATOM 4052 C CA . GLU A 1 520 ? -4.453 -17.219 3.543 1 77.69 520 GLU A CA 1
ATOM 4053 C C . GLU A 1 520 ? -5.156 -18.578 3.457 1 77.69 520 GLU A C 1
ATOM 4055 O O . GLU A 1 520 ? -6.359 -18.672 3.705 1 77.69 520 GLU A O 1
ATOM 4060 N N . PRO A 1 521 ? -4.309 -19.516 3.041 1 83.44 521 PRO A N 1
ATOM 4061 C CA . PRO A 1 521 ? -4.887 -20.859 3.074 1 83.44 521 PRO A CA 1
ATOM 4062 C C . PRO A 1 521 ? -5.246 -21.312 4.488 1 83.44 521 PRO A C 1
ATOM 4064 O O . PRO A 1 521 ? -4.703 -20.797 5.465 1 83.44 521 PRO A O 1
ATOM 4067 N N . PRO A 1 522 ? -6.121 -22.219 4.57 1 81.31 522 PRO A N 1
ATOM 4068 C CA . PRO A 1 522 ? -6.465 -22.734 5.898 1 81.31 522 PRO A CA 1
ATOM 4069 C C . PRO A 1 522 ? -5.25 -23.281 6.652 1 81.31 522 PRO A C 1
ATOM 4071 O O . PRO A 1 522 ? -4.336 -23.828 6.043 1 81.31 522 PRO A O 1
ATOM 4074 N N . ALA A 1 523 ? -5.324 -23.156 7.93 1 81.44 523 ALA A N 1
ATOM 4075 C CA . ALA A 1 523 ? -4.219 -23.594 8.773 1 81.44 523 ALA A CA 1
ATOM 4076 C C . ALA A 1 523 ? -4.031 -25.094 8.703 1 81.44 523 ALA A C 1
ATOM 4078 O O . ALA A 1 523 ? -5.008 -25.844 8.656 1 81.44 523 ALA A O 1
ATOM 4079 N N . LEU A 1 524 ? -2.77 -25.547 8.664 1 84 524 LEU A N 1
ATOM 4080 C CA . LEU A 1 524 ? -2.389 -26.953 8.758 1 84 524 LEU A CA 1
ATOM 4081 C C . LEU A 1 524 ? -3.041 -27.766 7.641 1 84 524 LEU A C 1
ATOM 4083 O O . LEU A 1 524 ? -3.617 -28.812 7.898 1 84 524 LEU A O 1
ATOM 4087 N N . SER A 1 525 ? -3.066 -27.141 6.406 1 84.62 525 SER A N 1
ATOM 4088 C CA . SER A 1 525 ? -3.756 -27.797 5.293 1 84.62 525 SER A CA 1
ATOM 4089 C C . SER A 1 525 ? -2.764 -28.359 4.277 1 84.62 525 SER A C 1
ATOM 4091 O O . SER A 1 525 ? -3.137 -28.656 3.145 1 84.62 525 SER A O 1
ATOM 4093 N N . THR A 1 526 ? -1.55 -28.484 4.66 1 87.56 526 THR A N 1
ATOM 4094 C CA . THR A 1 526 ? -0.535 -28.969 3.732 1 87.56 526 THR A CA 1
ATOM 4095 C C . THR A 1 526 ? -0.783 -30.422 3.375 1 87.56 526 THR A C 1
ATOM 4097 O O . THR A 1 526 ? -0.375 -30.891 2.307 1 87.56 526 THR A O 1
ATOM 4100 N N . ASN A 1 527 ? -1.448 -31.125 4.219 1 88.31 527 ASN A N 1
ATOM 4101 C CA . ASN A 1 527 ? -1.668 -32.562 3.998 1 88.31 527 ASN A CA 1
ATOM 4102 C C . ASN A 1 527 ? -2.887 -32.812 3.113 1 88.31 527 ASN A C 1
ATOM 4104 O O . ASN A 1 527 ? -3.162 -33.938 2.736 1 88.31 527 ASN A O 1
ATOM 4108 N N . ILE A 1 528 ? -3.584 -31.797 2.748 1 90.5 528 ILE A N 1
ATOM 4109 C CA . ILE A 1 528 ? -4.688 -31.891 1.8 1 90.5 528 ILE A CA 1
ATOM 4110 C C . ILE A 1 528 ? -4.16 -31.719 0.377 1 90.5 528 ILE A C 1
ATOM 4112 O O . ILE A 1 528 ? -3.537 -30.703 0.06 1 90.5 528 ILE A O 1
ATOM 4116 N N . GLN A 1 529 ? -4.418 -32.719 -0.411 1 93 529 GLN A N 1
ATOM 4117 C CA . GLN A 1 529 ? -3.859 -32.688 -1.758 1 93 529 GLN A CA 1
ATOM 4118 C C . GLN A 1 529 ? -4.91 -32.312 -2.789 1 93 529 GLN A C 1
ATOM 4120 O O . GLN A 1 529 ? -6.105 -32.281 -2.488 1 93 529 GLN A O 1
ATOM 4125 N N . ALA A 1 530 ? -4.457 -32 -3.951 1 93.94 530 ALA A N 1
ATOM 4126 C CA . ALA A 1 530 ? -5.328 -31.578 -5.047 1 93.94 530 ALA A CA 1
ATOM 4127 C C . ALA A 1 530 ? -6.387 -32.625 -5.344 1 93.94 530 ALA A C 1
ATOM 4129 O O . ALA A 1 530 ? -7.531 -32.312 -5.664 1 93.94 530 ALA A O 1
ATOM 4130 N N . ARG A 1 531 ? -6.062 -33.906 -5.18 1 91.44 531 ARG A N 1
ATOM 4131 C CA . ARG A 1 531 ? -6.965 -35 -5.488 1 91.44 531 ARG A CA 1
ATOM 4132 C C . ARG A 1 531 ? -8.188 -34.969 -4.574 1 91.44 531 ARG A C 1
ATOM 4134 O O . ARG A 1 531 ? -9.25 -35.5 -4.941 1 91.44 531 ARG A O 1
ATOM 4141 N N . GLU A 1 532 ? -8.008 -34.375 -3.48 1 90.06 532 GLU A N 1
ATOM 4142 C CA . GLU A 1 532 ? -9.094 -34.344 -2.506 1 90.06 532 GLU A CA 1
ATOM 4143 C C . GLU A 1 532 ? -10.016 -33.125 -2.73 1 90.06 532 GLU A C 1
ATOM 4145 O O . GLU A 1 532 ? -11.141 -33.125 -2.238 1 90.06 532 GLU A O 1
ATOM 4150 N N . VAL A 1 533 ? -9.578 -32.219 -3.471 1 91.25 533 VAL A N 1
ATOM 4151 C CA . VAL A 1 533 ? -10.32 -30.984 -3.598 1 91.25 533 VAL A CA 1
ATOM 4152 C C . VAL A 1 533 ? -10.844 -30.828 -5.023 1 91.25 533 VAL A C 1
ATOM 4154 O O . VAL A 1 533 ? -11.836 -30.125 -5.262 1 91.25 533 VAL A O 1
ATOM 4157 N N . MET A 1 534 ? -10.273 -31.5 -5.926 1 91.81 534 MET A N 1
ATOM 4158 C CA . MET A 1 534 ? -10.555 -31.297 -7.344 1 91.81 534 MET A CA 1
ATOM 4159 C C . MET A 1 534 ? -11.914 -31.891 -7.719 1 91.81 534 MET A C 1
ATOM 4161 O O . MET A 1 534 ? -12.43 -32.75 -7.02 1 91.81 534 MET A O 1
ATOM 4165 N N . GLY A 1 535 ? -12.516 -31.266 -8.75 1 88.94 535 GLY A N 1
ATOM 4166 C CA . GLY A 1 535 ? -13.695 -31.859 -9.367 1 88.94 535 GLY A CA 1
ATOM 4167 C C . GLY A 1 535 ? -13.367 -32.969 -10.344 1 88.94 535 GLY A C 1
ATOM 4168 O O . GLY A 1 535 ? -12.484 -32.812 -11.188 1 88.94 535 GLY A O 1
ATOM 4169 N N . THR A 1 536 ? -13.898 -34.062 -10.148 1 87.69 536 THR A N 1
ATOM 4170 C CA . THR A 1 536 ? -13.734 -35.219 -11.008 1 87.69 536 THR A CA 1
ATOM 4171 C C . THR A 1 536 ? -15.07 -35.938 -11.219 1 87.69 536 THR A C 1
ATOM 4173 O O . THR A 1 536 ? -15.914 -35.969 -10.32 1 87.69 536 THR A O 1
ATOM 4176 N N . PRO A 1 537 ? -15.422 -36.469 -12.562 1 86 537 PRO A N 1
ATOM 4177 C CA . PRO A 1 537 ? -14.602 -36.531 -13.773 1 86 537 PRO A CA 1
ATOM 4178 C C . PRO A 1 537 ? -14.602 -35.219 -14.547 1 86 537 PRO A C 1
ATOM 4180 O O . PRO A 1 537 ? -15.562 -34.438 -14.461 1 86 537 PRO A O 1
ATOM 4183 N N . VAL A 1 538 ? -13.602 -35.031 -15.305 1 90.75 538 VAL A N 1
ATOM 4184 C CA . VAL A 1 538 ? -13.445 -33.781 -16.062 1 90.75 538 VAL A CA 1
ATOM 4185 C C . VAL A 1 538 ? -14.008 -33.969 -17.469 1 90.75 538 VAL A C 1
ATOM 4187 O O . VAL A 1 538 ? -13.828 -35.031 -18.078 1 90.75 538 VAL A O 1
ATOM 4190 N N . VAL A 1 539 ? -14.766 -33.031 -17.891 1 91.81 539 VAL A N 1
ATOM 4191 C CA . VAL A 1 539 ? -15.258 -33.031 -19.266 1 91.81 539 VAL A CA 1
ATOM 4192 C C . VAL A 1 539 ? -14.203 -32.438 -20.188 1 91.81 539 VAL A C 1
ATOM 4194 O O . VAL A 1 539 ? -13.852 -31.25 -20.047 1 91.81 539 VAL A O 1
ATOM 4197 N N . THR A 1 540 ? -13.664 -33.219 -21.031 1 94.25 540 THR A N 1
ATOM 4198 C CA . THR A 1 540 ? -12.633 -32.75 -21.953 1 94.25 540 THR A CA 1
ATOM 4199 C C . THR A 1 540 ? -13.125 -32.781 -23.391 1 94.25 540 THR A C 1
ATOM 4201 O O . THR A 1 540 ? -14.109 -33.469 -23.703 1 94.25 540 THR A O 1
ATOM 4204 N N . LEU A 1 541 ? -12.602 -31.984 -24.25 1 95.62 541 LEU A N 1
ATOM 4205 C CA . LEU A 1 541 ? -12.836 -31.984 -25.688 1 95.62 541 LEU A CA 1
ATOM 4206 C C . LEU A 1 541 ? -11.57 -32.344 -26.438 1 95.62 541 LEU A C 1
ATOM 4208 O O . LEU A 1 541 ? -10.461 -32.156 -25.938 1 95.62 541 LEU A O 1
ATOM 4212 N N . ARG A 1 542 ? -11.781 -32.812 -27.609 1 96 542 ARG A N 1
ATOM 4213 C CA . ARG A 1 542 ? -10.641 -33.125 -28.453 1 96 542 ARG A CA 1
ATOM 4214 C C . ARG A 1 542 ? -10.148 -31.891 -29.188 1 96 542 ARG A C 1
ATOM 4216 O O . ARG A 1 542 ? -10.844 -30.875 -29.234 1 96 542 ARG A O 1
ATOM 4223 N N . THR A 1 543 ? -9 -31.984 -29.75 1 96.19 543 THR A N 1
ATOM 4224 C CA . THR A 1 543 ? -8.406 -30.859 -30.469 1 96.19 543 THR A CA 1
ATOM 4225 C C . THR A 1 543 ? -9.266 -30.469 -31.672 1 96.19 543 THR A C 1
ATOM 4227 O O . THR A 1 543 ? -9.414 -29.281 -31.984 1 96.19 543 THR A O 1
ATOM 4230 N N . VAL A 1 544 ? -9.797 -31.516 -32.375 1 96.12 544 VAL A N 1
ATOM 4231 C CA . VAL A 1 544 ? -10.68 -31.281 -33.5 1 96.12 544 VAL A CA 1
ATOM 4232 C C . VAL A 1 544 ? -11.984 -32.031 -33.312 1 96.12 544 VAL A C 1
ATOM 4234 O O . VAL A 1 544 ? -12.227 -33.062 -33.969 1 96.12 544 VAL A O 1
ATOM 4237 N N . PRO A 1 545 ? -12.789 -31.547 -32.531 1 95.94 545 PRO A N 1
ATOM 4238 C CA . PRO A 1 545 ? -14.055 -32.219 -32.219 1 95.94 545 PRO A CA 1
ATOM 4239 C C . PRO A 1 545 ? -15.125 -31.984 -33.281 1 95.94 545 PRO A C 1
ATOM 4241 O O . PRO A 1 545 ? -15.008 -31.062 -34.094 1 95.94 545 PRO A O 1
ATOM 4244 N N . LEU A 1 546 ? -16.141 -32.906 -33.188 1 95.62 546 LEU A N 1
ATOM 4245 C CA . LEU A 1 546 ? -17.344 -32.688 -34 1 95.62 546 LEU A CA 1
ATOM 4246 C C . LEU A 1 546 ? -18.203 -31.594 -33.375 1 95.62 546 LEU A C 1
ATOM 4248 O O . LEU A 1 546 ? -18.234 -31.438 -32.156 1 95.62 546 LEU A O 1
ATOM 4252 N N . VAL A 1 547 ? -18.844 -30.922 -34.281 1 96.06 547 VAL A N 1
ATOM 4253 C CA . VAL A 1 547 ? -19.734 -29.875 -33.812 1 96.06 547 VAL A CA 1
ATOM 4254 C C . VAL A 1 547 ? -20.812 -30.469 -32.906 1 96.06 547 VAL A C 1
ATOM 4256 O O . VAL A 1 547 ? -21.203 -29.859 -31.906 1 96.06 547 VAL A O 1
ATOM 4259 N N . SER A 1 548 ? -21.219 -31.656 -33.156 1 94.56 548 SER A N 1
ATOM 4260 C CA . SER A 1 548 ? -22.219 -32.344 -32.344 1 94.56 548 SER A CA 1
ATOM 4261 C C . SER A 1 548 ? -21.703 -32.594 -30.922 1 94.56 548 SER A C 1
ATOM 4263 O O . SER A 1 548 ? -22.453 -32.5 -29.953 1 94.56 548 SER A O 1
ATOM 4265 N N . ASP A 1 549 ? -20.453 -32.938 -30.859 1 94.62 549 ASP A N 1
ATOM 4266 C CA . ASP A 1 549 ? -19.844 -33.188 -29.547 1 94.62 549 ASP A CA 1
ATOM 4267 C C . ASP A 1 549 ? -19.797 -31.891 -28.719 1 94.62 549 ASP A C 1
ATOM 4269 O O . ASP A 1 549 ? -20.031 -31.922 -27.516 1 94.62 549 ASP A O 1
ATOM 4273 N N . ILE A 1 550 ? -19.422 -30.859 -29.375 1 95.31 550 ILE A N 1
ATOM 4274 C CA . ILE A 1 550 ? -19.359 -29.562 -28.688 1 95.31 550 ILE A CA 1
ATOM 4275 C C . ILE A 1 550 ? -20.75 -29.188 -28.188 1 95.31 550 ILE A C 1
ATOM 4277 O O . ILE A 1 550 ? -20.906 -28.766 -27.047 1 95.31 550 ILE A O 1
ATOM 4281 N N . CYS A 1 551 ? -21.734 -29.328 -29.047 1 93.25 551 CYS A N 1
ATOM 4282 C CA . CYS A 1 551 ? -23.094 -28.969 -28.688 1 93.25 551 CYS A CA 1
ATOM 4283 C C . CYS A 1 551 ? -23.609 -29.844 -27.547 1 93.25 551 CYS A C 1
ATOM 4285 O O . CYS A 1 551 ? -24.312 -29.359 -26.656 1 93.25 551 CYS A O 1
ATOM 4287 N N . SER A 1 552 ? -23.234 -31.062 -27.562 1 91.88 552 SER A N 1
ATOM 4288 C CA . SER A 1 552 ? -23.641 -31.969 -26.5 1 91.88 552 SER A CA 1
ATOM 4289 C C . SER A 1 552 ? -23.047 -31.562 -25.156 1 91.88 552 SER A C 1
ATOM 4291 O O . SER A 1 552 ? -23.734 -31.609 -24.141 1 91.88 552 SER A O 1
ATOM 4293 N N . VAL A 1 553 ? -21.828 -31.219 -25.219 1 91.81 553 VAL A N 1
ATOM 4294 C CA . VAL A 1 553 ? -21.141 -30.812 -23.984 1 91.81 553 VAL A CA 1
ATOM 4295 C C . VAL A 1 553 ? -21.734 -29.516 -23.469 1 91.81 553 VAL A C 1
ATOM 4297 O O . VAL A 1 553 ? -21.938 -29.359 -22.266 1 91.81 553 VAL A O 1
ATOM 4300 N N . LEU A 1 554 ? -22.047 -28.594 -24.312 1 91.19 554 LEU A N 1
ATOM 4301 C CA . LEU A 1 554 ? -22.531 -27.266 -23.922 1 91.19 554 LEU A CA 1
ATOM 4302 C C . LEU A 1 554 ? -23.984 -27.328 -23.484 1 91.19 554 LEU A C 1
ATOM 4304 O O . LEU A 1 554 ? -24.438 -26.516 -22.688 1 91.19 554 LEU A O 1
ATOM 4308 N N . SER A 1 555 ? -24.734 -28.281 -24 1 88.56 555 SER A N 1
ATOM 4309 C CA . SER A 1 555 ? -26.156 -28.359 -23.703 1 88.56 555 SER A CA 1
ATOM 4310 C C . SER A 1 555 ? -26.406 -29.141 -22.422 1 88.56 555 SER A C 1
ATOM 4312 O O . SER A 1 555 ? -27.469 -29.031 -21.812 1 88.56 555 SER A O 1
ATOM 4314 N N . ASP A 1 556 ? -25.453 -29.859 -22.031 1 86.81 556 ASP A N 1
ATOM 4315 C CA . ASP A 1 556 ? -25.594 -30.641 -20.812 1 86.81 556 ASP A CA 1
ATOM 4316 C C . ASP A 1 556 ? -25.578 -29.734 -19.578 1 86.81 556 ASP A C 1
ATOM 4318 O O . ASP A 1 556 ? -24.562 -29.078 -19.297 1 86.81 556 ASP A O 1
ATOM 4322 N N . PRO A 1 557 ? -26.672 -29.703 -18.875 1 79.44 557 PRO A N 1
ATOM 4323 C CA . PRO A 1 557 ? -26.734 -28.812 -17.703 1 79.44 557 PRO A CA 1
ATOM 4324 C C . PRO A 1 557 ? -25.75 -29.219 -16.609 1 79.44 557 PRO A C 1
ATOM 4326 O O . PRO A 1 557 ? -25.406 -28.391 -15.75 1 79.44 557 PRO A O 1
ATOM 4329 N N . ARG A 1 558 ? -25.422 -30.484 -16.625 1 74.5 558 ARG A N 1
ATOM 4330 C CA . ARG A 1 558 ? -24.484 -30.969 -15.625 1 74.5 558 ARG A CA 1
ATOM 4331 C C . ARG A 1 558 ? -23.078 -30.453 -15.891 1 74.5 558 ARG A C 1
ATOM 4333 O O . ARG A 1 558 ? -22.219 -30.484 -15.008 1 74.5 558 ARG A O 1
ATOM 4340 N N . ASN A 1 559 ? -22.828 -29.906 -17.094 1 74.25 559 ASN A N 1
ATOM 4341 C CA . ASN A 1 559 ? -21.5 -29.469 -17.516 1 74.25 559 ASN A CA 1
ATOM 4342 C C . ASN A 1 559 ? -21.438 -27.969 -17.766 1 74.25 559 ASN A C 1
ATOM 4344 O O . ASN A 1 559 ? -20.844 -27.516 -18.734 1 74.25 559 ASN A O 1
ATOM 4348 N N . CYS A 1 560 ? -22.047 -27.25 -17 1 75.81 560 CYS A N 1
ATOM 4349 C CA . CYS A 1 560 ? -22.047 -25.797 -17.172 1 75.81 560 CYS A CA 1
ATOM 4350 C C . CYS A 1 560 ? -20.781 -25.172 -16.625 1 75.81 560 CYS A C 1
ATOM 4352 O O . CYS A 1 560 ? -20.844 -24.312 -15.742 1 75.81 560 CYS A O 1
ATOM 4354 N N . HIS A 1 561 ? -19.703 -25.672 -17.234 1 83.44 561 HIS A N 1
ATOM 4355 C CA . HIS A 1 561 ? -18.406 -25.141 -16.844 1 83.44 561 HIS A CA 1
ATOM 4356 C C . HIS A 1 561 ? -18 -23.953 -17.703 1 83.44 561 HIS A C 1
ATOM 4358 O O . HIS A 1 561 ? -18.609 -23.703 -18.75 1 83.44 561 HIS A O 1
ATOM 4364 N N . SER A 1 562 ? -17.094 -23.234 -17.234 1 86 562 SER A N 1
ATOM 4365 C CA . SER A 1 562 ? -16.656 -22.062 -17.953 1 86 562 SER A CA 1
ATOM 4366 C C . SER A 1 562 ? -15.398 -22.344 -18.766 1 86 562 SER A C 1
ATOM 4368 O O . SER A 1 562 ? -15.047 -21.578 -19.672 1 86 562 SER A O 1
ATOM 4370 N N . GLY A 1 563 ? -14.75 -23.375 -18.516 1 90.81 563 GLY A N 1
ATOM 4371 C CA . GLY A 1 563 ? -13.555 -23.781 -19.234 1 90.81 563 GLY A CA 1
ATOM 4372 C C . GLY A 1 563 ? -13.445 -25.297 -19.406 1 90.81 563 GLY A C 1
ATOM 4373 O O . GLY A 1 563 ? -13.82 -26.047 -18.5 1 90.81 563 GLY A O 1
ATOM 4374 N N . TYR A 1 564 ? -12.953 -25.703 -20.594 1 94.19 564 TYR A N 1
ATOM 4375 C CA . TYR A 1 564 ? -12.812 -27.125 -20.906 1 94.19 564 TYR A CA 1
ATOM 4376 C C . TYR A 1 564 ? -11.383 -27.453 -21.328 1 94.19 564 TYR A C 1
ATOM 4378 O O . TYR A 1 564 ? -10.844 -26.844 -22.25 1 94.19 564 TYR A O 1
ATOM 4386 N N . PRO A 1 565 ? -10.797 -28.406 -20.609 1 95.94 565 PRO A N 1
ATOM 4387 C CA . PRO A 1 565 ? -9.492 -28.875 -21.078 1 95.94 565 PRO A CA 1
ATOM 4388 C C . PRO A 1 565 ? -9.57 -29.594 -22.422 1 95.94 565 PRO A C 1
ATOM 4390 O O . PRO A 1 565 ? -10.539 -30.312 -22.672 1 95.94 565 PRO A O 1
ATOM 4393 N N . ILE A 1 566 ? -8.609 -29.406 -23.172 1 97.19 566 ILE A N 1
ATOM 4394 C CA . ILE A 1 566 ? -8.523 -30.031 -24.484 1 97.19 566 ILE A CA 1
ATOM 4395 C C . ILE A 1 566 ? -7.449 -31.125 -24.469 1 97.19 566 ILE A C 1
ATOM 4397 O O . ILE A 1 566 ? -6.355 -30.906 -23.938 1 97.19 566 ILE A O 1
ATOM 4401 N N . THR A 1 567 ? -7.809 -32.312 -24.984 1 96 567 THR A N 1
ATOM 4402 C CA . THR A 1 567 ? -6.883 -33.438 -25.031 1 96 567 THR A CA 1
ATOM 4403 C C . THR A 1 567 ? -6.711 -33.938 -26.453 1 96 567 THR A C 1
ATOM 4405 O O . THR A 1 567 ? -7.574 -33.719 -27.297 1 96 567 THR A O 1
ATOM 4408 N N . ASP A 1 568 ? -5.594 -34.5 -26.703 1 94.44 568 ASP A N 1
ATOM 4409 C CA . ASP A 1 568 ? -5.359 -35.062 -28.031 1 94.44 568 ASP A CA 1
ATOM 4410 C C . ASP A 1 568 ? -5.855 -36.5 -28.094 1 94.44 568 ASP A C 1
ATOM 4412 O O . ASP A 1 568 ? -6.559 -36.969 -27.203 1 94.44 568 ASP A O 1
ATOM 4416 N N . SER A 1 569 ? -5.559 -37.188 -29.172 1 90.94 569 SER A N 1
ATOM 4417 C CA . SER A 1 569 ? -6.043 -38.531 -29.422 1 90.94 569 SER A CA 1
ATOM 4418 C C . SER A 1 569 ? -5.488 -39.531 -28.406 1 90.94 569 SER A C 1
ATOM 4420 O O . SER A 1 569 ? -6.117 -40.562 -28.125 1 90.94 569 SER A O 1
ATOM 4422 N N . GLU A 1 570 ? -4.379 -39.156 -27.828 1 91.06 570 GLU A N 1
ATOM 4423 C CA . GLU A 1 570 ? -3.756 -40.031 -26.844 1 91.06 570 GLU A CA 1
ATOM 4424 C C . GLU A 1 570 ? -4.211 -39.688 -25.422 1 91.06 570 GLU A C 1
ATOM 4426 O O . GLU A 1 570 ? -3.766 -40.312 -24.453 1 91.06 570 GLU A O 1
ATOM 4431 N N . GLY A 1 571 ? -5.012 -38.719 -25.328 1 90.69 571 GLY A N 1
ATOM 4432 C CA . GLY A 1 571 ? -5.523 -38.312 -24.031 1 90.69 571 GLY A CA 1
ATOM 4433 C C . GLY A 1 571 ? -4.621 -37.344 -23.312 1 90.69 571 GLY A C 1
ATOM 4434 O O . GLY A 1 571 ? -4.816 -37.031 -22.141 1 90.69 571 GLY A O 1
ATOM 4435 N N . LYS A 1 572 ? -3.703 -36.812 -24.016 1 94.81 572 LYS A N 1
ATOM 4436 C CA . LYS A 1 572 ? -2.756 -35.875 -23.422 1 94.81 572 LYS A CA 1
ATOM 4437 C C . LYS A 1 572 ? -3.307 -34.469 -23.438 1 94.81 572 LYS A C 1
ATOM 4439 O O . LYS A 1 572 ? -3.98 -34.062 -24.391 1 94.81 572 LYS A O 1
ATOM 4444 N N . PHE A 1 573 ? -2.951 -33.75 -22.406 1 95.44 573 PHE A N 1
ATOM 4445 C CA . PHE A 1 573 ? -3.438 -32.375 -22.219 1 95.44 573 PHE A CA 1
ATOM 4446 C C . PHE A 1 573 ? -2.816 -31.438 -23.234 1 95.44 573 PHE A C 1
ATOM 4448 O O . PHE A 1 573 ? -1.601 -31.453 -23.438 1 95.44 573 PHE A O 1
ATOM 4455 N N . ARG A 1 574 ? -3.645 -30.531 -23.891 1 95.31 574 ARG A N 1
ATOM 4456 C CA . ARG A 1 574 ? -3.123 -29.641 -24.922 1 95.31 574 ARG A CA 1
ATOM 4457 C C . ARG A 1 574 ? -3.51 -28.188 -24.641 1 95.31 574 ARG A C 1
ATOM 4459 O O . ARG A 1 574 ? -3.006 -27.281 -25.281 1 95.31 574 ARG A O 1
ATOM 4466 N N . GLY A 1 575 ? -4.328 -27.969 -23.719 1 95.06 575 GLY A N 1
ATOM 4467 C CA . GLY A 1 575 ? -4.723 -26.594 -23.406 1 95.06 575 GLY A CA 1
ATOM 4468 C C . GLY A 1 575 ? -6.137 -26.5 -22.859 1 95.06 575 GLY A C 1
ATOM 4469 O O . GLY A 1 575 ? -6.73 -27.5 -22.469 1 95.06 575 GLY A O 1
ATOM 4470 N N . VAL A 1 576 ? -6.578 -25.234 -22.719 1 95.25 576 VAL A N 1
ATOM 4471 C CA . VAL A 1 576 ? -7.922 -24.984 -22.203 1 95.25 576 VAL A CA 1
ATOM 4472 C C . VAL A 1 576 ? -8.656 -24.016 -23.125 1 95.25 576 VAL A C 1
ATOM 4474 O O . VAL A 1 576 ? -8.055 -23.078 -23.656 1 95.25 576 VAL A O 1
ATOM 4477 N N . ILE A 1 577 ? -9.883 -24.297 -23.375 1 95.12 577 ILE A N 1
ATOM 4478 C CA . ILE A 1 577 ? -10.742 -23.406 -24.141 1 95.12 577 ILE A CA 1
ATOM 4479 C C . ILE A 1 577 ? -11.938 -22.984 -23.297 1 95.12 577 ILE A C 1
ATOM 4481 O O . ILE A 1 577 ? -12.453 -23.766 -22.5 1 95.12 577 ILE A O 1
ATOM 4485 N N . LEU A 1 578 ? -12.305 -21.781 -23.438 1 92.12 578 LEU A N 1
ATOM 4486 C CA . LEU A 1 578 ? -13.414 -21.25 -22.641 1 92.12 578 LEU A CA 1
ATOM 4487 C C . LEU A 1 578 ? -14.742 -21.531 -23.344 1 92.12 578 LEU A C 1
ATOM 4489 O O . LEU A 1 578 ? -14.797 -21.641 -24.562 1 92.12 578 LEU A O 1
ATOM 4493 N N . ARG A 1 579 ? -15.742 -21.625 -22.531 1 90.81 579 ARG A N 1
ATOM 4494 C CA . ARG A 1 579 ? -17.094 -21.844 -23.047 1 90.81 579 ARG A CA 1
ATOM 4495 C C . ARG A 1 579 ? -17.484 -20.719 -24.016 1 90.81 579 ARG A C 1
ATOM 4497 O O . ARG A 1 579 ? -18.078 -20.984 -25.062 1 90.81 579 ARG A O 1
ATOM 4504 N N . THR A 1 580 ? -17.156 -19.5 -23.672 1 89.56 580 THR A N 1
ATOM 4505 C CA . THR A 1 580 ? -17.516 -18.344 -24.5 1 89.56 580 THR A CA 1
ATOM 4506 C C . THR A 1 580 ? -16.828 -18.422 -25.859 1 89.56 580 THR A C 1
ATOM 4508 O O . THR A 1 580 ? -17.406 -18.016 -26.859 1 89.56 580 THR A O 1
ATOM 4511 N N . GLN A 1 581 ? -15.656 -18.891 -25.906 1 91.75 581 GLN A N 1
ATOM 4512 C CA . GLN A 1 581 ? -14.945 -19.047 -27.172 1 91.75 581 GLN A CA 1
ATOM 4513 C C . GLN A 1 581 ? -15.633 -20.078 -28.062 1 91.75 581 GLN A C 1
ATOM 4515 O O . GLN A 1 581 ? -15.766 -19.875 -29.266 1 91.75 581 GLN A O 1
ATOM 4520 N N . LEU A 1 582 ? -16.047 -21.141 -27.453 1 92.69 582 LEU A N 1
ATOM 4521 C CA . LEU A 1 582 ? -16.734 -22.188 -28.203 1 92.69 582 LEU A CA 1
ATOM 4522 C C . LEU A 1 582 ? -18.031 -21.656 -28.812 1 92.69 582 LEU A C 1
ATOM 4524 O O . LEU A 1 582 ? -18.344 -21.953 -29.969 1 92.69 582 LEU A O 1
ATOM 4528 N N . LEU A 1 583 ? -18.75 -20.906 -28.047 1 91.94 583 LEU A N 1
ATOM 4529 C CA . LEU A 1 583 ? -20 -20.344 -28.516 1 91.94 583 LEU A CA 1
ATOM 4530 C C . LEU A 1 583 ? -19.766 -19.391 -29.688 1 91.94 583 LEU A C 1
ATOM 4532 O O . LEU A 1 583 ? -20.547 -19.391 -30.641 1 91.94 583 LEU A O 1
ATOM 4536 N N . ILE A 1 584 ? -18.734 -18.625 -29.656 1 91.31 584 ILE A N 1
ATOM 4537 C CA . ILE A 1 584 ? -18.422 -17.688 -30.719 1 91.31 584 ILE A CA 1
ATOM 4538 C C . ILE A 1 584 ? -18 -18.453 -31.984 1 91.31 584 ILE A C 1
ATOM 4540 O O . ILE A 1 584 ? -18.375 -18.062 -33.094 1 91.31 584 ILE A O 1
ATOM 4544 N N . LEU A 1 585 ? -17.234 -19.5 -31.797 1 92.25 585 LEU A N 1
ATOM 4545 C CA . LEU A 1 585 ? -16.797 -20.312 -32.938 1 92.25 585 LEU A CA 1
ATOM 4546 C C . LEU A 1 585 ? -18 -20.969 -33.625 1 92.25 585 LEU A C 1
ATOM 4548 O O . LEU A 1 585 ? -18.031 -21.062 -34.844 1 92.25 585 LEU A O 1
ATOM 4552 N N . LEU A 1 586 ? -18.953 -21.406 -32.812 1 91.56 586 LEU A N 1
ATOM 4553 C CA . LEU A 1 586 ? -20.156 -22.016 -33.375 1 91.56 586 LEU A CA 1
ATOM 4554 C C . LEU A 1 586 ? -21.016 -20.969 -34.094 1 91.56 586 LEU A C 1
ATOM 4556 O O . LEU A 1 586 ? -21.578 -21.25 -35.156 1 91.56 586 LEU A O 1
ATOM 4560 N N . LYS A 1 587 ? -21.109 -19.828 -33.5 1 90.12 587 LYS A N 1
ATOM 4561 C CA . LYS A 1 587 ? -21.938 -18.766 -34.062 1 90.12 587 LYS A CA 1
ATOM 4562 C C . LYS A 1 587 ? -21.391 -18.328 -35.406 1 90.12 587 LYS A C 1
ATOM 4564 O O . LYS A 1 587 ? -22.156 -18.047 -36.344 1 90.12 587 LYS A O 1
ATOM 4569 N N . HIS A 1 588 ? -20.125 -18.266 -35.562 1 89.31 588 HIS A N 1
ATOM 4570 C CA . HIS A 1 588 ? -19.516 -17.797 -36.812 1 89.31 588 HIS A CA 1
ATOM 4571 C C . HIS A 1 588 ? -19.219 -18.953 -37.75 1 89.31 588 HIS A C 1
ATOM 4573 O O . HIS A 1 588 ? -18.594 -18.766 -38.781 1 89.31 588 HIS A O 1
ATOM 4579 N N . LYS A 1 589 ? -19.578 -20.109 -37.375 1 89.88 589 LYS A N 1
ATOM 4580 C CA . LYS A 1 589 ? -19.484 -21.312 -38.219 1 89.88 589 LYS A CA 1
ATOM 4581 C C . LYS A 1 589 ? -18.047 -21.547 -38.688 1 89.88 589 LYS A C 1
ATOM 4583 O O . LYS A 1 589 ? -17.812 -21.75 -39.875 1 89.88 589 LYS A O 1
ATOM 4588 N N . GLU A 1 590 ? -17.188 -21.438 -37.688 1 91.25 590 GLU A N 1
ATOM 4589 C CA . GLU A 1 590 ? -15.781 -21.734 -37.969 1 91.25 590 GLU A CA 1
ATOM 4590 C C . GLU A 1 590 ? -15.539 -23.234 -38.062 1 91.25 590 GLU A C 1
ATOM 4592 O O . GLU A 1 590 ? -14.961 -23.828 -37.125 1 91.25 590 GLU A O 1
ATOM 4597 N N . PHE A 1 591 ? -15.906 -23.828 -39.219 1 91.75 591 PHE A N 1
ATOM 4598 C CA . PHE A 1 591 ? -15.812 -25.281 -39.438 1 91.75 591 PHE A CA 1
ATOM 4599 C C . PHE A 1 591 ? -14.719 -25.609 -40.438 1 91.75 591 PHE A C 1
ATOM 4601 O O . PHE A 1 591 ? -14.484 -24.844 -41.375 1 91.75 591 PHE A O 1
ATOM 4608 N N . VAL A 1 592 ? -14.078 -26.703 -40.156 1 89.75 592 VAL A N 1
ATOM 4609 C CA . VAL A 1 592 ? -12.977 -27.141 -41 1 89.75 592 VAL A CA 1
ATOM 4610 C C . VAL A 1 592 ? -13.477 -27.375 -42.438 1 89.75 592 VAL A C 1
ATOM 4612 O O . VAL A 1 592 ? -12.797 -27.031 -43.406 1 89.75 592 VAL A O 1
ATOM 4615 N N . GLU A 1 593 ? -14.633 -27.984 -42.562 1 85.44 593 GLU A N 1
ATOM 4616 C CA . GLU A 1 593 ? -15.18 -28.375 -43.844 1 85.44 593 GLU A CA 1
ATOM 4617 C C . GLU A 1 593 ? -15.648 -27.156 -44.656 1 85.44 593 GLU A C 1
ATOM 4619 O O . GLU A 1 593 ? -15.773 -27.219 -45.875 1 85.44 593 GLU A O 1
ATOM 4624 N N . ARG A 1 594 ? -15.922 -26.109 -44 1 74.56 594 ARG A N 1
ATOM 4625 C CA . ARG A 1 594 ? -16.328 -24.875 -44.688 1 74.56 594 ARG A CA 1
ATOM 4626 C C . ARG A 1 594 ? -15.102 -24.047 -45.094 1 74.56 594 ARG A C 1
ATOM 4628 O O . ARG A 1 594 ? -15.234 -23.016 -45.75 1 74.56 594 ARG A O 1
ATOM 4635 N N . GLY A 1 595 ? -13.875 -24.25 -44.656 1 62.09 595 GLY A N 1
ATOM 4636 C CA . GLY A 1 595 ? -12.648 -23.469 -44.594 1 62.09 595 GLY A CA 1
ATOM 4637 C C . GLY A 1 595 ? -12.07 -23.172 -45.969 1 62.09 595 GLY A C 1
ATOM 4638 O O . GLY A 1 595 ? -10.922 -22.734 -46.094 1 62.09 595 GLY A O 1
ATOM 4639 N N . GLY A 1 596 ? -12.508 -23.719 -47.031 1 52.88 596 GLY A N 1
ATOM 4640 C CA . GLY A 1 596 ? -11.742 -23.203 -48.188 1 52.88 596 GLY A CA 1
ATOM 4641 C C . GLY A 1 596 ? -11.477 -21.719 -48.094 1 52.88 596 GLY A C 1
ATOM 4642 O O . GLY A 1 596 ? -10.32 -21.297 -48.094 1 52.88 596 GLY A O 1
ATOM 4643 N N . SER A 1 597 ? -12.281 -20.812 -48.625 1 50.06 597 SER A N 1
ATOM 4644 C CA . SER A 1 597 ? -12.055 -19.422 -49.031 1 50.06 597 SER A CA 1
ATOM 4645 C C . SER A 1 597 ? -12.008 -18.484 -47.844 1 50.06 597 SER A C 1
ATOM 4647 O O . SER A 1 597 ? -11.648 -17.312 -47.969 1 50.06 597 SER A O 1
ATOM 4649 N N . SER A 1 598 ? -12.5 -18.766 -46.625 1 54.81 598 SER A N 1
ATOM 4650 C CA . SER A 1 598 ? -12.852 -17.688 -45.719 1 54.81 598 SER A CA 1
ATOM 4651 C C . SER A 1 598 ? -11.773 -17.484 -44.656 1 54.81 598 SER A C 1
ATOM 4653 O O . SER A 1 598 ? -11.125 -18.453 -44.219 1 54.81 598 SER A O 1
ATOM 4655 N N . GLU A 1 599 ? -11.18 -16.297 -44.531 1 69.38 599 GLU A N 1
ATOM 4656 C CA . GLU A 1 599 ? -10.227 -15.758 -43.562 1 69.38 599 GLU A CA 1
ATOM 4657 C C . GLU A 1 599 ? -10.617 -16.141 -42.125 1 69.38 599 GLU A C 1
ATOM 4659 O O . GLU A 1 599 ? -11.789 -16.078 -41.781 1 69.38 599 GLU A O 1
ATOM 4664 N N . ARG A 1 600 ? -9.742 -16.922 -41.344 1 80.31 600 ARG A N 1
ATOM 4665 C CA . ARG A 1 600 ? -9.906 -17.281 -39.938 1 80.31 600 ARG A CA 1
ATOM 4666 C C . ARG A 1 600 ? -10.414 -16.094 -39.125 1 80.31 600 ARG A C 1
ATOM 4668 O O . ARG A 1 600 ? -10.086 -14.938 -39.438 1 80.31 600 ARG A O 1
ATOM 4675 N N . ILE A 1 601 ? -11.234 -16.484 -38.219 1 87.06 601 ILE A N 1
ATOM 4676 C CA . ILE A 1 601 ? -11.773 -15.445 -37.344 1 87.06 601 ILE A CA 1
ATOM 4677 C C . ILE A 1 601 ? -10.625 -14.742 -36.625 1 87.06 601 ILE A C 1
ATOM 4679 O O . ILE A 1 601 ? -9.656 -15.375 -36.219 1 87.06 601 ILE A O 1
ATOM 4683 N N . LYS A 1 602 ? -10.703 -13.461 -36.625 1 86.75 602 LYS A N 1
ATOM 4684 C CA . LYS A 1 602 ? -9.68 -12.633 -36 1 86.75 602 LYS A CA 1
ATOM 4685 C C . LYS A 1 602 ? -10 -12.422 -34.531 1 86.75 602 LYS A C 1
ATOM 4687 O O . LYS A 1 602 ? -11.117 -12.672 -34.062 1 86.75 602 LYS A O 1
ATOM 4692 N N . LEU A 1 603 ? -9 -12.109 -33.812 1 88.25 603 LEU A N 1
ATOM 4693 C CA . LEU A 1 603 ? -9.125 -11.867 -32.375 1 88.25 603 LEU A CA 1
ATOM 4694 C C . LEU A 1 603 ? -10.141 -10.773 -32.094 1 88.25 603 LEU A C 1
ATOM 4696 O O . LEU A 1 603 ? -10.789 -10.773 -31.031 1 88.25 603 LEU A O 1
ATOM 4700 N N . SER A 1 604 ? -10.32 -9.844 -33 1 86.81 604 SER A N 1
ATOM 4701 C CA . SER A 1 604 ? -11.242 -8.719 -32.844 1 86.81 604 SER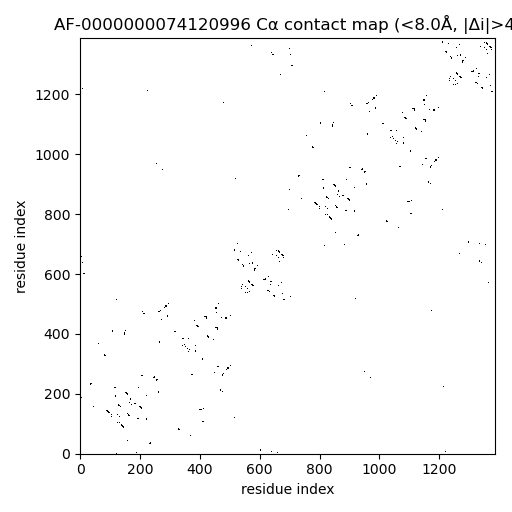 A CA 1
ATOM 4702 C C . SER A 1 604 ? -12.68 -9.203 -32.688 1 86.81 604 SER A C 1
ATOM 4704 O O . SER A 1 604 ? -13.492 -8.555 -32.031 1 86.81 604 SER A O 1
ATOM 4706 N N . VAL A 1 605 ? -12.969 -10.336 -33.281 1 86.19 605 VAL A N 1
ATOM 4707 C CA . VAL A 1 605 ? -14.32 -10.883 -33.219 1 86.19 605 VAL A CA 1
ATOM 4708 C C . VAL A 1 605 ? -14.641 -11.297 -31.797 1 86.19 605 VAL A C 1
ATOM 4710 O O . VAL A 1 605 ? -15.766 -11.094 -31.328 1 86.19 605 VAL A O 1
ATOM 4713 N N . PHE A 1 606 ? -13.688 -11.844 -31.172 1 87.06 606 PHE A N 1
ATOM 4714 C CA . PHE A 1 606 ? -13.875 -12.234 -29.781 1 87.06 606 PHE A CA 1
ATOM 4715 C C . PHE A 1 606 ? -14.031 -11.008 -28.891 1 87.06 606 PHE A C 1
ATOM 4717 O O . PHE A 1 606 ? -14.836 -11.008 -27.953 1 87.06 606 PHE A O 1
ATOM 4724 N N . ARG A 1 607 ? -13.312 -10 -29.188 1 85.38 607 ARG A N 1
ATOM 4725 C CA . ARG A 1 607 ? -13.375 -8.766 -28.406 1 85.38 607 ARG A CA 1
ATOM 4726 C C . ARG A 1 607 ? -14.711 -8.055 -28.625 1 85.38 607 ARG A C 1
ATOM 4728 O O . ARG A 1 607 ? -15.258 -7.465 -27.688 1 85.38 607 ARG A O 1
ATOM 4735 N N . ASP A 1 608 ? -15.172 -8.148 -29.766 1 83.31 608 ASP A N 1
ATOM 4736 C CA . ASP A 1 608 ? -16.422 -7.465 -30.109 1 83.31 608 ASP A CA 1
ATOM 4737 C C . ASP A 1 608 ? -17.609 -8.156 -29.453 1 83.31 608 ASP A C 1
ATOM 4739 O O . ASP A 1 608 ? -18.641 -7.527 -29.234 1 83.31 608 ASP A O 1
ATOM 4743 N N . SER A 1 609 ? -17.438 -9.391 -29.094 1 81.06 609 SER A N 1
ATOM 4744 C CA . SER A 1 609 ? -18.531 -10.141 -28.469 1 81.06 609 SER A CA 1
ATOM 4745 C C . SER A 1 609 ? -18.531 -9.93 -26.953 1 81.06 609 SER A C 1
ATOM 4747 O O . SER A 1 609 ? -19.531 -10.219 -26.297 1 81.06 609 SER A O 1
ATOM 4749 N N . TYR A 1 610 ? -17.531 -9.477 -26.438 1 81.06 610 TYR A N 1
ATOM 4750 C CA . TYR A 1 610 ? -17.406 -9.211 -25 1 81.06 610 TYR A CA 1
ATOM 4751 C C . TYR A 1 610 ? -18.312 -8.047 -24.594 1 81.06 610 TYR A C 1
ATOM 4753 O O . TYR A 1 610 ? -18.391 -7.043 -25.297 1 81.06 610 TYR A O 1
ATOM 4761 N N . PRO A 1 611 ? -19.047 -8.133 -23.438 1 72.81 611 PRO A N 1
ATOM 4762 C CA . PRO A 1 611 ? -19.078 -9.148 -22.391 1 72.81 611 PRO A CA 1
ATOM 4763 C C . PRO A 1 611 ? -20.297 -10.047 -22.469 1 72.81 611 PRO A C 1
ATOM 4765 O O . PRO A 1 611 ? -20.562 -10.828 -21.547 1 72.81 611 PRO A O 1
ATOM 4768 N N . ARG A 1 612 ? -21.078 -9.859 -23.547 1 66.44 612 ARG A N 1
ATOM 4769 C CA . ARG A 1 612 ? -22.312 -10.625 -23.641 1 66.44 612 ARG A CA 1
ATOM 4770 C C . ARG A 1 612 ? -22.141 -11.852 -24.516 1 66.44 612 ARG A C 1
ATOM 4772 O O . ARG A 1 612 ? -21.734 -11.742 -25.688 1 66.44 612 ARG A O 1
ATOM 4779 N N . TYR A 1 613 ? -22.312 -12.961 -23.797 1 67.38 613 TYR A N 1
ATOM 4780 C CA . TYR A 1 613 ? -22.172 -14.172 -24.594 1 67.38 613 TYR A CA 1
ATOM 4781 C C . TYR A 1 613 ? -23.531 -14.812 -24.844 1 67.38 613 TYR A C 1
ATOM 4783 O O . TYR A 1 613 ? -24.469 -14.648 -24.047 1 67.38 613 TYR A O 1
ATOM 4791 N N . PHE A 1 614 ? -23.688 -15.273 -26.047 1 75.62 614 PHE A N 1
ATOM 4792 C CA . PHE A 1 614 ? -24.938 -15.875 -26.516 1 75.62 614 PHE A CA 1
ATOM 4793 C C . PHE A 1 614 ? -25.109 -17.266 -25.938 1 75.62 614 PHE A C 1
ATOM 4795 O O . PHE A 1 614 ? -24.141 -18 -25.766 1 75.62 614 PHE A O 1
ATOM 4802 N N . PRO A 1 615 ? -26.359 -17.422 -25.453 1 80.06 615 PRO A N 1
ATOM 4803 C CA . PRO A 1 615 ? -26.625 -18.828 -25.094 1 80.06 615 PRO A CA 1
ATOM 4804 C C . PRO A 1 615 ? -26.641 -19.75 -26.297 1 80.06 615 PRO A C 1
ATOM 4806 O O . PRO A 1 615 ? -26.766 -19.297 -27.438 1 80.06 615 PRO A O 1
ATOM 4809 N N . LEU A 1 616 ? -26.375 -20.984 -26.094 1 82.88 616 LEU A N 1
ATOM 4810 C CA . LEU A 1 616 ? -26.328 -21.969 -27.156 1 82.88 616 LEU A CA 1
ATOM 4811 C C . LEU A 1 616 ? -27.656 -22.031 -27.906 1 82.88 616 LEU A C 1
ATOM 4813 O O . LEU A 1 616 ? -27.703 -22.297 -29.109 1 82.88 616 LEU A O 1
ATOM 4817 N N . SER A 1 617 ? -28.734 -21.656 -27.234 1 82 617 SER A N 1
ATOM 4818 C CA . SER A 1 617 ? -30.062 -21.75 -27.797 1 82 617 SER A CA 1
ATOM 4819 C C . SER A 1 617 ? -30.25 -20.781 -28.969 1 82 617 SER A C 1
ATOM 4821 O O . SER A 1 617 ? -31.078 -20.984 -29.844 1 82 617 SER A O 1
ATOM 4823 N N . VAL A 1 618 ? -29.453 -19.781 -28.953 1 82.94 618 VAL A N 1
ATOM 4824 C CA . VAL A 1 618 ? -29.609 -18.766 -29.984 1 82.94 618 VAL A CA 1
ATOM 4825 C C . VAL A 1 618 ? -28.766 -19.141 -31.219 1 82.94 618 VAL A C 1
ATOM 4827 O O . VAL A 1 618 ? -28.953 -18.578 -32.312 1 82.94 618 VAL A O 1
ATOM 4830 N N . ILE A 1 619 ? -27.969 -20.125 -31.016 1 85.94 619 ILE A N 1
ATOM 4831 C CA . ILE A 1 619 ? -27.094 -20.531 -32.125 1 85.94 619 ILE A CA 1
ATOM 4832 C C . ILE A 1 619 ? -27.766 -21.672 -32.906 1 85.94 619 ILE A C 1
ATOM 4834 O O . ILE A 1 619 ? -28.125 -22.703 -32.344 1 85.94 619 ILE A O 1
ATOM 4838 N N . ASN A 1 620 ? -28.047 -21.391 -34.125 1 85.12 620 ASN A N 1
ATOM 4839 C CA . ASN A 1 620 ? -28.672 -22.391 -35 1 85.12 620 ASN A CA 1
ATOM 4840 C C . ASN A 1 620 ? -27.641 -23.266 -35.688 1 85.12 620 ASN A C 1
ATOM 4842 O O . ASN A 1 620 ? -26.875 -22.797 -36.5 1 85.12 620 ASN A O 1
ATOM 4846 N N . VAL A 1 621 ? -27.609 -24.516 -35.25 1 88.25 621 VAL A N 1
ATOM 4847 C CA . VAL A 1 621 ? -26.734 -25.484 -35.906 1 88.25 621 VAL A CA 1
ATOM 4848 C C . VAL A 1 621 ? -27.562 -26.5 -36.688 1 88.25 621 VAL A C 1
ATOM 4850 O O . VAL A 1 621 ? -28.375 -27.234 -36.094 1 88.25 621 VAL A O 1
ATOM 4853 N N . SER A 1 622 ? -27.406 -26.547 -37.969 1 88.75 622 SER A N 1
ATOM 4854 C CA . SER A 1 622 ? -28.156 -27.469 -38.812 1 88.75 622 SER A CA 1
ATOM 4855 C C . SER A 1 622 ? -27.656 -28.906 -38.656 1 88.75 622 SER A C 1
ATOM 4857 O O . SER A 1 622 ? -26.578 -29.125 -38.094 1 88.75 622 SER A O 1
ATOM 4859 N N . GLU A 1 623 ? -28.453 -29.859 -39.188 1 89.12 623 GLU A N 1
ATOM 4860 C CA . GLU A 1 623 ? -28.094 -31.266 -39.094 1 89.12 623 GLU A CA 1
ATOM 4861 C C . GLU A 1 623 ? -26.812 -31.547 -39.875 1 89.12 623 GLU A C 1
ATOM 4863 O O . GLU A 1 623 ? -25.984 -32.375 -39.469 1 89.12 623 GLU A O 1
ATOM 4868 N N . GLY A 1 624 ? -26.641 -30.891 -40.938 1 89.81 624 GLY A N 1
ATOM 4869 C CA . GLY A 1 624 ? -25.422 -31.031 -41.719 1 89.81 624 GLY A CA 1
ATOM 4870 C C . GLY A 1 624 ? -24.203 -30.469 -41.031 1 89.81 624 GLY A C 1
ATOM 4871 O O . GLY A 1 624 ? -23.109 -31.016 -41.125 1 89.81 624 GLY A O 1
ATOM 4872 N N . GLU A 1 625 ? -24.438 -29.469 -40.312 1 91.06 625 GLU A N 1
ATOM 4873 C CA . GLU A 1 625 ? -23.344 -28.797 -39.656 1 91.06 625 GLU A CA 1
ATOM 4874 C C . GLU A 1 625 ? -22.891 -29.578 -38.406 1 91.06 625 GLU A C 1
ATOM 4876 O O . GLU A 1 625 ? -21.734 -29.453 -38 1 91.06 625 GLU A O 1
ATOM 4881 N N . GLN A 1 626 ? -23.734 -30.359 -37.875 1 92.81 626 GLN A N 1
ATOM 4882 C CA . GLN A 1 626 ? -23.406 -31.188 -36.719 1 92.81 626 GLN A CA 1
ATOM 4883 C C . GLN A 1 626 ? -22.312 -32.219 -37.062 1 92.81 626 GLN A C 1
ATOM 4885 O O . GLN A 1 626 ? -21.594 -32.656 -36.156 1 92.81 626 GLN A O 1
ATOM 4890 N N . GLN A 1 627 ? -22.188 -32.469 -38.344 1 92.56 627 GLN A N 1
ATOM 4891 C CA . GLN A 1 627 ? -21.219 -33.469 -38.75 1 92.56 627 GLN A CA 1
ATOM 4892 C C . GLN A 1 627 ? -19.906 -32.812 -39.188 1 92.56 627 GLN A C 1
ATOM 4894 O O . GLN A 1 627 ? -18.938 -33.5 -39.5 1 92.56 627 GLN A O 1
ATOM 4899 N N . CYS A 1 628 ? -19.859 -31.516 -38.969 1 93.88 628 CYS A N 1
ATOM 4900 C CA . CYS A 1 628 ? -18.641 -30.781 -39.281 1 93.88 628 CYS A CA 1
ATOM 4901 C C . CYS A 1 628 ? -17.688 -30.797 -38.094 1 93.88 628 CYS A C 1
ATOM 4903 O O . CYS A 1 628 ? -18.062 -31.234 -37 1 93.88 628 CYS A O 1
ATOM 4905 N N . HIS A 1 629 ? -16.406 -30.453 -38.406 1 94.88 629 HIS A N 1
ATOM 4906 C CA . HIS A 1 629 ? -15.391 -30.406 -37.344 1 94.88 629 HIS A CA 1
ATOM 4907 C C . HIS A 1 629 ? -14.945 -28.969 -37.094 1 94.88 629 HIS A C 1
ATOM 4909 O O . HIS A 1 629 ? -15.055 -28.109 -37.969 1 94.88 629 HIS A O 1
ATOM 4915 N N . VAL A 1 630 ? -14.562 -28.703 -35.906 1 94.75 630 VAL A N 1
ATOM 4916 C CA . VAL A 1 630 ? -13.961 -27.422 -35.531 1 94.75 630 VAL A CA 1
ATOM 4917 C C . VAL A 1 630 ? -12.523 -27.641 -35.062 1 94.75 630 VAL A C 1
ATOM 4919 O O . VAL A 1 630 ? -12.273 -28.438 -34.156 1 94.75 630 VAL A O 1
ATOM 4922 N N . ASP A 1 631 ? -11.562 -27 -35.656 1 94.69 631 ASP A N 1
ATOM 4923 C CA . ASP A 1 631 ? -10.18 -27.016 -35.188 1 94.69 631 ASP A CA 1
ATOM 4924 C C . ASP A 1 631 ? -9.969 -26.031 -34.062 1 94.69 631 ASP A C 1
ATOM 4926 O O . ASP A 1 631 ? -9.875 -24.828 -34.281 1 94.69 631 ASP A O 1
ATOM 4930 N N . LEU A 1 632 ? -9.812 -26.5 -32.844 1 95.62 632 LEU A N 1
ATOM 4931 C CA . LEU A 1 632 ? -9.742 -25.656 -31.672 1 95.62 632 LEU A CA 1
ATOM 4932 C C . LEU A 1 632 ? -8.312 -25.203 -31.406 1 95.62 632 LEU A C 1
ATOM 4934 O O . LEU A 1 632 ? -8.062 -24.359 -30.547 1 95.62 632 LEU A O 1
ATOM 4938 N N . ARG A 1 633 ? -7.305 -25.625 -32.094 1 92.31 633 ARG A N 1
ATOM 4939 C CA . ARG A 1 633 ? -5.879 -25.438 -31.859 1 92.31 633 ARG A CA 1
ATOM 4940 C C . ARG A 1 633 ? -5.492 -23.969 -31.906 1 92.31 633 ARG A C 1
ATOM 4942 O O . ARG A 1 633 ? -4.711 -23.5 -31.078 1 92.31 633 ARG A O 1
ATOM 4949 N N . PRO A 1 634 ? -6.039 -23.297 -32.75 1 93.44 634 PRO A N 1
ATOM 4950 C CA . PRO A 1 634 ? -5.629 -21.891 -32.844 1 93.44 634 PRO A CA 1
ATOM 4951 C C . PRO A 1 634 ? -6.27 -21.031 -31.75 1 93.44 634 PRO A C 1
ATOM 4953 O O . PRO A 1 634 ? -5.824 -19.906 -31.516 1 93.44 634 PRO A O 1
ATOM 4956 N N . PHE A 1 635 ? -7.258 -21.578 -31.125 1 94.31 635 PHE A N 1
ATOM 4957 C CA . PHE A 1 635 ? -8.07 -20.719 -30.266 1 94.31 635 PHE A CA 1
ATOM 4958 C C . PHE A 1 635 ? -7.852 -21.062 -28.797 1 94.31 635 PHE A C 1
ATOM 4960 O O . PHE A 1 635 ? -8.219 -20.281 -27.906 1 94.31 635 PHE A O 1
ATOM 4967 N N . LEU A 1 636 ? -7.316 -22.188 -28.5 1 93.56 636 LEU A N 1
ATOM 4968 C CA . LEU A 1 636 ? -7.18 -22.594 -27.094 1 93.56 636 LEU A CA 1
ATOM 4969 C C . LEU A 1 636 ? -5.969 -21.938 -26.453 1 93.56 636 LEU A C 1
ATOM 4971 O O . LEU A 1 636 ? -5.055 -21.484 -27.156 1 93.56 636 LEU A O 1
ATOM 4975 N N . ASN A 1 637 ? -6.008 -21.734 -25.141 1 93.06 637 ASN A N 1
ATOM 4976 C CA . ASN A 1 637 ? -4.828 -21.375 -24.359 1 93.06 637 ASN A CA 1
ATOM 4977 C C . ASN A 1 637 ? -3.871 -22.562 -24.219 1 93.06 637 ASN A C 1
ATOM 4979 O O . ASN A 1 637 ? -4.16 -23.5 -23.484 1 93.06 637 ASN A O 1
ATOM 4983 N N . PRO A 1 638 ? -2.811 -22.469 -24.891 1 91 638 PRO A N 1
ATOM 4984 C CA . PRO A 1 638 ? -1.969 -23.656 -25.016 1 91 638 PRO A CA 1
ATOM 4985 C C . PRO A 1 638 ? -1.23 -24 -23.719 1 91 638 PRO A C 1
ATOM 4987 O O . PRO A 1 638 ? -0.865 -25.156 -23.516 1 91 638 PRO A O 1
ATOM 4990 N N . SER A 1 639 ? -0.944 -23.047 -22.938 1 89.12 639 SER A N 1
ATOM 4991 C CA . SER A 1 639 ? -0.134 -23.328 -21.766 1 89.12 639 SER A CA 1
ATOM 4992 C C . SER A 1 639 ? -0.702 -22.641 -20.516 1 89.12 639 SER A C 1
ATOM 4994 O O . SER A 1 639 ? -0.025 -21.828 -19.891 1 89.12 639 SER A O 1
ATOM 4996 N N . PRO A 1 640 ? -1.884 -23.078 -20.141 1 91 640 PRO A N 1
ATOM 4997 C CA . PRO A 1 640 ? -2.398 -22.547 -18.875 1 91 640 PRO A CA 1
ATOM 4998 C C . PRO A 1 640 ? -1.628 -23.062 -17.656 1 91 640 PRO A C 1
ATOM 5000 O O . PRO A 1 640 ? -0.819 -23.984 -17.781 1 91 640 PRO A O 1
ATOM 5003 N N . TYR A 1 641 ? -1.775 -22.453 -16.562 1 90.88 641 TYR A N 1
ATOM 5004 C CA . TYR A 1 641 ? -1.16 -22.938 -15.344 1 90.88 641 TYR A CA 1
ATOM 5005 C C . TYR A 1 641 ? -1.77 -24.281 -14.922 1 90.88 641 TYR A C 1
ATOM 5007 O O . TYR A 1 641 ? -2.98 -24.469 -15.047 1 90.88 641 TYR A O 1
ATOM 5015 N N . THR A 1 642 ? -0.948 -25.172 -14.562 1 93 642 THR A N 1
ATOM 5016 C CA . THR A 1 642 ? -1.388 -26.5 -14.164 1 93 642 THR A CA 1
ATOM 5017 C C . THR A 1 642 ? -0.743 -26.906 -12.852 1 93 642 THR A C 1
ATOM 5019 O O . THR A 1 642 ? 0.22 -26.281 -12.398 1 93 642 THR A O 1
ATOM 5022 N N . ILE A 1 643 ? -1.377 -27.875 -12.203 1 93.38 643 ILE A N 1
ATOM 5023 C CA . ILE A 1 643 ? -0.829 -28.406 -10.961 1 93.38 643 ILE A CA 1
ATOM 5024 C C . ILE A 1 643 ? -0.882 -29.938 -10.984 1 93.38 643 ILE A C 1
ATOM 5026 O O . ILE A 1 643 ? -1.609 -30.531 -11.789 1 93.38 643 ILE A O 1
ATOM 5030 N N . GLN A 1 644 ? -0.038 -30.484 -10.148 1 93.31 644 GLN A N 1
ATOM 5031 C CA . GLN A 1 644 ? -0.015 -31.938 -10.031 1 93.31 644 GLN A CA 1
ATOM 5032 C C . GLN A 1 644 ? -1.078 -32.438 -9.055 1 93.31 644 GLN A C 1
ATOM 5034 O O . GLN A 1 644 ? -1.516 -31.672 -8.18 1 93.31 644 GLN A O 1
ATOM 5039 N N . GLU A 1 645 ? -1.441 -33.656 -9.188 1 92.88 645 GLU A N 1
ATOM 5040 C CA . GLU A 1 645 ? -2.508 -34.219 -8.367 1 92.88 645 GLU A CA 1
ATOM 5041 C C . GLU A 1 645 ? -2.096 -34.312 -6.895 1 92.88 645 GLU A C 1
ATOM 5043 O O . GLU A 1 645 ? -2.947 -34.281 -6.004 1 92.88 645 GLU A O 1
ATOM 5048 N N . ASN A 1 646 ? -0.8 -34.312 -6.656 1 91.12 646 ASN A N 1
ATOM 5049 C CA . ASN A 1 646 ? -0.327 -34.406 -5.281 1 91.12 646 ASN A CA 1
ATOM 5050 C C . ASN A 1 646 ? 0.034 -33.031 -4.711 1 91.12 646 ASN A C 1
ATOM 5052 O O . ASN A 1 646 ? 0.587 -32.938 -3.611 1 91.12 646 ASN A O 1
ATOM 5056 N N . ALA A 1 647 ? -0.296 -32 -5.438 1 93.06 647 ALA A N 1
ATOM 5057 C CA . ALA A 1 647 ? -0.016 -30.656 -4.938 1 93.06 647 ALA A CA 1
ATOM 5058 C C . ALA A 1 647 ? -0.844 -30.359 -3.691 1 93.06 647 ALA A C 1
ATOM 5060 O O . ALA A 1 647 ? -1.997 -30.781 -3.584 1 93.06 647 ALA A O 1
ATOM 5061 N N . SER A 1 648 ? -0.248 -29.641 -2.785 1 93.5 648 SER A N 1
ATOM 5062 C CA . SER A 1 648 ? -0.907 -29.328 -1.524 1 93.5 648 SER A CA 1
ATOM 5063 C C . SER A 1 648 ? -1.901 -28.188 -1.695 1 93.5 648 SER A C 1
ATOM 5065 O O . SER A 1 648 ? -1.792 -27.391 -2.637 1 93.5 648 SER A O 1
ATOM 5067 N N . LEU A 1 649 ? -2.826 -28.109 -0.801 1 92.06 649 LEU A N 1
ATOM 5068 C CA . LEU A 1 649 ? -3.857 -27.078 -0.833 1 92.06 649 LEU A CA 1
ATOM 5069 C C . LEU A 1 649 ? -3.24 -25.688 -0.712 1 92.06 649 LEU A C 1
ATOM 5071 O O . LEU A 1 649 ? -3.643 -24.766 -1.419 1 92.06 649 LEU A O 1
ATOM 5075 N N . PRO A 1 650 ? -2.281 -25.484 0.176 1 90.12 650 PRO A N 1
ATOM 5076 C CA . PRO A 1 650 ? -1.678 -24.156 0.246 1 90.12 650 PRO A CA 1
ATOM 5077 C C . PRO A 1 650 ? -1.031 -23.719 -1.071 1 90.12 650 PRO A C 1
ATOM 5079 O O . PRO A 1 650 ? -1.104 -22.547 -1.45 1 90.12 650 PRO A O 1
ATOM 5082 N N . ARG A 1 651 ? -0.453 -24.625 -1.732 1 91.25 651 ARG A N 1
ATOM 5083 C CA . ARG A 1 651 ? 0.163 -24.328 -3.021 1 91.25 651 ARG A CA 1
ATOM 5084 C C . ARG A 1 651 ? -0.889 -23.938 -4.055 1 91.25 651 ARG A C 1
ATOM 5086 O O . ARG A 1 651 ? -0.668 -23.031 -4.855 1 91.25 651 ARG A O 1
ATOM 5093 N N . ILE A 1 652 ? -1.917 -24.672 -4.016 1 91.5 652 ILE A N 1
ATOM 5094 C CA . ILE A 1 652 ? -3.029 -24.391 -4.914 1 91.5 652 ILE A CA 1
ATOM 5095 C C . ILE A 1 652 ? -3.594 -23 -4.602 1 91.5 652 ILE A C 1
ATOM 5097 O O . ILE A 1 652 ? -3.824 -22.203 -5.508 1 91.5 652 ILE A O 1
ATOM 5101 N N . PHE A 1 653 ? -3.721 -22.797 -3.35 1 88.62 653 PHE A N 1
ATOM 5102 C CA . PHE A 1 653 ? -4.297 -21.547 -2.871 1 88.62 653 PHE A CA 1
ATOM 5103 C C . PHE A 1 653 ? -3.432 -20.359 -3.287 1 88.62 653 PHE A C 1
ATOM 5105 O O . PHE A 1 653 ? -3.949 -19.328 -3.734 1 88.62 653 PHE A O 1
ATOM 5112 N N . ARG A 1 654 ? -2.182 -20.453 -3.191 1 85.38 654 ARG A N 1
ATOM 5113 C CA . ARG A 1 654 ? -1.261 -19.375 -3.531 1 85.38 654 ARG A CA 1
ATOM 5114 C C . ARG A 1 654 ? -1.288 -19.078 -5.027 1 85.38 654 ARG A C 1
ATOM 5116 O O . ARG A 1 654 ? -1.167 -17.938 -5.445 1 85.38 654 ARG A O 1
ATOM 5123 N N . LEU A 1 655 ? -1.425 -20.078 -5.75 1 86.94 655 LEU A N 1
ATOM 5124 C CA . LEU A 1 655 ? -1.505 -19.906 -7.195 1 86.94 655 LEU A CA 1
ATOM 5125 C C . LEU A 1 655 ? -2.783 -19.172 -7.582 1 86.94 655 LEU A C 1
ATOM 5127 O O . LEU A 1 655 ? -2.75 -18.266 -8.414 1 86.94 655 LEU A O 1
ATOM 5131 N N . PHE A 1 656 ? -3.902 -19.547 -6.965 1 84.75 656 PHE A N 1
ATOM 5132 C CA . PHE A 1 656 ? -5.188 -18.922 -7.246 1 84.75 656 PHE A CA 1
ATOM 5133 C C . PHE A 1 656 ? -5.172 -17.453 -6.84 1 84.75 656 PHE A C 1
ATOM 5135 O O . PHE A 1 656 ? -5.602 -16.594 -7.609 1 84.75 656 PHE A O 1
ATOM 5142 N N . ARG A 1 657 ? -4.652 -17.234 -5.762 1 80.56 657 ARG A N 1
ATOM 5143 C CA . ARG A 1 657 ? -4.73 -15.883 -5.211 1 80.56 657 ARG A CA 1
ATOM 5144 C C . ARG A 1 657 ? -3.713 -14.961 -5.871 1 80.56 657 ARG A C 1
ATOM 5146 O O . ARG A 1 657 ? -4.016 -13.805 -6.172 1 80.56 657 ARG A O 1
ATOM 5153 N N . ALA A 1 658 ? -2.518 -15.445 -6.035 1 78.12 658 ALA A N 1
ATOM 5154 C CA . ALA A 1 658 ? -1.443 -14.609 -6.562 1 78.12 658 ALA A CA 1
ATOM 5155 C C . ALA A 1 658 ? -1.68 -14.281 -8.031 1 78.12 658 ALA A C 1
ATOM 5157 O O . ALA A 1 658 ? -1.314 -13.195 -8.5 1 78.12 658 ALA A O 1
ATOM 5158 N N . LEU A 1 659 ? -2.34 -15.242 -8.781 1 81.25 659 LEU A N 1
ATOM 5159 C CA . LEU A 1 659 ? -2.479 -15.023 -10.211 1 81.25 659 LEU A CA 1
ATOM 5160 C C . LEU A 1 659 ? -3.932 -14.742 -10.586 1 81.25 659 LEU A C 1
ATOM 5162 O O . LEU A 1 659 ? -4.242 -14.492 -11.75 1 81.25 659 LEU A O 1
ATOM 5166 N N . GLY A 1 660 ? -4.816 -14.727 -9.625 1 79.44 660 GLY A N 1
ATOM 5167 C CA . GLY A 1 660 ? -6.223 -14.461 -9.891 1 79.44 660 GLY A CA 1
ATOM 5168 C C . GLY A 1 660 ? -6.84 -15.445 -10.859 1 79.44 660 GLY A C 1
ATOM 5169 O O . GLY A 1 660 ? -7.539 -15.047 -11.797 1 79.44 660 GLY A O 1
ATOM 5170 N N . LEU A 1 661 ? -6.59 -16.719 -10.656 1 85.75 661 LEU A N 1
ATOM 5171 C CA . LEU A 1 661 ? -7.02 -17.75 -11.602 1 85.75 661 LEU A CA 1
ATOM 5172 C C . LEU A 1 661 ? -8.477 -18.125 -11.359 1 85.75 661 LEU A C 1
ATOM 5174 O O . LEU A 1 661 ? -8.961 -18.062 -10.227 1 85.75 661 LEU A O 1
ATOM 5178 N N . ARG A 1 662 ? -9.109 -18.484 -12.438 1 86.25 662 ARG A N 1
ATOM 5179 C CA . ARG A 1 662 ? -10.484 -18.984 -12.383 1 86.25 662 ARG A CA 1
ATOM 5180 C C . ARG A 1 662 ? -10.508 -20.484 -12.141 1 86.25 662 ARG A C 1
ATOM 5182 O O . ARG A 1 662 ? -11.367 -21 -11.414 1 86.25 662 ARG A O 1
ATOM 5189 N N . HIS A 1 663 ? -9.664 -21.141 -12.789 1 88.69 663 HIS A N 1
ATOM 5190 C CA . HIS A 1 663 ? -9.57 -22.594 -12.695 1 88.69 663 HIS A CA 1
ATOM 5191 C C . HIS A 1 663 ? -8.125 -23.062 -12.844 1 88.69 663 HIS A C 1
ATOM 5193 O O . HIS A 1 663 ? -7.273 -22.328 -13.328 1 88.69 663 HIS A O 1
ATOM 5199 N N . LEU A 1 664 ? -7.949 -24.219 -12.336 1 92.19 664 LEU A N 1
ATOM 5200 C CA . LEU A 1 664 ? -6.648 -24.875 -12.406 1 92.19 664 LEU A CA 1
ATOM 5201 C C . LEU A 1 664 ? -6.793 -26.312 -12.859 1 92.19 664 LEU A C 1
ATOM 5203 O O . LEU A 1 664 ? -7.609 -27.062 -12.32 1 92.19 664 LEU A O 1
ATOM 5207 N N . VAL A 1 665 ? -6.016 -26.641 -13.875 1 94.5 665 VAL A N 1
ATOM 5208 C CA . VAL A 1 665 ? -6.055 -28.016 -14.398 1 94.5 665 VAL A CA 1
ATOM 5209 C C . VAL A 1 665 ? -5.105 -28.891 -13.602 1 94.5 665 VAL A C 1
ATOM 5211 O O . VAL A 1 665 ? -3.969 -28.516 -13.32 1 94.5 665 VAL A O 1
ATOM 5214 N N . VAL A 1 666 ? -5.613 -30.031 -13.227 1 96.06 666 VAL A N 1
ATOM 5215 C CA . VAL A 1 666 ? -4.801 -31 -12.492 1 96.06 666 VAL A CA 1
ATOM 5216 C C . VAL A 1 666 ? -4.344 -32.125 -13.43 1 96.06 666 VAL A C 1
ATOM 5218 O O . VAL A 1 666 ? -5.168 -32.781 -14.07 1 96.06 666 VAL A O 1
ATOM 5221 N N . LEU A 1 667 ? -3.08 -32.344 -13.492 1 95.06 667 LEU A N 1
ATOM 5222 C CA . LEU A 1 667 ? -2.504 -33.344 -14.367 1 95.06 667 LEU A CA 1
ATOM 5223 C C . LEU A 1 667 ? -1.869 -34.469 -13.562 1 95.06 667 LEU A C 1
ATOM 5225 O O . LEU A 1 667 ? -1.44 -34.25 -12.422 1 95.06 667 LEU A O 1
ATOM 5229 N N . ASN A 1 668 ? -1.889 -35.625 -14.117 1 93.56 668 ASN A N 1
ATOM 5230 C CA . ASN A 1 668 ? -1.161 -36.75 -13.516 1 93.56 668 ASN A CA 1
ATOM 5231 C C . ASN A 1 668 ? 0.201 -36.938 -14.18 1 93.56 668 ASN A C 1
ATOM 5233 O O . ASN A 1 668 ? 0.649 -36.094 -14.953 1 93.56 668 ASN A O 1
ATOM 5237 N N . ASP A 1 669 ? 0.921 -38.031 -13.867 1 91.38 669 ASP A N 1
ATOM 5238 C CA . ASP A 1 669 ? 2.291 -38.219 -14.328 1 91.38 669 ASP A CA 1
ATOM 5239 C C . ASP A 1 669 ? 2.316 -38.719 -15.773 1 91.38 669 ASP A C 1
ATOM 5241 O O . ASP A 1 669 ? 3.389 -38.906 -16.359 1 91.38 669 ASP A O 1
ATOM 5245 N N . GLU A 1 670 ? 1.186 -38.906 -16.422 1 92.19 670 GLU A N 1
ATOM 5246 C CA . GLU A 1 670 ? 1.098 -39.25 -17.844 1 92.19 670 GLU A CA 1
ATOM 5247 C C . GLU A 1 670 ? 0.647 -38.031 -18.656 1 92.19 670 GLU A C 1
ATOM 5249 O O . GLU A 1 670 ? 0.322 -38.188 -19.844 1 92.19 670 GLU A O 1
ATOM 5254 N N . TYR A 1 671 ? 0.609 -36.969 -18.047 1 93.69 671 TYR A N 1
ATOM 5255 C CA . TYR A 1 671 ? 0.223 -35.688 -18.672 1 93.69 671 TYR A CA 1
ATOM 5256 C C . TYR A 1 671 ? -1.235 -35.719 -19.109 1 93.69 671 TYR A C 1
ATOM 5258 O O . TYR A 1 671 ? -1.596 -35.125 -20.125 1 93.69 671 TYR A O 1
ATOM 5266 N N . LYS A 1 672 ? -1.997 -36.5 -18.375 1 94.81 672 LYS A N 1
ATOM 5267 C CA . LYS A 1 672 ? -3.434 -36.594 -18.625 1 94.81 672 LYS A CA 1
ATOM 5268 C C . LYS A 1 672 ? -4.215 -35.781 -17.594 1 94.81 672 LYS A C 1
ATOM 5270 O O . LYS A 1 672 ? -3.77 -35.625 -16.453 1 94.81 672 LYS A O 1
ATOM 5275 N N . VAL A 1 673 ? -5.344 -35.281 -18.047 1 95.56 673 VAL A N 1
ATOM 5276 C CA . VAL A 1 673 ? -6.176 -34.469 -17.172 1 95.56 673 VAL A CA 1
ATOM 5277 C C . VAL A 1 673 ? -6.965 -35.375 -16.203 1 95.56 673 VAL A C 1
ATOM 5279 O O . VAL A 1 673 ? -7.742 -36.219 -16.641 1 95.56 673 VAL A O 1
ATOM 5282 N N . VAL A 1 674 ? -6.762 -35.125 -14.914 1 94.75 674 VAL A N 1
ATOM 5283 C CA . VAL A 1 674 ? -7.422 -36 -13.938 1 94.75 674 VAL A CA 1
ATOM 5284 C C . VAL A 1 674 ? -8.453 -35.188 -13.148 1 94.75 674 VAL A C 1
ATOM 5286 O O . VAL A 1 674 ? -9.32 -35.75 -12.484 1 94.75 674 VAL A O 1
ATOM 5289 N N . GLY A 1 675 ? -8.336 -33.969 -13.234 1 93.69 675 GLY A N 1
ATOM 5290 C CA . GLY A 1 675 ? -9.281 -33.125 -12.508 1 93.69 675 GLY A CA 1
ATOM 5291 C C . GLY A 1 675 ? -9.156 -31.641 -12.828 1 93.69 675 GLY A C 1
ATOM 5292 O O . GLY A 1 675 ? -8.258 -31.25 -13.57 1 93.69 675 GLY A O 1
ATOM 5293 N N . MET A 1 676 ? -10.133 -30.875 -12.344 1 93.69 676 MET A N 1
ATOM 5294 C CA . MET A 1 676 ? -10.125 -29.422 -12.414 1 93.69 676 MET A CA 1
ATOM 5295 C C . MET A 1 676 ? -10.484 -28.812 -11.062 1 93.69 676 MET A C 1
ATOM 5297 O O . MET A 1 676 ? -11.359 -29.312 -10.359 1 93.69 676 MET A O 1
ATOM 5301 N N . ILE A 1 677 ? -9.758 -27.828 -10.734 1 93 677 ILE A N 1
ATOM 5302 C CA . ILE A 1 677 ? -10.047 -27.141 -9.477 1 93 677 ILE A CA 1
ATOM 5303 C C . ILE A 1 677 ? -10.531 -25.719 -9.766 1 93 677 ILE A C 1
ATOM 5305 O O . ILE A 1 677 ? -9.859 -24.969 -10.477 1 93 677 ILE A O 1
ATOM 5309 N N . SER A 1 678 ? -11.648 -25.359 -9.281 1 89.25 678 SER A N 1
ATOM 5310 C CA . SER A 1 678 ? -12.156 -24 -9.352 1 89.25 678 SER A CA 1
ATOM 5311 C C . SER A 1 678 ? -12.18 -23.344 -7.969 1 89.25 678 SER A C 1
ATOM 5313 O O . SER A 1 678 ? -11.969 -24.031 -6.957 1 89.25 678 SER A O 1
ATOM 5315 N N . ARG A 1 679 ? -12.406 -22.125 -7.965 1 84.25 679 ARG A N 1
ATOM 5316 C CA . ARG A 1 679 ? -12.508 -21.406 -6.695 1 84.25 679 ARG A CA 1
ATOM 5317 C C . ARG A 1 679 ? -13.648 -21.969 -5.848 1 84.25 679 ARG A C 1
ATOM 5319 O O . ARG A 1 679 ? -13.539 -22.016 -4.621 1 84.25 679 ARG A O 1
ATOM 5326 N N . LYS A 1 680 ? -14.672 -22.328 -6.48 1 83 680 LYS A N 1
ATOM 5327 C CA . LYS A 1 680 ? -15.828 -22.891 -5.781 1 83 680 LYS A CA 1
ATOM 5328 C C . LYS A 1 680 ? -15.477 -24.203 -5.098 1 83 680 LYS A C 1
ATOM 5330 O O . LYS A 1 680 ? -15.992 -24.5 -4.02 1 83 680 LYS A O 1
ATOM 5335 N N . ASP A 1 681 ? -14.625 -24.922 -5.734 1 85.5 681 ASP A N 1
ATOM 5336 C CA . ASP A 1 681 ? -14.227 -26.203 -5.164 1 85.5 681 ASP A CA 1
ATOM 5337 C C . ASP A 1 681 ? -13.453 -26.016 -3.859 1 85.5 681 ASP A C 1
ATOM 5339 O O . ASP A 1 681 ? -13.672 -26.75 -2.891 1 85.5 681 ASP A O 1
ATOM 5343 N N . ILE A 1 682 ? -12.617 -25.062 -3.889 1 84.81 682 ILE A N 1
ATOM 5344 C CA . ILE A 1 682 ? -11.828 -24.766 -2.697 1 84.81 682 ILE A CA 1
ATOM 5345 C C . ILE A 1 682 ? -12.734 -24.25 -1.588 1 84.81 682 ILE A C 1
ATOM 5347 O O . ILE A 1 682 ? -12.602 -24.641 -0.428 1 84.81 682 ILE A O 1
ATOM 5351 N N . TRP A 1 683 ? -13.617 -23.375 -1.977 1 82.38 683 TRP A N 1
ATOM 5352 C CA . TRP A 1 683 ? -14.555 -22.781 -1.029 1 82.38 683 TRP A CA 1
ATOM 5353 C C . TRP A 1 683 ? -15.445 -23.844 -0.403 1 82.38 683 TRP A C 1
ATOM 5355 O O . TRP A 1 683 ? -15.672 -23.828 0.81 1 82.38 683 TRP A O 1
ATOM 5365 N N . LYS A 1 684 ? -15.953 -24.812 -1.184 1 79 684 LYS A N 1
ATOM 5366 C CA . LYS A 1 684 ? -16.828 -25.875 -0.705 1 79 684 LYS A CA 1
ATOM 5367 C C . LYS A 1 684 ? -16.078 -26.797 0.27 1 79 684 LYS A C 1
ATOM 5369 O O . LYS A 1 684 ? -16.656 -27.234 1.268 1 79 684 LYS A O 1
ATOM 5374 N N . TRP A 1 685 ? -14.945 -26.984 -0.08 1 78.12 685 TRP A N 1
ATOM 5375 C CA . TRP A 1 685 ? -14.148 -27.844 0.795 1 78.12 685 TRP A CA 1
ATOM 5376 C C . TRP A 1 685 ? -13.961 -27.203 2.164 1 78.12 685 TRP A C 1
ATOM 5378 O O . TRP A 1 685 ? -14.109 -27.859 3.195 1 78.12 685 TRP A O 1
ATOM 5388 N N . GLU A 1 686 ? -13.625 -25.953 2.145 1 76.75 686 GLU A N 1
ATOM 5389 C CA . GLU A 1 686 ? -13.406 -25.219 3.396 1 76.75 686 GLU A CA 1
ATOM 5390 C C . GLU A 1 686 ? -14.672 -25.203 4.25 1 76.75 686 GLU A C 1
ATOM 5392 O O . GLU A 1 686 ? -14.602 -25.328 5.477 1 76.75 686 GLU A O 1
ATOM 5397 N N . HIS A 1 687 ? -15.781 -25.047 3.693 1 72.88 687 HIS A N 1
ATOM 5398 C CA . HIS A 1 687 ? -17.047 -24.938 4.422 1 72.88 687 HIS A CA 1
ATOM 5399 C C . HIS A 1 687 ? -17.516 -26.312 4.891 1 72.88 687 HIS A C 1
ATOM 5401 O O . HIS A 1 687 ? -18.172 -26.422 5.93 1 72.88 687 HIS A O 1
ATOM 5407 N N . LYS A 1 688 ? -17.234 -27.312 4.113 1 69.12 688 LYS A N 1
ATOM 5408 C CA . LYS A 1 688 ? -17.578 -28.672 4.547 1 69.12 688 LYS A CA 1
ATOM 5409 C C . LYS A 1 688 ? -16.75 -29.078 5.762 1 69.12 688 LYS A C 1
ATOM 5411 O O . LYS A 1 688 ? -17.281 -29.703 6.691 1 69.12 688 LYS A O 1
ATOM 5416 N N . GLU A 1 689 ? -15.578 -28.672 5.711 1 64.44 689 GLU A N 1
ATOM 5417 C CA . GLU A 1 689 ? -14.695 -29.016 6.816 1 64.44 689 GLU A CA 1
ATOM 5418 C C . GLU A 1 689 ? -15.039 -28.219 8.07 1 64.44 689 GLU A C 1
ATOM 5420 O O . GLU A 1 689 ? -15 -28.766 9.18 1 64.44 689 GLU A O 1
ATOM 5425 N N . LYS A 1 690 ? -15.461 -27.078 7.969 1 60.25 690 LYS A N 1
ATOM 5426 C CA . LYS A 1 690 ? -15.82 -26.25 9.117 1 60.25 690 LYS A CA 1
ATOM 5427 C C . LYS A 1 690 ? -17.109 -26.734 9.758 1 60.25 690 LYS A C 1
ATOM 5429 O O . LYS A 1 690 ? -17.281 -26.656 10.977 1 60.25 690 LYS A O 1
ATOM 5434 N N . GLN A 1 691 ? -18.016 -27.125 8.891 1 53.16 691 GLN A N 1
ATOM 5435 C CA . GLN A 1 691 ? -19.266 -27.688 9.406 1 53.16 691 GLN A CA 1
ATOM 5436 C C . GLN A 1 691 ? -19 -28.953 10.203 1 53.16 691 GLN A C 1
ATOM 5438 O O . GLN A 1 691 ? -19.719 -29.266 11.156 1 53.16 691 GLN A O 1
ATOM 5443 N N . HIS A 1 692 ? -17.984 -29.562 9.758 1 46.69 692 HIS A N 1
ATOM 5444 C CA . HIS A 1 692 ? -17.641 -30.766 10.5 1 46.69 692 HIS A CA 1
ATOM 5445 C C . HIS A 1 692 ? -16.969 -30.422 11.828 1 46.69 692 HIS A C 1
ATOM 5447 O O . HIS A 1 692 ? -17.094 -31.156 12.805 1 46.69 692 HIS A O 1
ATOM 5453 N N . ASP A 1 693 ? -16.25 -29.438 11.836 1 46.78 693 ASP A N 1
ATOM 5454 C CA . ASP A 1 693 ? -15.578 -29.031 13.062 1 46.78 693 ASP A CA 1
ATOM 5455 C C . ASP A 1 693 ? -16.547 -28.344 14.023 1 46.78 693 ASP A C 1
ATOM 5457 O O . ASP A 1 693 ? -16.344 -28.359 15.242 1 46.78 693 ASP A O 1
ATOM 5461 N N . ASP A 1 694 ? -17.469 -27.547 13.617 1 40.84 694 ASP A N 1
ATOM 5462 C CA . ASP A 1 694 ? -18.5 -27.031 14.516 1 40.84 694 ASP A CA 1
ATOM 5463 C C . ASP A 1 694 ? -19.438 -28.156 14.969 1 40.84 694 ASP A C 1
ATOM 5465 O O . ASP A 1 694 ? -19.875 -28.172 16.125 1 40.84 694 ASP A O 1
ATOM 5469 N N . GLN B 1 1 ? 23.922 -16.391 -6.422 1 68.81 1 GLN B N 1
ATOM 5470 C CA . GLN B 1 1 ? 23.062 -17.406 -5.832 1 68.81 1 GLN B CA 1
ATOM 5471 C C . GLN B 1 1 ? 21.719 -16.812 -5.406 1 68.81 1 GLN B C 1
ATOM 5473 O O . GLN B 1 1 ? 21.656 -15.633 -5.035 1 68.81 1 GLN B O 1
ATOM 5478 N N . ALA B 1 2 ? 20.672 -17.594 -5.629 1 75.69 2 ALA B N 1
ATOM 5479 C CA . ALA B 1 2 ? 19.328 -17.109 -5.359 1 75.69 2 ALA B CA 1
ATOM 5480 C C . ALA B 1 2 ? 18.781 -17.703 -4.066 1 75.69 2 ALA B C 1
ATOM 5482 O O . ALA B 1 2 ? 19.203 -18.781 -3.645 1 75.69 2 ALA B O 1
ATOM 5483 N N . LEU B 1 3 ? 18.062 -16.984 -3.346 1 74.25 3 LEU B N 1
ATOM 5484 C CA . LEU B 1 3 ? 17.328 -17.438 -2.174 1 74.25 3 LEU B CA 1
ATOM 5485 C C . LEU B 1 3 ? 16.062 -18.188 -2.584 1 74.25 3 LEU B C 1
ATOM 5487 O O . LEU B 1 3 ? 15.562 -18 -3.697 1 74.25 3 LEU B O 1
ATOM 5491 N N . ASP B 1 4 ? 15.672 -19.125 -1.738 1 76.38 4 ASP B N 1
ATOM 5492 C CA . ASP B 1 4 ? 14.469 -19.891 -2.023 1 76.38 4 ASP B CA 1
ATOM 5493 C C . ASP B 1 4 ? 13.312 -19.469 -1.122 1 76.38 4 ASP B C 1
ATOM 5495 O O . ASP B 1 4 ? 13.289 -19.797 0.066 1 76.38 4 ASP B O 1
ATOM 5499 N N . TYR B 1 5 ? 12.383 -18.906 -1.724 1 78.19 5 TYR B N 1
ATOM 5500 C CA . TYR B 1 5 ? 11.266 -18.406 -0.938 1 78.19 5 TYR B CA 1
ATOM 5501 C C . TYR B 1 5 ? 10.078 -19.359 -1.005 1 78.19 5 TYR B C 1
ATOM 5503 O O . TYR B 1 5 ? 9.047 -19.125 -0.366 1 78.19 5 TYR B O 1
ATOM 5511 N N . ASP B 1 6 ? 10.211 -20.438 -1.691 1 83.38 6 ASP B N 1
ATOM 5512 C CA . ASP B 1 6 ? 9.164 -21.453 -1.776 1 83.38 6 ASP B CA 1
ATOM 5513 C C . ASP B 1 6 ? 9.258 -22.422 -0.608 1 83.38 6 ASP B C 1
ATOM 5515 O O . ASP B 1 6 ? 10.336 -22.938 -0.297 1 83.38 6 ASP B O 1
ATOM 5519 N N . THR B 1 7 ? 8.164 -22.703 0.011 1 82.81 7 THR B N 1
ATOM 5520 C CA . THR B 1 7 ? 8.148 -23.656 1.124 1 82.81 7 THR B CA 1
ATOM 5521 C C . THR B 1 7 ? 8.312 -25.078 0.623 1 82.81 7 THR B C 1
ATOM 5523 O O . THR B 1 7 ? 7.613 -25.5 -0.3 1 82.81 7 THR B O 1
ATOM 5526 N N . ILE B 1 8 ? 9.242 -25.75 1.242 1 88.12 8 ILE B N 1
ATOM 5527 C CA . ILE B 1 8 ? 9.453 -27.156 0.892 1 88.12 8 ILE B CA 1
ATOM 5528 C C . ILE B 1 8 ? 8.461 -28.031 1.65 1 88.12 8 ILE B C 1
ATOM 5530 O O . ILE B 1 8 ? 8.641 -28.297 2.84 1 88.12 8 ILE B O 1
ATOM 5534 N N . GLU B 1 9 ? 7.508 -28.484 0.91 1 90.25 9 GLU B N 1
ATOM 5535 C CA . GLU B 1 9 ? 6.461 -29.297 1.527 1 90.25 9 GLU B CA 1
ATOM 5536 C C . GLU B 1 9 ? 6.738 -30.797 1.354 1 90.25 9 GLU B C 1
ATOM 5538 O O . GLU B 1 9 ? 5.914 -31.516 0.794 1 90.25 9 GLU B O 1
ATOM 5543 N N . ASN B 1 10 ? 7.844 -31.188 1.96 1 92.38 10 ASN B N 1
ATOM 5544 C CA . ASN B 1 10 ? 8.203 -32.594 1.87 1 92.38 10 ASN B CA 1
ATOM 5545 C C . ASN B 1 10 ? 7.504 -33.438 2.939 1 92.38 10 ASN B C 1
ATOM 5547 O O . ASN B 1 10 ? 6.609 -32.938 3.629 1 92.38 10 ASN B O 1
ATOM 5551 N N . GLU B 1 11 ? 7.828 -34.688 2.943 1 91.44 11 GLU B N 1
ATOM 5552 C CA . GLU B 1 11 ? 7.168 -35.594 3.875 1 91.44 11 GLU B CA 1
ATOM 5553 C C . GLU B 1 11 ? 7.461 -35.188 5.32 1 91.44 11 GLU B C 1
ATOM 5555 O O . GLU B 1 11 ? 6.598 -35.344 6.191 1 91.44 11 GLU B O 1
ATOM 5560 N N . LEU B 1 12 ? 8.633 -34.75 5.555 1 92 12 LEU B N 1
ATOM 5561 C CA . LEU B 1 12 ? 9 -34.312 6.898 1 92 12 LEU B CA 1
ATOM 5562 C C . LEU B 1 12 ? 8.141 -33.156 7.344 1 92 12 LEU B C 1
ATOM 5564 O O . LEU B 1 12 ? 7.715 -33.094 8.5 1 92 12 LEU B O 1
ATOM 5568 N N . HIS B 1 13 ? 7.953 -32.219 6.457 1 90.94 13 HIS B N 1
ATOM 5569 C CA . HIS B 1 13 ? 7.105 -31.078 6.734 1 90.94 13 HIS B CA 1
ATOM 5570 C C . HIS B 1 13 ? 5.672 -31.5 7.035 1 90.94 13 HIS B C 1
ATOM 5572 O O . HIS B 1 13 ? 5.047 -30.984 7.965 1 90.94 13 HIS B O 1
ATOM 5578 N N . GLY B 1 14 ? 5.168 -32.438 6.27 1 88.94 14 GLY B N 1
ATOM 5579 C CA . GLY B 1 14 ? 3.832 -32.938 6.508 1 88.94 14 GLY B CA 1
ATOM 5580 C C . GLY B 1 14 ? 3.689 -33.625 7.848 1 88.94 14 GLY B C 1
ATOM 5581 O O . GLY B 1 14 ? 2.666 -33.5 8.523 1 88.94 14 GLY B O 1
ATOM 5582 N N . GLU B 1 15 ? 4.727 -34.344 8.211 1 90.06 15 GLU B N 1
ATOM 5583 C CA . GLU B 1 15 ? 4.711 -35.062 9.484 1 90.06 15 GLU B CA 1
ATOM 5584 C C . GLU B 1 15 ? 4.715 -34.062 10.664 1 90.06 15 GLU B C 1
ATOM 5586 O O . GLU B 1 15 ? 4.008 -34.281 11.648 1 90.06 15 GLU B O 1
ATOM 5591 N N . GLU B 1 16 ? 5.453 -33.125 10.547 1 89.25 16 GLU B N 1
ATOM 5592 C CA . GLU B 1 16 ? 5.488 -32.125 11.602 1 89.25 16 GLU B CA 1
ATOM 5593 C C . GLU B 1 16 ? 4.148 -31.406 11.727 1 89.25 16 GLU B C 1
ATOM 5595 O O . GLU B 1 16 ? 3.693 -31.125 12.836 1 89.25 16 GLU B O 1
ATOM 5600 N N . GLU B 1 17 ? 3.572 -31.094 10.633 1 89.38 17 GLU B N 1
ATOM 5601 C CA . GLU B 1 17 ? 2.291 -30.391 10.641 1 89.38 17 GLU B CA 1
ATOM 5602 C C . GLU B 1 17 ? 1.189 -31.266 11.234 1 89.38 17 GLU B C 1
ATOM 5604 O O . GLU B 1 17 ? 0.279 -30.766 11.898 1 89.38 17 GLU B O 1
ATOM 5609 N N . ARG B 1 18 ? 1.252 -32.531 11.008 1 88.69 18 ARG B N 1
ATOM 5610 C CA . ARG B 1 18 ? 0.262 -33.469 11.547 1 88.69 18 ARG B CA 1
ATOM 5611 C C . ARG B 1 18 ? 0.355 -33.531 13.07 1 88.69 18 ARG B C 1
ATOM 5613 O O . ARG B 1 18 ? -0.65 -33.75 13.75 1 88.69 18 ARG B O 1
ATOM 5620 N N . LYS B 1 19 ? 1.506 -33.312 13.547 1 89.31 19 LYS B N 1
ATOM 5621 C CA . LYS B 1 19 ? 1.725 -33.375 14.984 1 89.31 19 LYS B CA 1
ATOM 5622 C C . LYS B 1 19 ? 1.424 -32.062 15.656 1 89.31 19 LYS B C 1
ATOM 5624 O O . LYS B 1 19 ? 1.267 -31.984 16.875 1 89.31 19 LYS B O 1
ATOM 5629 N N . MET B 1 20 ? 1.324 -31.078 14.891 1 88.75 20 MET B N 1
ATOM 5630 C CA . MET B 1 20 ? 1.13 -29.734 15.438 1 88.75 20 MET B CA 1
ATOM 5631 C C . MET B 1 20 ? -0.328 -29.516 15.82 1 88.75 20 MET B C 1
ATOM 5633 O O . MET B 1 20 ? -1.234 -29.781 15.031 1 88.75 20 MET B O 1
ATOM 5637 N N . SER B 1 21 ? -0.528 -29.078 17 1 88.62 21 SER B N 1
ATOM 5638 C CA . SER B 1 21 ? -1.862 -28.719 17.469 1 88.62 21 SER B CA 1
ATOM 5639 C C . SER B 1 21 ? -2.232 -27.297 17.078 1 88.62 21 SER B C 1
ATOM 5641 O O . SER B 1 21 ? -1.378 -26.531 16.625 1 88.62 21 SER B O 1
ATOM 5643 N N . SER B 1 22 ? -3.508 -26.984 17.188 1 87.19 22 SER B N 1
ATOM 5644 C CA . SER B 1 22 ? -3.98 -25.641 16.906 1 87.19 22 SER B CA 1
ATOM 5645 C C . SER B 1 22 ? -3.328 -24.625 17.828 1 87.19 22 SER B C 1
ATOM 5647 O O . SER B 1 22 ? -3.059 -23.484 17.422 1 87.19 22 SER B O 1
ATOM 5649 N N . SER B 1 23 ? -3.057 -24.984 19.016 1 89.88 23 SER B N 1
ATOM 5650 C CA . SER B 1 23 ? -2.416 -24.094 19.984 1 89.88 23 SER B CA 1
ATOM 5651 C C . SER B 1 23 ? -0.967 -23.812 19.594 1 89.88 23 SER B C 1
ATOM 5653 O O . SER B 1 23 ? -0.471 -22.703 19.781 1 89.88 23 SER B O 1
ATOM 5655 N N . ASP B 1 24 ? -0.341 -24.828 19.062 1 90.06 24 ASP B N 1
ATOM 5656 C CA . ASP B 1 24 ? 1.034 -24.656 18.609 1 90.06 24 ASP B CA 1
ATOM 5657 C C . ASP B 1 24 ? 1.102 -23.672 17.438 1 90.06 24 ASP B C 1
ATOM 5659 O O . ASP B 1 24 ? 2.006 -22.828 17.375 1 90.06 24 ASP B O 1
ATOM 5663 N N . TRP B 1 25 ? 0.148 -23.859 16.625 1 89.31 25 TRP B N 1
ATOM 5664 C CA . TRP B 1 25 ? 0.092 -22.969 15.477 1 89.31 25 TRP B CA 1
ATOM 5665 C C . TRP B 1 25 ? -0.132 -21.531 15.906 1 89.31 25 TRP B C 1
ATOM 5667 O O . TRP B 1 25 ? 0.509 -20.609 15.391 1 89.31 25 TRP B O 1
ATOM 5677 N N . LYS B 1 26 ? -1.012 -21.312 16.875 1 89.94 26 LYS B N 1
ATOM 5678 C CA . LYS B 1 26 ? -1.291 -19.969 17.359 1 89.94 26 LYS B CA 1
ATOM 5679 C C . LYS B 1 26 ? -0.075 -19.375 18.078 1 89.94 26 LYS B C 1
ATOM 5681 O O . LYS B 1 26 ? 0.168 -18.172 18 1 89.94 26 LYS B O 1
ATOM 5686 N N . TRP B 1 27 ? 0.616 -20.156 18.688 1 90.75 27 TRP B N 1
ATOM 5687 C CA . TRP B 1 27 ? 1.813 -19.703 19.375 1 90.75 27 TRP B CA 1
ATOM 5688 C C . TRP B 1 27 ? 2.879 -19.25 18.375 1 90.75 27 TRP B C 1
ATOM 5690 O O . TRP B 1 27 ? 3.578 -18.266 18.625 1 90.75 27 TRP B O 1
ATOM 5700 N N . ILE B 1 28 ? 3.018 -19.984 17.328 1 90.69 28 ILE B N 1
ATOM 5701 C CA . ILE B 1 28 ? 3.984 -19.609 16.297 1 90.69 28 ILE B CA 1
ATOM 5702 C C . ILE B 1 28 ? 3.592 -18.281 15.68 1 90.69 28 ILE B C 1
ATOM 5704 O O . ILE B 1 28 ? 4.453 -17.438 15.414 1 90.69 28 ILE B O 1
ATOM 5708 N N . GLN B 1 29 ? 2.295 -18.141 15.508 1 89.88 29 GLN B N 1
ATOM 5709 C CA . GLN B 1 29 ? 1.818 -16.859 14.977 1 89.88 29 GLN B CA 1
ATOM 5710 C C . GLN B 1 29 ? 2.09 -15.727 15.953 1 89.88 29 GLN B C 1
ATOM 5712 O O . GLN B 1 29 ? 2.451 -14.625 15.547 1 89.88 29 GLN B O 1
ATOM 5717 N N . PHE B 1 30 ? 1.948 -16 17.188 1 91.19 30 PHE B N 1
ATOM 5718 C CA . PHE B 1 30 ? 2.199 -15 18.219 1 91.19 30 PHE B CA 1
ATOM 5719 C C . PHE B 1 30 ? 3.678 -14.641 18.281 1 91.19 30 PHE B C 1
ATOM 5721 O O . PHE B 1 30 ? 4.035 -13.477 18.484 1 91.19 30 PHE B O 1
ATOM 5728 N N . GLN B 1 31 ? 4.516 -15.578 18.109 1 93.06 31 GLN B N 1
ATOM 5729 C CA . GLN B 1 31 ? 5.953 -15.328 18.094 1 93.06 31 GLN B CA 1
ATOM 5730 C C . GLN B 1 31 ? 6.344 -14.406 16.938 1 93.06 31 GLN B C 1
ATOM 5732 O O . GLN B 1 31 ? 7.262 -13.594 17.078 1 93.06 31 GLN B O 1
ATOM 5737 N N . ARG B 1 32 ? 5.684 -14.516 15.828 1 93.94 32 ARG B N 1
ATOM 5738 C CA . ARG B 1 32 ? 5.941 -13.625 14.703 1 93.94 32 ARG B CA 1
ATOM 5739 C C . ARG B 1 32 ? 5.711 -12.172 15.094 1 93.94 32 ARG B C 1
ATOM 5741 O O . ARG B 1 32 ? 6.48 -11.289 14.703 1 93.94 32 ARG B O 1
ATOM 5748 N N . TRP B 1 33 ? 4.73 -11.945 15.844 1 93 33 TRP B N 1
ATOM 5749 C CA . TRP B 1 33 ? 4.414 -10.594 16.297 1 93 33 TRP B CA 1
ATOM 5750 C C . TRP B 1 33 ? 5.469 -10.078 17.266 1 93 33 TRP B C 1
ATOM 5752 O O . TRP B 1 33 ? 5.883 -8.922 17.188 1 93 33 TRP B O 1
ATOM 5762 N N . ILE B 1 34 ? 5.895 -10.898 18.125 1 94.38 34 ILE B N 1
ATOM 5763 C CA . ILE B 1 34 ? 6.891 -10.516 19.125 1 94.38 34 ILE B CA 1
ATOM 5764 C C . ILE B 1 34 ? 8.203 -10.156 18.422 1 94.38 34 ILE B C 1
ATOM 5766 O O . ILE B 1 34 ? 8.852 -9.172 18.781 1 94.38 34 ILE B O 1
ATOM 5770 N N . ILE B 1 35 ? 8.562 -10.961 17.484 1 95.81 35 ILE B N 1
ATOM 5771 C CA . ILE B 1 35 ? 9.797 -10.719 16.75 1 95.81 35 ILE B CA 1
ATOM 5772 C C . ILE B 1 35 ? 9.711 -9.375 16.031 1 95.81 35 ILE B C 1
ATOM 5774 O O . ILE B 1 35 ? 10.664 -8.594 16.031 1 95.81 35 ILE B O 1
ATOM 5778 N N . CYS B 1 36 ? 8.57 -9.102 15.438 1 96 36 CYS B N 1
ATOM 5779 C CA . CYS B 1 36 ? 8.391 -7.832 14.734 1 96 36 CYS B CA 1
ATOM 5780 C C . CYS B 1 36 ? 8.461 -6.656 15.703 1 96 36 CYS B C 1
ATOM 5782 O O . CYS B 1 36 ? 9 -5.602 15.367 1 96 36 CYS B O 1
ATOM 5784 N N . MET B 1 37 ? 7.938 -6.828 16.891 1 96 37 MET B N 1
ATOM 5785 C CA . MET B 1 37 ? 8.016 -5.781 17.906 1 96 37 MET B CA 1
ATOM 5786 C C . MET B 1 37 ? 9.461 -5.531 18.312 1 96 37 MET B C 1
ATOM 5788 O O . MET B 1 37 ? 9.891 -4.383 18.438 1 96 37 MET B O 1
ATOM 5792 N N . LEU B 1 38 ? 10.148 -6.586 18.453 1 96.88 38 LEU B N 1
ATOM 5793 C CA . LEU B 1 38 ? 11.547 -6.469 18.859 1 96.88 38 LEU B CA 1
ATOM 5794 C C . LEU B 1 38 ? 12.367 -5.797 17.766 1 96.88 38 LEU B C 1
ATOM 5796 O O . LEU B 1 38 ? 13.242 -4.977 18.047 1 96.88 38 LEU B O 1
ATOM 5800 N N . ILE B 1 39 ? 12.109 -6.145 16.531 1 97.81 39 ILE B N 1
ATOM 5801 C CA . ILE B 1 39 ? 12.797 -5.531 15.406 1 97.81 39 ILE B CA 1
ATOM 5802 C C . ILE B 1 39 ? 12.539 -4.027 15.391 1 97.81 39 ILE B C 1
ATOM 5804 O O . ILE B 1 39 ? 13.461 -3.23 15.211 1 97.81 39 ILE B O 1
ATOM 5808 N N . GLY B 1 40 ? 11.289 -3.631 15.578 1 97.81 40 GLY B N 1
ATOM 5809 C CA . GLY B 1 40 ? 10.945 -2.219 15.609 1 97.81 40 GLY B CA 1
ATOM 5810 C C . GLY B 1 40 ? 11.648 -1.456 16.719 1 97.81 40 GLY B C 1
ATOM 5811 O O . GLY B 1 40 ? 12.25 -0.409 16.469 1 97.81 40 GLY B O 1
ATOM 5812 N N . ILE B 1 41 ? 11.68 -1.994 17.859 1 97.69 41 ILE B N 1
ATOM 5813 C CA . ILE B 1 41 ? 12.266 -1.346 19.031 1 97.69 41 ILE B CA 1
ATOM 5814 C C . ILE B 1 41 ? 13.781 -1.239 18.859 1 97.69 41 ILE B C 1
ATOM 5816 O O . ILE B 1 41 ? 14.367 -0.175 19.062 1 97.69 41 ILE B O 1
ATOM 5820 N N . MET B 1 42 ? 14.383 -2.293 18.422 1 97.94 42 MET B N 1
ATOM 5821 C CA . MET B 1 42 ? 15.828 -2.301 18.266 1 97.94 42 MET B CA 1
ATOM 5822 C C . MET B 1 42 ? 16.266 -1.356 17.156 1 97.94 42 MET B C 1
ATOM 5824 O O . MET B 1 42 ? 17.312 -0.719 17.25 1 97.94 42 MET B O 1
ATOM 5828 N N . THR B 1 43 ? 15.492 -1.341 16.109 1 97.94 43 THR B N 1
ATOM 5829 C CA . THR B 1 43 ? 15.797 -0.4 15.031 1 97.94 43 THR B CA 1
ATOM 5830 C C . THR B 1 43 ? 15.703 1.038 15.531 1 97.94 43 THR B C 1
ATOM 5832 O O . THR B 1 43 ? 16.547 1.876 15.188 1 97.94 43 THR B O 1
ATOM 5835 N N . GLY B 1 44 ? 14.695 1.352 16.328 1 97.06 44 GLY B N 1
ATOM 5836 C CA . GLY B 1 44 ? 14.578 2.666 16.938 1 97.06 44 GLY B CA 1
ATOM 5837 C C . GLY B 1 44 ? 15.758 3.018 17.828 1 97.06 44 GLY B C 1
ATOM 5838 O O . GLY B 1 44 ? 16.234 4.156 17.812 1 97.06 44 GLY B O 1
ATOM 5839 N N . ILE B 1 45 ? 16.266 2.08 18.516 1 97.62 45 ILE B N 1
ATOM 5840 C CA . ILE B 1 45 ? 17.406 2.303 19.422 1 97.62 45 ILE B CA 1
ATOM 5841 C C . ILE B 1 45 ? 18.656 2.609 18.609 1 97.62 45 ILE B C 1
ATOM 5843 O O . ILE B 1 45 ? 19.422 3.502 18.969 1 97.62 45 ILE B O 1
ATOM 5847 N N . VAL B 1 46 ? 18.828 1.879 17.547 1 97.75 46 VAL B N 1
ATOM 5848 C CA . VAL B 1 46 ? 19.969 2.141 16.672 1 97.75 46 VAL B CA 1
ATOM 5849 C C . VAL B 1 46 ? 19.875 3.555 16.109 1 97.75 46 VAL B C 1
ATOM 5851 O O . VAL B 1 46 ? 20.875 4.258 16 1 97.75 46 VAL B O 1
ATOM 5854 N N . ALA B 1 47 ? 18.719 3.934 15.742 1 97.31 47 ALA B N 1
ATOM 5855 C CA . ALA B 1 47 ? 18.5 5.285 15.227 1 97.31 47 ALA B CA 1
ATOM 5856 C C . ALA B 1 47 ? 18.859 6.332 16.281 1 97.31 47 ALA B C 1
ATOM 5858 O O . ALA B 1 47 ? 19.422 7.379 15.953 1 97.31 47 ALA B O 1
ATOM 5859 N N . VAL B 1 48 ? 18.562 6.082 17.531 1 96.38 48 VAL B N 1
ATOM 5860 C CA . VAL B 1 48 ? 18.875 6.992 18.641 1 96.38 48 VAL B CA 1
ATOM 5861 C C . VAL B 1 48 ? 20.375 7.148 18.766 1 96.38 48 VAL B C 1
ATOM 5863 O O . VAL B 1 48 ? 20.891 8.266 18.906 1 96.38 48 VAL B O 1
ATOM 5866 N N . VAL B 1 49 ? 21.047 6.062 18.688 1 97.06 49 VAL B N 1
ATOM 5867 C CA . VAL B 1 49 ? 22.5 6.078 18.828 1 97.06 49 VAL B CA 1
ATOM 5868 C C . VAL B 1 49 ? 23.109 6.883 17.688 1 97.06 49 VAL B C 1
ATOM 5870 O O . VAL B 1 49 ? 23.984 7.723 17.922 1 97.06 49 VAL B O 1
ATOM 5873 N N . ILE B 1 50 ? 22.656 6.652 16.516 1 96.38 50 ILE B N 1
ATOM 5874 C CA . ILE B 1 50 ? 23.188 7.352 15.352 1 96.38 50 ILE B CA 1
ATOM 5875 C C . ILE B 1 50 ? 22.938 8.852 15.492 1 96.38 50 ILE B C 1
ATOM 5877 O O . ILE B 1 50 ? 23.844 9.664 15.305 1 96.38 50 ILE B O 1
ATOM 5881 N N . ASN B 1 51 ? 21.797 9.195 15.852 1 94.5 51 ASN B N 1
ATOM 5882 C CA . ASN B 1 51 ? 21.406 10.602 15.93 1 94.5 51 ASN B CA 1
ATOM 5883 C C . ASN B 1 51 ? 22.188 11.328 17.016 1 94.5 51 ASN B C 1
ATOM 5885 O O . ASN B 1 51 ? 22.719 12.422 16.797 1 94.5 51 ASN B O 1
ATOM 5889 N N . ILE B 1 52 ? 22.297 10.766 18.188 1 95.25 52 ILE B N 1
ATOM 5890 C CA . ILE B 1 52 ? 22.969 11.398 19.312 1 95.25 52 ILE B CA 1
ATOM 5891 C C . ILE B 1 52 ? 24.453 11.539 19.016 1 95.25 52 ILE B C 1
ATOM 5893 O O . ILE B 1 52 ? 25.047 12.586 19.266 1 95.25 52 ILE B O 1
ATOM 5897 N N . CYS B 1 53 ? 25.016 10.5 18.438 1 96.81 53 CYS B N 1
ATOM 5898 C CA . CYS B 1 53 ? 26.438 10.547 18.109 1 96.81 53 CYS B CA 1
ATOM 5899 C C . CYS B 1 53 ? 26.734 11.617 17.078 1 96.81 53 CYS B C 1
ATOM 5901 O O . CYS B 1 53 ? 27.719 12.344 17.188 1 96.81 53 CYS B O 1
ATOM 5903 N N . ILE B 1 54 ? 25.922 11.719 16.109 1 94.81 54 ILE B N 1
ATOM 5904 C CA . ILE B 1 54 ? 26.109 12.727 15.07 1 94.81 54 ILE B CA 1
ATOM 5905 C C . ILE B 1 54 ? 25.953 14.117 15.664 1 94.81 54 ILE B C 1
ATOM 5907 O O . ILE B 1 54 ? 26.766 15.008 15.391 1 94.81 54 ILE B O 1
ATOM 5911 N N . LEU B 1 55 ? 24.938 14.336 16.5 1 92.56 55 LEU B N 1
ATOM 5912 C CA . LEU B 1 55 ? 24.703 15.641 17.109 1 92.56 55 LEU B CA 1
ATOM 5913 C C . LEU B 1 55 ? 25.875 16.047 17.984 1 92.56 55 LEU B C 1
ATOM 5915 O O . LEU B 1 55 ? 26.344 17.188 17.906 1 92.56 55 LEU B O 1
ATOM 5919 N N . GLU B 1 56 ? 26.391 15.156 18.734 1 95.19 56 GLU B N 1
ATOM 5920 C CA . GLU B 1 56 ? 27.484 15.453 19.656 1 95.19 56 GLU B CA 1
ATOM 5921 C C . GLU B 1 56 ? 28.797 15.688 18.906 1 95.19 56 GLU B C 1
ATOM 5923 O O . GLU B 1 56 ? 29.531 16.625 19.203 1 95.19 56 GLU B O 1
ATOM 5928 N N . LEU B 1 57 ? 29.047 14.844 17.953 1 95.5 57 LEU B N 1
ATOM 5929 C CA . LEU B 1 57 ? 30.281 14.984 17.188 1 95.5 57 LEU B CA 1
ATOM 5930 C C . LEU B 1 57 ? 30.281 16.266 16.375 1 95.5 57 LEU B C 1
ATOM 5932 O O . LEU B 1 57 ? 31.297 16.938 16.25 1 95.5 57 LEU B O 1
ATOM 5936 N N . THR B 1 58 ? 29.188 16.516 15.773 1 92.88 58 THR B N 1
ATOM 5937 C CA . THR B 1 58 ? 29.078 17.734 14.977 1 92.88 58 THR B CA 1
ATOM 5938 C C . THR B 1 58 ? 29.188 18.969 15.867 1 92.88 58 THR B C 1
ATOM 5940 O O . THR B 1 58 ? 29.766 19.969 15.469 1 92.88 58 THR B O 1
ATOM 5943 N N . ALA B 1 59 ? 28.578 18.938 17.047 1 91.81 59 ALA B N 1
ATOM 5944 C CA . ALA B 1 59 ? 28.672 20.062 17.984 1 91.81 59 ALA B CA 1
ATOM 5945 C C . ALA B 1 59 ? 30.109 20.328 18.391 1 91.81 59 ALA B C 1
ATOM 5947 O O . ALA B 1 59 ? 30.547 21.484 18.438 1 91.81 59 ALA B O 1
ATOM 5948 N N . VAL B 1 60 ? 30.844 19.312 18.641 1 94.75 60 VAL B N 1
ATOM 5949 C CA . VAL B 1 60 ? 32.25 19.453 19.031 1 94.75 60 VAL B CA 1
ATOM 5950 C C . VAL B 1 60 ? 33.062 19.984 17.859 1 94.75 60 VAL B C 1
ATOM 5952 O O . VAL B 1 60 ? 33.875 20.906 18.016 1 94.75 60 VAL B O 1
ATOM 5955 N N . LYS B 1 61 ? 32.844 19.453 16.719 1 94.5 61 LYS B N 1
ATOM 5956 C CA . LYS B 1 61 ? 33.562 19.875 15.516 1 94.5 61 LYS B CA 1
ATOM 5957 C C . LYS B 1 61 ? 33.312 21.359 15.234 1 94.5 61 LYS B C 1
ATOM 5959 O O . LYS B 1 61 ? 34.281 22.125 15.023 1 94.5 61 LYS B O 1
ATOM 5964 N N . MET B 1 62 ? 32.094 21.719 15.234 1 89.81 62 MET B N 1
ATOM 5965 C CA . MET B 1 62 ? 31.75 23.094 14.906 1 89.81 62 MET B CA 1
ATOM 5966 C C . MET B 1 62 ? 32.281 24.062 15.961 1 89.81 62 MET B C 1
ATOM 5968 O O . MET B 1 62 ? 32.688 25.188 15.641 1 89.81 62 MET B O 1
ATOM 5972 N N . HIS B 1 63 ? 32.25 23.625 17.172 1 91.56 63 HIS B N 1
ATOM 5973 C CA . HIS B 1 63 ? 32.781 24.469 18.25 1 91.56 63 HIS B CA 1
ATOM 5974 C C . HIS B 1 63 ? 34.281 24.688 18.094 1 91.56 63 HIS B C 1
ATOM 5976 O O . HIS B 1 63 ? 34.75 25.812 18.234 1 91.56 63 HIS B O 1
ATOM 5982 N N . VAL B 1 64 ? 35 23.672 17.781 1 94.56 64 VAL B N 1
ATOM 5983 C CA . VAL B 1 64 ? 36.438 23.75 17.625 1 94.56 64 VAL B CA 1
ATOM 5984 C C . VAL B 1 64 ? 36.781 24.641 16.422 1 94.56 64 VAL B C 1
ATOM 5986 O O . VAL B 1 64 ? 37.656 25.5 16.516 1 94.56 64 VAL B O 1
ATOM 5989 N N . VAL B 1 65 ? 36.125 24.469 15.359 1 93.06 65 VAL B N 1
ATOM 5990 C CA . VAL B 1 65 ? 36.406 25.234 14.141 1 93.06 65 VAL B CA 1
ATOM 5991 C C . VAL B 1 65 ? 36 26.688 14.328 1 93.06 65 VAL B C 1
ATOM 5993 O O . VAL B 1 65 ? 36.688 27.594 13.883 1 93.06 65 VAL B O 1
ATOM 5996 N N . GLU B 1 66 ? 34.875 26.906 14.953 1 90.56 66 GLU B N 1
ATOM 5997 C CA . GLU B 1 66 ? 34.375 28.266 15.203 1 90.56 66 GLU B CA 1
ATOM 5998 C C . GLU B 1 66 ? 35.375 29.047 16.062 1 90.56 66 GLU B C 1
ATOM 6000 O O . GLU B 1 66 ? 35.656 30.219 15.781 1 90.56 66 GLU B O 1
ATOM 6005 N N . GLN B 1 67 ? 35.875 28.438 17.094 1 91.81 67 GLN B N 1
ATOM 6006 C CA . GLN B 1 67 ? 36.844 29.094 17.969 1 91.81 67 GLN B CA 1
ATOM 6007 C C . GLN B 1 67 ? 38.125 29.422 17.219 1 91.81 67 GLN B C 1
ATOM 6009 O O . GLN B 1 67 ? 38.719 30.484 17.422 1 91.81 67 GLN B O 1
ATOM 6014 N N . ALA B 1 68 ? 38.5 28.531 16.391 1 93.94 68 ALA B N 1
ATOM 6015 C CA . ALA B 1 68 ? 39.688 28.766 15.578 1 93.94 68 ALA B CA 1
ATOM 6016 C C . ALA B 1 68 ? 39.469 29.922 14.602 1 93.94 68 ALA B C 1
ATOM 6018 O O . ALA B 1 68 ? 40.375 30.719 14.352 1 93.94 68 ALA B O 1
ATOM 6019 N N . ILE B 1 69 ? 38.344 30.031 14.047 1 91.06 69 ILE B N 1
ATOM 6020 C CA . ILE B 1 69 ? 38.031 31.094 13.102 1 91.06 69 ILE B CA 1
ATOM 6021 C C . ILE B 1 69 ? 38 32.438 13.82 1 91.06 69 ILE B C 1
ATOM 6023 O O . ILE B 1 69 ? 38.562 33.406 13.32 1 91.06 69 ILE B O 1
ATOM 6027 N N . ILE B 1 70 ? 37.344 32.5 14.977 1 88.12 70 ILE B N 1
ATOM 6028 C CA . ILE B 1 70 ? 37.281 33.719 15.75 1 88.12 70 ILE B CA 1
ATOM 6029 C C . ILE B 1 70 ? 38.688 34.219 16.094 1 88.12 70 ILE B C 1
ATOM 6031 O O . ILE B 1 70 ? 39 35.406 15.945 1 88.12 70 ILE B O 1
ATOM 6035 N N . HIS B 1 71 ? 39.5 33.312 16.484 1 91.12 71 HIS B N 1
ATOM 6036 C CA . HIS B 1 71 ? 40.875 33.656 16.859 1 91.12 71 HIS B CA 1
ATOM 6037 C C . HIS B 1 71 ? 41.688 34.125 15.656 1 91.12 71 HIS B C 1
ATOM 6039 O O . HIS B 1 71 ? 42.438 35.094 15.75 1 91.12 71 HIS B O 1
ATOM 6045 N N . CYS B 1 72 ? 41.438 33.5 14.562 1 91.69 72 CYS B N 1
ATOM 6046 C CA . CYS B 1 72 ? 42.281 33.719 13.414 1 91.69 72 CYS B CA 1
ATOM 6047 C C . CYS B 1 72 ? 41.781 34.906 12.578 1 91.69 72 CYS B C 1
ATOM 6049 O O . CYS B 1 72 ? 42.531 35.469 11.766 1 91.69 72 CYS B O 1
ATOM 6051 N N . VAL B 1 73 ? 40.562 35.219 12.664 1 86.19 73 VAL B N 1
ATOM 6052 C CA . VAL B 1 73 ? 40.094 36.438 12.016 1 86.19 73 VAL B CA 1
ATOM 6053 C C . VAL B 1 73 ? 40.812 37.656 12.609 1 86.19 73 VAL B C 1
ATOM 6055 O O . VAL B 1 73 ? 41.156 38.594 11.883 1 86.19 73 VAL B O 1
ATOM 6058 N N . LYS B 1 74 ? 41.062 37.688 13.859 1 85.56 74 LYS B N 1
ATOM 6059 C CA . LYS B 1 74 ? 41.75 38.781 14.547 1 85.56 74 LYS B CA 1
ATOM 6060 C C . LYS B 1 74 ? 43.25 38.75 14.258 1 85.56 74 LYS B C 1
ATOM 6062 O O . LYS B 1 74 ? 43.875 39.781 14.07 1 85.56 74 LYS B O 1
ATOM 6067 N N . ASN B 1 75 ? 43.844 37.562 14.156 1 91.31 75 ASN B N 1
ATOM 6068 C CA . ASN B 1 75 ? 45.312 37.406 14.055 1 91.31 75 ASN B CA 1
ATOM 6069 C C . ASN B 1 75 ? 45.719 37.156 12.617 1 91.31 75 ASN B C 1
ATOM 6071 O O . ASN B 1 75 ? 46.906 36.906 12.359 1 91.31 75 ASN B O 1
ATOM 6075 N N . ARG B 1 76 ? 44.875 37.156 11.609 1 88.88 76 ARG B N 1
ATOM 6076 C CA . ARG B 1 76 ? 45.156 36.969 10.188 1 88.88 76 ARG B CA 1
ATOM 6077 C C . ARG B 1 76 ? 45.781 35.625 9.906 1 88.88 76 ARG B C 1
ATOM 6079 O O . ARG B 1 76 ? 46.812 35.531 9.242 1 88.88 76 ARG B O 1
ATOM 6086 N N . CYS B 1 77 ? 45.25 34.5 10.453 1 93.31 77 CYS B N 1
ATOM 6087 C CA . CYS B 1 77 ? 45.719 33.125 10.258 1 93.31 77 CYS B CA 1
ATOM 6088 C C . CYS B 1 77 ? 44.594 32.219 9.797 1 93.31 77 CYS B C 1
ATOM 6090 O O . CYS B 1 77 ? 44.438 31.109 10.328 1 93.31 77 CYS B O 1
ATOM 6092 N N . LEU B 1 78 ? 43.938 32.562 8.859 1 92.12 78 LEU B N 1
ATOM 6093 C CA . LEU B 1 78 ? 42.719 31.875 8.445 1 92.12 78 LEU B CA 1
ATOM 6094 C C . LEU B 1 78 ? 43.062 30.531 7.816 1 92.12 78 LEU B C 1
ATOM 6096 O O . LEU B 1 78 ? 42.219 29.656 7.711 1 92.12 78 LEU B O 1
ATOM 6100 N N . TYR B 1 79 ? 44.281 30.297 7.445 1 94.19 79 TYR B N 1
ATOM 6101 C CA . TYR B 1 79 ? 44.688 29 6.918 1 94.19 79 TYR B CA 1
ATOM 6102 C C . TYR B 1 79 ? 44.625 27.922 8 1 94.19 79 TYR B C 1
ATOM 6104 O O . TYR B 1 79 ? 44.438 26.75 7.703 1 94.19 79 TYR B O 1
ATOM 6112 N N . VAL B 1 80 ? 44.688 28.266 9.242 1 94.81 80 VAL B N 1
ATOM 6113 C CA . VAL B 1 80 ? 44.688 27.328 10.359 1 94.81 80 VAL B CA 1
ATOM 6114 C C . VAL B 1 80 ? 43.281 26.734 10.523 1 94.81 80 VAL B C 1
ATOM 6116 O O . VAL B 1 80 ? 43.125 25.5 10.547 1 94.81 80 VAL B O 1
ATOM 6119 N N . PRO B 1 81 ? 42.281 27.609 10.633 1 95 81 PRO B N 1
ATOM 6120 C CA . PRO B 1 81 ? 40.938 27.016 10.734 1 95 81 PRO B CA 1
ATOM 6121 C C . PRO B 1 81 ? 40.562 26.203 9.5 1 95 81 PRO B C 1
ATOM 6123 O O . PRO B 1 81 ? 39.812 25.203 9.602 1 95 81 PRO B O 1
ATOM 6126 N N . LEU B 1 82 ? 40.938 26.562 8.344 1 96.12 82 LEU B N 1
ATOM 6127 C CA . LEU B 1 82 ? 40.688 25.781 7.141 1 96.12 82 LEU B CA 1
ATOM 6128 C C . LEU B 1 82 ? 41.312 24.406 7.234 1 96.12 82 LEU B C 1
ATOM 6130 O O . LEU B 1 82 ? 40.656 23.391 6.988 1 96.12 82 LEU B O 1
ATOM 6134 N N . LEU B 1 83 ? 42.594 24.344 7.605 1 97.19 83 LEU B N 1
ATOM 6135 C CA . LEU B 1 83 ? 43.312 23.078 7.719 1 97.19 83 LEU B CA 1
ATOM 6136 C C . LEU B 1 83 ? 42.719 22.234 8.844 1 97.19 83 LEU B C 1
ATOM 6138 O O . LEU B 1 83 ? 42.688 21 8.75 1 97.19 83 LEU B O 1
ATOM 6142 N N . LEU B 1 84 ? 42.312 22.906 9.891 1 96.88 84 LEU B N 1
ATOM 6143 C CA . LEU B 1 84 ? 41.688 22.203 11.008 1 96.88 84 LEU B CA 1
ATOM 6144 C C . LEU B 1 84 ? 40.375 21.562 10.578 1 96.88 84 LEU B C 1
ATOM 6146 O O . LEU B 1 84 ? 40.094 20.406 10.922 1 96.88 84 LEU B O 1
ATOM 6150 N N . TRP B 1 85 ? 39.562 22.359 9.875 1 96.31 85 TRP B N 1
ATOM 6151 C CA . TRP B 1 85 ? 38.312 21.859 9.367 1 96.31 85 TRP B CA 1
ATOM 6152 C C . TRP B 1 85 ? 38.531 20.672 8.43 1 96.31 85 TRP B C 1
ATOM 6154 O O . TRP B 1 85 ? 37.844 19.656 8.555 1 96.31 85 TRP B O 1
ATOM 6164 N N . ILE B 1 86 ? 39.469 20.75 7.586 1 97.94 86 ILE B N 1
ATOM 6165 C CA . ILE B 1 86 ? 39.812 19.672 6.656 1 97.94 86 ILE B CA 1
ATOM 6166 C C . ILE B 1 86 ? 40.281 18.453 7.43 1 97.94 86 ILE B C 1
ATOM 6168 O O . ILE B 1 86 ? 39.875 17.328 7.16 1 97.94 86 ILE B O 1
ATOM 6172 N N . ALA B 1 87 ? 41.125 18.672 8.375 1 98.06 87 ALA B N 1
ATOM 6173 C CA . ALA B 1 87 ? 41.719 17.578 9.133 1 98.06 87 ALA B CA 1
ATOM 6174 C C . ALA B 1 87 ? 40.625 16.797 9.898 1 98.06 87 ALA B C 1
ATOM 6176 O O . ALA B 1 87 ? 40.656 15.562 9.891 1 98.06 87 ALA B O 1
ATOM 6177 N N . ILE B 1 88 ? 39.781 17.484 10.516 1 97.81 88 ILE B N 1
ATOM 6178 C CA . ILE B 1 88 ? 38.719 16.812 11.297 1 97.81 88 ILE B CA 1
ATOM 6179 C C . ILE B 1 88 ? 37.812 16.016 10.359 1 97.81 88 ILE B C 1
ATOM 6181 O O . ILE B 1 88 ? 37.5 14.859 10.648 1 97.81 88 ILE B O 1
ATOM 6185 N N . ASN B 1 89 ? 37.406 16.625 9.258 1 97.94 89 ASN B N 1
ATOM 6186 C CA . ASN B 1 89 ? 36.562 15.922 8.289 1 97.94 89 ASN B CA 1
ATOM 6187 C C . ASN B 1 89 ? 37.281 14.68 7.738 1 97.94 89 ASN B C 1
ATOM 6189 O O . ASN B 1 89 ? 36.656 13.609 7.656 1 97.94 89 ASN B O 1
ATOM 6193 N N . VAL B 1 90 ? 38.5 14.836 7.395 1 98.25 90 VAL B N 1
ATOM 6194 C CA . VAL B 1 90 ? 39.25 13.758 6.77 1 98.25 90 VAL B CA 1
ATOM 6195 C C . VAL B 1 90 ? 39.438 12.609 7.758 1 98.25 90 VAL B C 1
ATOM 6197 O O . VAL B 1 90 ? 39.312 11.438 7.387 1 98.25 90 VAL B O 1
ATOM 6200 N N . VAL B 1 91 ? 39.688 12.898 8.984 1 98.25 91 VAL B N 1
ATOM 6201 C CA . VAL B 1 91 ? 39.875 11.859 9.984 1 98.25 91 VAL B CA 1
ATOM 6202 C C . VAL B 1 91 ? 38.594 11.055 10.164 1 98.25 91 VAL B C 1
ATOM 6204 O O . VAL B 1 91 ? 38.625 9.82 10.164 1 98.25 91 VAL B O 1
ATOM 6207 N N . LEU B 1 92 ? 37.562 11.711 10.289 1 98.06 92 LEU B N 1
A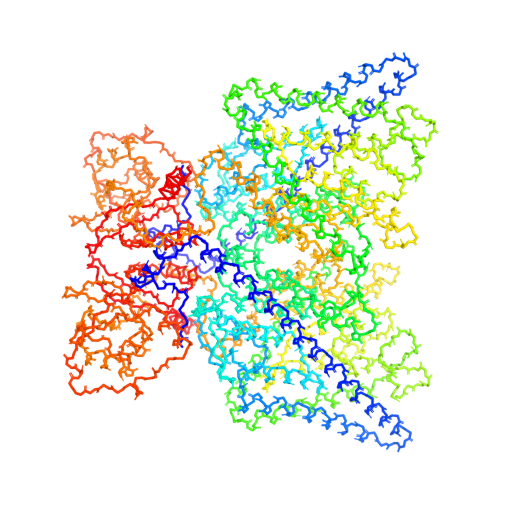TOM 6208 C CA . LEU B 1 92 ? 36.281 11.047 10.5 1 98.06 92 LEU B CA 1
ATOM 6209 C C . LEU B 1 92 ? 35.906 10.195 9.289 1 98.06 92 LEU B C 1
ATOM 6211 O O . LEU B 1 92 ? 35.531 9.031 9.438 1 98.06 92 LEU B O 1
ATOM 6215 N N . VAL B 1 93 ? 36.031 10.719 8.094 1 98.19 93 VAL B N 1
ATOM 6216 C CA . VAL B 1 93 ? 35.594 10.008 6.898 1 98.19 93 VAL B CA 1
ATOM 6217 C C . VAL B 1 93 ? 36.562 8.867 6.59 1 98.19 93 VAL B C 1
ATOM 6219 O O . VAL B 1 93 ? 36.156 7.844 6.023 1 98.19 93 VAL B O 1
ATOM 6222 N N . THR B 1 94 ? 37.844 9.047 6.977 1 98.31 94 THR B N 1
ATOM 6223 C CA . THR B 1 94 ? 38.812 7.969 6.789 1 98.31 94 THR B CA 1
ATOM 6224 C C . THR B 1 94 ? 38.438 6.754 7.633 1 98.31 94 THR B C 1
ATOM 6226 O O . THR B 1 94 ? 38.562 5.613 7.184 1 98.31 94 THR B O 1
ATOM 6229 N N . VAL B 1 95 ? 37.938 6.98 8.773 1 98.12 95 VAL B N 1
ATOM 6230 C CA . VAL B 1 95 ? 37.469 5.883 9.617 1 98.12 95 VAL B CA 1
ATOM 6231 C C . VAL B 1 95 ? 36.312 5.156 8.922 1 98.12 95 VAL B C 1
ATOM 6233 O O . VAL B 1 95 ? 36.281 3.926 8.867 1 98.12 95 VAL B O 1
ATOM 6236 N N . ALA B 1 96 ? 35.406 5.902 8.414 1 98.25 96 ALA B N 1
ATOM 6237 C CA . ALA B 1 96 ? 34.25 5.324 7.719 1 98.25 96 ALA B CA 1
ATOM 6238 C C . ALA B 1 96 ? 34.719 4.52 6.504 1 98.25 96 ALA B C 1
ATOM 6240 O O . ALA B 1 96 ? 34.219 3.412 6.27 1 98.25 96 ALA B O 1
ATOM 6241 N N . SER B 1 97 ? 35.625 5.043 5.758 1 98.38 97 SER B N 1
ATOM 6242 C CA . SER B 1 97 ? 36.062 4.402 4.52 1 98.38 97 SER B CA 1
ATOM 6243 C C . SER B 1 97 ? 36.875 3.156 4.809 1 98.38 97 SER B C 1
ATOM 6245 O O . SER B 1 97 ? 36.75 2.146 4.113 1 98.38 97 SER B O 1
ATOM 6247 N N . LEU B 1 98 ? 37.719 3.172 5.809 1 98.19 98 LEU B N 1
ATOM 6248 C CA . LEU B 1 98 ? 38.531 2.016 6.168 1 98.19 98 LEU B CA 1
ATOM 6249 C C . LEU B 1 98 ? 37.656 0.854 6.629 1 98.19 98 LEU B C 1
ATOM 6251 O O . LEU B 1 98 ? 37.906 -0.294 6.242 1 98.19 98 LEU B O 1
ATOM 6255 N N . LEU B 1 99 ? 36.688 1.147 7.363 1 97.94 99 LEU B N 1
ATOM 6256 C CA . LEU B 1 99 ? 35.781 0.106 7.805 1 97.94 99 LEU B CA 1
ATOM 6257 C C . LEU B 1 99 ? 35 -0.486 6.625 1 97.94 99 LEU B C 1
ATOM 6259 O O . LEU B 1 99 ? 34.812 -1.702 6.543 1 97.94 99 LEU B O 1
ATOM 6263 N N . THR B 1 100 ? 34.594 0.395 5.711 1 97.81 100 THR B N 1
ATOM 6264 C CA . THR B 1 100 ? 33.781 -0.043 4.578 1 97.81 100 THR B CA 1
ATOM 6265 C C . THR B 1 100 ? 34.625 -0.854 3.596 1 97.81 100 THR B C 1
ATOM 6267 O O . THR B 1 100 ? 34.156 -1.865 3.064 1 97.81 100 THR B O 1
ATOM 6270 N N . VAL B 1 101 ? 35.844 -0.462 3.416 1 97.31 101 VAL B N 1
ATOM 6271 C CA . VAL B 1 101 ? 36.688 -1.096 2.398 1 97.31 101 VAL B CA 1
ATOM 6272 C C . VAL B 1 101 ? 37.281 -2.387 2.951 1 97.31 101 VAL B C 1
ATOM 6274 O O . VAL B 1 101 ? 37.375 -3.389 2.24 1 97.31 101 VAL B O 1
ATOM 6277 N N . PHE B 1 102 ? 37.594 -2.436 4.25 1 96 102 PHE B N 1
ATOM 6278 C CA . PHE B 1 102 ? 38.375 -3.547 4.75 1 96 102 PHE B CA 1
ATOM 6279 C C . PHE B 1 102 ? 37.531 -4.469 5.625 1 96 102 PHE B C 1
ATOM 6281 O O . PHE B 1 102 ? 37.875 -5.648 5.777 1 96 102 PHE B O 1
ATOM 6288 N N . VAL B 1 103 ? 36.5 -3.998 6.18 1 95.38 103 VAL B N 1
ATOM 6289 C CA . VAL B 1 103 ? 35.75 -4.824 7.105 1 95.38 103 VAL B CA 1
ATOM 6290 C C . VAL B 1 103 ? 34.5 -5.355 6.414 1 95.38 103 VAL B C 1
ATOM 6292 O O . VAL B 1 103 ? 34.25 -6.566 6.379 1 95.38 103 VAL B O 1
ATOM 6295 N N . ALA B 1 104 ? 33.656 -4.441 5.887 1 96.5 104 ALA B N 1
ATOM 6296 C CA . ALA B 1 104 ? 32.438 -4.852 5.23 1 96.5 104 ALA B CA 1
ATOM 6297 C C . ALA B 1 104 ? 32.125 -3.984 4.008 1 96.5 104 ALA B C 1
ATOM 6299 O O . ALA B 1 104 ? 31.375 -3.014 4.09 1 96.5 104 ALA B O 1
ATOM 6300 N N . PRO B 1 105 ? 32.594 -4.355 2.889 1 94.62 105 PRO B N 1
ATOM 6301 C CA . PRO B 1 105 ? 32.438 -3.564 1.668 1 94.62 105 PRO B CA 1
ATOM 6302 C C . PRO B 1 105 ? 30.969 -3.422 1.259 1 94.62 105 PRO B C 1
ATOM 6304 O O . PRO B 1 105 ? 30.594 -2.441 0.61 1 94.62 105 PRO B O 1
ATOM 6307 N N . VAL B 1 106 ? 30.109 -4.352 1.681 1 94.88 106 VAL B N 1
ATOM 6308 C CA . VAL B 1 106 ? 28.703 -4.34 1.305 1 94.88 106 VAL B CA 1
ATOM 6309 C C . VAL B 1 106 ? 28 -3.186 2.008 1 94.88 106 VAL B C 1
ATOM 6311 O O . VAL B 1 106 ? 26.906 -2.775 1.595 1 94.88 106 VAL B O 1
ATOM 6314 N N . ALA B 1 107 ? 28.656 -2.598 2.975 1 96.62 107 ALA B N 1
ATOM 6315 C CA . ALA B 1 107 ? 28.078 -1.502 3.744 1 96.62 107 ALA B CA 1
ATOM 6316 C C . ALA B 1 107 ? 28.203 -0.177 3 1 96.62 107 ALA B C 1
ATOM 6318 O O . ALA B 1 107 ? 27.656 0.84 3.426 1 96.62 107 ALA B O 1
ATOM 6319 N N . ALA B 1 108 ? 28.906 -0.167 1.864 1 95.88 108 ALA B N 1
ATOM 6320 C CA . ALA B 1 108 ? 29.078 1.057 1.086 1 95.88 108 ALA B CA 1
ATOM 6321 C C . ALA B 1 108 ? 27.75 1.517 0.489 1 95.88 108 ALA B C 1
ATOM 6323 O O . ALA B 1 108 ? 26.906 0.693 0.104 1 95.88 108 ALA B O 1
ATOM 6324 N N . GLY B 1 109 ? 27.578 2.787 0.398 1 94.38 109 GLY B N 1
ATOM 6325 C CA . GLY B 1 109 ? 26.375 3.34 -0.22 1 94.38 109 GLY B CA 1
ATOM 6326 C C . GLY B 1 109 ? 25.172 3.334 0.701 1 94.38 109 GLY B C 1
ATOM 6327 O O . GLY B 1 109 ? 25.312 3.289 1.924 1 94.38 109 GLY B O 1
ATOM 6328 N N . SER B 1 110 ? 24.031 3.393 0.14 1 94.12 110 SER B N 1
ATOM 6329 C CA . SER B 1 110 ? 22.812 3.508 0.922 1 94.12 110 SER B CA 1
ATOM 6330 C C . SER B 1 110 ? 22.359 2.152 1.465 1 94.12 110 SER B C 1
ATOM 6332 O O . SER B 1 110 ? 21.797 2.07 2.557 1 94.12 110 SER B O 1
ATOM 6334 N N . GLY B 1 111 ? 22.578 1.086 0.784 1 94.81 111 GLY B N 1
ATOM 6335 C CA . GLY B 1 111 ? 22.141 -0.244 1.174 1 94.81 111 GLY B CA 1
ATOM 6336 C C . GLY B 1 111 ? 20.797 -0.615 0.596 1 94.81 111 GLY B C 1
ATOM 6337 O O . GLY B 1 111 ? 20.422 -1.79 0.583 1 94.81 111 GLY B O 1
ATOM 6338 N N . ILE B 1 112 ? 20.047 0.394 0.002 1 94.56 112 ILE B N 1
ATOM 6339 C CA . ILE B 1 112 ? 18.703 0.162 -0.504 1 94.56 112 ILE B CA 1
ATOM 6340 C C . ILE B 1 112 ? 18.766 -0.773 -1.71 1 94.56 112 ILE B C 1
ATOM 6342 O O . ILE B 1 112 ? 18.016 -1.757 -1.774 1 94.56 112 ILE B O 1
ATOM 6346 N N . PRO B 1 113 ? 19.734 -0.551 -2.658 1 93.69 113 PRO B N 1
ATOM 6347 C CA . PRO B 1 113 ? 19.797 -1.478 -3.791 1 93.69 113 PRO B CA 1
ATOM 6348 C C . PRO B 1 113 ? 20.094 -2.912 -3.363 1 93.69 113 PRO B C 1
ATOM 6350 O O . PRO B 1 113 ? 19.516 -3.855 -3.908 1 93.69 113 PRO B O 1
ATOM 6353 N N . GLN B 1 114 ? 20.938 -3.092 -2.336 1 94.25 114 GLN B N 1
ATOM 6354 C CA . GLN B 1 114 ? 21.312 -4.422 -1.859 1 94.25 114 GLN B CA 1
ATOM 6355 C C . GLN B 1 114 ? 20.125 -5.105 -1.182 1 94.25 114 GLN B C 1
ATOM 6357 O O . GLN B 1 114 ? 19.891 -6.297 -1.39 1 94.25 114 GLN B O 1
ATOM 6362 N N . ILE B 1 115 ? 19.438 -4.359 -0.399 1 94.06 115 ILE B N 1
ATOM 6363 C CA . ILE B 1 115 ? 18.297 -4.926 0.301 1 94.06 115 ILE B CA 1
ATOM 6364 C C . ILE B 1 115 ? 17.188 -5.254 -0.7 1 94.06 115 ILE B C 1
ATOM 6366 O O . ILE B 1 115 ? 16.5 -6.262 -0.558 1 94.06 115 ILE B O 1
ATOM 6370 N N . LYS B 1 116 ? 17 -4.359 -1.669 1 92.06 116 LYS B N 1
ATOM 6371 C CA . LYS B 1 116 ? 16.047 -4.629 -2.738 1 92.06 116 LYS B CA 1
ATOM 6372 C C . LYS B 1 116 ? 16.375 -5.945 -3.447 1 92.06 116 LYS B C 1
ATOM 6374 O O . LYS B 1 116 ? 15.469 -6.738 -3.73 1 92.06 116 LYS B O 1
ATOM 6379 N N . CYS B 1 117 ? 17.609 -6.188 -3.701 1 91.06 117 CYS B N 1
ATOM 6380 C CA . CYS B 1 117 ? 18.047 -7.426 -4.344 1 91.06 117 CYS B CA 1
ATOM 6381 C C . CYS B 1 117 ? 17.797 -8.625 -3.434 1 91.06 117 CYS B C 1
ATOM 6383 O O . CYS B 1 117 ? 17.297 -9.656 -3.885 1 91.06 117 CYS B O 1
ATOM 6385 N N . PHE B 1 118 ? 18.141 -8.484 -2.166 1 90.88 118 PHE B N 1
ATOM 6386 C CA . PHE B 1 118 ? 17.953 -9.547 -1.19 1 90.88 118 PHE B CA 1
ATOM 6387 C C . PHE B 1 118 ? 16.484 -9.93 -1.099 1 90.88 118 PHE B C 1
ATOM 6389 O O . PHE B 1 118 ? 16.141 -11.117 -1.085 1 90.88 118 PHE B O 1
ATOM 6396 N N . LEU B 1 119 ? 15.641 -8.945 -1.087 1 89.56 119 LEU B N 1
ATOM 6397 C CA . LEU B 1 119 ? 14.211 -9.172 -0.905 1 89.56 119 LEU B CA 1
ATOM 6398 C C . LEU B 1 119 ? 13.594 -9.781 -2.16 1 89.56 119 LEU B C 1
ATOM 6400 O O . LEU B 1 119 ? 12.539 -10.414 -2.092 1 89.56 119 LEU B O 1
ATOM 6404 N N . ASN B 1 120 ? 14.258 -9.57 -3.25 1 85.62 120 ASN B N 1
ATOM 6405 C CA . ASN B 1 120 ? 13.727 -10.117 -4.492 1 85.62 120 ASN B CA 1
ATOM 6406 C C . ASN B 1 120 ? 14.445 -11.406 -4.887 1 85.62 120 ASN B C 1
ATOM 6408 O O . ASN B 1 120 ? 14.414 -11.812 -6.047 1 85.62 120 ASN B O 1
ATOM 6412 N N . GLY B 1 121 ? 15.266 -12 -3.967 1 83.56 121 GLY B N 1
ATOM 6413 C CA . GLY B 1 121 ? 15.711 -13.375 -4.121 1 83.56 121 GLY B CA 1
ATOM 6414 C C . GLY B 1 121 ? 17.188 -13.484 -4.488 1 83.56 121 GLY B C 1
ATOM 6415 O O . GLY B 1 121 ? 17.703 -14.594 -4.66 1 83.56 121 GLY B O 1
ATOM 6416 N N . VAL B 1 122 ? 17.875 -12.375 -4.57 1 85.19 122 VAL B N 1
ATOM 6417 C CA . VAL B 1 122 ? 19.297 -12.43 -4.91 1 85.19 122 VAL B CA 1
ATOM 6418 C C . VAL B 1 122 ? 20.125 -12.477 -3.635 1 85.19 122 VAL B C 1
ATOM 6420 O O . VAL B 1 122 ? 19.953 -11.648 -2.738 1 85.19 122 VAL B O 1
ATOM 6423 N N . LYS B 1 123 ? 20.922 -13.438 -3.611 1 85.25 123 LYS B N 1
ATOM 6424 C CA . LYS B 1 123 ? 21.781 -13.539 -2.443 1 85.25 123 LYS B CA 1
ATOM 6425 C C . LYS B 1 123 ? 22.969 -12.578 -2.559 1 85.25 123 LYS B C 1
ATOM 6427 O O . LYS B 1 123 ? 23.812 -12.719 -3.453 1 85.25 123 LYS B O 1
ATOM 6432 N N . VAL B 1 124 ? 22.969 -11.586 -1.826 1 87.12 124 VAL B N 1
ATOM 6433 C CA . VAL B 1 124 ? 24.094 -10.656 -1.716 1 87.12 124 VAL B CA 1
ATOM 6434 C C . VAL B 1 124 ? 24.938 -11.016 -0.495 1 87.12 124 VAL B C 1
ATOM 6436 O O . VAL B 1 124 ? 24.469 -10.906 0.643 1 87.12 124 VAL B O 1
ATOM 6439 N N . PRO B 1 125 ? 26.062 -11.391 -0.737 1 87.25 125 PRO B N 1
ATOM 6440 C CA . PRO B 1 125 ? 26.891 -11.875 0.37 1 87.25 125 PRO B CA 1
ATOM 6441 C C . PRO B 1 125 ? 27.062 -10.836 1.476 1 87.25 125 PRO B C 1
ATOM 6443 O O . PRO B 1 125 ? 27.312 -9.664 1.19 1 87.25 125 PRO B O 1
ATOM 6446 N N . ASN B 1 126 ? 26.875 -11.18 2.699 1 90.06 126 ASN B N 1
ATOM 6447 C CA . ASN B 1 126 ? 27.156 -10.445 3.924 1 90.06 126 ASN B CA 1
ATOM 6448 C C . ASN B 1 126 ? 26.234 -9.234 4.086 1 90.06 126 ASN B C 1
ATOM 6450 O O . ASN B 1 126 ? 26.5 -8.359 4.914 1 90.06 126 ASN B O 1
ATOM 6454 N N . VAL B 1 127 ? 25.234 -9.172 3.352 1 92.19 127 VAL B N 1
ATOM 6455 C CA . VAL B 1 127 ? 24.359 -8 3.354 1 92.19 127 VAL B CA 1
ATOM 6456 C C . VAL B 1 127 ? 23.641 -7.898 4.691 1 92.19 127 VAL B C 1
ATOM 6458 O O . VAL B 1 127 ? 23.312 -6.797 5.145 1 92.19 127 VAL B O 1
ATOM 6461 N N . VAL B 1 128 ? 23.438 -9.07 5.344 1 91.62 128 VAL B N 1
ATOM 6462 C CA . VAL B 1 128 ? 22.656 -9.039 6.582 1 91.62 128 VAL B CA 1
ATOM 6463 C C . VAL B 1 128 ? 23.5 -9.57 7.734 1 91.62 128 VAL B C 1
ATOM 6465 O O . VAL B 1 128 ? 23 -10.281 8.609 1 91.62 128 VAL B O 1
ATOM 6468 N N . ARG B 1 129 ? 24.75 -9.25 7.77 1 91.81 129 ARG B N 1
ATOM 6469 C CA . ARG B 1 129 ? 25.641 -9.688 8.836 1 91.81 129 ARG B CA 1
ATOM 6470 C C . ARG B 1 129 ? 25.844 -8.594 9.875 1 91.81 129 ARG B C 1
ATOM 6472 O O . ARG B 1 129 ? 25.641 -7.41 9.586 1 91.81 129 ARG B O 1
ATOM 6479 N N . PHE B 1 130 ? 26.25 -9 11.016 1 92.69 130 PHE B N 1
ATOM 6480 C CA . PHE B 1 130 ? 26.453 -8.07 12.117 1 92.69 130 PHE B CA 1
ATOM 6481 C C . PHE B 1 130 ? 27.594 -7.105 11.82 1 92.69 130 PHE B C 1
ATOM 6483 O O . PHE B 1 130 ? 27.516 -5.926 12.172 1 92.69 130 PHE B O 1
ATOM 6490 N N . LYS B 1 131 ? 28.641 -7.582 11.211 1 94.12 131 LYS B N 1
ATOM 6491 C CA . LYS B 1 131 ? 29.766 -6.719 10.836 1 94.12 131 LYS B CA 1
ATOM 6492 C C . LYS B 1 131 ? 29.312 -5.594 9.914 1 94.12 131 LYS B C 1
ATOM 6494 O O . LYS B 1 131 ? 29.812 -4.473 9.992 1 94.12 131 LYS B O 1
ATOM 6499 N N . THR B 1 132 ? 28.391 -5.961 9.039 1 96.12 132 THR B N 1
ATOM 6500 C CA . THR B 1 132 ? 27.828 -4.961 8.133 1 96.12 132 THR B CA 1
ATOM 6501 C C . THR B 1 132 ? 27.047 -3.906 8.906 1 96.12 132 THR B C 1
ATOM 6503 O O . THR B 1 132 ? 27.125 -2.717 8.594 1 96.12 132 THR B O 1
ATOM 6506 N N . LEU B 1 133 ? 26.312 -4.301 9.961 1 96.94 133 LEU B N 1
ATOM 6507 C CA . LEU B 1 133 ? 25.562 -3.371 10.797 1 96.94 133 LEU B CA 1
ATOM 6508 C C . LEU B 1 133 ? 26.5 -2.383 11.492 1 96.94 133 LEU B C 1
ATOM 6510 O O . LEU B 1 133 ? 26.266 -1.173 11.453 1 96.94 133 LEU B O 1
ATOM 6514 N N . VAL B 1 134 ? 27.5 -2.859 12.086 1 96.81 134 VAL B N 1
ATOM 6515 C CA . VAL B 1 134 ? 28.438 -2.029 12.836 1 96.81 134 VAL B CA 1
ATOM 6516 C C . VAL B 1 134 ? 29.125 -1.05 11.883 1 96.81 134 VAL B C 1
ATOM 6518 O O . VAL B 1 134 ? 29.25 0.137 12.195 1 96.81 134 VAL B O 1
ATOM 6521 N N . THR B 1 135 ? 29.547 -1.555 10.742 1 97.75 135 THR B N 1
ATOM 6522 C CA . THR B 1 135 ? 30.203 -0.71 9.75 1 97.75 135 THR B CA 1
ATOM 6523 C C . THR B 1 135 ? 29.25 0.36 9.227 1 97.75 135 THR B C 1
ATOM 6525 O O . THR B 1 135 ? 29.656 1.506 9.016 1 97.75 135 THR B O 1
ATOM 6528 N N . LYS B 1 136 ? 28 -0.017 9.023 1 97.75 136 LYS B N 1
ATOM 6529 C CA . LYS B 1 136 ? 27 0.927 8.547 1 97.75 136 LYS B CA 1
ATOM 6530 C C . LYS B 1 136 ? 26.734 2.02 9.578 1 97.75 136 LYS B C 1
ATOM 6532 O O . LYS B 1 136 ? 26.656 3.201 9.234 1 97.75 136 LYS B O 1
ATOM 6537 N N . VAL B 1 137 ? 26.625 1.665 10.844 1 97.75 137 VAL B N 1
ATOM 6538 C CA . VAL B 1 137 ? 26.281 2.594 11.914 1 97.75 137 VAL B CA 1
ATOM 6539 C C . VAL B 1 137 ? 27.453 3.547 12.172 1 97.75 137 VAL B C 1
ATOM 6541 O O . VAL B 1 137 ? 27.281 4.77 12.133 1 97.75 137 VAL B O 1
ATOM 6544 N N . ILE B 1 138 ? 28.594 3.053 12.336 1 98.19 138 ILE B N 1
ATOM 6545 C CA . ILE B 1 138 ? 29.766 3.885 12.602 1 98.19 138 ILE B CA 1
ATOM 6546 C C . ILE B 1 138 ? 30.125 4.691 11.352 1 98.19 138 ILE B C 1
ATOM 6548 O O . ILE B 1 138 ? 30.5 5.859 11.445 1 98.19 138 ILE B O 1
ATOM 6552 N N . GLY B 1 139 ? 30 4 10.219 1 98.06 139 GLY B N 1
ATOM 6553 C CA . GLY B 1 139 ? 30.297 4.668 8.961 1 98.06 139 GLY B CA 1
ATOM 6554 C C . GLY B 1 139 ? 29.422 5.867 8.688 1 98.06 139 GLY B C 1
ATOM 6555 O O . GLY B 1 139 ? 29.906 6.918 8.258 1 98.06 139 GLY B O 1
ATOM 6556 N N . VAL B 1 140 ? 28.125 5.738 8.906 1 97.12 140 VAL B N 1
ATOM 6557 C CA . VAL B 1 140 ? 27.219 6.836 8.625 1 97.12 140 VAL B CA 1
ATOM 6558 C C . VAL B 1 140 ? 27.438 7.977 9.617 1 97.12 140 VAL B C 1
ATOM 6560 O O . VAL B 1 140 ? 27.375 9.148 9.25 1 97.12 140 VAL B O 1
ATOM 6563 N N . ILE B 1 141 ? 27.734 7.664 10.883 1 97.38 141 ILE B N 1
ATOM 6564 C CA . ILE B 1 141 ? 28.031 8.672 11.891 1 97.38 141 ILE B CA 1
ATOM 6565 C C . ILE B 1 141 ? 29.25 9.477 11.461 1 97.38 141 ILE B C 1
ATOM 6567 O O . ILE B 1 141 ? 29.234 10.711 11.477 1 97.38 141 ILE B O 1
ATOM 6571 N N . ALA B 1 142 ? 30.219 8.805 10.992 1 97.81 142 ALA B N 1
ATOM 6572 C CA . ALA B 1 142 ? 31.484 9.445 10.609 1 97.81 142 ALA B CA 1
ATOM 6573 C C . ALA B 1 142 ? 31.328 10.219 9.305 1 97.81 142 ALA B C 1
ATOM 6575 O O . ALA B 1 142 ? 31.891 11.305 9.148 1 97.81 142 ALA B O 1
ATOM 6576 N N . SER B 1 143 ? 30.594 9.648 8.406 1 96.94 143 SER B N 1
ATOM 6577 C CA . SER B 1 143 ? 30.422 10.297 7.105 1 96.94 143 SER B CA 1
ATOM 6578 C C . SER B 1 143 ? 29.609 11.586 7.23 1 96.94 143 SER B C 1
ATOM 6580 O O . SER B 1 143 ? 29.953 12.602 6.625 1 96.94 143 SER B O 1
ATOM 6582 N N . VAL B 1 144 ? 28.547 11.547 8 1 95.19 144 VAL B N 1
ATOM 6583 C CA . VAL B 1 144 ? 27.703 12.727 8.18 1 95.19 144 VAL B CA 1
ATOM 6584 C C . VAL B 1 144 ? 28.453 13.781 8.992 1 95.19 144 VAL B C 1
ATOM 6586 O O . VAL B 1 144 ? 28.484 14.953 8.617 1 95.19 144 VAL B O 1
ATOM 6589 N N . SER B 1 145 ? 29.094 13.367 10.055 1 95.75 145 SER B N 1
ATOM 6590 C CA . SER B 1 145 ? 29.828 14.297 10.906 1 95.75 145 SER B CA 1
ATOM 6591 C C . SER B 1 145 ? 31.078 14.828 10.195 1 95.75 145 SER B C 1
ATOM 6593 O O . SER B 1 145 ? 31.562 15.906 10.531 1 95.75 145 SER B O 1
ATOM 6595 N N . GLY B 1 146 ? 31.562 14.016 9.266 1 95.69 146 GLY B N 1
ATOM 6596 C CA . GLY B 1 146 ? 32.75 14.422 8.508 1 95.69 146 GLY B CA 1
ATOM 6597 C C . GLY B 1 146 ? 32.406 15.43 7.418 1 95.69 146 GLY B C 1
ATOM 6598 O O . GLY B 1 146 ? 33.312 15.875 6.695 1 95.69 146 GLY B O 1
ATOM 6599 N N . GLY B 1 147 ? 31.203 15.75 7.25 1 93.69 147 GLY B N 1
ATOM 6600 C CA . GLY B 1 147 ? 30.844 16.875 6.395 1 93.69 147 GLY B CA 1
ATOM 6601 C C . GLY B 1 147 ? 30.594 16.453 4.953 1 93.69 147 GLY B C 1
ATOM 6602 O O . GLY B 1 147 ? 30.5 17.312 4.066 1 93.69 147 GLY B O 1
ATOM 6603 N N . LEU B 1 148 ? 30.484 15.203 4.637 1 95.94 148 LEU B N 1
ATOM 6604 C CA . LEU B 1 148 ? 30.156 14.766 3.283 1 95.94 148 LEU B CA 1
ATOM 6605 C C . LEU B 1 148 ? 28.688 15.062 2.969 1 95.94 148 LEU B C 1
ATOM 6607 O O . LEU B 1 148 ? 27.875 15.219 3.881 1 95.94 148 LEU B O 1
ATOM 6611 N N . ALA B 1 149 ? 28.391 15.219 1.677 1 96.44 149 ALA B N 1
ATOM 6612 C CA . ALA B 1 149 ? 27.016 15.422 1.237 1 96.44 149 ALA B CA 1
ATOM 6613 C C . ALA B 1 149 ? 26.25 14.109 1.23 1 96.44 149 ALA B C 1
ATOM 6615 O O . ALA B 1 149 ? 25.922 13.57 0.165 1 96.44 149 ALA B O 1
ATOM 6616 N N . VAL B 1 150 ? 25.969 13.625 2.443 1 95.56 150 VAL B N 1
ATOM 6617 C CA . VAL B 1 150 ? 25.312 12.328 2.572 1 95.56 150 VAL B CA 1
ATOM 6618 C C . VAL B 1 150 ? 24.141 12.43 3.533 1 95.56 150 VAL B C 1
ATOM 6620 O O . VAL B 1 150 ? 23.984 13.43 4.246 1 95.56 150 VAL B O 1
ATOM 6623 N N . GLY B 1 151 ? 23.234 11.445 3.439 1 93.44 151 GLY B N 1
ATOM 6624 C CA . GLY B 1 151 ? 22.125 11.312 4.359 1 93.44 151 GLY B CA 1
ATOM 6625 C C . GLY B 1 151 ? 22.188 10.047 5.199 1 93.44 151 GLY B C 1
ATOM 6626 O O . GLY B 1 151 ? 22.953 9.141 4.898 1 93.44 151 GLY B O 1
ATOM 6627 N N . LYS B 1 152 ? 21.484 10.062 6.23 1 93.44 152 LYS B N 1
ATOM 6628 C CA . LYS B 1 152 ? 21.531 8.93 7.148 1 93.44 152 LYS B CA 1
ATOM 6629 C C . LYS B 1 152 ? 20.359 7.98 6.914 1 93.44 152 LYS B C 1
ATOM 6631 O O . LYS B 1 152 ? 20.281 6.922 7.539 1 93.44 152 LYS B O 1
ATOM 6636 N N . GLU B 1 153 ? 19.422 8.172 5.953 1 91.94 153 GLU B N 1
ATOM 6637 C CA . GLU B 1 153 ? 18.188 7.41 5.762 1 91.94 153 GLU B CA 1
ATOM 6638 C C . GLU B 1 153 ? 18.484 6.043 5.152 1 91.94 153 GLU B C 1
ATOM 6640 O O . GLU B 1 153 ? 17.969 5.027 5.629 1 91.94 153 GLU B O 1
ATOM 6645 N N . GLY B 1 154 ? 19.25 6.043 4.102 1 94.19 154 GLY B N 1
ATOM 6646 C CA . GLY B 1 154 ? 19.578 4.785 3.459 1 94.19 154 GLY B CA 1
ATOM 6647 C C . GLY B 1 154 ? 20.234 3.787 4.402 1 94.19 154 GLY B C 1
ATOM 6648 O O . GLY B 1 154 ? 19.719 2.678 4.586 1 94.19 154 GLY B O 1
ATOM 6649 N N . PRO B 1 155 ? 21.281 4.258 5.004 1 96.44 155 PRO B N 1
ATOM 6650 C CA . PRO B 1 155 ? 21.969 3.383 5.965 1 96.44 155 PRO B CA 1
ATOM 6651 C C . PRO B 1 155 ? 21.031 2.906 7.082 1 96.44 155 PRO B C 1
ATOM 6653 O O . PRO B 1 155 ? 21.203 1.79 7.586 1 96.44 155 PRO B O 1
ATOM 6656 N N . MET B 1 156 ? 20.094 3.711 7.449 1 96.56 156 MET B N 1
ATOM 6657 C CA . MET B 1 156 ? 19.156 3.307 8.492 1 96.56 156 MET B CA 1
ATOM 6658 C C . MET B 1 156 ? 18.266 2.17 8 1 96.56 156 MET B C 1
ATOM 6660 O O . MET B 1 156 ? 17.922 1.267 8.773 1 96.56 156 MET B O 1
ATOM 6664 N N . ILE B 1 157 ? 17.844 2.201 6.762 1 96.56 157 ILE B N 1
ATOM 6665 C CA . ILE B 1 157 ? 17.016 1.149 6.172 1 96.56 157 ILE B CA 1
ATOM 6666 C C . ILE B 1 157 ? 17.797 -0.166 6.164 1 96.56 157 ILE B C 1
ATOM 6668 O O . ILE B 1 157 ? 17.266 -1.214 6.531 1 96.56 157 ILE B O 1
ATOM 6672 N N . HIS B 1 158 ? 19.031 -0.039 5.785 1 97.62 158 HIS B N 1
ATOM 6673 C CA . HIS B 1 158 ? 19.891 -1.218 5.777 1 97.62 158 HIS B CA 1
ATOM 6674 C C . HIS B 1 158 ? 20.109 -1.75 7.188 1 97.62 158 HIS B C 1
ATOM 6676 O O . HIS B 1 158 ? 20.094 -2.963 7.41 1 97.62 158 HIS B O 1
ATOM 6682 N N . SER B 1 159 ? 20.312 -0.894 8.117 1 98 159 SER B N 1
ATOM 6683 C CA . SER B 1 159 ? 20.516 -1.299 9.5 1 98 159 SER B CA 1
ATOM 6684 C C . SER B 1 159 ? 19.297 -2.027 10.047 1 98 159 SER B C 1
ATOM 6686 O O . SER B 1 159 ? 19.422 -3.051 10.719 1 98 159 SER B O 1
ATOM 6688 N N . GLY B 1 160 ? 18.141 -1.439 9.758 1 97.81 160 GLY B N 1
ATOM 6689 C CA . GLY B 1 160 ? 16.922 -2.121 10.172 1 97.81 160 GLY B CA 1
ATOM 6690 C C . GLY B 1 160 ? 16.781 -3.508 9.57 1 97.81 160 GLY B C 1
ATOM 6691 O O . GLY B 1 160 ? 16.344 -4.441 10.25 1 97.81 160 GLY B O 1
ATOM 6692 N N . SER B 1 161 ? 17.172 -3.697 8.359 1 97.25 161 SER B N 1
ATOM 6693 C CA . SER B 1 161 ? 17.094 -4.977 7.664 1 97.25 161 SER B CA 1
ATOM 6694 C C . SER B 1 161 ? 18.047 -6 8.289 1 97.25 161 SER B C 1
ATOM 6696 O O . SER B 1 161 ? 17.688 -7.168 8.445 1 97.25 161 SER B O 1
ATOM 6698 N N . VAL B 1 162 ? 19.266 -5.551 8.648 1 96.94 162 VAL B N 1
ATOM 6699 C CA . VAL B 1 162 ? 20.25 -6.445 9.242 1 96.94 162 VAL B CA 1
ATOM 6700 C C . VAL B 1 162 ? 19.766 -6.91 10.617 1 96.94 162 VAL B C 1
ATOM 6702 O O . VAL B 1 162 ? 19.891 -8.094 10.953 1 96.94 162 VAL B O 1
ATOM 6705 N N . LEU B 1 163 ? 19.234 -6.016 11.359 1 97.06 163 LEU B N 1
ATOM 6706 C CA . LEU B 1 163 ? 18.703 -6.363 12.68 1 97.06 163 LEU B CA 1
ATOM 6707 C C . LEU B 1 163 ? 17.594 -7.398 12.562 1 97.06 163 LEU B C 1
ATOM 6709 O O . LEU B 1 163 ? 17.547 -8.344 13.352 1 97.06 163 LEU B O 1
ATOM 6713 N N . ALA B 1 164 ? 16.734 -7.137 11.633 1 97.12 164 ALA B N 1
ATOM 6714 C CA . ALA B 1 164 ? 15.617 -8.047 11.43 1 97.12 164 ALA B CA 1
ATOM 6715 C C . ALA B 1 164 ? 16.109 -9.453 11.078 1 97.12 164 ALA B C 1
ATOM 6717 O O . ALA B 1 164 ? 15.57 -10.445 11.57 1 97.12 164 ALA B O 1
ATOM 6718 N N . ALA B 1 165 ? 17.109 -9.539 10.219 1 94 165 ALA B N 1
ATOM 6719 C CA . ALA B 1 165 ? 17.672 -10.828 9.82 1 94 165 ALA B CA 1
ATOM 6720 C C . ALA B 1 165 ? 18.266 -11.562 11.016 1 94 165 ALA B C 1
ATOM 6722 O O . ALA B 1 165 ? 18.109 -12.781 11.148 1 94 165 ALA B O 1
ATOM 6723 N N . GLY B 1 166 ? 18.906 -10.867 11.898 1 91.56 166 GLY B N 1
ATOM 6724 C CA . GLY B 1 166 ? 19.531 -11.469 13.062 1 91.56 166 GLY B CA 1
ATOM 6725 C C . GLY B 1 166 ? 18.547 -11.852 14.148 1 91.56 166 GLY B C 1
ATOM 6726 O O . GLY B 1 166 ? 18.578 -12.984 14.641 1 91.56 166 GLY B O 1
ATOM 6727 N N . ILE B 1 167 ? 17.625 -10.992 14.414 1 92.81 167 ILE B N 1
ATOM 6728 C CA . ILE B 1 167 ? 16.672 -11.195 15.5 1 92.81 167 ILE B CA 1
ATOM 6729 C C . ILE B 1 167 ? 15.727 -12.336 15.148 1 92.81 167 ILE B C 1
ATOM 6731 O O . ILE B 1 167 ? 15.375 -13.156 16 1 92.81 167 ILE B O 1
ATOM 6735 N N . SER B 1 168 ? 15.359 -12.406 13.93 1 92.19 168 SER B N 1
ATOM 6736 C CA . SER B 1 168 ? 14.352 -13.375 13.516 1 92.19 168 SER B CA 1
ATOM 6737 C C . SER B 1 168 ? 14.914 -14.797 13.555 1 92.19 168 SER B C 1
ATOM 6739 O O . SER B 1 168 ? 14.164 -15.758 13.742 1 92.19 168 SER B O 1
ATOM 6741 N N . GLN B 1 169 ? 16.219 -14.914 13.406 1 87.75 169 GLN B N 1
ATOM 6742 C CA . GLN B 1 169 ? 16.828 -16.234 13.398 1 87.75 169 GLN B CA 1
ATOM 6743 C C . GLN B 1 169 ? 17.344 -16.625 14.781 1 87.75 169 GLN B C 1
ATOM 6745 O O . GLN B 1 169 ? 17.562 -17.797 15.062 1 87.75 169 GLN B O 1
ATOM 6750 N N . GLY B 1 170 ? 17.453 -15.734 15.648 1 82.81 170 GLY B N 1
ATOM 6751 C CA . GLY B 1 170 ? 17.969 -15.984 16.984 1 82.81 170 GLY B CA 1
ATOM 6752 C C . GLY B 1 170 ? 19.406 -16.5 16.969 1 82.81 170 GLY B C 1
ATOM 6753 O O . GLY B 1 170 ? 19.797 -17.25 17.875 1 82.81 170 GLY B O 1
ATOM 6754 N N . ARG B 1 171 ? 20.047 -16.344 15.883 1 78.94 171 ARG B N 1
ATOM 6755 C CA . ARG B 1 171 ? 21.422 -16.797 15.734 1 78.94 171 ARG B CA 1
ATOM 6756 C C . ARG B 1 171 ? 22.344 -15.68 15.266 1 78.94 171 ARG B C 1
ATOM 6758 O O . ARG B 1 171 ? 21.891 -14.742 14.602 1 78.94 171 ARG B O 1
ATOM 6765 N N . SER B 1 172 ? 23.469 -15.648 15.906 1 75.75 172 SER B N 1
ATOM 6766 C CA . SER B 1 172 ? 24.484 -14.711 15.453 1 75.75 172 SER B CA 1
ATOM 6767 C C . SER B 1 172 ? 25.828 -15.414 15.258 1 75.75 172 SER B C 1
ATOM 6769 O O . SER B 1 172 ? 26.312 -16.094 16.172 1 75.75 172 SER B O 1
ATOM 6771 N N . ILE B 1 173 ? 26.312 -15.375 14.07 1 68.62 173 ILE B N 1
ATOM 6772 C CA . ILE B 1 173 ? 27.594 -15.992 13.773 1 68.62 173 ILE B CA 1
ATOM 6773 C C . ILE B 1 173 ? 28.719 -15.219 14.461 1 68.62 173 ILE B C 1
ATOM 6775 O O . ILE B 1 173 ? 29.641 -15.812 15.031 1 68.62 173 ILE B O 1
ATOM 6779 N N . SER B 1 174 ? 28.578 -13.953 14.492 1 69.31 174 SER B N 1
ATOM 6780 C CA . SER B 1 174 ? 29.609 -13.094 15.055 1 69.31 174 SER B CA 1
ATOM 6781 C C . SER B 1 174 ? 29.766 -13.32 16.562 1 69.31 174 SER B C 1
ATOM 6783 O O . SER B 1 174 ? 30.875 -13.305 17.094 1 69.31 174 SER B O 1
ATOM 6785 N N . PHE B 1 175 ? 28.641 -13.539 17.172 1 77.75 175 PHE B N 1
ATOM 6786 C CA . PHE B 1 175 ? 28.688 -13.734 18.625 1 77.75 175 PHE B CA 1
ATOM 6787 C C . PHE B 1 175 ? 28.578 -15.211 18.969 1 77.75 175 PHE B C 1
ATOM 6789 O O . PHE B 1 175 ? 28.562 -15.57 20.156 1 77.75 175 PHE B O 1
ATOM 6796 N N . ASN B 1 176 ? 28.531 -16.031 18.016 1 75.81 176 ASN B N 1
ATOM 6797 C CA . ASN B 1 176 ? 28.359 -17.469 18.188 1 75.81 176 ASN B CA 1
ATOM 6798 C C . ASN B 1 176 ? 27.156 -17.797 19.078 1 75.81 176 ASN B C 1
ATOM 6800 O O . ASN B 1 176 ? 27.281 -18.594 20 1 75.81 176 ASN B O 1
ATOM 6804 N N . LEU B 1 177 ? 26.172 -17 18.875 1 78.81 177 LEU B N 1
ATOM 6805 C CA . LEU B 1 177 ? 24.953 -17.188 19.656 1 78.81 177 LEU B CA 1
ATOM 6806 C C . LEU B 1 177 ? 23.969 -18.078 18.891 1 78.81 177 LEU B C 1
ATOM 6808 O O . LEU B 1 177 ? 23.656 -17.812 17.734 1 78.81 177 LEU B O 1
ATOM 6812 N N . ASN B 1 178 ? 23.641 -19.203 19.344 1 77.69 178 ASN B N 1
ATOM 6813 C CA . ASN B 1 178 ? 22.625 -20.109 18.812 1 77.69 178 ASN B CA 1
ATOM 6814 C C . ASN B 1 178 ? 21.516 -20.359 19.812 1 77.69 178 ASN B C 1
ATOM 6816 O O . ASN B 1 178 ? 21.594 -21.297 20.625 1 77.69 178 ASN B O 1
ATOM 6820 N N . THR B 1 179 ? 20.5 -19.516 19.766 1 79.12 179 THR B N 1
ATOM 6821 C CA . THR B 1 179 ? 19.406 -19.688 20.703 1 79.12 179 THR B CA 1
ATOM 6822 C C . THR B 1 179 ? 18.391 -20.703 20.172 1 79.12 179 THR B C 1
ATOM 6824 O O . THR B 1 179 ? 18.344 -20.969 18.969 1 79.12 179 THR B O 1
ATOM 6827 N N . ARG B 1 180 ? 17.75 -21.359 21.109 1 76.88 180 ARG B N 1
ATOM 6828 C CA . ARG B 1 180 ? 16.734 -22.328 20.75 1 76.88 180 ARG B CA 1
ATOM 6829 C C . ARG B 1 180 ? 15.406 -21.656 20.422 1 76.88 180 ARG B C 1
ATOM 6831 O O . ARG B 1 180 ? 14.445 -22.312 20.031 1 76.88 180 ARG B O 1
ATOM 6838 N N . PHE B 1 181 ? 15.547 -20.391 20.469 1 80.94 181 PHE B N 1
ATOM 6839 C CA . PHE B 1 181 ? 14.297 -19.672 20.219 1 80.94 181 PHE B CA 1
ATOM 6840 C C . PHE B 1 181 ? 14.102 -19.406 18.734 1 80.94 181 PHE B C 1
ATOM 6842 O O . PHE B 1 181 ? 15.07 -19.359 17.969 1 80.94 181 PHE B O 1
ATOM 6849 N N . PHE B 1 182 ? 12.945 -19.438 18.203 1 84.62 182 PHE B N 1
ATOM 6850 C CA . PHE B 1 182 ? 12.508 -19.031 16.875 1 84.62 182 PHE B CA 1
ATOM 6851 C C . PHE B 1 182 ? 13.078 -19.953 15.797 1 84.62 182 PHE B C 1
ATOM 6853 O O . PHE B 1 182 ? 13.445 -19.484 14.711 1 84.62 182 PHE B O 1
ATOM 6860 N N . LYS B 1 183 ? 13.227 -21.234 16.141 1 85.19 183 LYS B N 1
ATOM 6861 C CA . LYS B 1 183 ? 13.75 -22.234 15.211 1 85.19 183 LYS B CA 1
ATOM 6862 C C . LYS B 1 183 ? 12.828 -22.406 14.016 1 85.19 183 LYS B C 1
ATOM 6864 O O . LYS B 1 183 ? 13.281 -22.719 12.914 1 85.19 183 LYS B O 1
ATOM 6869 N N . HIS B 1 184 ? 11.609 -22.094 14.289 1 86.31 184 HIS B N 1
ATOM 6870 C CA . HIS B 1 184 ? 10.602 -22.328 13.258 1 86.31 184 HIS B CA 1
ATOM 6871 C C . HIS B 1 184 ? 10.742 -21.312 12.117 1 86.31 184 HIS B C 1
ATOM 6873 O O . HIS B 1 184 ? 10.219 -21.531 11.023 1 86.31 184 HIS B O 1
ATOM 6879 N N . PHE B 1 185 ? 11.484 -20.266 12.383 1 89.88 185 PHE B N 1
ATOM 6880 C CA . PHE B 1 185 ? 11.531 -19.188 11.406 1 89.88 185 PHE B CA 1
ATOM 6881 C C . PHE B 1 185 ? 12.852 -19.219 10.633 1 89.88 185 PHE B C 1
ATOM 6883 O O . PHE B 1 185 ? 13.148 -18.297 9.875 1 89.88 185 PHE B O 1
ATOM 6890 N N . ARG B 1 186 ? 13.602 -20.328 10.828 1 88.94 186 ARG B N 1
ATOM 6891 C CA . ARG B 1 186 ? 14.914 -20.453 10.188 1 88.94 186 ARG B CA 1
ATOM 6892 C C . ARG B 1 186 ? 14.781 -20.984 8.766 1 88.94 186 ARG B C 1
ATOM 6894 O O . ARG B 1 186 ? 15.172 -22.109 8.477 1 88.94 186 ARG B O 1
ATOM 6901 N N . ASN B 1 187 ? 14.281 -20.141 7.859 1 88.5 187 ASN B N 1
ATOM 6902 C CA . ASN B 1 187 ? 14.172 -20.375 6.422 1 88.5 187 ASN B CA 1
ATOM 6903 C C . ASN B 1 187 ? 14.188 -19.062 5.645 1 88.5 187 ASN B C 1
ATOM 6905 O O . ASN B 1 187 ? 14 -17.984 6.223 1 88.5 187 ASN B O 1
ATOM 6909 N N . ASP B 1 188 ? 14.43 -19.125 4.418 1 89 188 ASP B N 1
ATOM 6910 C CA . ASP B 1 188 ? 14.617 -17.938 3.588 1 89 188 ASP B CA 1
ATOM 6911 C C . ASP B 1 188 ? 13.328 -17.125 3.49 1 89 188 ASP B C 1
ATOM 6913 O O . ASP B 1 188 ? 13.359 -15.898 3.471 1 89 188 ASP B O 1
ATOM 6917 N N . ARG B 1 189 ? 12.25 -17.781 3.426 1 88 189 ARG B N 1
ATOM 6918 C CA . ARG B 1 189 ? 10.969 -17.094 3.254 1 88 189 ARG B CA 1
ATOM 6919 C C . ARG B 1 189 ? 10.648 -16.219 4.465 1 88 189 ARG B C 1
ATOM 6921 O O . ARG B 1 189 ? 10.281 -15.055 4.316 1 88 189 ARG B O 1
ATOM 6928 N N . GLU B 1 190 ? 10.758 -16.812 5.594 1 90.88 190 GLU B N 1
ATOM 6929 C CA . GLU B 1 190 ? 10.484 -16.078 6.82 1 90.88 190 GLU B CA 1
ATOM 6930 C C . GLU B 1 190 ? 11.492 -14.945 7.02 1 90.88 190 GLU B C 1
ATOM 6932 O O . GLU B 1 190 ? 11.117 -13.836 7.422 1 90.88 190 GLU B O 1
ATOM 6937 N N . LYS B 1 191 ? 12.695 -15.273 6.797 1 91.62 191 LYS B N 1
ATOM 6938 C CA . LYS B 1 191 ? 13.727 -14.242 6.926 1 91.62 191 LYS B CA 1
ATOM 6939 C C . LYS B 1 191 ? 13.43 -13.055 6.016 1 91.62 191 LYS B C 1
ATOM 6941 O O . LYS B 1 191 ? 13.617 -11.898 6.414 1 91.62 191 LYS B O 1
ATOM 6946 N N . ARG B 1 192 ? 13.047 -13.336 4.805 1 91.44 192 ARG B N 1
ATOM 6947 C CA . ARG B 1 192 ? 12.688 -12.281 3.855 1 91.44 192 ARG B CA 1
ATOM 6948 C C . ARG B 1 192 ? 11.602 -11.375 4.43 1 91.44 192 ARG B C 1
ATOM 6950 O O . ARG B 1 192 ? 11.695 -10.156 4.34 1 91.44 192 ARG B O 1
ATOM 6957 N N . ASP B 1 193 ? 10.594 -11.969 5.02 1 92 193 ASP B N 1
ATOM 6958 C CA . ASP B 1 193 ? 9.469 -11.211 5.555 1 92 193 ASP B CA 1
ATOM 6959 C C . ASP B 1 193 ? 9.914 -10.305 6.699 1 92 193 ASP B C 1
ATOM 6961 O O . ASP B 1 193 ? 9.508 -9.141 6.777 1 92 193 ASP B O 1
ATOM 6965 N N . PHE B 1 194 ? 10.711 -10.844 7.535 1 95.25 194 PHE B N 1
ATOM 6966 C CA . PHE B 1 194 ? 11.188 -10.055 8.664 1 95.25 194 PHE B CA 1
ATOM 6967 C C . PHE B 1 194 ? 12.125 -8.945 8.195 1 95.25 194 PHE B C 1
ATOM 6969 O O . PHE B 1 194 ? 12.109 -7.844 8.734 1 95.25 194 PHE B O 1
ATOM 6976 N N . VAL B 1 195 ? 12.961 -9.25 7.234 1 95.31 195 VAL B N 1
ATOM 6977 C CA . VAL B 1 195 ? 13.867 -8.25 6.688 1 95.31 195 VAL B CA 1
ATOM 6978 C C . VAL B 1 195 ? 13.062 -7.121 6.043 1 95.31 195 VAL B C 1
ATOM 6980 O O . VAL B 1 195 ? 13.445 -5.953 6.129 1 95.31 195 VAL B O 1
ATOM 6983 N N . CYS B 1 196 ? 11.984 -7.484 5.434 1 94.56 196 CYS B N 1
ATOM 6984 C CA . CYS B 1 196 ? 11.086 -6.484 4.875 1 94.56 196 CYS B CA 1
ATOM 6985 C C . CYS B 1 196 ? 10.539 -5.574 5.969 1 94.56 196 CYS B C 1
ATOM 6987 O O . CYS B 1 196 ? 10.461 -4.355 5.793 1 94.56 196 CYS B O 1
ATOM 6989 N N . ALA B 1 197 ? 10.203 -6.133 7.059 1 96.12 197 ALA B N 1
ATOM 6990 C CA . ALA B 1 197 ? 9.742 -5.363 8.211 1 96.12 197 ALA B CA 1
ATOM 6991 C C . ALA B 1 197 ? 10.852 -4.457 8.742 1 96.12 197 ALA B C 1
ATOM 6993 O O . ALA B 1 197 ? 10.594 -3.312 9.125 1 96.12 197 ALA B O 1
ATOM 6994 N N . GLY B 1 198 ? 11.992 -4.977 8.758 1 97.5 198 GLY B N 1
ATOM 6995 C CA . GLY B 1 198 ? 13.125 -4.18 9.195 1 97.5 198 GLY B CA 1
ATOM 6996 C C . GLY B 1 198 ? 13.398 -2.988 8.297 1 97.5 198 GLY B C 1
ATOM 6997 O O . GLY B 1 198 ? 13.734 -1.903 8.781 1 97.5 198 GLY B O 1
ATOM 6998 N N . ALA B 1 199 ? 13.32 -3.199 7.027 1 96.94 199 ALA B N 1
ATOM 6999 C CA . ALA B 1 199 ? 13.508 -2.105 6.082 1 96.94 199 ALA B CA 1
ATOM 7000 C C . ALA B 1 199 ? 12.484 -0.998 6.309 1 96.94 199 ALA B C 1
ATOM 7002 O O . ALA B 1 199 ? 12.828 0.185 6.324 1 96.94 199 ALA B O 1
ATOM 7003 N N . ALA B 1 200 ? 11.258 -1.396 6.484 1 96.56 200 ALA B N 1
ATOM 7004 C CA . ALA B 1 200 ? 10.195 -0.429 6.746 1 96.56 200 ALA B CA 1
ATOM 7005 C C . ALA B 1 200 ? 10.438 0.31 8.062 1 96.56 200 ALA B C 1
ATOM 7007 O O . ALA B 1 200 ? 10.211 1.52 8.148 1 96.56 200 ALA B O 1
ATOM 7008 N N . ALA B 1 201 ? 10.852 -0.405 9.039 1 97.38 201 ALA B N 1
ATOM 7009 C CA . ALA B 1 201 ? 11.164 0.203 10.336 1 97.38 201 ALA B CA 1
ATOM 7010 C C . ALA B 1 201 ? 12.297 1.214 10.203 1 97.38 201 ALA B C 1
ATOM 7012 O O . ALA B 1 201 ? 12.312 2.24 10.891 1 97.38 201 ALA B O 1
ATOM 7013 N N . GLY B 1 202 ? 13.211 0.888 9.414 1 97.19 202 GLY B N 1
ATOM 7014 C CA . GLY B 1 202 ? 14.297 1.822 9.164 1 97.19 202 GLY B CA 1
ATOM 7015 C C . GLY B 1 202 ? 13.828 3.133 8.562 1 97.19 202 GLY B C 1
ATOM 7016 O O . GLY B 1 202 ? 14.258 4.207 8.992 1 97.19 202 GLY B O 1
ATOM 7017 N N . VAL B 1 203 ? 12.984 3.047 7.586 1 95.5 203 VAL B N 1
ATOM 7018 C CA . VAL B 1 203 ? 12.422 4.25 6.98 1 95.5 203 VAL B CA 1
ATOM 7019 C C . VAL B 1 203 ? 11.633 5.035 8.023 1 95.5 203 VAL B C 1
ATOM 7021 O O . VAL B 1 203 ? 11.742 6.262 8.102 1 95.5 203 VAL B O 1
ATOM 7024 N N . SER B 1 204 ? 10.883 4.324 8.797 1 95 204 SER B N 1
ATOM 7025 C CA . SER B 1 204 ? 10.07 4.938 9.836 1 95 204 SER B CA 1
ATOM 7026 C C . SER B 1 204 ? 10.938 5.688 10.844 1 95 204 SER B C 1
ATOM 7028 O O . SER B 1 204 ? 10.602 6.801 11.258 1 95 204 SER B O 1
ATOM 7030 N N . ALA B 1 205 ? 11.984 5.113 11.188 1 95.25 205 ALA B N 1
ATOM 7031 C CA . ALA B 1 205 ? 12.898 5.754 12.125 1 95.25 205 ALA B CA 1
ATOM 7032 C C . ALA B 1 205 ? 13.594 6.953 11.484 1 95.25 205 ALA B C 1
ATOM 7034 O O . ALA B 1 205 ? 13.828 7.965 12.148 1 95.25 205 ALA B O 1
ATOM 7035 N N . ALA B 1 206 ? 13.859 6.84 10.258 1 94.12 206 ALA B N 1
ATOM 7036 C CA . ALA B 1 206 ? 14.594 7.895 9.57 1 94.12 206 ALA B CA 1
ATOM 7037 C C . ALA B 1 206 ? 13.727 9.133 9.375 1 94.12 206 ALA B C 1
ATOM 7039 O O . ALA B 1 206 ? 14.195 10.266 9.555 1 94.12 206 ALA B O 1
ATOM 7040 N N . PHE B 1 207 ? 12.492 8.953 9.062 1 92.5 207 PHE B N 1
ATOM 7041 C CA . PHE B 1 207 ? 11.672 10.078 8.633 1 92.5 207 PHE B CA 1
ATOM 7042 C C . PHE B 1 207 ? 10.508 10.297 9.594 1 92.5 207 PHE B C 1
ATOM 7044 O O . PHE B 1 207 ? 9.773 11.281 9.477 1 92.5 207 PHE B O 1
ATOM 7051 N N . GLY B 1 208 ? 10.391 9.406 10.555 1 91.19 208 GLY B N 1
ATOM 7052 C CA . GLY B 1 208 ? 9.195 9.469 11.367 1 91.19 208 GLY B CA 1
ATOM 7053 C C . GLY B 1 208 ? 7.922 9.211 10.586 1 91.19 208 GLY B C 1
ATOM 7054 O O . GLY B 1 208 ? 6.914 9.898 10.773 1 91.19 208 GLY B O 1
ATOM 7055 N N . ALA B 1 209 ? 8.008 8.305 9.703 1 92.75 209 ALA B N 1
ATOM 7056 C CA . ALA B 1 209 ? 6.906 8.039 8.773 1 92.75 209 ALA B CA 1
ATOM 7057 C C . ALA B 1 209 ? 6.551 6.555 8.75 1 92.75 209 ALA B C 1
ATOM 7059 O O . ALA B 1 209 ? 6.91 5.836 7.816 1 92.75 209 ALA B O 1
ATOM 7060 N N . PRO B 1 210 ? 5.75 6.055 9.695 1 92.75 210 PRO B N 1
ATOM 7061 C CA . PRO B 1 210 ? 5.41 4.629 9.742 1 92.75 210 PRO B CA 1
ATOM 7062 C C . PRO B 1 210 ? 4.645 4.164 8.508 1 92.75 210 PRO B C 1
ATOM 7064 O O . PRO B 1 210 ? 4.953 3.109 7.949 1 92.75 210 PRO B O 1
ATOM 7067 N N . VAL B 1 211 ? 3.658 4.918 8.078 1 91.62 211 VAL B N 1
ATOM 7068 C CA . VAL B 1 211 ? 2.889 4.535 6.895 1 91.62 211 VAL B CA 1
ATOM 7069 C C . VAL B 1 211 ? 3.777 4.602 5.656 1 91.62 211 VAL B C 1
ATOM 7071 O O . VAL B 1 211 ? 3.715 3.725 4.789 1 91.62 211 VAL B O 1
ATOM 7074 N N . GLY B 1 212 ? 4.586 5.676 5.637 1 93.06 212 GLY B N 1
ATOM 7075 C CA . GLY B 1 212 ? 5.535 5.805 4.543 1 93.06 212 GLY B CA 1
ATOM 7076 C C . GLY B 1 212 ? 6.496 4.637 4.449 1 93.06 212 GLY B C 1
ATOM 7077 O O . GLY B 1 212 ? 6.84 4.195 3.352 1 93.06 212 GLY B O 1
ATOM 7078 N N . GLY B 1 213 ? 6.898 4.164 5.582 1 93.56 213 GLY B N 1
ATOM 7079 C CA . GLY B 1 213 ? 7.793 3.016 5.605 1 93.56 213 GLY B CA 1
ATOM 7080 C C . GLY B 1 213 ? 7.16 1.756 5.047 1 93.56 213 GLY B C 1
ATOM 7081 O O . GLY B 1 213 ? 7.801 1.017 4.293 1 93.56 213 GLY B O 1
ATOM 7082 N N . VAL B 1 214 ? 5.957 1.509 5.371 1 91.69 214 VAL B N 1
ATOM 7083 C CA . VAL B 1 214 ? 5.242 0.343 4.863 1 91.69 214 VAL B CA 1
ATOM 7084 C C . VAL B 1 214 ? 5.102 0.443 3.348 1 91.69 214 VAL B C 1
ATOM 7086 O O . VAL B 1 214 ? 5.355 -0.527 2.629 1 91.69 214 VAL B O 1
ATOM 7089 N N . LEU B 1 215 ? 4.742 1.618 2.887 1 90.12 215 LEU B N 1
ATOM 7090 C CA . LEU B 1 215 ? 4.543 1.821 1.457 1 90.12 215 LEU B CA 1
ATOM 7091 C C . LEU B 1 215 ? 5.863 1.716 0.702 1 90.12 215 LEU B C 1
ATOM 7093 O O . LEU B 1 215 ? 5.895 1.248 -0.439 1 90.12 215 LEU B O 1
ATOM 7097 N N . PHE B 1 216 ? 6.879 2.1 1.312 1 90.69 216 PHE B N 1
ATOM 7098 C CA . PHE B 1 216 ? 8.203 1.963 0.711 1 90.69 216 PHE B CA 1
ATOM 7099 C C . PHE B 1 216 ? 8.539 0.495 0.471 1 90.69 216 PHE B C 1
ATOM 7101 O O . PHE B 1 216 ? 9.047 0.136 -0.591 1 90.69 216 PHE B O 1
ATOM 7108 N N . SER B 1 217 ? 8.344 -0.253 1.488 1 88.38 217 SER B N 1
ATOM 7109 C CA . SER B 1 217 ? 8.617 -1.679 1.354 1 88.38 217 SER B CA 1
ATOM 7110 C C . SER B 1 217 ? 7.766 -2.307 0.257 1 88.38 217 SER B C 1
ATOM 7112 O O . SER B 1 217 ? 8.211 -3.23 -0.43 1 88.38 217 SER B O 1
ATOM 7114 N N . LEU B 1 218 ? 6.586 -1.742 0.064 1 80.75 218 LEU B N 1
ATOM 7115 C CA . LEU B 1 218 ? 5.664 -2.293 -0.923 1 80.75 218 LEU B CA 1
ATOM 7116 C C . LEU B 1 218 ? 6.016 -1.81 -2.326 1 80.75 218 LEU B C 1
ATOM 7118 O O . LEU B 1 218 ? 5.941 -2.576 -3.287 1 80.75 218 LEU B O 1
ATOM 7122 N N . GLU B 1 219 ? 6.355 -0.585 -2.455 1 81.88 219 GLU B N 1
ATOM 7123 C CA . GLU B 1 219 ? 6.586 0.013 -3.768 1 81.88 219 GLU B CA 1
ATOM 7124 C C . GLU B 1 219 ? 8.008 -0.255 -4.254 1 81.88 219 GLU B C 1
ATOM 7126 O O . GLU B 1 219 ? 8.227 -0.508 -5.441 1 81.88 219 GLU B O 1
ATOM 7131 N N . GLU B 1 220 ? 8.93 -0.223 -3.352 1 77.94 220 GLU B N 1
ATOM 7132 C CA . GLU B 1 220 ? 10.328 -0.231 -3.775 1 77.94 220 GLU B CA 1
ATOM 7133 C C . GLU B 1 220 ? 11.008 -1.555 -3.426 1 77.94 220 GLU B C 1
ATOM 7135 O O . GLU B 1 220 ? 11.891 -2.018 -4.152 1 77.94 220 GLU B O 1
ATOM 7140 N N . ALA B 1 221 ? 10.539 -2.207 -2.371 1 73.56 221 ALA B N 1
ATOM 7141 C CA . ALA B 1 221 ? 11.414 -3.254 -1.839 1 73.56 221 ALA B CA 1
ATOM 7142 C C . ALA B 1 221 ? 10.891 -4.641 -2.205 1 73.56 221 ALA B C 1
ATOM 7144 O O . ALA B 1 221 ? 11.641 -5.48 -2.699 1 73.56 221 ALA B O 1
ATOM 7145 N N . ALA B 1 222 ? 9.609 -4.906 -1.966 1 72.94 222 ALA B N 1
ATOM 7146 C CA . ALA B 1 222 ? 9.148 -6.289 -2.086 1 72.94 222 ALA B CA 1
ATOM 7147 C C . ALA B 1 222 ? 8.148 -6.441 -3.225 1 72.94 222 ALA B C 1
ATOM 7149 O O . ALA B 1 222 ? 7.402 -5.504 -3.531 1 72.94 222 ALA B O 1
ATOM 7150 N N . SER B 1 223 ? 8.258 -7.621 -3.82 1 68.88 223 SER B N 1
ATOM 7151 C CA . SER B 1 223 ? 7.332 -7.934 -4.906 1 68.88 223 SER B CA 1
ATOM 7152 C C . SER B 1 223 ? 6.148 -8.758 -4.406 1 68.88 223 SER B C 1
ATOM 7154 O O . SER B 1 223 ? 5.219 -9.039 -5.164 1 68.88 223 SER B O 1
ATOM 7156 N N . PHE B 1 224 ? 6.191 -9.133 -3.141 1 70.25 224 PHE B N 1
ATOM 7157 C CA . PHE B 1 224 ? 5.137 -9.984 -2.613 1 70.25 224 PHE B CA 1
ATOM 7158 C C . PHE B 1 224 ? 4.371 -9.281 -1.499 1 70.25 224 PHE B C 1
ATOM 7160 O O . PHE B 1 224 ? 4.961 -8.547 -0.704 1 70.25 224 PHE B O 1
ATOM 7167 N N . TRP B 1 225 ? 3.043 -9.289 -1.695 1 68.88 225 TRP B N 1
ATOM 7168 C CA . TRP B 1 225 ? 2.26 -8.594 -0.682 1 68.88 225 TRP B CA 1
ATOM 7169 C C . TRP B 1 225 ? 1.21 -9.516 -0.073 1 68.88 225 TRP B C 1
ATOM 7171 O O . TRP B 1 225 ? 0.556 -10.281 -0.789 1 68.88 225 TRP B O 1
ATOM 7181 N N . ASN B 1 226 ? 1.343 -9.625 1.232 1 75.25 226 ASN B N 1
ATOM 7182 C CA . ASN B 1 226 ? 0.328 -10.32 2.016 1 75.25 226 ASN B CA 1
ATOM 7183 C C . ASN B 1 226 ? -0.25 -9.422 3.107 1 75.25 226 ASN B C 1
ATOM 7185 O O . ASN B 1 226 ? 0.469 -8.617 3.697 1 75.25 226 ASN B O 1
ATOM 7189 N N . GLN B 1 227 ? -1.487 -9.5 3.324 1 75.38 227 GLN B N 1
ATOM 7190 C CA . GLN B 1 227 ? -2.193 -8.633 4.266 1 75.38 227 GLN B CA 1
ATOM 7191 C C . GLN B 1 227 ? -1.649 -8.805 5.684 1 75.38 227 GLN B C 1
ATOM 7193 O O . GLN B 1 227 ? -1.419 -7.82 6.387 1 75.38 227 GLN B O 1
ATOM 7198 N N . ALA B 1 228 ? -1.417 -10.047 6.051 1 80.81 228 ALA B N 1
ATOM 7199 C CA . ALA B 1 228 ? -0.934 -10.297 7.402 1 80.81 228 ALA B CA 1
ATOM 7200 C C . ALA B 1 228 ? 0.459 -9.711 7.609 1 80.81 228 ALA B C 1
ATOM 7202 O O . ALA B 1 228 ? 0.758 -9.164 8.672 1 80.81 228 ALA B O 1
ATOM 7203 N N . LEU B 1 229 ? 1.231 -9.883 6.621 1 86.06 229 LEU B N 1
ATOM 7204 C CA . LEU B 1 229 ? 2.578 -9.328 6.68 1 86.06 229 LEU B CA 1
ATOM 7205 C C . LEU B 1 229 ? 2.535 -7.809 6.785 1 86.06 229 LEU B C 1
ATOM 7207 O O . LEU B 1 229 ? 3.312 -7.211 7.531 1 86.06 229 LEU B O 1
ATOM 7211 N N . THR B 1 230 ? 1.62 -7.242 6.145 1 85.31 230 THR B N 1
ATOM 7212 C CA . THR B 1 230 ? 1.499 -5.789 6.133 1 85.31 230 THR B CA 1
ATOM 7213 C C . THR B 1 230 ? 1.181 -5.266 7.531 1 85.31 230 THR B C 1
ATOM 7215 O O . THR B 1 230 ? 1.725 -4.242 7.957 1 85.31 230 THR B O 1
ATOM 7218 N N . TRP B 1 231 ? 0.393 -5.945 8.273 1 86.25 231 TRP B N 1
ATOM 7219 C CA . TRP B 1 231 ? 0.029 -5.52 9.617 1 86.25 231 TRP B CA 1
ATOM 7220 C C . TRP B 1 231 ? 1.224 -5.613 10.562 1 86.25 231 TRP B C 1
ATOM 7222 O O . TRP B 1 231 ? 1.405 -4.758 11.43 1 86.25 231 TRP B O 1
ATOM 7232 N N . ARG B 1 232 ? 1.905 -6.613 10.398 1 92.06 232 ARG B N 1
ATOM 7233 C CA . ARG B 1 232 ? 3.082 -6.781 11.242 1 92.06 232 ARG B CA 1
ATOM 7234 C C . ARG B 1 232 ? 4.137 -5.723 10.93 1 92.06 232 ARG B C 1
ATOM 7236 O O . ARG B 1 232 ? 4.777 -5.188 11.836 1 92.06 232 ARG B O 1
ATOM 7243 N N . ILE B 1 233 ? 4.301 -5.484 9.648 1 93.44 233 ILE B N 1
ATOM 7244 C CA . ILE B 1 233 ? 5.25 -4.461 9.227 1 93.44 233 ILE B CA 1
ATOM 7245 C C . ILE B 1 233 ? 4.812 -3.1 9.758 1 93.44 233 ILE B C 1
ATOM 7247 O O . ILE B 1 233 ? 5.645 -2.287 10.172 1 93.44 233 ILE B O 1
ATOM 7251 N N . PHE B 1 234 ? 3.539 -2.895 9.727 1 91.69 234 PHE B N 1
ATOM 7252 C CA . PHE B 1 234 ? 2.986 -1.638 10.211 1 91.69 234 PHE B CA 1
ATOM 7253 C C . PHE B 1 234 ? 3.283 -1.456 11.695 1 91.69 234 PHE B C 1
ATOM 7255 O O . PHE B 1 234 ? 3.746 -0.394 12.117 1 91.69 234 PHE B O 1
ATOM 7262 N N . LEU B 1 235 ? 3.025 -2.447 12.477 1 92.12 235 LEU B N 1
ATOM 7263 C CA . LEU B 1 235 ? 3.322 -2.4 13.906 1 92.12 235 LEU B CA 1
ATOM 7264 C C . LEU B 1 235 ? 4.812 -2.184 14.148 1 92.12 235 LEU B C 1
ATOM 7266 O O . LEU B 1 235 ? 5.199 -1.394 15.008 1 92.12 235 LEU B O 1
ATOM 7270 N N . CYS B 1 236 ? 5.586 -2.898 13.383 1 95.81 236 CYS B N 1
ATOM 7271 C CA . CYS B 1 236 ? 7.035 -2.77 13.461 1 95.81 236 CYS B CA 1
ATOM 7272 C C . CYS B 1 236 ? 7.473 -1.331 13.203 1 95.81 236 CYS B C 1
ATOM 7274 O O . CYS B 1 236 ? 8.297 -0.787 13.938 1 95.81 236 CYS B O 1
ATOM 7276 N N . SER B 1 237 ? 6.914 -0.688 12.266 1 94.75 237 SER B N 1
ATOM 7277 C CA . SER B 1 237 ? 7.25 0.679 11.883 1 94.75 237 SER B CA 1
ATOM 7278 C C . SER B 1 237 ? 6.812 1.677 12.945 1 94.75 237 SER B C 1
ATOM 7280 O O . SER B 1 237 ? 7.535 2.629 13.25 1 94.75 237 SER B O 1
ATOM 7282 N N . ILE B 1 238 ? 5.664 1.466 13.531 1 91.12 238 ILE B N 1
ATOM 7283 C CA . ILE B 1 238 ? 5.152 2.336 14.586 1 91.12 238 ILE B CA 1
ATOM 7284 C C . ILE B 1 238 ? 6.098 2.295 15.789 1 91.12 238 ILE B C 1
ATOM 7286 O O . ILE B 1 238 ? 6.48 3.34 16.312 1 91.12 238 ILE B O 1
ATOM 7290 N N . LEU B 1 239 ? 6.457 1.154 16.156 1 93.69 239 LEU B N 1
ATOM 7291 C CA . LEU B 1 239 ? 7.277 0.985 17.344 1 93.69 239 LEU B CA 1
ATOM 7292 C C . LEU B 1 239 ? 8.672 1.573 17.141 1 93.69 239 LEU B C 1
ATOM 7294 O O . LEU B 1 239 ? 9.281 2.092 18.078 1 93.69 239 LEU B O 1
ATOM 7298 N N . SER B 1 240 ? 9.148 1.439 15.914 1 95.94 240 SER B N 1
ATOM 7299 C CA . SER B 1 240 ? 10.445 2.037 15.617 1 95.94 240 SER B CA 1
ATOM 7300 C C . SER B 1 240 ? 10.406 3.553 15.797 1 95.94 240 SER B C 1
ATOM 7302 O O . SER B 1 240 ? 11.273 4.125 16.453 1 95.94 240 SER B O 1
ATOM 7304 N N . SER B 1 241 ? 9.461 4.207 15.234 1 91.62 241 SER B N 1
ATOM 7305 C CA . SER B 1 241 ? 9.32 5.656 15.336 1 91.62 241 SER B CA 1
ATOM 7306 C C . SER B 1 241 ? 9.055 6.086 16.781 1 91.62 241 SER B C 1
ATOM 7308 O O . SER B 1 241 ? 9.562 7.121 17.219 1 91.62 241 SER B O 1
ATOM 7310 N N . TYR B 1 242 ? 8.289 5.332 17.484 1 87.31 242 TYR B N 1
ATOM 7311 C CA . TYR B 1 242 ? 7.977 5.668 18.875 1 87.31 242 TYR B CA 1
ATOM 7312 C C . TYR B 1 242 ? 9.203 5.52 19.766 1 87.31 242 TYR B C 1
ATOM 7314 O O . TYR B 1 242 ? 9.43 6.336 20.656 1 87.31 242 TYR B O 1
ATOM 7322 N N . THR B 1 243 ? 9.891 4.484 19.578 1 92.94 243 THR B N 1
ATOM 7323 C CA . THR B 1 243 ? 11.094 4.266 20.359 1 92.94 243 THR B CA 1
ATOM 7324 C C . THR B 1 243 ? 12.086 5.414 20.172 1 92.94 243 THR B C 1
ATOM 7326 O O . THR B 1 243 ? 12.641 5.934 21.141 1 92.94 243 THR B O 1
ATOM 7329 N N . LEU B 1 244 ? 12.25 5.75 18.953 1 93.56 244 LEU B N 1
ATOM 7330 C CA . LEU B 1 244 ? 13.141 6.871 18.672 1 93.56 244 LEU B CA 1
ATOM 7331 C C . LEU B 1 244 ? 12.625 8.148 19.312 1 93.56 244 LEU B C 1
ATOM 7333 O O . LEU B 1 244 ? 13.391 8.875 19.953 1 93.56 244 LEU B O 1
ATOM 7337 N N . ASN B 1 245 ? 11.352 8.43 19.141 1 88.94 245 ASN B N 1
ATOM 7338 C CA . ASN B 1 245 ? 10.75 9.633 19.703 1 88.94 245 ASN B CA 1
ATOM 7339 C C . ASN B 1 245 ? 10.867 9.672 21.219 1 88.94 245 ASN B C 1
ATOM 7341 O O . ASN B 1 245 ? 11.133 10.727 21.797 1 88.94 245 ASN B O 1
ATOM 7345 N N . PHE B 1 246 ? 10.703 8.578 21.828 1 88.25 246 PHE B N 1
ATOM 7346 C CA . PHE B 1 246 ? 10.75 8.469 23.281 1 88.25 246 PHE B CA 1
ATOM 7347 C C . PHE B 1 246 ? 12.148 8.789 23.812 1 88.25 246 PHE B C 1
ATOM 7349 O O . PHE B 1 246 ? 12.312 9.633 24.688 1 88.25 246 PHE B O 1
ATOM 7356 N N . PHE B 1 247 ? 13.148 8.203 23.281 1 92.94 247 PHE B N 1
ATOM 7357 C CA . PHE B 1 247 ? 14.516 8.367 23.766 1 92.94 247 PHE B CA 1
ATOM 7358 C C . PHE B 1 247 ? 15.062 9.734 23.375 1 92.94 247 PHE B C 1
ATOM 7360 O O . PHE B 1 247 ? 15.852 10.336 24.109 1 92.94 247 PHE B O 1
ATOM 7367 N N . MET B 1 248 ? 14.695 10.203 22.219 1 91.25 248 MET B N 1
ATOM 7368 C CA . MET B 1 248 ? 15.148 11.531 21.828 1 91.25 248 MET B CA 1
ATOM 7369 C C . MET B 1 248 ? 14.508 12.609 22.703 1 91.25 248 MET B C 1
ATOM 7371 O O . MET B 1 248 ? 15.125 13.641 22.984 1 91.25 248 MET B O 1
ATOM 7375 N N . SER B 1 249 ? 13.266 12.414 23.094 1 87.44 249 SER B N 1
ATOM 7376 C CA . SER B 1 249 ? 12.617 13.352 24.016 1 87.44 249 SER B CA 1
ATOM 7377 C C . SER B 1 249 ? 13.344 13.406 25.344 1 87.44 249 SER B C 1
ATOM 7379 O O . SER B 1 249 ? 13.43 14.469 25.969 1 87.44 249 SER B O 1
ATOM 7381 N N . ILE B 1 250 ? 13.867 12.305 25.781 1 89.38 250 ILE B N 1
ATOM 7382 C CA . ILE B 1 250 ? 14.648 12.25 27.016 1 89.38 250 ILE B CA 1
ATOM 7383 C C . ILE B 1 250 ? 15.969 12.984 26.812 1 89.38 250 ILE B C 1
ATOM 7385 O O . ILE B 1 250 ? 16.406 13.742 27.688 1 89.38 250 ILE B O 1
ATOM 7389 N N . TYR B 1 251 ? 16.5 12.742 25.641 1 90.94 251 TYR B N 1
ATOM 7390 C CA . TYR B 1 251 ? 17.781 13.375 25.344 1 90.94 251 TYR B CA 1
ATOM 7391 C C . TYR B 1 251 ? 17.641 14.891 25.312 1 90.94 251 TYR B C 1
ATOM 7393 O O . TYR B 1 251 ? 18.547 15.609 25.766 1 90.94 251 TYR B O 1
ATOM 7401 N N . HIS B 1 252 ? 16.578 15.398 24.797 1 88 252 HIS B N 1
ATOM 7402 C CA . HIS B 1 252 ? 16.375 16.844 24.703 1 88 252 HIS B CA 1
ATOM 7403 C C . HIS B 1 252 ? 15.711 17.391 25.969 1 88 252 HIS B C 1
ATOM 7405 O O . HIS B 1 252 ? 15.211 18.516 25.969 1 88 252 HIS B O 1
ATOM 7411 N N . HIS B 1 253 ? 15.547 16.594 27.031 1 86.56 253 HIS B N 1
ATOM 7412 C CA . HIS B 1 253 ? 15.102 16.984 28.375 1 86.56 253 HIS B CA 1
ATOM 7413 C C . HIS B 1 253 ? 13.633 17.359 28.375 1 86.56 253 HIS B C 1
ATOM 7415 O O . HIS B 1 253 ? 13.219 18.266 29.125 1 86.56 253 HIS B O 1
ATOM 7421 N N . HIS B 1 254 ? 12.891 16.922 27.484 1 82.94 254 HIS B N 1
ATOM 7422 C CA . HIS B 1 254 ? 11.438 17.047 27.469 1 82.94 254 HIS B CA 1
ATOM 7423 C C . HIS B 1 254 ? 10.758 15.688 27.375 1 82.94 254 HIS B C 1
ATOM 7425 O O . HIS B 1 254 ? 10.109 15.383 26.375 1 82.94 254 HIS B O 1
ATOM 7431 N N . PRO B 1 255 ? 10.898 15.086 28.531 1 78.5 255 PRO B N 1
ATOM 7432 C CA . PRO B 1 255 ? 10.328 13.742 28.484 1 78.5 255 PRO B CA 1
ATOM 7433 C C . PRO B 1 255 ? 8.82 13.742 28.25 1 78.5 255 PRO B C 1
ATOM 7435 O O . PRO B 1 255 ? 8.102 14.531 28.875 1 78.5 255 PRO B O 1
ATOM 7438 N N . GLY B 1 256 ? 8.398 13.039 27.312 1 68.75 256 GLY B N 1
ATOM 7439 C CA . GLY B 1 256 ? 6.977 12.898 27.047 1 68.75 256 GLY B CA 1
ATOM 7440 C C . GLY B 1 256 ? 6.5 13.711 25.859 1 68.75 256 GLY B C 1
ATOM 7441 O O . GLY B 1 256 ? 5.406 13.477 25.328 1 68.75 256 GLY B O 1
ATOM 7442 N N . ASP B 1 257 ? 7.492 14.719 25.422 1 72.75 257 ASP B N 1
ATOM 7443 C CA . ASP B 1 257 ? 7.156 15.508 24.234 1 72.75 257 ASP B CA 1
ATOM 7444 C C . ASP B 1 257 ? 7.426 14.727 22.953 1 72.75 257 ASP B C 1
ATOM 7446 O O . ASP B 1 257 ? 8.531 14.227 22.75 1 72.75 257 ASP B O 1
ATOM 7450 N N . LEU B 1 258 ? 6.645 13.977 22.422 1 66.88 258 LEU B N 1
ATOM 7451 C CA . LEU B 1 258 ? 6.785 13.18 21.219 1 66.88 258 LEU B CA 1
ATOM 7452 C C . LEU B 1 258 ? 6.926 14.07 19.984 1 66.88 258 LEU B C 1
ATOM 7454 O O . LEU B 1 258 ? 6.281 13.836 18.969 1 66.88 258 LEU B O 1
ATOM 7458 N N . ALA B 1 259 ? 7.879 15.023 20.188 1 65.31 259 ALA B N 1
ATOM 7459 C CA . ALA B 1 259 ? 8.039 16.016 19.125 1 65.31 259 ALA B CA 1
ATOM 7460 C C . ALA B 1 259 ? 9.203 15.641 18.203 1 65.31 259 ALA B C 1
ATOM 7462 O O . ALA B 1 259 ? 9.508 16.375 17.266 1 65.31 259 ALA B O 1
ATOM 7463 N N . TYR B 1 260 ? 9.82 14.453 18.5 1 71.38 260 TYR B N 1
ATOM 7464 C CA . TYR B 1 260 ? 10.984 14.047 17.734 1 71.38 260 TYR B CA 1
ATOM 7465 C C . TYR B 1 260 ? 10.758 12.703 17.047 1 71.38 260 TYR B C 1
ATOM 7467 O O . TYR B 1 260 ? 11.438 11.719 17.344 1 71.38 260 TYR B O 1
ATOM 7475 N N . PRO B 1 261 ? 9.992 12.711 16.031 1 71.69 261 PRO B N 1
ATOM 7476 C CA . PRO B 1 261 ? 9.531 11.43 15.492 1 71.69 261 PRO B CA 1
ATOM 7477 C C . PRO B 1 261 ? 10.547 10.789 14.555 1 71.69 261 PRO B C 1
ATOM 7479 O O . PRO B 1 261 ? 10.477 9.586 14.289 1 71.69 261 PRO B O 1
ATOM 7482 N N . GLY B 1 262 ? 11.555 11.531 14.078 1 73.5 262 GLY B N 1
ATOM 7483 C CA . GLY B 1 262 ? 12.5 10.945 13.133 1 73.5 262 GLY B CA 1
ATOM 7484 C C . GLY B 1 262 ? 13.906 11.484 13.289 1 73.5 262 GLY B C 1
ATOM 7485 O O . GLY B 1 262 ? 14.141 12.406 14.07 1 73.5 262 GLY B O 1
ATOM 7486 N N . LEU B 1 263 ? 14.773 10.734 12.523 1 80.31 263 LEU B N 1
ATOM 7487 C CA . LEU B 1 263 ? 16.156 11.211 12.477 1 80.31 263 LEU B CA 1
ATOM 7488 C C . LEU B 1 263 ? 16.234 12.594 11.852 1 80.31 263 LEU B C 1
ATOM 7490 O O . LEU B 1 263 ? 17.172 13.352 12.117 1 80.31 263 LEU B O 1
ATOM 7494 N N . ILE B 1 264 ? 15.234 12.805 11.055 1 75.44 264 ILE B N 1
ATOM 7495 C CA . ILE B 1 264 ? 15.164 14.078 10.344 1 75.44 264 ILE B CA 1
ATOM 7496 C C . ILE B 1 264 ? 13.898 14.836 10.758 1 75.44 264 ILE B C 1
ATOM 7498 O O . ILE B 1 264 ? 12.812 14.258 10.773 1 75.44 264 ILE B O 1
ATOM 7502 N N . ASN B 1 265 ? 14.109 15.992 11.234 1 77.94 265 ASN B N 1
ATOM 7503 C CA . ASN B 1 265 ? 12.992 16.859 11.578 1 77.94 265 ASN B CA 1
ATOM 7504 C C . ASN B 1 265 ? 12.898 18.062 10.625 1 77.94 265 ASN B C 1
ATOM 7506 O O . ASN B 1 265 ? 13.766 18.938 10.648 1 77.94 265 ASN B O 1
ATOM 7510 N N . PHE B 1 266 ? 11.938 18.109 9.812 1 84 266 PHE B N 1
ATOM 7511 C CA . PHE B 1 266 ? 11.797 19.156 8.82 1 84 266 PHE B CA 1
ATOM 7512 C C . PHE B 1 266 ? 11.07 20.359 9.414 1 84 266 PHE B C 1
ATOM 7514 O O . PHE B 1 266 ? 10.969 21.406 8.766 1 84 266 PHE B O 1
ATOM 7521 N N . GLY B 1 267 ? 10.695 20.297 10.625 1 77.88 267 GLY B N 1
ATOM 7522 C CA . GLY B 1 267 ? 9.883 21.359 11.211 1 77.88 267 GLY B CA 1
ATOM 7523 C C . GLY B 1 267 ? 8.43 21.297 10.789 1 77.88 267 GLY B C 1
ATOM 7524 O O . GLY B 1 267 ? 8.062 20.516 9.914 1 77.88 267 GLY B O 1
ATOM 7525 N N . LYS B 1 268 ? 7.582 22.094 11.398 1 78.31 268 LYS B N 1
ATOM 7526 C CA . LYS B 1 268 ? 6.152 22.078 11.109 1 78.31 268 LYS B CA 1
ATOM 7527 C C . LYS B 1 268 ? 5.801 23.078 10.008 1 78.31 268 LYS B C 1
ATOM 7529 O O . LYS B 1 268 ? 6.246 24.219 10.039 1 78.31 268 LYS B O 1
ATOM 7534 N N . PHE B 1 269 ? 5.168 22.609 9.031 1 85.81 269 PHE B N 1
ATOM 7535 C CA . PHE B 1 269 ? 4.688 23.453 7.945 1 85.81 269 PHE B CA 1
ATOM 7536 C C . PHE B 1 269 ? 3.27 23.938 8.219 1 85.81 269 PHE B C 1
ATOM 7538 O O . PHE B 1 269 ? 2.422 23.156 8.672 1 85.81 269 PHE B O 1
ATOM 7545 N N . SER B 1 270 ? 2.865 25.203 8.242 1 76.19 270 SER B N 1
ATOM 7546 C CA . SER B 1 270 ? 1.533 25.719 8.539 1 76.19 270 SER B CA 1
ATOM 7547 C C . SER B 1 270 ? 0.975 26.516 7.375 1 76.19 270 SER B C 1
ATOM 7549 O O . SER B 1 270 ? -0.18 26.953 7.406 1 76.19 270 SER B O 1
ATOM 7551 N N . GLY B 1 271 ? 1.544 26.5 6.289 1 77.5 271 GLY B N 1
ATOM 7552 C CA . GLY B 1 271 ? 1.064 27.359 5.207 1 77.5 271 GLY B CA 1
ATOM 7553 C C . GLY B 1 271 ? 0.065 26.656 4.305 1 77.5 271 GLY B C 1
ATOM 7554 O O . GLY B 1 271 ? -0.317 25.516 4.555 1 77.5 271 GLY B O 1
ATOM 7555 N N . SER B 1 272 ? -0.655 27.438 3.467 1 82.5 272 SER B N 1
ATOM 7556 C CA . SER B 1 272 ? -1.599 26.953 2.463 1 82.5 272 SER B CA 1
ATOM 7557 C C . SER B 1 272 ? -1.166 27.359 1.059 1 82.5 272 SER B C 1
ATOM 7559 O O . SER B 1 272 ? -0.126 28 0.884 1 82.5 272 SER B O 1
ATOM 7561 N N . TYR B 1 273 ? -1.818 26.797 0.133 1 86.75 273 TYR B N 1
ATOM 7562 C CA . TYR B 1 273 ? -1.532 27.172 -1.246 1 86.75 273 TYR B CA 1
ATOM 7563 C C . TYR B 1 273 ? -2.811 27.562 -1.983 1 86.75 273 TYR B C 1
ATOM 7565 O O . TYR B 1 273 ? -3.91 27.203 -1.559 1 86.75 273 TYR B O 1
ATOM 7573 N N . GLU B 1 274 ? -2.613 28.391 -2.994 1 83.94 274 GLU B N 1
ATOM 7574 C CA . GLU B 1 274 ? -3.727 28.781 -3.85 1 83.94 274 GLU B CA 1
ATOM 7575 C C . GLU B 1 274 ? -3.775 27.938 -5.117 1 83.94 274 GLU B C 1
ATOM 7577 O O . GLU B 1 274 ? -2.736 27.516 -5.625 1 83.94 274 GLU B O 1
ATOM 7582 N N . GLY B 1 275 ? -4.961 27.719 -5.633 1 81.5 275 GLY B N 1
ATOM 7583 C CA . GLY B 1 275 ? -5.168 26.859 -6.797 1 81.5 275 GLY B CA 1
ATOM 7584 C C . GLY B 1 275 ? -4.383 27.312 -8.016 1 81.5 275 GLY B C 1
ATOM 7585 O O . GLY B 1 275 ? -3.938 26.5 -8.812 1 81.5 275 GLY B O 1
ATOM 7586 N N . PHE B 1 276 ? -4.203 28.578 -8.109 1 86.62 276 PHE B N 1
ATOM 7587 C CA . PHE B 1 276 ? -3.553 29.094 -9.312 1 86.62 276 PHE B CA 1
ATOM 7588 C C . PHE B 1 276 ? -2.047 28.875 -9.25 1 86.62 276 PHE B C 1
ATOM 7590 O O . PHE B 1 276 ? -1.346 29.047 -10.25 1 86.62 276 PHE B O 1
ATOM 7597 N N . GLU B 1 277 ? -1.524 28.406 -8.133 1 91.62 277 GLU B N 1
ATOM 7598 C CA . GLU B 1 277 ? -0.101 28.109 -8 1 91.62 277 GLU B CA 1
ATOM 7599 C C . GLU B 1 277 ? 0.233 26.734 -8.57 1 91.62 277 GLU B C 1
ATOM 7601 O O . GLU B 1 277 ? 1.404 26.406 -8.773 1 91.62 277 GLU B O 1
ATOM 7606 N N . LEU B 1 278 ? -0.744 25.953 -8.898 1 90.31 278 LEU B N 1
ATOM 7607 C CA . LEU B 1 278 ? -0.549 24.578 -9.32 1 90.31 278 LEU B CA 1
ATOM 7608 C C . LEU B 1 278 ? 0.281 24.5 -10.594 1 90.31 278 LEU B C 1
ATOM 7610 O O . LEU B 1 278 ? 1.175 23.672 -10.719 1 90.31 278 LEU B O 1
ATOM 7614 N N . PRO B 1 279 ? 0.027 25.375 -11.562 1 94.19 279 PRO B N 1
ATOM 7615 C CA . PRO B 1 279 ? 0.875 25.328 -12.75 1 94.19 279 PRO B CA 1
ATOM 7616 C C . PRO B 1 279 ? 2.346 25.594 -12.438 1 94.19 279 PRO B C 1
ATOM 7618 O O . PRO B 1 279 ? 3.232 25.031 -13.086 1 94.19 279 PRO B O 1
ATOM 7621 N N . ILE B 1 280 ? 2.584 26.469 -11.484 1 96.5 280 ILE B N 1
ATOM 7622 C CA . ILE B 1 280 ? 3.959 26.734 -11.078 1 96.5 280 ILE B CA 1
ATOM 7623 C C . ILE B 1 280 ? 4.574 25.484 -10.469 1 96.5 280 ILE B C 1
ATOM 7625 O O . ILE B 1 280 ? 5.719 25.125 -10.773 1 96.5 280 ILE B O 1
ATOM 7629 N N . PHE B 1 281 ? 3.783 24.797 -9.617 1 97.44 281 PHE B N 1
ATOM 7630 C CA . PHE B 1 281 ? 4.254 23.562 -9 1 97.44 281 PHE B CA 1
ATOM 7631 C C . PHE B 1 281 ? 4.555 22.516 -10.062 1 97.44 281 PHE B C 1
ATOM 7633 O O . PHE B 1 281 ? 5.523 21.766 -9.945 1 97.44 281 PHE B O 1
ATOM 7640 N N . LEU B 1 282 ? 3.746 22.438 -11.117 1 97.06 282 LEU B N 1
ATOM 7641 C CA . LEU B 1 282 ? 3.945 21.453 -12.172 1 97.06 282 LEU B CA 1
ATOM 7642 C C . LEU B 1 282 ? 5.199 21.781 -12.977 1 97.06 282 LEU B C 1
ATOM 7644 O O . LEU B 1 282 ? 5.918 20.859 -13.406 1 97.06 282 LEU B O 1
ATOM 7648 N N . LEU B 1 283 ? 5.43 23.031 -13.195 1 98.19 283 LEU B N 1
ATOM 7649 C CA . LEU B 1 283 ? 6.66 23.422 -13.875 1 98.19 283 LEU B CA 1
ATOM 7650 C C . LEU B 1 283 ? 7.883 23.062 -13.039 1 98.19 283 LEU B C 1
ATOM 7652 O O . LEU B 1 283 ? 8.914 22.656 -13.578 1 98.19 283 LEU B O 1
ATOM 7656 N N . MET B 1 284 ? 7.738 23.281 -11.766 1 98.5 284 MET B N 1
ATOM 7657 C CA . MET B 1 284 ? 8.812 22.891 -10.859 1 98.5 284 MET B CA 1
ATOM 7658 C C . MET B 1 284 ? 9.047 21.391 -10.914 1 98.5 284 MET B C 1
ATOM 7660 O O . MET B 1 284 ? 10.188 20.922 -10.812 1 98.5 284 MET B O 1
ATOM 7664 N N . ALA B 1 285 ? 7.949 20.625 -11.062 1 98.5 285 ALA B N 1
ATOM 7665 C CA . ALA B 1 285 ? 8.062 19.188 -11.188 1 98.5 285 ALA B CA 1
ATOM 7666 C C . ALA B 1 285 ? 8.859 18.797 -12.43 1 98.5 285 ALA B C 1
ATOM 7668 O O . ALA B 1 285 ? 9.672 17.875 -12.391 1 98.5 285 ALA B O 1
ATOM 7669 N N . VAL B 1 286 ? 8.602 19.484 -13.492 1 98.44 286 VAL B N 1
ATOM 7670 C CA . VAL B 1 286 ? 9.336 19.234 -14.727 1 98.44 286 VAL B CA 1
ATOM 7671 C C . VAL B 1 286 ? 10.82 19.516 -14.516 1 98.44 286 VAL B C 1
ATOM 7673 O O . VAL B 1 286 ? 11.68 18.719 -14.898 1 98.44 286 VAL B O 1
ATOM 7676 N N . PHE B 1 287 ? 11.086 20.578 -13.859 1 98.56 287 PHE B N 1
ATOM 7677 C CA . PHE B 1 287 ? 12.469 20.938 -13.602 1 98.56 287 PHE B CA 1
ATOM 7678 C C . PHE B 1 287 ? 13.125 19.922 -12.672 1 98.56 287 PHE B C 1
ATOM 7680 O O . PHE B 1 287 ? 14.289 19.547 -12.867 1 98.56 287 PHE B O 1
ATOM 7687 N N . GLY B 1 288 ? 12.422 19.609 -11.656 1 98.56 288 GLY B N 1
ATOM 7688 C CA . GLY B 1 288 ? 12.945 18.594 -10.742 1 98.56 288 GLY B CA 1
ATOM 7689 C C . GLY B 1 288 ? 13.227 17.266 -11.414 1 98.56 288 GLY B C 1
ATOM 7690 O O . GLY B 1 288 ? 14.219 16.609 -11.094 1 98.56 288 GLY B O 1
ATOM 7691 N N . GLY B 1 289 ? 12.289 16.859 -12.305 1 98.44 289 GLY B N 1
ATOM 7692 C CA . GLY B 1 289 ? 12.531 15.648 -13.07 1 98.44 289 GLY B CA 1
ATOM 7693 C C . GLY B 1 289 ? 13.773 15.734 -13.938 1 98.44 289 GLY B C 1
ATOM 7694 O O . GLY B 1 289 ? 14.547 14.781 -14.023 1 98.44 289 GLY B O 1
ATOM 7695 N N . LEU B 1 290 ? 13.992 16.875 -14.531 1 98.5 290 LEU B N 1
ATOM 7696 C CA . LEU B 1 290 ? 15.156 17.094 -15.375 1 98.5 290 LEU B CA 1
ATOM 7697 C C . LEU B 1 290 ? 16.438 17.141 -14.539 1 98.5 290 LEU B C 1
ATOM 7699 O O . LEU B 1 290 ? 17.438 16.516 -14.883 1 98.5 290 LEU B O 1
ATOM 7703 N N . SER B 1 291 ? 16.344 17.875 -13.469 1 98.5 291 SER B N 1
ATOM 7704 C CA . SER B 1 291 ? 17.484 17.984 -12.578 1 98.5 291 SER B CA 1
ATOM 7705 C C . SER B 1 291 ? 17.844 16.625 -11.969 1 98.5 291 SER B C 1
ATOM 7707 O O . SER B 1 291 ? 19.031 16.297 -11.82 1 98.5 291 SER B O 1
ATOM 7709 N N . GLY B 1 292 ? 16.844 15.891 -11.562 1 98.44 292 GLY B N 1
ATOM 7710 C CA . GLY B 1 292 ? 17.078 14.547 -11.055 1 98.44 292 GLY B CA 1
ATOM 7711 C C . GLY B 1 292 ? 17.688 13.617 -12.086 1 98.44 292 GLY B C 1
ATOM 7712 O O . GLY B 1 292 ? 18.609 12.852 -11.773 1 98.44 292 GLY B O 1
ATOM 7713 N N . ALA B 1 293 ? 17.203 13.672 -13.297 1 98.44 293 ALA B N 1
ATOM 7714 C CA . ALA B 1 293 ? 17.766 12.867 -14.375 1 98.44 293 ALA B CA 1
ATOM 7715 C C . ALA B 1 293 ? 19.219 13.242 -14.648 1 98.44 293 ALA B C 1
ATOM 7717 O O . ALA B 1 293 ? 20.047 12.375 -14.953 1 98.44 293 ALA B O 1
ATOM 7718 N N . ALA B 1 294 ? 19.484 14.523 -14.602 1 98.5 294 ALA B N 1
ATOM 7719 C CA . ALA B 1 294 ? 20.859 14.992 -14.781 1 98.5 294 ALA B CA 1
ATOM 7720 C C . ALA B 1 294 ? 21.766 14.477 -13.672 1 98.5 294 ALA B C 1
ATOM 7722 O O . ALA B 1 294 ? 22.906 14.07 -13.922 1 98.5 294 ALA B O 1
ATOM 7723 N N . PHE B 1 295 ? 21.266 14.594 -12.484 1 98.56 295 PHE B N 1
ATOM 7724 C CA . PHE B 1 295 ? 22 14.062 -11.336 1 98.56 295 PHE B CA 1
ATOM 7725 C C . PHE B 1 295 ? 22.375 12.602 -11.547 1 98.56 295 PHE B C 1
ATOM 7727 O O . PHE B 1 295 ? 23.516 12.211 -11.352 1 98.56 295 PHE B O 1
ATOM 7734 N N . ASN B 1 296 ? 21.375 11.766 -11.945 1 98.25 296 ASN B N 1
ATOM 7735 C CA . ASN B 1 296 ? 21.594 10.336 -12.156 1 98.25 296 ASN B CA 1
ATOM 7736 C C . ASN B 1 296 ? 22.562 10.078 -13.305 1 98.25 296 ASN B C 1
ATOM 7738 O O . ASN B 1 296 ? 23.359 9.148 -13.242 1 98.25 296 ASN B O 1
ATOM 7742 N N . ALA B 1 297 ? 22.5 10.867 -14.328 1 98.19 297 ALA B N 1
ATOM 7743 C CA . ALA B 1 297 ? 23.391 10.703 -15.469 1 98.19 297 ALA B CA 1
ATOM 7744 C C . ALA B 1 297 ? 24.828 10.992 -15.086 1 98.19 297 ALA B C 1
ATOM 7746 O O . ALA B 1 297 ? 25.75 10.266 -15.484 1 98.19 297 ALA B O 1
ATOM 7747 N N . ILE B 1 298 ? 25.031 12.062 -14.375 1 98.12 298 ILE B N 1
ATOM 7748 C CA . ILE B 1 298 ? 26.375 12.453 -13.953 1 98.12 298 ILE B CA 1
ATOM 7749 C C . ILE B 1 298 ? 26.938 11.406 -12.984 1 98.12 298 ILE B C 1
ATOM 7751 O O . ILE B 1 298 ? 28.094 10.984 -13.117 1 98.12 298 ILE B O 1
ATOM 7755 N N . ASN B 1 299 ? 26.141 11.031 -12.047 1 97.75 299 ASN B N 1
ATOM 7756 C CA . ASN B 1 299 ? 26.578 10.016 -11.102 1 97.75 299 ASN B CA 1
ATOM 7757 C C . ASN B 1 299 ? 26.922 8.703 -11.805 1 97.75 299 ASN B C 1
ATOM 7759 O O . ASN B 1 299 ? 27.828 7.988 -11.383 1 97.75 299 ASN B O 1
ATOM 7763 N N . HIS B 1 300 ? 26.109 8.336 -12.805 1 96.94 300 HIS B N 1
ATOM 7764 C CA . HIS B 1 300 ? 26.375 7.129 -13.586 1 96.94 300 HIS B CA 1
ATOM 7765 C C . HIS B 1 300 ? 27.766 7.168 -14.219 1 96.94 300 HIS B C 1
ATOM 7767 O O . HIS B 1 300 ? 28.5 6.184 -14.164 1 96.94 300 HIS B O 1
ATOM 7773 N N . LYS B 1 301 ? 28.125 8.258 -14.766 1 97.5 301 LYS B N 1
ATOM 7774 C CA . LYS B 1 301 ? 29.422 8.406 -15.406 1 97.5 301 LYS B CA 1
ATOM 7775 C C . LYS B 1 301 ? 30.547 8.305 -14.383 1 97.5 301 LYS B C 1
ATOM 7777 O O . LYS B 1 301 ? 31.594 7.691 -14.656 1 97.5 301 LYS B O 1
ATOM 7782 N N . ILE B 1 302 ? 30.359 8.898 -13.258 1 97.19 302 ILE B N 1
ATOM 7783 C CA . ILE B 1 302 ? 31.359 8.852 -12.203 1 97.19 302 ILE B CA 1
ATOM 7784 C C . ILE B 1 302 ? 31.531 7.418 -11.711 1 97.19 302 ILE B C 1
ATOM 7786 O O . ILE B 1 302 ? 32.656 6.961 -11.477 1 97.19 302 ILE B O 1
ATOM 7790 N N . THR B 1 303 ? 30.438 6.746 -11.555 1 96.12 303 THR B N 1
ATOM 7791 C CA . THR B 1 303 ? 30.469 5.375 -11.055 1 96.12 303 THR B CA 1
ATOM 7792 C C . THR B 1 303 ? 31.156 4.453 -12.055 1 96.12 303 THR B C 1
ATOM 7794 O O . THR B 1 303 ? 31.906 3.557 -11.664 1 96.12 303 THR B O 1
ATOM 7797 N N . VAL B 1 304 ? 30.906 4.621 -13.32 1 96.38 304 VAL B N 1
ATOM 7798 C CA . VAL B 1 304 ? 31.562 3.83 -14.352 1 96.38 304 VAL B CA 1
ATOM 7799 C C . VAL B 1 304 ? 33.062 4.086 -14.32 1 96.38 304 VAL B C 1
ATOM 7801 O O . VAL B 1 304 ? 33.875 3.156 -14.469 1 96.38 304 VAL B O 1
ATOM 7804 N N . PHE B 1 305 ? 33.438 5.332 -14.148 1 96.19 305 PHE B N 1
ATOM 7805 C CA . PHE B 1 305 ? 34.844 5.695 -14.023 1 96.19 305 PHE B CA 1
ATOM 7806 C C . PHE B 1 305 ? 35.469 4.984 -12.836 1 96.19 305 PHE B C 1
ATOM 7808 O O . PHE B 1 305 ? 36.594 4.465 -12.945 1 96.19 305 PHE B O 1
ATOM 7815 N N . ARG B 1 306 ? 34.844 4.918 -11.719 1 95.38 306 ARG B N 1
ATOM 7816 C CA . ARG B 1 306 ? 35.312 4.254 -10.508 1 95.38 306 ARG B CA 1
ATOM 7817 C C . ARG B 1 306 ? 35.531 2.764 -10.75 1 95.38 306 ARG B C 1
ATOM 7819 O O . ARG B 1 306 ? 36.531 2.189 -10.312 1 95.38 306 ARG B O 1
ATOM 7826 N N . LEU B 1 307 ? 34.594 2.178 -11.43 1 93.25 307 LEU B N 1
ATOM 7827 C CA . LEU B 1 307 ? 34.625 0.74 -11.672 1 93.25 307 LEU B CA 1
ATOM 7828 C C . LEU B 1 307 ? 35.781 0.378 -12.625 1 93.25 307 LEU B C 1
ATOM 7830 O O . LEU B 1 307 ? 36.344 -0.708 -12.523 1 93.25 307 LEU B O 1
ATOM 7834 N N . LYS B 1 308 ? 36.094 1.262 -13.469 1 93.81 308 LYS B N 1
ATOM 7835 C CA . LYS B 1 308 ? 37.125 0.996 -14.469 1 93.81 308 LYS B CA 1
ATOM 7836 C C . LYS B 1 308 ? 38.5 1.305 -13.93 1 93.81 308 LYS B C 1
ATOM 7838 O O . LYS B 1 308 ? 39.469 0.558 -14.18 1 93.81 308 LYS B O 1
ATOM 7843 N N . TYR B 1 309 ? 38.594 2.418 -13.102 1 93.12 309 TYR B N 1
ATOM 7844 C CA . TYR B 1 309 ? 39.938 2.93 -12.82 1 93.12 309 TYR B CA 1
ATOM 7845 C C . TYR B 1 309 ? 40.25 2.826 -11.336 1 93.12 309 TYR B C 1
ATOM 7847 O O . TYR B 1 309 ? 41.406 2.805 -10.945 1 93.12 309 TYR B O 1
ATOM 7855 N N . LEU B 1 310 ? 39.312 2.846 -10.445 1 92.31 310 LEU B N 1
ATOM 7856 C CA . LEU B 1 310 ? 39.562 2.857 -9.008 1 92.31 310 LEU B CA 1
ATOM 7857 C C . LEU B 1 310 ? 39.219 1.505 -8.391 1 92.31 310 LEU B C 1
ATOM 7859 O O . LEU B 1 310 ? 38.406 1.424 -7.477 1 92.31 310 LEU B O 1
ATOM 7863 N N . LYS B 1 311 ? 39.938 0.521 -8.75 1 90.31 311 LYS B N 1
ATOM 7864 C CA . LYS B 1 311 ? 39.625 -0.84 -8.305 1 90.31 311 LYS B CA 1
ATOM 7865 C C . LYS B 1 311 ? 40.406 -1.188 -7.039 1 90.31 311 LYS B C 1
ATOM 7867 O O . LYS B 1 311 ? 39.906 -1.915 -6.18 1 90.31 311 LYS B O 1
ATOM 7872 N N . ALA B 1 312 ? 41.531 -0.53 -6.879 1 93.31 312 ALA B N 1
ATOM 7873 C CA . ALA B 1 312 ? 42.375 -0.86 -5.734 1 93.31 312 ALA B CA 1
ATOM 7874 C C . ALA B 1 312 ? 41.812 -0.277 -4.445 1 93.31 312 ALA B C 1
ATOM 7876 O O . ALA B 1 312 ? 41.281 0.838 -4.441 1 93.31 312 ALA B O 1
ATOM 7877 N N . LYS B 1 313 ? 41.969 -0.916 -3.373 1 94.56 313 LYS B N 1
ATOM 7878 C CA . LYS B 1 313 ? 41.406 -0.548 -2.08 1 94.56 313 LYS B CA 1
ATOM 7879 C C . LYS B 1 313 ? 41.938 0.787 -1.595 1 94.56 313 LYS B C 1
ATOM 7881 O O . LYS B 1 313 ? 41.219 1.615 -1.057 1 94.56 313 LYS B O 1
ATOM 7886 N N . TYR B 1 314 ? 43.188 1.014 -1.781 1 94.31 314 TYR B N 1
ATOM 7887 C CA . TYR B 1 314 ? 43.812 2.246 -1.3 1 94.31 314 TYR B CA 1
ATOM 7888 C C . TYR B 1 314 ? 43.312 3.451 -2.082 1 94.31 314 TYR B C 1
ATOM 7890 O O . TYR B 1 314 ? 43.156 4.539 -1.523 1 94.31 314 TYR B O 1
ATOM 7898 N N . PHE B 1 315 ? 43.031 3.289 -3.328 1 95.06 315 PHE B N 1
ATOM 7899 C CA . PHE B 1 315 ? 42.531 4.387 -4.148 1 95.06 315 PHE B CA 1
ATOM 7900 C C . PHE B 1 315 ? 41.094 4.742 -3.754 1 95.06 315 PHE B C 1
ATOM 7902 O O . PHE B 1 315 ? 40.688 5.91 -3.828 1 95.06 315 PHE B O 1
ATOM 7909 N N . LYS B 1 316 ? 40.438 3.727 -3.342 1 96.5 316 LYS B N 1
ATOM 7910 C CA . LYS B 1 316 ? 39.062 3.971 -2.889 1 96.5 316 LYS B CA 1
ATOM 7911 C C . LYS B 1 316 ? 39.062 4.852 -1.64 1 96.5 316 LYS B C 1
ATOM 7913 O O . LYS B 1 316 ? 38.219 5.766 -1.529 1 96.5 316 LYS B O 1
ATOM 7918 N N . VAL B 1 317 ? 39.938 4.594 -0.722 1 97.5 317 VAL B N 1
ATOM 7919 C CA . VAL B 1 317 ? 40.031 5.383 0.503 1 97.5 317 VAL B CA 1
ATOM 7920 C C . VAL B 1 317 ? 40.531 6.789 0.179 1 97.5 317 VAL B C 1
ATOM 7922 O O . VAL B 1 317 ? 40.062 7.773 0.726 1 97.5 317 VAL B O 1
ATOM 7925 N N . LEU B 1 318 ? 41.469 6.898 -0.764 1 97.31 318 LEU B N 1
ATOM 7926 C CA . LEU B 1 318 ? 42.062 8.188 -1.131 1 97.31 318 LEU B CA 1
ATOM 7927 C C . LEU B 1 318 ? 41 9.086 -1.787 1 97.31 318 LEU B C 1
ATOM 7929 O O . LEU B 1 318 ? 41.031 10.305 -1.617 1 97.31 318 LEU B O 1
ATOM 7933 N N . GLU B 1 319 ? 40.219 8.461 -2.551 1 97.62 319 GLU B N 1
ATOM 7934 C CA . GLU B 1 319 ? 39.156 9.266 -3.166 1 97.62 319 GLU B CA 1
ATOM 7935 C C . GLU B 1 319 ? 38.25 9.891 -2.107 1 97.62 319 GLU B C 1
ATOM 7937 O O . GLU B 1 319 ? 37.875 11.055 -2.225 1 97.62 319 GLU B O 1
ATOM 7942 N N . VAL B 1 320 ? 37.906 9.117 -1.091 1 98.06 320 VAL B N 1
ATOM 7943 C CA . VAL B 1 320 ? 37.031 9.602 -0.027 1 98.06 320 VAL B CA 1
ATOM 7944 C C . VAL B 1 320 ? 37.719 10.766 0.7 1 98.06 320 VAL B C 1
ATOM 7946 O O . VAL B 1 320 ? 37.062 11.781 0.99 1 98.06 320 VAL B O 1
ATOM 7949 N N . VAL B 1 321 ? 38.969 10.648 0.937 1 97.75 321 VAL B N 1
ATOM 7950 C CA . VAL B 1 321 ? 39.75 11.672 1.615 1 97.75 321 VAL B CA 1
ATOM 7951 C C . VAL B 1 321 ? 39.781 12.938 0.763 1 97.75 321 VAL B C 1
ATOM 7953 O O . VAL B 1 321 ? 39.625 14.047 1.28 1 97.75 321 VAL B O 1
ATOM 7956 N N . PHE B 1 322 ? 39.906 12.727 -0.462 1 97.94 322 PHE B N 1
ATOM 7957 C CA . PHE B 1 322 ? 39.969 13.844 -1.39 1 97.94 322 PHE B CA 1
ATOM 7958 C C . PHE B 1 322 ? 38.656 14.594 -1.44 1 97.94 322 PHE B C 1
ATOM 7960 O O . PHE B 1 322 ? 38.625 15.828 -1.414 1 97.94 322 PHE B O 1
ATOM 7967 N N . VAL B 1 323 ? 37.594 13.867 -1.543 1 97.94 323 VAL B N 1
ATOM 7968 C CA . VAL B 1 323 ? 36.25 14.477 -1.616 1 97.94 323 VAL B CA 1
ATOM 7969 C C . VAL B 1 323 ? 35.969 15.242 -0.326 1 97.94 323 VAL B C 1
ATOM 7971 O O . VAL B 1 323 ? 35.406 16.328 -0.358 1 97.94 323 VAL B O 1
ATOM 7974 N N . ALA B 1 324 ? 36.344 14.703 0.819 1 97.88 324 ALA B N 1
ATOM 7975 C CA . ALA B 1 324 ? 36.156 15.375 2.102 1 97.88 324 ALA B CA 1
ATOM 7976 C C . ALA B 1 324 ? 36.938 16.672 2.172 1 97.88 324 ALA B C 1
ATOM 7978 O O . ALA B 1 324 ? 36.438 17.688 2.65 1 97.88 324 ALA B O 1
ATOM 7979 N N . ALA B 1 325 ? 38.156 16.672 1.707 1 98.06 325 ALA B N 1
ATOM 7980 C CA . ALA B 1 325 ? 39 17.859 1.707 1 98.06 325 ALA B CA 1
ATOM 7981 C C . ALA B 1 325 ? 38.438 18.938 0.782 1 98.06 325 ALA B C 1
ATOM 7983 O O . ALA B 1 325 ? 38.375 20.125 1.143 1 98.06 325 ALA B O 1
ATOM 7984 N N . VAL B 1 326 ? 38.031 18.484 -0.354 1 97.88 326 VAL B N 1
ATOM 7985 C CA . VAL B 1 326 ? 37.469 19.422 -1.327 1 97.88 326 VAL B CA 1
ATOM 7986 C C . VAL B 1 326 ? 36.188 20.016 -0.793 1 97.88 326 VAL B C 1
ATOM 7988 O O . VAL B 1 326 ? 35.906 21.203 -0.973 1 97.88 326 VAL B O 1
ATOM 7991 N N . SER B 1 327 ? 35.344 19.188 -0.171 1 97.06 327 SER B N 1
ATOM 7992 C CA . SER B 1 327 ? 34.094 19.641 0.375 1 97.06 327 SER B CA 1
ATOM 7993 C C . SER B 1 327 ? 34.281 20.719 1.438 1 97.06 327 SER B C 1
ATOM 7995 O O . SER B 1 327 ? 33.625 21.75 1.44 1 97.06 327 SER B O 1
ATOM 7997 N N . ALA B 1 328 ? 35.219 20.516 2.328 1 96.38 328 ALA B N 1
ATOM 7998 C CA . ALA B 1 328 ? 35.531 21.484 3.369 1 96.38 328 ALA B CA 1
ATOM 7999 C C . ALA B 1 328 ? 36.125 22.766 2.77 1 96.38 328 ALA B C 1
ATOM 8001 O O . ALA B 1 328 ? 35.812 23.875 3.234 1 96.38 328 ALA B O 1
ATOM 8002 N N . THR B 1 329 ? 36.938 22.641 1.754 1 97.12 329 THR B N 1
ATOM 8003 C CA . THR B 1 329 ? 37.562 23.781 1.106 1 97.12 329 THR B CA 1
ATOM 8004 C C . THR B 1 329 ? 36.5 24.641 0.4 1 97.12 329 THR B C 1
ATOM 8006 O O . THR B 1 329 ? 36.5 25.875 0.523 1 97.12 329 THR B O 1
ATOM 8009 N N . ILE B 1 330 ? 35.656 23.969 -0.307 1 96.69 330 ILE B N 1
ATOM 8010 C CA . ILE B 1 330 ? 34.594 24.703 -1.009 1 96.69 330 ILE B CA 1
ATOM 8011 C C . ILE B 1 330 ? 33.719 25.438 -0.001 1 96.69 330 ILE B C 1
ATOM 8013 O O . ILE B 1 330 ? 33.406 26.609 -0.2 1 96.69 330 ILE B O 1
ATOM 8017 N N . ALA B 1 331 ? 33.344 24.766 1.06 1 94.44 331 ALA B N 1
ATOM 8018 C CA . ALA B 1 331 ? 32.531 25.391 2.092 1 94.44 331 ALA B CA 1
ATOM 8019 C C . ALA B 1 331 ? 33.219 26.609 2.688 1 94.44 331 ALA B C 1
ATOM 8021 O O . ALA B 1 331 ? 32.625 27.688 2.809 1 94.44 331 ALA B O 1
ATOM 8022 N N . PHE B 1 332 ? 34.469 26.5 2.994 1 94.38 332 PHE B N 1
ATOM 8023 C CA . PHE B 1 332 ? 35.25 27.578 3.619 1 94.38 332 PHE B CA 1
ATOM 8024 C C . PHE B 1 332 ? 35.406 28.75 2.662 1 94.38 332 PHE B C 1
ATOM 8026 O O . PHE B 1 332 ? 35.219 29.906 3.055 1 94.38 332 PHE B O 1
ATOM 8033 N N . VAL B 1 333 ? 35.688 28.469 1.433 1 95.06 333 VAL B N 1
ATOM 8034 C CA . VAL B 1 333 ? 35.938 29.516 0.434 1 95.06 333 VAL B CA 1
ATOM 8035 C C . VAL B 1 333 ? 34.625 30.266 0.157 1 95.06 333 VAL B C 1
ATOM 8037 O O . VAL B 1 333 ? 34.625 31.484 0.015 1 95.06 333 VAL B O 1
ATOM 8040 N N . LEU B 1 334 ? 33.562 29.578 0.094 1 94.81 334 LEU B N 1
ATOM 8041 C CA . LEU B 1 334 ? 32.281 30.219 -0.184 1 94.81 334 LEU B CA 1
ATOM 8042 C C . LEU B 1 334 ? 31.859 31.078 0.995 1 94.81 334 LEU B C 1
ATOM 8044 O O . LEU B 1 334 ? 31.266 32.156 0.804 1 94.81 334 LEU B O 1
ATOM 8048 N N . ILE B 1 335 ? 32.156 30.609 2.195 1 92.44 335 ILE B N 1
ATOM 8049 C CA . ILE B 1 335 ? 31.844 31.406 3.373 1 92.44 335 ILE B CA 1
ATOM 8050 C C . ILE B 1 335 ? 32.719 32.656 3.389 1 92.44 335 ILE B C 1
ATOM 8052 O O . ILE B 1 335 ? 32.219 33.75 3.699 1 92.44 335 ILE B O 1
ATOM 8056 N N . TYR B 1 336 ? 33.906 32.531 2.988 1 90.69 336 TYR B N 1
ATOM 8057 C CA . TYR B 1 336 ? 34.875 33.625 2.98 1 90.69 336 TYR B CA 1
ATOM 8058 C C . TYR B 1 336 ? 34.469 34.688 1.978 1 90.69 336 TYR B C 1
ATOM 8060 O O . TYR B 1 336 ? 34.562 35.906 2.264 1 90.69 336 TYR B O 1
ATOM 8068 N N . TRP B 1 337 ? 33.969 34.281 0.886 1 91.06 337 TRP B N 1
ATOM 8069 C CA . TRP B 1 337 ? 33.719 35.25 -0.2 1 91.06 337 TRP B CA 1
ATOM 8070 C C . TRP B 1 337 ? 32.312 35.812 -0.125 1 91.06 337 TRP B C 1
ATOM 8072 O O . TRP B 1 337 ? 31.953 36.75 -0.841 1 91.06 337 TRP B O 1
ATOM 8082 N N . ASN B 1 338 ? 31.5 35.25 0.772 1 89.31 338 ASN B N 1
ATOM 8083 C CA . ASN B 1 338 ? 30.109 35.719 0.85 1 89.31 338 ASN B CA 1
ATOM 8084 C C . ASN B 1 338 ? 30 37 1.633 1 89.31 338 ASN B C 1
ATOM 8086 O O . ASN B 1 338 ? 30.312 37.062 2.826 1 89.31 338 ASN B O 1
ATOM 8090 N N . PRO B 1 339 ? 29.531 38.062 1.021 1 81.62 339 PRO B N 1
ATOM 8091 C CA . PRO B 1 339 ? 29.453 39.344 1.709 1 81.62 339 PRO B CA 1
ATOM 8092 C C . PRO B 1 339 ? 28.156 39.531 2.492 1 81.62 339 PRO B C 1
ATOM 8094 O O . PRO B 1 339 ? 28.016 40.469 3.285 1 81.62 339 PRO B O 1
ATOM 8097 N N . GLU B 1 340 ? 27.281 38.594 2.445 1 86.56 340 GLU B N 1
ATOM 8098 C CA . GLU B 1 340 ? 25.953 38.781 3.029 1 86.56 340 GLU B CA 1
ATOM 8099 C C . GLU B 1 340 ? 25.969 38.469 4.523 1 86.56 340 GLU B C 1
ATOM 8101 O O . GLU B 1 340 ? 26.266 37.375 4.93 1 86.56 340 GLU B O 1
ATOM 8106 N N . CYS B 1 341 ? 25.625 39.5 5.398 1 87.31 341 CYS B N 1
ATOM 8107 C CA . CYS B 1 341 ? 25.516 39.375 6.848 1 87.31 341 CYS B CA 1
ATOM 8108 C C . CYS B 1 341 ? 24.125 39.75 7.316 1 87.31 341 CYS B C 1
ATOM 8110 O O . CYS B 1 341 ? 23.516 40.688 6.77 1 87.31 341 CYS B O 1
ATOM 8112 N N . LYS B 1 342 ? 23.594 38.969 8.234 1 85.94 342 LYS B N 1
ATOM 8113 C CA . LYS B 1 342 ? 22.266 39.25 8.789 1 85.94 342 LYS B CA 1
ATOM 8114 C C . LYS B 1 342 ? 22.312 39.312 10.312 1 85.94 342 LYS B C 1
ATOM 8116 O O . LYS B 1 342 ? 23.172 38.656 10.938 1 85.94 342 LYS B O 1
ATOM 8121 N N . PRO B 1 343 ? 21.375 40.031 10.906 1 82.75 343 PRO B N 1
ATOM 8122 C CA . PRO B 1 343 ? 21.359 40.094 12.375 1 82.75 343 PRO B CA 1
ATOM 8123 C C . PRO B 1 343 ? 20.938 38.812 13.039 1 82.75 343 PRO B C 1
ATOM 8125 O O . PRO B 1 343 ? 20.094 38.062 12.5 1 82.75 343 PRO B O 1
ATOM 8128 N N . LEU B 1 344 ? 21.469 38.312 14.203 1 73.5 344 LEU B N 1
ATOM 8129 C CA . LEU B 1 344 ? 21.312 37.062 14.945 1 73.5 344 LEU B CA 1
ATOM 8130 C C . LEU B 1 344 ? 19.859 36.844 15.344 1 73.5 344 LEU B C 1
ATOM 8132 O O . LEU B 1 344 ? 19.406 35.688 15.461 1 73.5 344 LEU B O 1
ATOM 8136 N N . GLY B 1 345 ? 18.906 37.781 15.469 1 60.12 345 GLY B N 1
ATOM 8137 C CA . GLY B 1 345 ? 17.516 37.656 15.867 1 60.12 345 GLY B CA 1
ATOM 8138 C C . GLY B 1 345 ? 16.641 37 14.812 1 60.12 345 GLY B C 1
ATOM 8139 O O . GLY B 1 345 ? 15.539 36.5 15.109 1 60.12 345 GLY B O 1
ATOM 8140 N N . GLN B 1 346 ? 17.078 36.844 13.711 1 52.72 346 GLN B N 1
ATOM 8141 C CA . GLN B 1 346 ? 16.219 36.344 12.633 1 52.72 346 GLN B CA 1
ATOM 8142 C C . GLN B 1 346 ? 16.375 34.844 12.438 1 52.72 346 GLN B C 1
ATOM 8144 O O . GLN B 1 346 ? 15.445 34.188 11.984 1 52.72 346 GLN B O 1
ATOM 8149 N N . ASP B 1 347 ? 17.641 34.312 12.617 1 55.84 347 ASP B N 1
ATOM 8150 C CA . ASP B 1 347 ? 17.797 32.875 12.375 1 55.84 347 ASP B CA 1
ATOM 8151 C C . ASP B 1 347 ? 18.484 32.188 13.555 1 55.84 347 ASP B C 1
ATOM 8153 O O . ASP B 1 347 ? 19.609 32.531 13.898 1 55.84 347 ASP B O 1
ATOM 8157 N N . PRO B 1 348 ? 17.688 31.297 14.375 1 52.47 348 PRO B N 1
ATOM 8158 C CA . PRO B 1 348 ? 18.109 30.781 15.68 1 52.47 348 PRO B CA 1
ATOM 8159 C C . PRO B 1 348 ? 19.266 29.781 15.57 1 52.47 348 PRO B C 1
ATOM 8161 O O . PRO B 1 348 ? 19.891 29.453 16.578 1 52.47 348 PRO B O 1
ATOM 8164 N N . TYR B 1 349 ? 19.641 29.203 14.461 1 55.72 349 TYR B N 1
ATOM 8165 C CA . TYR B 1 349 ? 20.453 28.031 14.758 1 55.72 349 TYR B CA 1
ATOM 8166 C C . TYR B 1 349 ? 21.938 28.375 14.805 1 55.72 349 TYR B C 1
ATOM 8168 O O . TYR B 1 349 ? 22.578 28.234 15.844 1 55.72 349 TYR B O 1
ATOM 8176 N N . VAL B 1 350 ? 22.672 28.391 13.57 1 59.75 350 VAL B N 1
ATOM 8177 C CA . VAL B 1 350 ? 24.125 28.516 13.57 1 59.75 350 VAL B CA 1
ATOM 8178 C C . VAL B 1 350 ? 24.516 29.984 13.414 1 59.75 350 VAL B C 1
ATOM 8180 O O . VAL B 1 350 ? 24.078 30.656 12.477 1 59.75 350 VAL B O 1
ATOM 8183 N N . ARG B 1 351 ? 25.297 30.594 14.445 1 65.94 351 ARG B N 1
ATOM 8184 C CA . ARG B 1 351 ? 25.609 32.031 14.562 1 65.94 351 ARG B CA 1
ATOM 8185 C C . ARG B 1 351 ? 27.094 32.281 14.312 1 65.94 351 ARG B C 1
ATOM 8187 O O . ARG B 1 351 ? 27.766 32.875 15.141 1 65.94 351 ARG B O 1
ATOM 8194 N N . LEU B 1 352 ? 27.484 31.578 13.055 1 78.12 352 LEU B N 1
ATOM 8195 C CA . LEU B 1 352 ? 28.891 31.875 12.773 1 78.12 352 LEU B CA 1
ATOM 8196 C C . LEU B 1 352 ? 29.031 33.281 12.219 1 78.12 352 LEU B C 1
ATOM 8198 O O . LEU B 1 352 ? 28.438 33.625 11.195 1 78.12 352 LEU B O 1
ATOM 8202 N N . GLN B 1 353 ? 29.766 34.125 12.906 1 78.88 353 GLN B N 1
ATOM 8203 C CA . GLN B 1 353 ? 29.969 35.531 12.555 1 78.88 353 GLN B CA 1
ATOM 8204 C C . GLN B 1 353 ? 30.953 35.656 11.406 1 78.88 353 GLN B C 1
ATOM 8206 O O . GLN B 1 353 ? 30.656 36.312 10.398 1 78.88 353 GLN B O 1
ATOM 8211 N N . PHE B 1 354 ? 32.094 34.906 11.383 1 82.25 354 PHE B N 1
ATOM 8212 C CA . PHE B 1 354 ? 33.188 34.938 10.438 1 82.25 354 PHE B CA 1
ATOM 8213 C C . PHE B 1 354 ? 33.719 36.344 10.25 1 82.25 354 PHE B C 1
ATOM 8215 O O . PHE B 1 354 ? 34.219 36.969 11.18 1 82.25 354 PHE B O 1
ATOM 8222 N N . PHE B 1 355 ? 33.312 37.219 9.102 1 79.31 355 PHE B N 1
ATOM 8223 C CA . PHE B 1 355 ? 33.75 38.594 8.844 1 79.31 355 PHE B CA 1
ATOM 8224 C C . PHE B 1 355 ? 32.625 39.562 9.133 1 79.31 355 PHE B C 1
ATOM 8226 O O . PHE B 1 355 ? 32.781 40.781 8.93 1 79.31 355 PHE B O 1
ATOM 8233 N N . CYS B 1 356 ? 31.609 39 9.68 1 84.44 356 CYS B N 1
ATOM 8234 C CA . CYS B 1 356 ? 30.484 39.906 9.945 1 84.44 356 CYS B CA 1
ATOM 8235 C C . CYS B 1 356 ? 30.672 40.656 11.25 1 84.44 356 CYS B C 1
ATOM 8237 O O . CYS B 1 356 ? 31.516 40.281 12.07 1 84.44 356 CYS B O 1
ATOM 8239 N N . ASN B 1 357 ? 29.891 41.75 11.414 1 83.12 357 ASN B N 1
ATOM 8240 C CA . ASN B 1 357 ? 29.969 42.594 12.609 1 83.12 357 ASN B CA 1
ATOM 8241 C C . ASN B 1 357 ? 29.375 41.875 13.82 1 83.12 357 ASN B C 1
ATOM 8243 O O . ASN B 1 357 ? 28.734 40.844 13.68 1 83.12 357 ASN B O 1
ATOM 8247 N N . ASP B 1 358 ? 29.656 42.531 14.984 1 79.44 358 ASP B N 1
ATOM 8248 C CA . ASP B 1 358 ? 29.125 41.969 16.219 1 79.44 358 ASP B CA 1
ATOM 8249 C C . ASP B 1 358 ? 27.594 41.938 16.172 1 79.44 358 ASP B C 1
ATOM 8251 O O . ASP B 1 358 ? 26.938 42.906 15.812 1 79.44 358 ASP B O 1
ATOM 8255 N N . GLY B 1 359 ? 27.031 40.75 16.359 1 78.44 359 GLY B N 1
ATOM 8256 C CA . GLY B 1 359 ? 25.578 40.562 16.359 1 78.44 359 GLY B CA 1
ATOM 8257 C C . GLY B 1 359 ? 25.031 40.094 15.023 1 78.44 359 GLY B C 1
ATOM 8258 O O . GLY B 1 359 ? 23.812 40 14.852 1 78.44 359 GLY B O 1
ATOM 8259 N N . GLU B 1 360 ? 25.953 39.938 14.117 1 86.12 360 GLU B N 1
ATOM 8260 C CA . GLU B 1 360 ? 25.547 39.469 12.797 1 86.12 360 GLU B CA 1
ATOM 8261 C C . GLU B 1 360 ? 26.125 38.094 12.477 1 86.12 360 GLU B C 1
ATOM 8263 O O . GLU B 1 360 ? 27.094 37.688 13.109 1 86.12 360 GLU B O 1
ATOM 8268 N N . TYR B 1 361 ? 25.531 37.438 11.562 1 85.94 361 TYR B N 1
ATOM 8269 C CA . TYR B 1 361 ? 26.047 36.125 11.133 1 85.94 361 TYR B CA 1
ATOM 8270 C C . TYR B 1 361 ? 26.156 36.062 9.609 1 85.94 361 TYR B C 1
ATOM 8272 O O . TYR B 1 361 ? 25.484 36.812 8.898 1 85.94 361 TYR B O 1
ATOM 8280 N N . ASN B 1 362 ? 26.984 35.25 9.133 1 88.81 362 ASN B N 1
ATOM 8281 C CA . ASN B 1 362 ? 27.156 35 7.711 1 88.81 362 ASN B CA 1
ATOM 8282 C C . ASN B 1 362 ? 26.109 34.031 7.184 1 88.81 362 ASN B C 1
ATOM 8284 O O . ASN B 1 362 ? 26 32.906 7.68 1 88.81 362 ASN B O 1
ATOM 8288 N N . THR B 1 363 ? 25.453 34.344 6.105 1 88.44 363 THR B N 1
ATOM 8289 C CA . THR B 1 363 ? 24.328 33.531 5.625 1 88.44 363 THR B CA 1
ATOM 8290 C C . THR B 1 363 ? 24.812 32.25 4.969 1 88.44 363 THR B C 1
ATOM 8292 O O . THR B 1 363 ? 24.125 31.234 5.012 1 88.44 363 THR B O 1
ATOM 8295 N N . MET B 1 364 ? 25.953 32.312 4.332 1 90.5 364 MET B N 1
ATOM 8296 C CA . MET B 1 364 ? 26.5 31.125 3.717 1 90.5 364 MET B CA 1
ATOM 8297 C C . MET B 1 364 ? 26.891 30.094 4.777 1 90.5 364 MET B C 1
ATOM 8299 O O . MET B 1 364 ? 26.828 28.891 4.543 1 90.5 364 MET B O 1
ATOM 8303 N N . ALA B 1 365 ? 27.281 30.562 5.922 1 88.38 365 ALA B N 1
ATOM 8304 C CA . ALA B 1 365 ? 27.656 29.672 7.023 1 88.38 365 ALA B CA 1
ATOM 8305 C C . ALA B 1 365 ? 26.453 28.891 7.531 1 88.38 365 ALA B C 1
ATOM 8307 O O . ALA B 1 365 ? 26.594 27.75 7.984 1 88.38 365 ALA B O 1
ATOM 8308 N N . VAL B 1 366 ? 25.312 29.422 7.363 1 85.62 366 VAL B N 1
ATOM 8309 C CA . VAL B 1 366 ? 24.078 28.75 7.766 1 85.62 366 VAL B CA 1
ATOM 8310 C C . VAL B 1 366 ? 23.844 27.531 6.883 1 85.62 366 VAL B C 1
ATOM 8312 O O . VAL B 1 366 ? 23.312 26.516 7.344 1 85.62 366 VAL B O 1
ATOM 8315 N N . LEU B 1 367 ? 24.312 27.578 5.738 1 89.69 367 LEU B N 1
ATOM 8316 C CA . LEU B 1 367 ? 24.047 26.531 4.766 1 89.69 367 LEU B CA 1
ATOM 8317 C C . LEU B 1 367 ? 25.156 25.469 4.801 1 89.69 367 LEU B C 1
ATOM 8319 O O . LEU B 1 367 ? 24.875 24.281 4.734 1 89.69 367 LEU B O 1
ATOM 8323 N N . PHE B 1 368 ? 26.391 25.922 5.035 1 89.5 368 PHE B N 1
ATOM 8324 C CA . PHE B 1 368 ? 27.484 24.969 4.887 1 89.5 368 PHE B CA 1
ATOM 8325 C C . PHE B 1 368 ? 28.047 24.578 6.246 1 89.5 368 PHE B C 1
ATOM 8327 O O . PHE B 1 368 ? 28.688 23.531 6.379 1 89.5 368 PHE B O 1
ATOM 8334 N N . PHE B 1 369 ? 27.891 25.469 7.27 1 85.88 369 PHE B N 1
ATOM 8335 C CA . PHE B 1 369 ? 28.531 25.234 8.555 1 85.88 369 PHE B CA 1
ATOM 8336 C C . PHE B 1 369 ? 27.562 24.547 9.523 1 85.88 369 PHE B C 1
ATOM 8338 O O . PHE B 1 369 ? 27.719 24.656 10.742 1 85.88 369 PHE B O 1
ATOM 8345 N N . THR B 1 370 ? 26.531 24 9.031 1 82.88 370 THR B N 1
ATOM 8346 C CA . THR B 1 370 ? 25.562 23.219 9.789 1 82.88 370 THR B CA 1
ATOM 8347 C C . THR B 1 370 ? 25.297 21.875 9.109 1 82.88 370 THR B C 1
ATOM 8349 O O . THR B 1 370 ? 25.594 21.703 7.93 1 82.88 370 THR B O 1
ATOM 8352 N N . PRO B 1 371 ? 24.828 20.922 9.922 1 82.69 371 PRO B N 1
ATOM 8353 C CA . PRO B 1 371 ? 24.453 19.656 9.273 1 82.69 371 PRO B CA 1
ATOM 8354 C C . PRO B 1 371 ? 23.406 19.844 8.18 1 82.69 371 PRO B C 1
ATOM 8356 O O . PRO B 1 371 ? 22.562 20.719 8.273 1 82.69 371 PRO B O 1
ATOM 8359 N N . PRO B 1 372 ? 23.516 19.047 7.18 1 88.75 372 PRO B N 1
ATOM 8360 C CA . PRO B 1 372 ? 22.641 19.188 6.02 1 88.75 372 PRO B CA 1
ATOM 8361 C C . PRO B 1 372 ? 21.156 19.203 6.402 1 88.75 372 PRO B C 1
ATOM 8363 O O . PRO B 1 372 ? 20.359 19.906 5.777 1 88.75 372 PRO B O 1
ATOM 8366 N N . GLU B 1 373 ? 20.797 18.516 7.375 1 87.25 373 GLU B N 1
ATOM 8367 C CA . GLU B 1 373 ? 19.406 18.469 7.809 1 87.25 373 GLU B CA 1
ATOM 8368 C C . GLU B 1 373 ? 18.953 19.844 8.297 1 87.25 373 GLU B C 1
ATOM 8370 O O . GLU B 1 373 ? 17.812 20.25 8.031 1 87.25 373 GLU B O 1
ATOM 8375 N N . GLU B 1 374 ? 19.797 20.5 9 1 87.5 374 GLU B N 1
ATOM 8376 C CA . GLU B 1 374 ? 19.469 21.844 9.5 1 87.5 374 GLU B CA 1
ATOM 8377 C C . GLU B 1 374 ? 19.453 22.859 8.367 1 87.5 374 GLU B C 1
ATOM 8379 O O . GLU B 1 374 ? 18.672 23.812 8.398 1 87.5 374 GLU B O 1
ATOM 8384 N N . SER B 1 375 ? 20.312 22.609 7.418 1 91.31 375 SER B N 1
ATOM 8385 C CA . SER B 1 375 ? 20.312 23.484 6.246 1 91.31 375 SER B CA 1
ATOM 8386 C C . SER B 1 375 ? 18.984 23.391 5.5 1 91.31 375 SER B C 1
ATOM 8388 O O . SER B 1 375 ? 18.453 24.406 5.039 1 91.31 375 SER B O 1
ATOM 8390 N N . VAL B 1 376 ? 18.469 22.203 5.387 1 93.25 376 VAL B N 1
ATOM 8391 C CA . VAL B 1 376 ? 17.188 22 4.734 1 93.25 376 VAL B CA 1
ATOM 8392 C C . VAL B 1 376 ? 16.094 22.734 5.512 1 93.25 376 VAL B C 1
ATOM 8394 O O . VAL B 1 376 ? 15.234 23.391 4.922 1 93.25 376 VAL B O 1
ATOM 8397 N N . LYS B 1 377 ? 16.188 22.672 6.789 1 90.25 377 LYS B N 1
ATOM 8398 C CA . LYS B 1 377 ? 15.195 23.328 7.645 1 90.25 377 LYS B CA 1
ATOM 8399 C C . LYS B 1 377 ? 15.242 24.844 7.48 1 90.25 377 LYS B C 1
ATOM 8401 O O . LYS B 1 377 ? 14.203 25.5 7.465 1 90.25 377 LYS B O 1
ATOM 8406 N N . SER B 1 378 ? 16.438 25.312 7.406 1 90.31 378 SER B N 1
ATOM 8407 C CA . SER B 1 378 ? 16.594 26.75 7.203 1 90.31 378 SER B CA 1
ATOM 8408 C C . SER B 1 378 ? 15.992 27.188 5.871 1 90.31 378 SER B C 1
ATOM 8410 O O . SER B 1 378 ? 15.328 28.219 5.793 1 90.31 378 SER B O 1
ATOM 8412 N N . LEU B 1 379 ? 16.188 26.406 4.957 1 93.88 379 LEU B N 1
ATOM 8413 C CA . LEU B 1 379 ? 15.664 26.734 3.641 1 93.88 379 LEU B CA 1
ATOM 8414 C C . LEU B 1 379 ? 14.141 26.641 3.633 1 93.88 379 LEU B C 1
ATOM 8416 O O . LEU B 1 379 ? 13.469 27.375 2.896 1 93.88 379 LEU B O 1
ATOM 8420 N N . PHE B 1 380 ? 13.609 25.812 4.43 1 93.06 380 PHE B N 1
ATOM 8421 C CA . PHE B 1 380 ? 12.172 25.609 4.5 1 93.06 380 PHE B CA 1
ATOM 8422 C C . PHE B 1 380 ? 11.492 26.75 5.246 1 93.06 380 PHE B C 1
ATOM 8424 O O . PHE B 1 380 ? 10.43 27.234 4.84 1 93.06 380 PHE B O 1
ATOM 8431 N N . HIS B 1 381 ? 12.164 27.25 6.332 1 90.5 381 HIS B N 1
ATOM 8432 C CA . HIS B 1 381 ? 11.359 28.016 7.285 1 90.5 381 HIS B CA 1
ATOM 8433 C C . HIS B 1 381 ? 11.906 29.422 7.453 1 90.5 381 HIS B C 1
ATOM 8435 O O . HIS B 1 381 ? 11.242 30.281 8.047 1 90.5 381 HIS B O 1
ATOM 8441 N N . ASP B 1 382 ? 13.094 29.625 6.938 1 89 382 ASP B N 1
ATOM 8442 C CA . ASP B 1 382 ? 13.602 31 7.066 1 89 382 ASP B CA 1
ATOM 8443 C C . ASP B 1 382 ? 12.68 32 6.383 1 89 382 ASP B C 1
ATOM 8445 O O . ASP B 1 382 ? 12.117 31.703 5.324 1 89 382 ASP B O 1
ATOM 8449 N N . PRO B 1 383 ? 12.523 33.094 7.004 1 87.94 383 PRO B N 1
ATOM 8450 C CA . PRO B 1 383 ? 11.602 34.094 6.453 1 87.94 383 PRO B CA 1
ATOM 8451 C C . PRO B 1 383 ? 12.125 34.719 5.164 1 87.94 383 PRO B C 1
ATOM 8453 O O . PRO B 1 383 ? 13.281 34.5 4.793 1 87.94 383 PRO B O 1
ATOM 8456 N N . LEU B 1 384 ? 11.227 35.5 4.613 1 88.25 384 LEU B N 1
ATOM 8457 C CA . LEU B 1 384 ? 11.57 36.219 3.391 1 88.25 384 LEU B CA 1
ATOM 8458 C C . LEU B 1 384 ? 12.719 37.156 3.631 1 88.25 384 LEU B C 1
ATOM 8460 O O . LEU B 1 384 ? 12.75 37.875 4.645 1 88.25 384 LEU B O 1
ATOM 8464 N N . GLY B 1 385 ? 13.695 37.156 2.799 1 84.75 385 GLY B N 1
ATOM 8465 C CA . GLY B 1 385 ? 14.812 38.094 2.898 1 84.75 385 GLY B CA 1
ATOM 8466 C C . GLY B 1 385 ? 15.961 37.562 3.727 1 84.75 385 GLY B C 1
ATOM 8467 O O . GLY B 1 385 ? 17.031 38.156 3.771 1 84.75 385 GLY B O 1
ATOM 8468 N N . ALA B 1 386 ? 15.75 36.438 4.387 1 86.31 386 ALA B N 1
ATOM 8469 C CA . ALA B 1 386 ? 16.797 35.844 5.219 1 86.31 386 ALA B CA 1
ATOM 8470 C C . ALA B 1 386 ? 18 35.438 4.375 1 86.31 386 ALA B C 1
ATOM 8472 O O . ALA B 1 386 ? 19.141 35.531 4.82 1 86.31 386 ALA B O 1
ATOM 8473 N N . LEU B 1 387 ? 17.781 34.938 3.184 1 90.19 387 LEU B N 1
ATOM 8474 C CA . LEU B 1 387 ? 18.812 34.531 2.242 1 90.19 387 LEU B CA 1
ATOM 8475 C C . LEU B 1 387 ? 18.625 35.25 0.896 1 90.19 387 LEU B C 1
ATOM 8477 O O . LEU B 1 387 ? 17.531 35.219 0.338 1 90.19 387 LEU B O 1
ATOM 8481 N N . GLN B 1 388 ? 19.656 35.812 0.454 1 92.06 388 GLN B N 1
ATOM 8482 C CA . GLN B 1 388 ? 19.594 36.406 -0.872 1 92.06 388 GLN B CA 1
ATOM 8483 C C . GLN B 1 388 ? 19.625 35.344 -1.965 1 92.06 388 GLN B C 1
ATOM 8485 O O . GLN B 1 388 ? 20.281 34.312 -1.82 1 92.06 388 GLN B O 1
ATOM 8490 N N . PRO B 1 389 ? 18.922 35.594 -3.076 1 94.56 389 PRO B N 1
ATOM 8491 C CA . PRO B 1 389 ? 18.891 34.625 -4.172 1 94.56 389 PRO B CA 1
ATOM 8492 C C . PRO B 1 389 ? 20.281 34.281 -4.699 1 94.56 389 PRO B C 1
ATOM 8494 O O . PRO B 1 389 ? 20.531 33.125 -5.051 1 94.56 389 PRO B O 1
ATOM 8497 N N . LEU B 1 390 ? 21.141 35.219 -4.727 1 94.5 390 LEU B N 1
ATOM 8498 C CA . LEU B 1 390 ? 22.484 34.969 -5.23 1 94.5 390 LEU B CA 1
ATOM 8499 C C . LEU B 1 390 ? 23.234 34 -4.324 1 94.5 390 LEU B C 1
ATOM 8501 O O . LEU B 1 390 ? 23.969 33.125 -4.805 1 94.5 390 LEU B O 1
ATOM 8505 N N . THR B 1 391 ? 23.078 34.156 -3.027 1 94.38 391 THR B N 1
ATOM 8506 C CA . THR B 1 391 ? 23.703 33.25 -2.07 1 94.38 391 THR B CA 1
ATOM 8507 C C . THR B 1 391 ? 23.188 31.828 -2.283 1 94.38 391 THR B C 1
ATOM 8509 O O . THR B 1 391 ? 23.969 30.875 -2.209 1 94.38 391 THR B O 1
ATOM 8512 N N . ILE B 1 392 ? 21.938 31.672 -2.596 1 96.25 392 ILE B N 1
ATOM 8513 C CA . ILE B 1 392 ? 21.344 30.359 -2.795 1 96.25 392 ILE B CA 1
ATOM 8514 C C . ILE B 1 392 ? 21.891 29.734 -4.07 1 96.25 392 ILE B C 1
ATOM 8516 O O . ILE B 1 392 ? 22.203 28.531 -4.094 1 96.25 392 ILE B O 1
ATOM 8520 N N . VAL B 1 393 ? 22.047 30.5 -5.102 1 96.75 393 VAL B N 1
ATOM 8521 C CA . VAL B 1 393 ? 22.562 30 -6.371 1 96.75 393 VAL B CA 1
ATOM 8522 C C . VAL B 1 393 ? 24 29.531 -6.203 1 96.75 393 VAL B C 1
ATOM 8524 O O . VAL B 1 393 ? 24.391 28.469 -6.676 1 96.75 393 VAL B O 1
ATOM 8527 N N . ILE B 1 394 ? 24.781 30.344 -5.52 1 96.25 394 ILE B N 1
ATOM 8528 C CA . ILE B 1 394 ? 26.203 30.047 -5.32 1 96.25 394 ILE B CA 1
ATOM 8529 C C . ILE B 1 394 ? 26.359 28.812 -4.426 1 96.25 394 ILE B C 1
ATOM 8531 O O . ILE B 1 394 ? 27.344 28.078 -4.535 1 96.25 394 ILE B O 1
ATOM 8535 N N . PHE B 1 395 ? 25.391 28.562 -3.629 1 96.06 395 PHE B N 1
ATOM 8536 C CA . PHE B 1 395 ? 25.406 27.391 -2.748 1 96.06 395 PHE B CA 1
ATOM 8537 C C . PHE B 1 395 ? 25 26.141 -3.5 1 96.06 395 PHE B C 1
ATOM 8539 O O . PHE B 1 395 ? 25.672 25.109 -3.439 1 96.06 395 PHE B O 1
ATOM 8546 N N . VAL B 1 396 ? 23.859 26.188 -4.234 1 97.44 396 VAL B N 1
ATOM 8547 C CA . VAL B 1 396 ? 23.203 25 -4.766 1 97.44 396 VAL B CA 1
ATOM 8548 C C . VAL B 1 396 ? 24.031 24.406 -5.898 1 97.44 396 VAL B C 1
ATOM 8550 O O . VAL B 1 396 ? 24.109 23.188 -6.047 1 97.44 396 VAL B O 1
ATOM 8553 N N . LEU B 1 397 ? 24.688 25.141 -6.664 1 97.06 397 LEU B N 1
ATOM 8554 C CA . LEU B 1 397 ? 25.438 24.656 -7.816 1 97.06 397 LEU B CA 1
ATOM 8555 C C . LEU B 1 397 ? 26.609 23.797 -7.379 1 97.06 397 LEU B C 1
ATOM 8557 O O . LEU B 1 397 ? 26.719 22.625 -7.77 1 97.06 397 LEU B O 1
ATOM 8561 N N . PRO B 1 398 ? 27.484 24.344 -6.523 1 96.81 398 PRO B N 1
ATOM 8562 C CA . PRO B 1 398 ? 28.562 23.469 -6.082 1 96.81 398 PRO B CA 1
ATOM 8563 C C . PRO B 1 398 ? 28.062 22.281 -5.266 1 96.81 398 PRO B C 1
ATOM 8565 O O . PRO B 1 398 ? 28.625 21.188 -5.348 1 96.81 398 PRO B O 1
ATOM 8568 N N . TYR B 1 399 ? 27.016 22.516 -4.477 1 97.56 399 TYR B N 1
ATOM 8569 C CA . TYR B 1 399 ? 26.516 21.406 -3.662 1 97.56 399 TYR B CA 1
ATOM 8570 C C . TYR B 1 399 ? 25.953 20.297 -4.535 1 97.56 399 TYR B C 1
ATOM 8572 O O . TYR B 1 399 ? 26.078 19.109 -4.199 1 97.56 399 TYR B O 1
ATOM 8580 N N . PHE B 1 400 ? 25.297 20.641 -5.664 1 98.31 400 PHE B N 1
ATOM 8581 C CA . PHE B 1 400 ? 24.781 19.672 -6.617 1 98.31 400 PHE B CA 1
ATOM 8582 C C . PHE B 1 400 ? 25.891 18.75 -7.125 1 98.31 400 PHE B C 1
ATOM 8584 O O . PHE B 1 400 ? 25.75 17.531 -7.105 1 98.31 400 PHE B O 1
ATOM 8591 N N . PHE B 1 401 ? 26.969 19.266 -7.445 1 98 401 PHE B N 1
ATOM 8592 C CA . PHE B 1 401 ? 28.078 18.484 -7.996 1 98 401 PHE B CA 1
ATOM 8593 C C . PHE B 1 401 ? 28.797 17.719 -6.891 1 98 401 PHE B C 1
ATOM 8595 O O . PHE B 1 401 ? 29.266 16.594 -7.113 1 98 401 PHE B O 1
ATOM 8602 N N . LEU B 1 402 ? 28.875 18.344 -5.75 1 97.25 402 LEU B N 1
ATOM 8603 C CA . LEU B 1 402 ? 29.484 17.641 -4.621 1 97.25 402 LEU B CA 1
ATOM 8604 C C . LEU B 1 402 ? 28.656 16.406 -4.25 1 97.25 402 LEU B C 1
ATOM 8606 O O . LEU B 1 402 ? 29.219 15.359 -3.945 1 97.25 402 LEU B O 1
ATOM 8610 N N . ALA B 1 403 ? 27.344 16.609 -4.25 1 97.62 403 ALA B N 1
ATOM 8611 C CA . ALA B 1 403 ? 26.453 15.492 -3.934 1 97.62 403 ALA B CA 1
ATOM 8612 C C . ALA B 1 403 ? 26.578 14.375 -4.973 1 97.62 403 ALA B C 1
ATOM 8614 O O . ALA B 1 403 ? 26.562 13.195 -4.629 1 97.62 403 ALA B O 1
ATOM 8615 N N . CYS B 1 404 ? 26.734 14.719 -6.223 1 97.5 404 CYS B N 1
ATOM 8616 C CA . CYS B 1 404 ? 26.922 13.75 -7.301 1 97.5 404 CYS B CA 1
ATOM 8617 C C . CYS B 1 404 ? 28.203 12.961 -7.105 1 97.5 404 CYS B C 1
ATOM 8619 O O . CYS B 1 404 ? 28.234 11.75 -7.32 1 97.5 404 CYS B O 1
ATOM 8621 N N . TRP B 1 405 ? 29.188 13.688 -6.676 1 97.38 405 TRP B N 1
ATOM 8622 C CA . TRP B 1 405 ? 30.5 13.094 -6.492 1 97.38 405 TRP B CA 1
ATOM 8623 C C . TRP B 1 405 ? 30.516 12.18 -5.273 1 97.38 405 TRP B C 1
ATOM 8625 O O . TRP B 1 405 ? 31.203 11.156 -5.262 1 97.38 405 TRP B O 1
ATOM 8635 N N . THR B 1 406 ? 29.781 12.508 -4.301 1 97.38 406 THR B N 1
ATOM 8636 C CA . THR B 1 406 ? 29.828 11.812 -3.021 1 97.38 406 THR B CA 1
ATOM 8637 C C . THR B 1 406 ? 29.094 10.469 -3.113 1 97.38 406 THR B C 1
ATOM 8639 O O . THR B 1 406 ? 29.547 9.477 -2.537 1 97.38 406 THR B O 1
ATOM 8642 N N . TYR B 1 407 ? 28 10.461 -3.818 1 96.12 407 TYR B N 1
ATOM 8643 C CA . TYR B 1 407 ? 27.234 9.211 -3.889 1 96.12 407 TYR B CA 1
ATOM 8644 C C . TYR B 1 407 ? 28 8.156 -4.684 1 96.12 407 TYR B C 1
ATOM 8646 O O . TYR B 1 407 ? 28.406 8.398 -5.824 1 96.12 407 TYR B O 1
ATOM 8654 N N . GLY B 1 408 ? 28.266 7.074 -4.125 1 94.5 408 GLY B N 1
ATOM 8655 C CA . GLY B 1 408 ? 29.016 6.004 -4.75 1 94.5 408 GLY B CA 1
ATOM 8656 C C . GLY B 1 408 ? 30.375 5.777 -4.098 1 94.5 408 GLY B C 1
ATOM 8657 O O . GLY B 1 408 ? 31.031 4.77 -4.363 1 94.5 408 GLY B O 1
ATOM 8658 N N . LEU B 1 409 ? 30.781 6.711 -3.225 1 96.62 409 LEU B N 1
ATOM 8659 C CA . LEU B 1 409 ? 32 6.543 -2.471 1 96.62 409 LEU B CA 1
ATOM 8660 C C . LEU B 1 409 ? 31.938 5.324 -1.557 1 96.62 409 LEU B C 1
ATOM 8662 O O . LEU B 1 409 ? 30.844 4.828 -1.274 1 96.62 409 LEU B O 1
ATOM 8666 N N . GLN B 1 410 ? 33.094 4.871 -1.12 1 97.25 410 GLN B N 1
ATOM 8667 C CA . GLN B 1 410 ? 33.156 3.691 -0.262 1 97.25 410 GLN B CA 1
ATOM 8668 C C . GLN B 1 410 ? 32.938 4.066 1.202 1 97.25 410 GLN B C 1
ATOM 8670 O O . GLN B 1 410 ? 33.812 3.83 2.041 1 97.25 410 GLN B O 1
ATOM 8675 N N . VAL B 1 411 ? 31.812 4.629 1.494 1 97.81 411 VAL B N 1
ATOM 8676 C CA . VAL B 1 411 ? 31.297 4.973 2.814 1 97.81 411 VAL B CA 1
ATOM 8677 C C . VAL B 1 411 ? 29.781 4.793 2.844 1 97.81 411 VAL B C 1
ATOM 8679 O O . VAL B 1 411 ? 29.125 4.836 1.801 1 97.81 411 VAL B O 1
ATOM 8682 N N . PRO B 1 412 ? 29.219 4.441 3.99 1 97.69 412 PRO B N 1
ATOM 8683 C CA . PRO B 1 412 ? 27.766 4.492 4.082 1 97.69 412 PRO B CA 1
ATOM 8684 C C . PRO B 1 412 ? 27.203 5.891 3.826 1 97.69 412 PRO B C 1
ATOM 8686 O O . PRO B 1 412 ? 27.656 6.859 4.441 1 97.69 412 PRO B O 1
ATOM 8689 N N . SER B 1 413 ? 26.406 5.98 2.844 1 95.38 413 SER B N 1
ATOM 8690 C CA . SER B 1 413 ? 25.906 7.293 2.443 1 95.38 413 SER B CA 1
ATOM 8691 C C . SER B 1 413 ? 24.484 7.207 1.907 1 95.38 413 SER B C 1
ATOM 8693 O O . SER B 1 413 ? 24.172 6.332 1.094 1 95.38 413 SER B O 1
ATOM 8695 N N . GLY B 1 414 ? 23.578 8.008 2.402 1 94.12 414 GLY B N 1
ATOM 8696 C CA . GLY B 1 414 ? 22.234 8.156 1.868 1 94.12 414 GLY B CA 1
ATOM 8697 C C . GLY B 1 414 ? 22.094 9.336 0.929 1 94.12 414 GLY B C 1
ATOM 8698 O O . GLY B 1 414 ? 22.891 10.281 0.992 1 94.12 414 GLY B O 1
ATOM 8699 N N . LEU B 1 415 ? 21.125 9.273 0.082 1 94.44 415 LEU B N 1
ATOM 8700 C CA . LEU B 1 415 ? 21 10.297 -0.953 1 94.44 415 LEU B CA 1
ATOM 8701 C C . LEU B 1 415 ? 19.766 11.156 -0.71 1 94.44 415 LEU B C 1
ATOM 8703 O O . LEU B 1 415 ? 19.578 12.172 -1.384 1 94.44 415 LEU B O 1
ATOM 8707 N N . PHE B 1 416 ? 18.969 10.922 0.262 1 93.88 416 PHE B N 1
ATOM 8708 C CA . PHE B 1 416 ? 17.703 11.602 0.469 1 93.88 416 PHE B CA 1
ATOM 8709 C C . PHE B 1 416 ? 17.922 13.055 0.868 1 93.88 416 PHE B C 1
ATOM 8711 O O . PHE B 1 416 ? 17.406 13.969 0.224 1 93.88 416 PHE B O 1
ATOM 8718 N N . ILE B 1 417 ? 18.75 13.266 1.837 1 94.88 417 ILE B N 1
ATOM 8719 C CA . ILE B 1 417 ? 18.922 14.609 2.379 1 94.88 417 ILE B CA 1
ATOM 8720 C C . ILE B 1 417 ? 19.609 15.492 1.347 1 94.88 417 ILE B C 1
ATOM 8722 O O . ILE B 1 417 ? 19.188 16.625 1.099 1 94.88 417 ILE B O 1
ATOM 8726 N N . PRO B 1 418 ? 20.641 15 0.726 1 96.56 418 PRO B N 1
ATOM 8727 C CA . PRO B 1 418 ? 21.266 15.844 -0.296 1 96.56 418 PRO B CA 1
ATOM 8728 C C . PRO B 1 418 ? 20.297 16.234 -1.411 1 96.56 418 PRO B C 1
ATOM 8730 O O . PRO B 1 418 ? 20.312 17.375 -1.877 1 96.56 418 PRO B O 1
ATOM 8733 N N . SER B 1 419 ? 19.453 15.273 -1.809 1 97.75 419 SER B N 1
ATOM 8734 C CA . SER B 1 419 ? 18.484 15.578 -2.85 1 97.75 419 SER B CA 1
ATOM 8735 C C . SER B 1 419 ? 17.453 16.594 -2.365 1 97.75 419 SER B C 1
ATOM 8737 O O . SER B 1 419 ? 17.062 17.5 -3.111 1 97.75 419 SER B O 1
ATOM 8739 N N . LEU B 1 420 ? 17.078 16.453 -1.144 1 97.19 420 LEU B N 1
ATOM 8740 C CA . LEU B 1 420 ? 16.141 17.406 -0.566 1 97.19 420 LEU B CA 1
ATOM 8741 C C . LEU B 1 420 ? 16.75 18.797 -0.472 1 97.19 420 LEU B C 1
ATOM 8743 O O . LEU B 1 420 ? 16.078 19.797 -0.726 1 97.19 420 LEU B O 1
ATOM 8747 N N . LEU B 1 421 ? 18 18.828 -0.08 1 97.38 421 LEU B N 1
ATOM 8748 C CA . LEU B 1 421 ? 18.703 20.094 0.083 1 97.38 421 LEU B CA 1
ATOM 8749 C C . LEU B 1 421 ? 18.828 20.828 -1.251 1 97.38 421 LEU B C 1
ATOM 8751 O O . LEU B 1 421 ? 18.547 22.031 -1.333 1 97.38 421 LEU B O 1
ATOM 8755 N N . ILE B 1 422 ? 19.188 20.125 -2.27 1 98.44 422 ILE B N 1
ATOM 8756 C CA . ILE B 1 422 ? 19.297 20.719 -3.604 1 98.44 422 ILE B CA 1
ATOM 8757 C C . ILE B 1 422 ? 17.938 21.234 -4.059 1 98.44 422 ILE B C 1
ATOM 8759 O O . ILE B 1 422 ? 17.828 22.375 -4.523 1 98.44 422 ILE B O 1
ATOM 8763 N N . GLY B 1 423 ? 16.953 20.422 -3.877 1 98.62 423 GLY B N 1
ATOM 8764 C CA . GLY B 1 423 ? 15.617 20.797 -4.289 1 98.62 423 GLY B CA 1
ATOM 8765 C C . GLY B 1 423 ? 15.055 21.953 -3.498 1 98.62 423 GLY B C 1
ATOM 8766 O O . GLY B 1 423 ? 14.406 22.844 -4.062 1 98.62 423 GLY B O 1
ATOM 8767 N N . ALA B 1 424 ? 15.289 21.906 -2.217 1 98.12 424 ALA B N 1
ATOM 8768 C CA . ALA B 1 424 ? 14.82 23 -1.372 1 98.12 424 ALA B CA 1
ATOM 8769 C C . ALA B 1 424 ? 15.469 24.328 -1.773 1 98.12 424 ALA B C 1
ATOM 8771 O O . ALA B 1 424 ? 14.82 25.375 -1.747 1 98.12 424 ALA B O 1
ATOM 8772 N N . ALA B 1 425 ? 16.719 24.25 -2.145 1 98.06 425 ALA B N 1
ATOM 8773 C CA . ALA B 1 425 ? 17.469 25.453 -2.52 1 98.06 425 ALA B CA 1
ATOM 8774 C C . ALA B 1 425 ? 16.906 26.062 -3.803 1 98.06 425 ALA B C 1
ATOM 8776 O O . ALA B 1 425 ? 16.5 27.219 -3.82 1 98.06 425 ALA B O 1
ATOM 8777 N N . TRP B 1 426 ? 16.844 25.266 -4.836 1 98.19 426 TRP B N 1
ATOM 8778 C CA . TRP B 1 426 ? 16.344 25.875 -6.062 1 98.19 426 TRP B CA 1
ATOM 8779 C C . TRP B 1 426 ? 14.844 26.125 -5.973 1 98.19 426 TRP B C 1
ATOM 8781 O O . TRP B 1 426 ? 14.312 27 -6.66 1 98.19 426 TRP B O 1
ATOM 8791 N N . GLY B 1 427 ? 14.109 25.328 -5.16 1 98.31 427 GLY B N 1
ATOM 8792 C CA . GLY B 1 427 ? 12.703 25.641 -4.91 1 98.31 427 GLY B CA 1
ATOM 8793 C C . GLY B 1 427 ? 12.492 27 -4.27 1 98.31 427 GLY B C 1
ATOM 8794 O O . GLY B 1 427 ? 11.57 27.719 -4.641 1 98.31 427 GLY B O 1
ATOM 8795 N N . ARG B 1 428 ? 13.312 27.281 -3.268 1 97.31 428 ARG B N 1
ATOM 8796 C CA . ARG B 1 428 ? 13.242 28.578 -2.621 1 97.31 428 ARG B CA 1
ATOM 8797 C C . ARG B 1 428 ? 13.555 29.703 -3.607 1 97.31 428 ARG B C 1
ATOM 8799 O O . ARG B 1 428 ? 12.977 30.797 -3.523 1 97.31 428 ARG B O 1
ATOM 8806 N N . LEU B 1 429 ? 14.469 29.5 -4.543 1 97.31 429 LEU B N 1
ATOM 8807 C CA . LEU B 1 429 ? 14.773 30.469 -5.582 1 97.31 429 LEU B CA 1
ATOM 8808 C C . LEU B 1 429 ? 13.539 30.766 -6.434 1 97.31 429 LEU B C 1
ATOM 8810 O O . LEU B 1 429 ? 13.297 31.906 -6.805 1 97.31 429 LEU B O 1
ATOM 8814 N N . VAL B 1 430 ? 12.82 29.703 -6.746 1 97.44 430 VAL B N 1
ATOM 8815 C CA . VAL B 1 430 ? 11.578 29.891 -7.492 1 97.44 430 VAL B CA 1
ATOM 8816 C C . VAL B 1 430 ? 10.602 30.734 -6.668 1 97.44 430 VAL B C 1
ATOM 8818 O O . VAL B 1 430 ? 9.922 31.609 -7.203 1 97.44 430 VAL B O 1
ATOM 8821 N N . GLY B 1 431 ? 10.547 30.391 -5.375 1 96.62 431 GLY B N 1
ATOM 8822 C CA . GLY B 1 431 ? 9.711 31.203 -4.496 1 96.62 431 GLY B CA 1
ATOM 8823 C C . GLY B 1 431 ? 10.086 32.656 -4.488 1 96.62 431 GLY B C 1
ATOM 8824 O O . GLY B 1 431 ? 9.219 33.531 -4.516 1 96.62 431 GLY B O 1
ATOM 8825 N N . ASN B 1 432 ? 11.383 32.969 -4.52 1 96.19 432 ASN B N 1
ATOM 8826 C CA . ASN B 1 432 ? 11.867 34.344 -4.57 1 96.19 432 ASN B CA 1
ATOM 8827 C C . ASN B 1 432 ? 11.477 35.031 -5.883 1 96.19 432 ASN B C 1
ATOM 8829 O O . ASN B 1 432 ? 11.148 36.219 -5.895 1 96.19 432 ASN B O 1
ATOM 8833 N N . CYS B 1 433 ? 11.562 34.281 -6.918 1 95.62 433 CYS B N 1
ATOM 8834 C CA . CYS B 1 433 ? 11.172 34.812 -8.219 1 95.62 433 CYS B CA 1
ATOM 8835 C C . CYS B 1 433 ? 9.688 35.156 -8.25 1 95.62 433 CYS B C 1
ATOM 8837 O O . CYS B 1 433 ? 9.281 36.188 -8.789 1 95.62 433 CYS B O 1
ATOM 8839 N N . VAL B 1 434 ? 8.883 34.25 -7.688 1 95.81 434 VAL B N 1
ATOM 8840 C CA . VAL B 1 434 ? 7.441 34.469 -7.641 1 95.81 434 VAL B CA 1
ATOM 8841 C C . VAL B 1 434 ? 7.125 35.719 -6.801 1 95.81 434 VAL B C 1
ATOM 8843 O O . VAL B 1 434 ? 6.262 36.5 -7.168 1 95.81 434 VAL B O 1
ATOM 8846 N N . ASN B 1 435 ? 7.82 35.812 -5.676 1 95 435 ASN B N 1
ATOM 8847 C CA . ASN B 1 435 ? 7.621 36.969 -4.82 1 95 435 ASN B CA 1
ATOM 8848 C C . ASN B 1 435 ? 8.047 38.281 -5.52 1 95 435 ASN B C 1
ATOM 8850 O O . ASN B 1 435 ? 7.449 39.312 -5.301 1 95 435 ASN B O 1
ATOM 8854 N N . PHE B 1 436 ? 9.031 38.188 -6.355 1 94.19 436 PHE B N 1
ATOM 8855 C CA . PHE B 1 436 ? 9.5 39.375 -7.098 1 94.19 436 PHE B CA 1
ATOM 8856 C C . PHE B 1 436 ? 8.453 39.812 -8.109 1 94.19 436 PHE B C 1
ATOM 8858 O O . PHE B 1 436 ? 8.289 41.031 -8.336 1 94.19 436 PHE B O 1
ATOM 8865 N N . ILE B 1 437 ? 7.762 38.875 -8.664 1 94.44 437 ILE B N 1
ATOM 8866 C CA . ILE B 1 437 ? 6.738 39.156 -9.656 1 94.44 437 ILE B CA 1
ATOM 8867 C C . ILE B 1 437 ? 5.477 39.688 -8.961 1 94.44 437 ILE B C 1
ATOM 8869 O O . ILE B 1 437 ? 4.812 40.594 -9.453 1 94.44 437 ILE B O 1
ATOM 8873 N N . TRP B 1 438 ? 5.152 39.062 -7.801 1 93.31 438 TRP B N 1
ATOM 8874 C CA . TRP B 1 438 ? 3.98 39.438 -7.023 1 93.31 438 TRP B CA 1
ATOM 8875 C C . TRP B 1 438 ? 4.371 39.781 -5.59 1 93.31 438 TRP B C 1
ATOM 8877 O O . TRP B 1 438 ? 3.975 39.094 -4.652 1 93.31 438 TRP B O 1
ATOM 8887 N N . PRO B 1 439 ? 4.945 40.938 -5.285 1 90.06 439 PRO B N 1
ATOM 8888 C CA . PRO B 1 439 ? 5.52 41.25 -3.975 1 90.06 439 PRO B CA 1
ATOM 8889 C C . PRO B 1 439 ? 4.453 41.562 -2.922 1 90.06 439 PRO B C 1
ATOM 8891 O O . PRO B 1 439 ? 4.672 41.312 -1.731 1 90.06 439 PRO B O 1
ATOM 8894 N N . ASP B 1 440 ? 3.252 42 -3.266 1 89.62 440 ASP B N 1
ATOM 8895 C CA . ASP B 1 440 ? 2.258 42.469 -2.314 1 89.62 440 ASP B CA 1
ATOM 8896 C C . ASP B 1 440 ? 1.254 41.375 -1.962 1 89.62 440 ASP B C 1
ATOM 8898 O O . ASP B 1 440 ? 0.48 41.531 -1.013 1 89.62 440 ASP B O 1
ATOM 8902 N N . ASP B 1 441 ? 1.361 40.344 -2.635 1 89.38 441 ASP B N 1
ATOM 8903 C CA . ASP B 1 441 ? 0.392 39.281 -2.389 1 89.38 441 ASP B CA 1
ATOM 8904 C C . ASP B 1 441 ? 0.868 38.344 -1.277 1 89.38 441 ASP B C 1
ATOM 8906 O O . ASP B 1 441 ? 2.016 37.875 -1.286 1 89.38 441 ASP B O 1
ATOM 8910 N N . ILE B 1 442 ? 0.016 38.031 -0.359 1 86.69 442 ILE B N 1
ATOM 8911 C CA . ILE B 1 442 ? 0.326 37.219 0.831 1 86.69 442 ILE B CA 1
ATOM 8912 C C . ILE B 1 442 ? 0.711 35.812 0.425 1 86.69 442 ILE B C 1
ATOM 8914 O O . ILE B 1 442 ? 1.592 35.188 1.037 1 86.69 442 ILE B O 1
ATOM 8918 N N . TRP B 1 443 ? 0.104 35.375 -0.632 1 86.69 443 TRP B N 1
ATOM 8919 C CA . TRP B 1 443 ? 0.364 34.031 -1.049 1 86.69 443 TRP B CA 1
ATOM 8920 C C . TRP B 1 443 ? 1.778 33.875 -1.603 1 86.69 443 TRP B C 1
ATOM 8922 O O . TRP B 1 443 ? 2.359 32.781 -1.564 1 86.69 443 TRP B O 1
ATOM 8932 N N . ALA B 1 444 ? 2.357 34.938 -2.043 1 90.69 444 ALA B N 1
ATOM 8933 C CA . ALA B 1 444 ? 3.684 34.906 -2.658 1 90.69 444 ALA B CA 1
ATOM 8934 C C . ALA B 1 444 ? 4.777 35.125 -1.619 1 90.69 444 ALA B C 1
ATOM 8936 O O . ALA B 1 444 ? 5.965 35.031 -1.93 1 90.69 444 ALA B O 1
ATOM 8937 N N . GLN B 1 445 ? 4.359 35.344 -0.367 1 89.25 445 GLN B N 1
ATOM 8938 C CA . GLN B 1 445 ? 5.328 35.656 0.681 1 89.25 445 GLN B CA 1
ATOM 8939 C C . GLN B 1 445 ? 5.793 34.375 1.384 1 89.25 445 GLN B C 1
ATOM 8941 O O . GLN B 1 445 ? 6.844 34.375 2.033 1 89.25 445 GLN B O 1
ATOM 8946 N N . ASP B 1 446 ? 5.02 33.312 1.245 1 91.25 446 ASP B N 1
ATOM 8947 C CA . ASP B 1 446 ? 5.391 32.062 1.875 1 91.25 446 ASP B CA 1
ATOM 8948 C C . ASP B 1 446 ? 6.336 31.25 0.986 1 91.25 446 ASP B C 1
ATOM 8950 O O . ASP B 1 446 ? 5.891 30.531 0.093 1 91.25 446 ASP B O 1
ATOM 8954 N N . LEU B 1 447 ? 7.621 31.297 1.312 1 94.12 447 LEU B N 1
ATOM 8955 C CA . LEU B 1 447 ? 8.633 30.625 0.507 1 94.12 447 LEU B CA 1
ATOM 8956 C C . LEU B 1 447 ? 8.719 29.141 0.872 1 94.12 447 LEU B C 1
ATOM 8958 O O . LEU B 1 447 ? 9.297 28.344 0.125 1 94.12 447 LEU B O 1
ATOM 8962 N N . SER B 1 448 ? 8.109 28.766 1.977 1 94.31 448 SER B N 1
ATOM 8963 C CA . SER B 1 448 ? 8.219 27.422 2.506 1 94.31 448 SER B CA 1
ATOM 8964 C C . SER B 1 448 ? 7.609 26.391 1.55 1 94.31 448 SER B C 1
ATOM 8966 O O . SER B 1 448 ? 8.164 25.312 1.353 1 94.31 448 SER B O 1
ATOM 8968 N N . LYS B 1 449 ? 6.496 26.781 0.98 1 94.44 449 LYS B N 1
ATOM 8969 C CA . LYS B 1 449 ? 5.816 25.828 0.109 1 94.44 449 LYS B CA 1
ATOM 8970 C C . LYS B 1 449 ? 6.625 25.578 -1.159 1 94.44 449 LYS B C 1
ATOM 8972 O O . LYS B 1 449 ? 6.699 24.438 -1.636 1 94.44 449 LYS B O 1
ATOM 8977 N N . TYR B 1 450 ? 7.266 26.547 -1.68 1 96.94 450 TYR B N 1
ATOM 8978 C CA . TYR B 1 450 ? 8.055 26.375 -2.893 1 96.94 450 TYR B CA 1
ATOM 8979 C C . TYR B 1 450 ? 9.312 25.562 -2.611 1 96.94 450 TYR B C 1
ATOM 8981 O O . TYR B 1 450 ? 9.719 24.734 -3.434 1 96.94 450 TYR B O 1
ATOM 8989 N N . ALA B 1 451 ? 9.914 25.812 -1.456 1 97.38 451 ALA B N 1
ATOM 8990 C CA . ALA B 1 451 ? 11.078 25.031 -1.058 1 97.38 451 ALA B CA 1
ATOM 8991 C C . ALA B 1 451 ? 10.711 23.547 -0.896 1 97.38 451 ALA B C 1
ATOM 8993 O O . ALA B 1 451 ? 11.469 22.672 -1.304 1 97.38 451 ALA B O 1
ATOM 8994 N N . LEU B 1 452 ? 9.57 23.328 -0.324 1 96.62 452 LEU B N 1
ATOM 8995 C CA . LEU B 1 452 ? 9.117 21.969 -0.112 1 96.62 452 LEU B CA 1
ATOM 8996 C C . LEU B 1 452 ? 8.828 21.281 -1.441 1 96.62 452 LEU B C 1
ATOM 8998 O O . LEU B 1 452 ? 9.227 20.125 -1.646 1 96.62 452 LEU B O 1
ATOM 9002 N N . ILE B 1 453 ? 8.148 21.953 -2.35 1 97.69 453 ILE B N 1
ATOM 9003 C CA . ILE B 1 453 ? 7.809 21.391 -3.656 1 97.69 453 ILE B CA 1
ATOM 9004 C C . ILE B 1 453 ? 9.086 21.125 -4.449 1 97.69 453 ILE B C 1
ATOM 9006 O O . ILE B 1 453 ? 9.195 20.109 -5.129 1 97.69 453 ILE B O 1
ATOM 9010 N N . GLY B 1 454 ? 9.992 22.062 -4.348 1 98.5 454 GLY B N 1
ATOM 9011 C CA . GLY B 1 454 ? 11.273 21.828 -4.988 1 98.5 454 GLY B CA 1
ATOM 9012 C C . GLY B 1 454 ? 12.008 20.625 -4.438 1 98.5 454 GLY B C 1
ATOM 9013 O O . GLY B 1 454 ? 12.562 19.828 -5.199 1 98.5 454 GLY B O 1
ATOM 9014 N N . ALA B 1 455 ? 12.039 20.516 -3.158 1 98.06 455 ALA B N 1
ATOM 9015 C CA . ALA B 1 455 ? 12.672 19.375 -2.504 1 98.06 455 ALA B CA 1
ATOM 9016 C C . ALA B 1 455 ? 12.039 18.062 -2.967 1 98.06 455 ALA B C 1
ATOM 9018 O O . ALA B 1 455 ? 12.75 17.109 -3.299 1 98.06 455 ALA B O 1
ATOM 9019 N N . ALA B 1 456 ? 10.727 18.031 -3.018 1 97.81 456 ALA B N 1
ATOM 9020 C CA . ALA B 1 456 ? 10 16.844 -3.443 1 97.81 456 ALA B CA 1
ATOM 9021 C C . ALA B 1 456 ? 10.297 16.516 -4.902 1 97.81 456 ALA B C 1
ATOM 9023 O O . ALA B 1 456 ? 10.531 15.352 -5.25 1 97.81 456 ALA B O 1
ATOM 9024 N N . ALA B 1 457 ? 10.297 17.516 -5.707 1 98.56 457 ALA B N 1
ATOM 9025 C CA . ALA B 1 457 ? 10.516 17.328 -7.137 1 98.56 457 ALA B CA 1
ATOM 9026 C C . ALA B 1 457 ? 11.914 16.766 -7.414 1 98.56 457 ALA B C 1
ATOM 9028 O O . ALA B 1 457 ? 12.078 15.859 -8.227 1 98.56 457 ALA B O 1
ATOM 9029 N N . GLN B 1 458 ? 12.883 17.328 -6.758 1 98.62 458 GLN B N 1
ATOM 9030 C CA . GLN B 1 458 ? 14.258 16.875 -6.949 1 98.62 458 GLN B CA 1
ATOM 9031 C C . GLN B 1 458 ? 14.445 15.445 -6.48 1 98.62 458 GLN B C 1
ATOM 9033 O O . GLN B 1 458 ? 15.07 14.633 -7.168 1 98.62 458 GLN B O 1
ATOM 9038 N N . LEU B 1 459 ? 13.953 15.172 -5.34 1 97.69 459 LEU B N 1
ATOM 9039 C CA . LEU B 1 459 ? 14.055 13.82 -4.789 1 97.69 459 LEU B CA 1
ATOM 9040 C C . LEU B 1 459 ? 13.305 12.82 -5.66 1 97.69 459 LEU B C 1
ATOM 9042 O O . LEU B 1 459 ? 13.82 11.742 -5.957 1 97.69 459 LEU B O 1
ATOM 9046 N N . GLY B 1 460 ? 12.062 13.188 -6.051 1 96.81 460 GLY B N 1
ATOM 9047 C CA . GLY B 1 460 ? 11.289 12.328 -6.934 1 96.81 460 GLY B CA 1
ATOM 9048 C C . GLY B 1 460 ? 11.961 12.094 -8.273 1 96.81 460 GLY B C 1
ATOM 9049 O O . GLY B 1 460 ? 11.859 11 -8.836 1 96.81 460 GLY B O 1
ATOM 9050 N N . GLY B 1 461 ? 12.617 13.109 -8.773 1 97.56 461 GLY B N 1
ATOM 9051 C CA . GLY B 1 461 ? 13.336 12.977 -10.039 1 97.56 461 GLY B CA 1
ATOM 9052 C C . GLY B 1 461 ? 14.555 12.086 -9.945 1 97.56 461 GLY B C 1
ATOM 9053 O O . GLY B 1 461 ? 14.938 11.445 -10.922 1 97.56 461 GLY B O 1
ATOM 9054 N N . THR B 1 462 ? 15.07 12 -8.789 1 97.62 462 THR B N 1
ATOM 9055 C CA . THR B 1 462 ? 16.297 11.234 -8.609 1 97.62 462 THR B CA 1
ATOM 9056 C C . THR B 1 462 ? 15.977 9.781 -8.266 1 97.62 462 THR B C 1
ATOM 9058 O O . THR B 1 462 ? 16.531 8.859 -8.867 1 97.62 462 THR B O 1
ATOM 9061 N N . VAL B 1 463 ? 15.109 9.547 -7.332 1 95.56 463 VAL B N 1
ATOM 9062 C CA . VAL B 1 463 ? 14.859 8.211 -6.816 1 95.56 463 VAL B CA 1
ATOM 9063 C C . VAL B 1 463 ? 13.727 7.555 -7.594 1 95.56 463 VAL B C 1
ATOM 9065 O O . VAL B 1 463 ? 13.617 6.324 -7.633 1 95.56 463 VAL B O 1
ATOM 9068 N N . ARG B 1 464 ? 12.805 8.305 -8.211 1 94.81 464 ARG B N 1
ATOM 9069 C CA . ARG B 1 464 ? 11.703 7.848 -9.055 1 94.81 464 ARG B CA 1
ATOM 9070 C C . ARG B 1 464 ? 10.672 7.074 -8.234 1 94.81 464 ARG B C 1
ATOM 9072 O O . ARG B 1 464 ? 10.172 6.039 -8.68 1 94.81 464 ARG B O 1
ATOM 9079 N N . MET B 1 465 ? 10.445 7.418 -7.004 1 90.94 465 MET B N 1
ATOM 9080 C CA . MET B 1 465 ? 9.359 6.93 -6.164 1 90.94 465 MET B CA 1
ATOM 9081 C C . MET B 1 465 ? 8.195 7.914 -6.152 1 90.94 465 MET B C 1
ATOM 9083 O O . MET B 1 465 ? 8.391 9.117 -6.328 1 90.94 465 MET B O 1
ATOM 9087 N N . THR B 1 466 ? 6.977 7.406 -5.879 1 90.75 466 THR B N 1
ATOM 9088 C CA . THR B 1 466 ? 5.84 8.312 -5.98 1 90.75 466 THR B CA 1
ATOM 9089 C C . THR B 1 466 ? 5.008 8.281 -4.703 1 90.75 466 THR B C 1
ATOM 9091 O O . THR B 1 466 ? 5.238 9.078 -3.787 1 90.75 466 THR B O 1
ATOM 9094 N N . ILE B 1 467 ? 4.176 7.18 -4.48 1 89.75 467 ILE B N 1
ATOM 9095 C CA . ILE B 1 467 ? 3.207 7.125 -3.391 1 89.75 467 ILE B CA 1
ATOM 9096 C C . ILE B 1 467 ? 3.938 7.062 -2.053 1 89.75 467 ILE B C 1
ATOM 9098 O O . ILE B 1 467 ? 3.582 7.777 -1.109 1 89.75 467 ILE B O 1
ATOM 9102 N N . SER B 1 468 ? 4.906 6.219 -1.969 1 92.38 468 SER B N 1
ATOM 9103 C CA . SER B 1 468 ? 5.656 6.09 -0.724 1 92.38 468 SER B CA 1
ATOM 9104 C C . SER B 1 468 ? 6.332 7.402 -0.345 1 92.38 468 SER B C 1
ATOM 9106 O O . SER B 1 468 ? 6.293 7.816 0.816 1 92.38 468 SER B O 1
ATOM 9108 N N . LEU B 1 469 ? 6.891 8.055 -1.304 1 94.25 469 LEU B N 1
ATOM 9109 C CA . LEU B 1 469 ? 7.582 9.312 -1.029 1 94.25 469 LEU B CA 1
ATOM 9110 C C . LEU B 1 469 ? 6.59 10.406 -0.639 1 94.25 469 LEU B C 1
ATOM 9112 O O . LEU B 1 469 ? 6.891 11.25 0.207 1 94.25 469 LEU B O 1
ATOM 9116 N N . THR B 1 470 ? 5.449 10.438 -1.282 1 93 470 THR B N 1
ATOM 9117 C CA . THR B 1 470 ? 4.41 11.398 -0.925 1 93 470 THR B CA 1
ATOM 9118 C C . THR B 1 470 ? 4.039 11.266 0.549 1 93 470 THR B C 1
ATOM 9120 O O . THR B 1 470 ? 4.016 12.266 1.278 1 93 470 THR B O 1
ATOM 9123 N N . VAL B 1 471 ? 3.846 10.062 0.956 1 91.75 471 VAL B N 1
ATOM 9124 C CA . VAL B 1 471 ? 3.393 9.828 2.322 1 91.75 471 VAL B CA 1
ATOM 9125 C C . VAL B 1 471 ? 4.531 10.102 3.299 1 91.75 471 VAL B C 1
ATOM 9127 O O . VAL B 1 471 ? 4.312 10.648 4.383 1 91.75 471 VAL B O 1
ATOM 9130 N N . ILE B 1 472 ? 5.707 9.758 2.934 1 93.19 472 ILE B N 1
ATOM 9131 C CA . ILE B 1 472 ? 6.867 10.031 3.775 1 93.19 472 ILE B CA 1
ATOM 9132 C C . ILE B 1 472 ? 7 11.531 4 1 93.19 472 ILE B C 1
ATOM 9134 O O . ILE B 1 472 ? 7.176 11.984 5.137 1 93.19 472 ILE B O 1
ATOM 9138 N N . LEU B 1 473 ? 6.879 12.32 2.979 1 92.94 473 LEU B N 1
ATOM 9139 C CA . LEU B 1 473 ? 7.043 13.766 3.088 1 92.94 473 LEU B CA 1
ATOM 9140 C C . LEU B 1 473 ? 5.898 14.383 3.887 1 92.94 473 LEU B C 1
ATOM 9142 O O . LEU B 1 473 ? 6.113 15.32 4.66 1 92.94 473 LEU B O 1
ATOM 9146 N N . ILE B 1 474 ? 4.695 13.867 3.691 1 89.69 474 ILE B N 1
ATOM 9147 C CA . ILE B 1 474 ? 3.545 14.367 4.441 1 89.69 474 ILE B CA 1
ATOM 9148 C C . ILE B 1 474 ? 3.734 14.086 5.93 1 89.69 474 ILE B C 1
ATOM 9150 O O . ILE B 1 474 ? 3.516 14.961 6.766 1 89.69 474 ILE B O 1
ATOM 9154 N N . GLU B 1 475 ? 4.164 12.891 6.223 1 88.81 475 GLU B N 1
ATOM 9155 C CA . GLU B 1 475 ? 4.363 12.508 7.617 1 88.81 475 GLU B CA 1
ATOM 9156 C C . GLU B 1 475 ? 5.551 13.25 8.227 1 88.81 475 GLU B C 1
ATOM 9158 O O . GLU B 1 475 ? 5.484 13.703 9.367 1 88.81 475 GLU B O 1
ATOM 9163 N N . ALA B 1 476 ? 6.539 13.414 7.445 1 88.81 476 ALA B N 1
ATOM 9164 C CA . ALA B 1 476 ? 7.758 14.031 7.965 1 88.81 476 ALA B CA 1
ATOM 9165 C C . ALA B 1 476 ? 7.57 15.531 8.164 1 88.81 476 ALA B C 1
ATOM 9167 O O . ALA B 1 476 ? 8.156 16.125 9.07 1 88.81 476 ALA B O 1
ATOM 9168 N N . THR B 1 477 ? 6.793 16.188 7.301 1 87.31 477 THR B N 1
ATOM 9169 C CA . THR B 1 477 ? 6.582 17.625 7.406 1 87.31 477 THR B CA 1
ATOM 9170 C C . THR B 1 477 ? 5.426 17.938 8.352 1 87.31 477 THR B C 1
ATOM 9172 O O . THR B 1 477 ? 5.246 19.094 8.766 1 87.31 477 THR B O 1
ATOM 9175 N N . GLY B 1 478 ? 4.637 16.953 8.648 1 80.81 478 GLY B N 1
ATOM 9176 C CA . GLY B 1 478 ? 3.518 17.125 9.555 1 80.81 478 GLY B CA 1
ATOM 9177 C C . GLY B 1 478 ? 2.398 17.969 8.977 1 80.81 478 GLY B C 1
ATOM 9178 O O . GLY B 1 478 ? 1.683 18.656 9.711 1 80.81 478 GLY B O 1
ATOM 9179 N N . ASN B 1 479 ? 2.371 18.047 7.641 1 82.56 479 ASN B N 1
ATOM 9180 C CA . ASN B 1 479 ? 1.364 18.859 6.98 1 82.56 479 ASN B CA 1
ATOM 9181 C C . ASN B 1 479 ? 0.707 18.125 5.816 1 82.56 479 ASN B C 1
ATOM 9183 O O . ASN B 1 479 ? 1.39 17.688 4.887 1 82.56 479 ASN B O 1
ATOM 9187 N N . ILE B 1 480 ? -0.532 18.047 5.93 1 82.25 480 ILE B N 1
ATOM 9188 C CA . ILE B 1 480 ? -1.27 17.297 4.926 1 82.25 480 ILE B CA 1
ATOM 9189 C C . ILE B 1 480 ? -1.803 18.25 3.854 1 82.25 480 ILE B C 1
ATOM 9191 O O . ILE B 1 480 ? -2.174 17.812 2.762 1 82.25 480 ILE B O 1
ATOM 9195 N N . THR B 1 481 ? -1.733 19.547 4.09 1 80.88 481 THR B N 1
ATOM 9196 C CA . THR B 1 481 ? -2.305 20.531 3.184 1 80.88 481 THR B CA 1
ATOM 9197 C C . THR B 1 481 ? -1.654 20.453 1.806 1 80.88 481 THR B C 1
ATOM 9199 O O . THR B 1 481 ? -2.312 20.672 0.788 1 80.88 481 THR B O 1
ATOM 9202 N N . TYR B 1 482 ? -0.406 20.078 1.825 1 86.81 482 TYR B N 1
ATOM 9203 C CA . TYR B 1 482 ? 0.327 20.062 0.564 1 86.81 482 TYR B CA 1
ATOM 9204 C C . TYR B 1 482 ? 0.282 18.672 -0.07 1 86.81 482 TYR B C 1
ATOM 9206 O O . TYR B 1 482 ? 1.032 18.391 -1.007 1 86.81 482 TYR B O 1
ATOM 9214 N N . SER B 1 483 ? -0.572 17.844 0.399 1 84.69 483 SER B N 1
ATOM 9215 C CA . SER B 1 483 ? -0.6 16.469 -0.074 1 84.69 483 SER B CA 1
ATOM 9216 C C . SER B 1 483 ? -0.899 16.406 -1.568 1 84.69 483 SER B C 1
ATOM 9218 O O . SER B 1 483 ? -0.223 15.68 -2.311 1 84.69 483 SER B O 1
ATOM 9220 N N . LEU B 1 484 ? -1.858 17.156 -2.018 1 83.75 484 LEU B N 1
ATOM 9221 C CA . LEU B 1 484 ? -2.285 17.078 -3.41 1 83.75 484 LEU B CA 1
ATOM 9222 C C . LEU B 1 484 ? -1.187 17.594 -4.34 1 83.75 484 LEU B C 1
ATOM 9224 O O . LEU B 1 484 ? -0.821 16.906 -5.301 1 83.75 484 LEU B O 1
ATOM 9228 N N . PRO B 1 485 ? -0.659 18.781 -4.062 1 90.31 485 PRO B N 1
ATOM 9229 C CA . PRO B 1 485 ? 0.45 19.219 -4.91 1 90.31 485 PRO B CA 1
ATOM 9230 C C . PRO B 1 485 ? 1.642 18.266 -4.875 1 90.31 485 PRO B C 1
ATOM 9232 O O . PRO B 1 485 ? 2.291 18.047 -5.902 1 90.31 485 PRO B O 1
ATOM 9235 N N . LEU B 1 486 ? 1.9 17.719 -3.744 1 93.44 486 LEU B N 1
ATOM 9236 C CA . LEU B 1 486 ? 3.027 16.797 -3.621 1 93.44 486 LEU B CA 1
ATOM 9237 C C . LEU B 1 486 ? 2.82 15.562 -4.488 1 93.44 486 LEU B C 1
ATOM 9239 O O . LEU B 1 486 ? 3.752 15.094 -5.145 1 93.44 486 LEU B O 1
ATOM 9243 N N . MET B 1 487 ? 1.594 15.07 -4.465 1 92 487 MET B N 1
ATOM 9244 C CA . MET B 1 487 ? 1.275 13.891 -5.266 1 92 487 MET B CA 1
ATOM 9245 C C . MET B 1 487 ? 1.464 14.18 -6.754 1 92 487 MET B C 1
ATOM 9247 O O . MET B 1 487 ? 2.092 13.391 -7.465 1 92 487 MET B O 1
ATOM 9251 N N . ALA B 1 488 ? 0.961 15.266 -7.195 1 90.44 488 ALA B N 1
ATOM 9252 C CA . ALA B 1 488 ? 1.046 15.641 -8.602 1 90.44 488 ALA B CA 1
ATOM 9253 C C . ALA B 1 488 ? 2.494 15.883 -9.023 1 90.44 488 ALA B C 1
ATOM 9255 O O . ALA B 1 488 ? 2.918 15.445 -10.094 1 90.44 488 ALA B O 1
ATOM 9256 N N . VAL B 1 489 ? 3.229 16.547 -8.18 1 96.31 489 VAL B N 1
ATOM 9257 C CA . VAL B 1 489 ? 4.605 16.922 -8.477 1 96.31 489 VAL B CA 1
ATOM 9258 C C . VAL B 1 489 ? 5.48 15.68 -8.555 1 96.31 489 VAL B C 1
ATOM 9260 O O . VAL B 1 489 ? 6.309 15.547 -9.461 1 96.31 489 VAL B O 1
ATOM 9263 N N . LEU B 1 490 ? 5.285 14.766 -7.645 1 96.12 490 LEU B N 1
ATOM 9264 C CA . LEU B 1 490 ? 6.121 13.562 -7.621 1 96.12 490 LEU B CA 1
ATOM 9265 C C . LEU B 1 490 ? 5.82 12.672 -8.82 1 96.12 490 LEU B C 1
ATOM 9267 O O . LEU B 1 490 ? 6.734 12.094 -9.406 1 96.12 490 LEU B O 1
ATOM 9271 N N . LEU B 1 491 ? 4.582 12.57 -9.203 1 91.69 491 LEU B N 1
ATOM 9272 C CA . LEU B 1 491 ? 4.207 11.773 -10.359 1 91.69 491 LEU B CA 1
ATOM 9273 C C . LEU B 1 491 ? 4.801 12.359 -11.641 1 91.69 491 LEU B C 1
ATOM 9275 O O . LEU B 1 491 ? 5.359 11.625 -12.461 1 91.69 491 LEU B O 1
ATOM 9279 N N . LEU B 1 492 ? 4.68 13.656 -11.75 1 94.88 492 LEU B N 1
ATOM 9280 C CA . LEU B 1 492 ? 5.168 14.312 -12.961 1 94.88 492 LEU B CA 1
ATOM 9281 C C . LEU B 1 492 ? 6.695 14.289 -13.008 1 94.88 492 LEU B C 1
ATOM 9283 O O . LEU B 1 492 ? 7.285 14.109 -14.07 1 94.88 492 LEU B O 1
ATOM 9287 N N . ALA B 1 493 ? 7.332 14.547 -11.883 1 97.69 493 ALA B N 1
ATOM 9288 C CA . ALA B 1 493 ? 8.789 14.508 -11.836 1 97.69 493 ALA B CA 1
ATOM 9289 C C . ALA B 1 493 ? 9.312 13.125 -12.242 1 97.69 493 ALA B C 1
ATOM 9291 O O . ALA B 1 493 ? 10.297 13.016 -12.969 1 97.69 493 ALA B O 1
ATOM 9292 N N . LYS B 1 494 ? 8.68 12.117 -11.742 1 94.94 494 LYS B N 1
ATOM 9293 C CA . LYS B 1 494 ? 9.07 10.758 -12.109 1 94.94 494 LYS B CA 1
ATOM 9294 C C . LYS B 1 494 ? 8.906 10.523 -13.609 1 94.94 494 LYS B C 1
ATOM 9296 O O . LYS B 1 494 ? 9.797 9.953 -14.25 1 94.94 494 LYS B O 1
ATOM 9301 N N . TRP B 1 495 ? 7.793 10.945 -14.141 1 92.81 495 TRP B N 1
ATOM 9302 C CA . TRP B 1 495 ? 7.516 10.742 -15.555 1 92.81 495 TRP B CA 1
ATOM 9303 C C . TRP B 1 495 ? 8.562 11.43 -16.422 1 92.81 495 TRP B C 1
ATOM 9305 O O . TRP B 1 495 ? 9.039 10.859 -17.406 1 92.81 495 TRP B O 1
ATOM 9315 N N . VAL B 1 496 ? 8.914 12.625 -16.062 1 96.56 496 VAL B N 1
ATOM 9316 C CA . VAL B 1 496 ? 9.898 13.383 -16.812 1 96.56 496 VAL B CA 1
ATOM 9317 C C . VAL B 1 496 ? 11.266 12.719 -16.688 1 96.56 496 VAL B C 1
ATOM 9319 O O . VAL B 1 496 ? 11.984 12.57 -17.688 1 96.56 496 VAL B O 1
ATOM 9322 N N . GLY B 1 497 ? 11.609 12.359 -15.5 1 96.75 497 GLY B N 1
ATOM 9323 C CA . GLY B 1 497 ? 12.883 11.688 -15.281 1 96.75 497 GLY B CA 1
ATOM 9324 C C . GLY B 1 497 ? 13 10.375 -16.031 1 96.75 497 GLY B C 1
ATOM 9325 O O . GLY B 1 497 ? 14.055 10.062 -16.594 1 96.75 497 GLY B O 1
ATOM 9326 N N . ASP B 1 498 ? 11.906 9.617 -16.078 1 93.31 498 ASP B N 1
ATOM 9327 C CA . ASP B 1 498 ? 11.898 8.297 -16.703 1 93.31 498 ASP B CA 1
ATOM 9328 C C . ASP B 1 498 ? 12.133 8.391 -18.203 1 93.31 498 ASP B C 1
ATOM 9330 O O . ASP B 1 498 ? 12.57 7.422 -18.828 1 93.31 498 ASP B O 1
ATOM 9334 N N . TYR B 1 499 ? 11.844 9.5 -18.734 1 92.81 499 TYR B N 1
ATOM 9335 C CA . TYR B 1 499 ? 12.055 9.688 -20.172 1 92.81 499 TYR B CA 1
ATOM 9336 C C . TYR B 1 499 ? 13.539 9.68 -20.5 1 92.81 499 TYR B C 1
ATOM 9338 O O . TYR B 1 499 ? 13.93 9.312 -21.609 1 92.81 499 TYR B O 1
ATOM 9346 N N . PHE B 1 500 ? 14.352 10 -19.484 1 94.12 500 PHE B N 1
ATOM 9347 C CA . PHE B 1 500 ? 15.766 10.18 -19.781 1 94.12 500 PHE B CA 1
ATOM 9348 C C . PHE B 1 500 ? 16.578 9 -19.25 1 94.12 500 PHE B C 1
ATOM 9350 O O . PHE B 1 500 ? 17.484 8.5 -19.938 1 94.12 500 PHE B O 1
ATOM 9357 N N . ASN B 1 501 ? 16.328 8.617 -18.062 1 95 501 ASN B N 1
ATOM 9358 C CA . ASN B 1 501 ? 17.062 7.5 -17.484 1 95 501 ASN B CA 1
ATOM 9359 C C . ASN B 1 501 ? 16.297 6.852 -16.344 1 95 501 ASN B C 1
ATOM 9361 O O . ASN B 1 501 ? 15.125 7.168 -16.109 1 95 501 ASN B O 1
ATOM 9365 N N . HIS B 1 502 ? 16.953 5.844 -15.68 1 92.62 502 HIS B N 1
ATOM 9366 C CA . HIS B 1 502 ? 16.328 5.109 -14.594 1 92.62 502 HIS B CA 1
ATOM 9367 C C . HIS B 1 502 ? 16.625 5.754 -13.242 1 92.62 502 HIS B C 1
ATOM 9369 O O . HIS B 1 502 ? 17.469 6.637 -13.148 1 92.62 502 HIS B O 1
ATOM 9375 N N . GLY B 1 503 ? 15.914 5.332 -12.273 1 94 503 GLY B N 1
ATOM 9376 C CA . GLY B 1 503 ? 16.188 5.785 -10.922 1 94 503 GLY B CA 1
ATOM 9377 C C . GLY B 1 503 ? 17.578 5.406 -10.438 1 94 503 GLY B C 1
ATOM 9378 O O . GLY B 1 503 ? 18.156 4.43 -10.914 1 94 503 GLY B O 1
ATOM 9379 N N . ILE B 1 504 ? 18.031 6.078 -9.516 1 96.06 504 ILE B N 1
ATOM 9380 C CA . ILE B 1 504 ? 19.422 5.949 -9.086 1 96.06 504 ILE B CA 1
ATOM 9381 C C . ILE B 1 504 ? 19.656 4.562 -8.492 1 96.06 504 ILE B C 1
ATOM 9383 O O . ILE B 1 504 ? 20.703 3.963 -8.695 1 96.06 504 ILE B O 1
ATOM 9387 N N . TYR B 1 505 ? 18.766 4.035 -7.762 1 93.19 505 TYR B N 1
ATOM 9388 C CA . TYR B 1 505 ? 18.938 2.734 -7.129 1 93.19 505 TYR B CA 1
ATOM 9389 C C . TYR B 1 505 ? 18.969 1.619 -8.172 1 93.19 505 TYR B C 1
ATOM 9391 O O . TYR B 1 505 ? 19.812 0.718 -8.102 1 93.19 505 TYR B O 1
ATOM 9399 N N . ASP B 1 506 ? 18.094 1.676 -9.117 1 91.31 506 ASP B N 1
ATOM 9400 C CA . ASP B 1 506 ? 18.078 0.69 -10.195 1 91.31 506 ASP B CA 1
ATOM 9401 C C . ASP B 1 506 ? 19.328 0.797 -11.055 1 91.31 506 ASP B C 1
ATOM 9403 O O . ASP B 1 506 ? 19.844 -0.214 -11.539 1 91.31 506 ASP B O 1
ATOM 9407 N N . MET B 1 507 ? 19.75 2.02 -11.242 1 93.5 507 MET B N 1
ATOM 9408 C CA . MET B 1 507 ? 20.953 2.24 -12.023 1 93.5 507 MET B CA 1
ATOM 9409 C C . MET B 1 507 ? 22.156 1.576 -11.359 1 93.5 507 MET B C 1
ATOM 9411 O O . MET B 1 507 ? 22.984 0.97 -12.031 1 93.5 507 MET B O 1
ATOM 9415 N N . HIS B 1 508 ? 22.219 1.671 -10.078 1 93.12 508 HIS B N 1
ATOM 9416 C CA . HIS B 1 508 ? 23.344 1.072 -9.367 1 93.12 508 HIS B CA 1
ATOM 9417 C C . HIS B 1 508 ? 23.219 -0.447 -9.328 1 93.12 508 HIS B C 1
ATOM 9419 O O . HIS B 1 508 ? 24.234 -1.154 -9.336 1 93.12 508 HIS B O 1
ATOM 9425 N N . ILE B 1 509 ? 22.047 -0.996 -9.289 1 91.44 509 ILE B N 1
ATOM 9426 C CA . ILE B 1 509 ? 21.844 -2.438 -9.359 1 91.44 509 ILE B CA 1
ATOM 9427 C C . ILE B 1 509 ? 22.328 -2.963 -10.711 1 91.44 509 ILE B C 1
ATOM 9429 O O . ILE B 1 509 ? 23 -3.99 -10.781 1 91.44 509 ILE B O 1
ATOM 9433 N N . HIS B 1 510 ? 22.031 -2.234 -11.742 1 88.75 510 HIS B N 1
ATOM 9434 C CA . HIS B 1 510 ? 22.422 -2.627 -13.094 1 88.75 510 HIS B CA 1
ATOM 9435 C C . HIS B 1 510 ? 23.938 -2.535 -13.266 1 88.75 510 HIS B C 1
ATOM 9437 O O . HIS B 1 510 ? 24.547 -3.381 -13.93 1 88.75 510 HIS B O 1
ATOM 9443 N N . LEU B 1 511 ? 24.5 -1.495 -12.703 1 90.69 511 LEU B N 1
ATOM 9444 C CA . LEU B 1 511 ? 25.938 -1.3 -12.805 1 90.69 511 LEU B CA 1
ATOM 9445 C C . LEU B 1 511 ? 26.703 -2.412 -12.086 1 90.69 511 LEU B C 1
ATOM 9447 O O . LEU B 1 511 ? 27.797 -2.799 -12.5 1 90.69 511 LEU B O 1
ATOM 9451 N N . ASN B 1 512 ? 26.031 -2.953 -11.039 1 88.69 512 ASN B N 1
ATOM 9452 C CA . ASN B 1 512 ? 26.641 -4.062 -10.305 1 88.69 512 ASN B CA 1
ATOM 9453 C C . ASN B 1 512 ? 26.281 -5.406 -10.922 1 88.69 512 ASN B C 1
ATOM 9455 O O . ASN B 1 512 ? 26.609 -6.461 -10.375 1 88.69 512 ASN B O 1
ATOM 9459 N N . LYS B 1 513 ? 25.453 -5.457 -11.945 1 84 513 LYS B N 1
ATOM 9460 C CA . LYS B 1 513 ? 25.094 -6.629 -12.742 1 84 513 LYS B CA 1
ATOM 9461 C C . LYS B 1 513 ? 24.344 -7.66 -11.898 1 84 513 LYS B C 1
ATOM 9463 O O . LYS B 1 513 ? 24.641 -8.859 -11.977 1 84 513 LYS B O 1
ATOM 9468 N N . VAL B 1 514 ? 23.594 -7.164 -11.031 1 85 514 VAL B N 1
ATOM 9469 C CA . VAL B 1 514 ? 22.781 -8.055 -10.219 1 85 514 VAL B CA 1
ATOM 9470 C C . VAL B 1 514 ? 21.516 -8.438 -10.984 1 85 514 VAL B C 1
ATOM 9472 O O . VAL B 1 514 ? 20.828 -7.57 -11.539 1 85 514 VAL B O 1
ATOM 9475 N N . PRO B 1 515 ? 21.203 -9.688 -11.062 1 81.31 515 PRO B N 1
ATOM 9476 C CA . PRO B 1 515 ? 20.062 -10.141 -11.859 1 81.31 515 PRO B CA 1
ATOM 9477 C C . PRO B 1 515 ? 18.734 -9.953 -11.133 1 81.31 515 PRO B C 1
ATOM 9479 O O . PRO B 1 515 ? 18.188 -10.906 -10.57 1 81.31 515 PRO B O 1
ATOM 9482 N N . ILE B 1 516 ? 18.172 -8.82 -11.203 1 80.69 516 ILE B N 1
ATOM 9483 C CA . ILE B 1 516 ? 16.844 -8.555 -10.648 1 80.69 516 ILE B CA 1
ATOM 9484 C C . ILE B 1 516 ? 15.82 -8.461 -11.781 1 80.69 516 ILE B C 1
ATOM 9486 O O . ILE B 1 516 ? 16.109 -7.902 -12.844 1 80.69 516 ILE B O 1
ATOM 9490 N N . LEU B 1 517 ? 14.758 -9.141 -11.594 1 78.62 517 LEU B N 1
ATOM 9491 C CA . LEU B 1 517 ? 13.703 -9.102 -12.602 1 78.62 517 LEU B CA 1
ATOM 9492 C C . LEU B 1 517 ? 12.852 -7.848 -12.438 1 78.62 517 LEU B C 1
ATOM 9494 O O . LEU B 1 517 ? 12.523 -7.457 -11.312 1 78.62 517 LEU B O 1
ATOM 9498 N N . PRO B 1 518 ? 12.547 -7.238 -13.523 1 77.38 518 PRO B N 1
ATOM 9499 C CA . PRO B 1 518 ? 11.664 -6.07 -13.453 1 77.38 518 PRO B CA 1
ATOM 9500 C C . PRO B 1 518 ? 10.227 -6.438 -13.07 1 77.38 518 PRO B C 1
ATOM 9502 O O . PRO B 1 518 ? 9.906 -7.621 -12.93 1 77.38 518 PRO B O 1
ATOM 9505 N N . TRP B 1 519 ? 9.422 -5.438 -12.898 1 71.69 519 TRP B N 1
ATOM 9506 C CA . TRP B 1 519 ? 8.039 -5.613 -12.453 1 71.69 519 TRP B CA 1
ATOM 9507 C C . TRP B 1 519 ? 7.188 -6.234 -13.555 1 71.69 519 TRP B C 1
ATOM 9509 O O . TRP B 1 519 ? 6.238 -6.965 -13.273 1 71.69 519 TRP B O 1
ATOM 9519 N N . GLU B 1 520 ? 7.539 -5.891 -14.797 1 77.94 520 GLU B N 1
ATOM 9520 C CA . GLU B 1 520 ? 6.77 -6.391 -15.93 1 77.94 520 GLU B CA 1
ATOM 9521 C C . GLU B 1 520 ? 7.656 -7.152 -16.906 1 77.94 520 GLU B C 1
ATOM 9523 O O . GLU B 1 520 ? 8.844 -6.848 -17.047 1 77.94 520 GLU B O 1
ATOM 9528 N N . PRO B 1 521 ? 6.984 -8.156 -17.469 1 83.62 521 PRO B N 1
ATOM 9529 C CA . PRO B 1 521 ? 7.738 -8.828 -18.531 1 83.62 521 PRO B CA 1
ATOM 9530 C C . PRO B 1 521 ? 8.055 -7.91 -19.719 1 83.62 521 PRO B C 1
ATOM 9532 O O . PRO B 1 521 ? 7.379 -6.895 -19.906 1 83.62 521 PRO B O 1
ATOM 9535 N N . PRO B 1 522 ? 9.031 -8.234 -20.422 1 81.44 522 PRO B N 1
ATOM 9536 C CA . PRO B 1 522 ? 9.352 -7.418 -21.594 1 81.44 522 PRO B CA 1
ATOM 9537 C C . PRO B 1 522 ? 8.172 -7.297 -22.562 1 81.44 522 PRO B C 1
ATOM 9539 O O . PRO B 1 522 ? 7.387 -8.234 -22.703 1 81.44 522 PRO B O 1
ATOM 9542 N N . ALA B 1 523 ? 8.133 -6.191 -23.219 1 81.56 523 ALA B N 1
ATOM 9543 C CA . ALA B 1 523 ? 7.035 -5.914 -24.141 1 81.56 523 ALA B CA 1
ATOM 9544 C C . ALA B 1 523 ? 7.066 -6.879 -25.328 1 81.56 523 ALA B C 1
ATOM 9546 O O . ALA B 1 523 ? 8.133 -7.211 -25.844 1 81.56 523 ALA B O 1
ATOM 9547 N N . LEU B 1 524 ? 5.879 -7.332 -25.75 1 83.88 524 LEU B N 1
ATOM 9548 C CA . LEU B 1 524 ? 5.688 -8.125 -26.953 1 83.88 524 LEU B CA 1
ATOM 9549 C C . LEU B 1 524 ? 6.52 -9.406 -26.906 1 83.88 524 LEU B C 1
ATOM 9551 O O . LEU B 1 524 ? 7.223 -9.734 -27.859 1 83.88 524 LEU B O 1
ATOM 9555 N N . SER B 1 525 ? 6.539 -10.047 -25.672 1 84.81 525 SER B N 1
ATOM 9556 C CA . SER B 1 525 ? 7.383 -11.227 -25.484 1 84.81 525 SER B CA 1
ATOM 9557 C C . SER B 1 525 ? 6.547 -12.492 -25.406 1 84.81 525 SER B C 1
ATOM 9559 O O . SER B 1 525 ? 7.035 -13.531 -24.953 1 84.81 525 SER B O 1
ATOM 9561 N N . THR B 1 526 ? 5.344 -12.43 -25.812 1 87.56 526 THR B N 1
ATOM 9562 C CA . THR B 1 526 ? 4.469 -13.594 -25.719 1 87.56 526 THR B CA 1
ATOM 9563 C C . THR B 1 526 ? 4.938 -14.695 -26.656 1 87.56 526 THR B C 1
ATOM 9565 O O . THR B 1 526 ? 4.668 -15.875 -26.422 1 87.56 526 THR B O 1
ATOM 9568 N N . ASN B 1 527 ? 5.629 -14.328 -27.672 1 88.12 527 ASN B N 1
ATOM 9569 C CA . ASN B 1 527 ? 6.055 -15.305 -28.672 1 88.12 527 ASN B CA 1
ATOM 9570 C C . ASN B 1 527 ? 7.355 -15.992 -28.281 1 88.12 527 ASN B C 1
ATOM 9572 O O . ASN B 1 527 ? 7.812 -16.922 -28.953 1 88.12 527 ASN B O 1
ATOM 9576 N N . ILE B 1 528 ? 7.93 -15.617 -27.203 1 90.56 528 ILE B N 1
ATOM 9577 C CA . ILE B 1 528 ? 9.102 -16.281 -26.641 1 90.56 528 ILE B CA 1
ATOM 9578 C C . ILE B 1 528 ? 8.656 -17.391 -25.688 1 90.56 528 ILE B C 1
ATOM 9580 O O . ILE B 1 528 ? 7.93 -17.141 -24.734 1 90.56 528 ILE B O 1
ATOM 9584 N N . GLN B 1 529 ? 9.094 -18.562 -26 1 93 529 GLN B N 1
ATOM 9585 C CA . GLN B 1 529 ? 8.633 -19.719 -25.234 1 93 529 GLN B CA 1
ATOM 9586 C C . GLN B 1 529 ? 9.695 -20.172 -24.234 1 93 529 GLN B C 1
ATOM 9588 O O . GLN B 1 529 ? 10.852 -19.75 -24.328 1 93 529 GLN B O 1
ATOM 9593 N N . ALA B 1 530 ? 9.289 -20.984 -23.344 1 93.94 530 ALA B N 1
ATOM 9594 C CA . ALA B 1 530 ? 10.164 -21.516 -22.297 1 93.94 530 ALA B CA 1
ATOM 9595 C C . ALA B 1 530 ? 11.375 -22.219 -22.891 1 93.94 530 ALA B C 1
ATOM 9597 O O . ALA B 1 530 ? 12.484 -22.125 -22.359 1 93.94 530 ALA B O 1
ATOM 9598 N N . ARG B 1 531 ? 11.211 -22.859 -24.016 1 91.56 531 ARG B N 1
ATOM 9599 C CA . ARG B 1 531 ? 12.273 -23.625 -24.672 1 91.56 531 ARG B CA 1
ATOM 9600 C C . ARG B 1 531 ? 13.414 -22.719 -25.109 1 91.56 531 ARG B C 1
ATOM 9602 O O . ARG B 1 531 ? 14.562 -23.172 -25.234 1 91.56 531 ARG B O 1
ATOM 9609 N N . GLU B 1 532 ? 13.07 -21.516 -25.266 1 90.06 532 GLU B N 1
ATOM 9610 C CA . GLU B 1 532 ? 14.07 -20.562 -25.75 1 90.06 532 GLU B CA 1
ATOM 9611 C C . GLU B 1 532 ? 14.836 -19.922 -24.594 1 90.06 532 GLU B C 1
ATOM 9613 O O . GLU B 1 532 ? 15.922 -19.375 -24.797 1 90.06 532 GLU B O 1
ATOM 9618 N N . VAL B 1 533 ? 14.344 -20.047 -23.453 1 91.25 533 VAL B N 1
ATOM 9619 C CA . VAL B 1 533 ? 14.922 -19.328 -22.328 1 91.25 533 VAL B CA 1
ATOM 9620 C C . VAL B 1 533 ? 15.516 -20.312 -21.328 1 91.25 533 VAL B C 1
ATOM 9622 O O . VAL B 1 533 ? 16.422 -19.969 -20.562 1 91.25 533 VAL B O 1
ATOM 9625 N N . MET B 1 534 ? 15.109 -21.516 -21.375 1 91.81 534 MET B N 1
ATOM 9626 C CA . MET B 1 534 ? 15.453 -22.484 -20.344 1 91.81 534 MET B CA 1
ATOM 9627 C C . MET B 1 534 ? 16.906 -22.953 -20.5 1 91.81 534 MET B C 1
ATOM 9629 O O . MET B 1 534 ? 17.484 -22.828 -21.578 1 91.81 534 MET B O 1
ATOM 9633 N N . GLY B 1 535 ? 17.484 -23.344 -19.328 1 88.94 535 GLY B N 1
ATOM 9634 C CA . GLY B 1 535 ? 18.766 -24.016 -19.359 1 88.94 535 GLY B CA 1
ATOM 9635 C C . GLY B 1 535 ? 18.656 -25.5 -19.688 1 88.94 535 GLY B C 1
ATOM 9636 O O . GLY B 1 535 ? 17.812 -26.203 -19.141 1 88.94 535 GLY B O 1
ATOM 9637 N N . THR B 1 536 ? 19.312 -25.906 -20.656 1 87.62 536 THR B N 1
ATOM 9638 C CA . THR B 1 536 ? 19.375 -27.297 -21.094 1 87.62 536 THR B CA 1
ATOM 9639 C C . THR B 1 536 ? 20.797 -27.703 -21.453 1 87.62 536 THR B C 1
ATOM 9641 O O . THR B 1 536 ? 21.578 -26.875 -21.953 1 87.62 536 THR B O 1
ATOM 9644 N N . PRO B 1 537 ? 21.312 -29.062 -21.078 1 86 537 PRO B N 1
ATOM 9645 C CA . PRO B 1 537 ? 20.594 -30.172 -20.469 1 86 537 PRO B CA 1
ATOM 9646 C C . PRO B 1 537 ? 20.469 -30.016 -18.953 1 86 537 PRO B C 1
ATOM 9648 O O . PRO B 1 537 ? 21.312 -29.359 -18.328 1 86 537 PRO B O 1
ATOM 9651 N N . VAL B 1 538 ? 19.5 -30.625 -18.406 1 90.69 538 VAL B N 1
ATOM 9652 C CA . VAL B 1 538 ? 19.234 -30.547 -16.984 1 90.69 538 VAL B CA 1
ATOM 9653 C C . VAL B 1 538 ? 19.906 -31.703 -16.25 1 90.69 538 VAL B C 1
ATOM 9655 O O . VAL B 1 538 ? 19.906 -32.844 -16.75 1 90.69 538 VAL B O 1
ATOM 9658 N N . VAL B 1 539 ? 20.578 -31.406 -15.203 1 91.75 539 VAL B N 1
ATOM 9659 C CA . VAL B 1 539 ? 21.156 -32.438 -14.352 1 91.75 539 VAL B CA 1
ATOM 9660 C C . VAL B 1 539 ? 20.094 -32.969 -13.383 1 91.75 539 VAL B C 1
ATOM 9662 O O . VAL B 1 539 ? 19.578 -32.219 -12.555 1 91.75 539 VAL B O 1
ATOM 9665 N N . THR B 1 540 ? 19.719 -34.156 -13.547 1 94.25 540 THR B N 1
ATOM 9666 C CA . THR B 1 540 ? 18.688 -34.781 -12.703 1 94.25 540 THR B CA 1
ATOM 9667 C C . THR B 1 540 ? 19.281 -35.875 -11.844 1 94.25 540 THR B C 1
ATOM 9669 O O . THR B 1 540 ? 20.359 -36.406 -12.141 1 94.25 540 THR B O 1
ATOM 9672 N N . LEU B 1 541 ? 18.719 -36.188 -10.742 1 95.69 541 LEU B N 1
ATOM 9673 C CA . LEU B 1 541 ? 19.047 -37.312 -9.875 1 95.69 541 LEU B CA 1
ATOM 9674 C C . LEU B 1 541 ? 17.891 -38.281 -9.797 1 95.69 541 LEU B C 1
ATOM 9676 O O . LEU B 1 541 ? 16.734 -37.938 -10.023 1 95.69 541 LEU B O 1
ATOM 9680 N N . ARG B 1 542 ? 18.25 -39.469 -9.477 1 96 542 ARG B N 1
ATOM 9681 C CA . ARG B 1 542 ? 17.219 -40.5 -9.305 1 96 542 ARG B CA 1
ATOM 9682 C C . ARG B 1 542 ? 16.625 -40.438 -7.906 1 96 542 ARG B C 1
ATOM 9684 O O . ARG B 1 542 ? 17.172 -39.781 -7.016 1 96 542 ARG B O 1
ATOM 9691 N N . THR B 1 543 ? 15.531 -41.094 -7.723 1 96.19 543 THR B N 1
ATOM 9692 C CA . THR B 1 543 ? 14.844 -41.094 -6.434 1 96.19 543 THR B CA 1
ATOM 9693 C C . THR B 1 543 ? 15.719 -41.719 -5.355 1 96.19 543 THR B C 1
ATOM 9695 O O . THR B 1 543 ? 15.727 -41.25 -4.207 1 96.19 543 THR B O 1
ATOM 9698 N N . VAL B 1 544 ? 16.438 -42.812 -5.73 1 96.19 544 VAL B N 1
ATOM 9699 C CA . VAL B 1 544 ? 17.344 -43.469 -4.809 1 96.19 544 VAL B CA 1
ATOM 9700 C C . VAL B 1 544 ? 18.734 -43.562 -5.441 1 96.19 544 VAL B C 1
ATOM 9702 O O . VAL B 1 544 ? 19.156 -44.656 -5.855 1 96.19 544 VAL B O 1
ATOM 9705 N N . PRO B 1 545 ? 19.406 -42.531 -5.457 1 96 545 PRO B N 1
ATOM 9706 C CA . PRO B 1 545 ? 20.719 -42.531 -6.098 1 96 545 PRO B CA 1
ATOM 9707 C C . PRO B 1 545 ? 21.828 -43.094 -5.203 1 96 545 PRO B C 1
ATOM 9709 O O . PRO B 1 545 ? 21.641 -43.219 -3.986 1 96 545 PRO B O 1
ATOM 9712 N N . LEU B 1 546 ? 22.938 -43.438 -5.922 1 95.69 546 LEU B N 1
ATOM 9713 C CA . LEU B 1 546 ? 24.156 -43.781 -5.199 1 95.69 546 LEU B CA 1
ATOM 9714 C C . LEU B 1 546 ? 24.828 -42.531 -4.617 1 95.69 546 LEU B C 1
ATOM 9716 O O . LEU B 1 546 ? 24.75 -41.438 -5.207 1 95.69 546 LEU B O 1
ATOM 9720 N N . VAL B 1 547 ? 25.406 -42.781 -3.496 1 96.06 547 VAL B N 1
ATOM 9721 C CA . VAL B 1 547 ? 26.125 -41.656 -2.869 1 96.06 547 VAL B CA 1
ATOM 9722 C C . VAL B 1 547 ? 27.203 -41.125 -3.82 1 96.06 547 VAL B C 1
ATOM 9724 O O . VAL B 1 547 ? 27.438 -39.938 -3.895 1 96.06 547 VAL B O 1
ATOM 9727 N N . SER B 1 548 ? 27.797 -42 -4.594 1 94.56 548 SER B N 1
ATOM 9728 C CA . SER B 1 548 ? 28.812 -41.594 -5.551 1 94.56 548 SER B CA 1
ATOM 9729 C C . SER B 1 548 ? 28.25 -40.688 -6.629 1 94.56 548 SER B C 1
ATOM 9731 O O . SER B 1 548 ? 28.906 -39.75 -7.07 1 94.56 548 SER B O 1
ATOM 9733 N N . ASP B 1 549 ? 27.062 -41 -7.023 1 94.62 549 ASP B N 1
ATOM 9734 C CA . ASP B 1 549 ? 26.406 -40.156 -8.031 1 94.62 549 ASP B CA 1
ATOM 9735 C C . ASP B 1 549 ? 26.125 -38.75 -7.5 1 94.62 549 ASP B C 1
ATOM 9737 O O . ASP B 1 549 ? 26.281 -37.781 -8.219 1 94.62 549 ASP B O 1
ATOM 9741 N N . ILE B 1 550 ? 25.656 -38.719 -6.312 1 95.38 550 ILE B N 1
ATOM 9742 C CA . ILE B 1 550 ? 25.375 -37.438 -5.684 1 95.38 550 ILE B CA 1
ATOM 9743 C C . ILE B 1 550 ? 26.656 -36.625 -5.57 1 95.38 550 ILE B C 1
ATOM 9745 O O . ILE B 1 550 ? 26.688 -35.438 -5.914 1 95.38 550 ILE B O 1
ATOM 9749 N N . CYS B 1 551 ? 27.719 -37.25 -5.113 1 93.25 551 CYS B N 1
ATOM 9750 C CA . CYS B 1 551 ? 28.984 -36.562 -4.945 1 93.25 551 CYS B CA 1
ATOM 9751 C C . CYS B 1 551 ? 29.531 -36.094 -6.285 1 93.25 551 CYS B C 1
ATOM 9753 O O . CYS B 1 551 ? 30.109 -35 -6.375 1 93.25 551 CYS B O 1
ATOM 9755 N N . SER B 1 552 ? 29.344 -36.875 -7.285 1 91.81 552 SER B N 1
ATOM 9756 C CA . SER B 1 552 ? 29.797 -36.5 -8.617 1 91.81 552 SER B CA 1
ATOM 9757 C C . SER B 1 552 ? 29.062 -35.25 -9.125 1 91.81 552 SER B C 1
ATOM 9759 O O . SER B 1 552 ? 29.672 -34.375 -9.719 1 91.81 552 SER B O 1
ATOM 9761 N N . VAL B 1 553 ? 27.797 -35.25 -8.906 1 91.75 553 VAL B N 1
ATOM 9762 C CA . VAL B 1 553 ? 26.984 -34.156 -9.352 1 91.75 553 VAL B CA 1
ATOM 9763 C C . VAL B 1 553 ? 27.359 -32.875 -8.578 1 91.75 553 VAL B C 1
ATOM 9765 O O . VAL B 1 553 ? 27.469 -31.797 -9.156 1 91.75 553 VAL B O 1
ATOM 9768 N N . LEU B 1 554 ? 27.609 -32.969 -7.305 1 91.12 554 LEU B N 1
ATOM 9769 C CA . LEU B 1 554 ? 27.875 -31.828 -6.453 1 91.12 554 LEU B CA 1
ATOM 9770 C C . LEU B 1 554 ? 29.297 -31.328 -6.66 1 91.12 554 LEU B C 1
ATOM 9772 O O . LEU B 1 554 ? 29.578 -30.141 -6.441 1 91.12 554 LEU B O 1
ATOM 9776 N N . SER B 1 555 ? 30.203 -32.188 -7.059 1 88.44 555 SER B N 1
ATOM 9777 C CA . SER B 1 555 ? 31.594 -31.812 -7.207 1 88.44 555 SER B CA 1
ATOM 9778 C C . SER B 1 555 ? 31.859 -31.188 -8.578 1 88.44 555 SER B C 1
ATOM 9780 O O . SER B 1 555 ? 32.875 -30.5 -8.773 1 88.44 555 SER B O 1
ATOM 9782 N N . ASP B 1 556 ? 30.984 -31.438 -9.453 1 86.62 556 ASP B N 1
ATOM 9783 C CA . ASP B 1 556 ? 31.156 -30.875 -10.789 1 86.62 556 ASP B CA 1
ATOM 9784 C C . ASP B 1 556 ? 30.922 -29.375 -10.789 1 86.62 556 ASP B C 1
ATOM 9786 O O . ASP B 1 556 ? 29.828 -28.906 -10.5 1 86.62 556 ASP B O 1
ATOM 9790 N N . PRO B 1 557 ? 31.953 -28.641 -11.109 1 79.19 557 PRO B N 1
ATOM 9791 C CA . PRO B 1 557 ? 31.828 -27.188 -11.086 1 79.19 557 PRO B CA 1
ATOM 9792 C C . PRO B 1 557 ? 30.844 -26.656 -12.125 1 79.19 557 PRO B C 1
ATOM 9794 O O . PRO B 1 557 ? 30.328 -25.547 -11.984 1 79.19 557 PRO B O 1
ATOM 9797 N N . ARG B 1 558 ? 30.672 -27.453 -13.156 1 74.38 558 ARG B N 1
ATOM 9798 C CA . ARG B 1 558 ? 29.734 -27.047 -14.203 1 74.38 558 ARG B CA 1
ATOM 9799 C C . ARG B 1 558 ? 28.297 -27.156 -13.727 1 74.38 558 ARG B C 1
ATOM 9801 O O . ARG B 1 558 ? 27.391 -26.562 -14.32 1 74.38 558 ARG B O 1
ATOM 9808 N N . ASN B 1 559 ? 28.062 -27.828 -12.586 1 73.88 559 ASN B N 1
ATOM 9809 C CA . ASN B 1 559 ? 26.719 -28.109 -12.078 1 73.88 559 ASN B CA 1
ATOM 9810 C C . ASN B 1 559 ? 26.469 -27.438 -10.727 1 73.88 559 ASN B C 1
ATOM 9812 O O . ASN B 1 559 ? 25.891 -28.031 -9.82 1 73.88 559 ASN B O 1
ATOM 9816 N N . CYS B 1 560 ? 26.922 -26.312 -10.562 1 75.56 560 CYS B N 1
ATOM 9817 C CA . CYS B 1 560 ? 26.75 -25.625 -9.289 1 75.56 560 CYS B CA 1
ATOM 9818 C C . CYS B 1 560 ? 25.359 -24.984 -9.195 1 75.56 560 CYS B C 1
ATOM 9820 O O . CYS B 1 560 ? 25.234 -23.781 -9.008 1 75.56 560 CYS B O 1
ATOM 9822 N N . HIS B 1 561 ? 24.406 -25.922 -9.336 1 83.25 561 HIS B N 1
ATOM 9823 C CA . HIS B 1 561 ? 23.016 -25.469 -9.234 1 83.25 561 HIS B CA 1
ATOM 9824 C C . HIS B 1 561 ? 22.516 -25.531 -7.797 1 83.25 561 HIS B C 1
ATOM 9826 O O . HIS B 1 561 ? 23.156 -26.141 -6.938 1 83.25 561 HIS B O 1
ATOM 9832 N N . SER B 1 562 ? 21.5 -24.844 -7.57 1 85.94 562 SER B N 1
ATOM 9833 C CA . SER B 1 562 ? 20.953 -24.797 -6.219 1 85.94 562 SER B CA 1
ATOM 9834 C C . SER B 1 562 ? 19.812 -25.797 -6.051 1 85.94 562 SER B C 1
ATOM 9836 O O . SER B 1 562 ? 19.422 -26.125 -4.926 1 85.94 562 SER B O 1
ATOM 9838 N N . GLY B 1 563 ? 19.312 -26.297 -7.062 1 90.81 563 GLY B N 1
ATOM 9839 C CA . GLY B 1 563 ? 18.234 -27.266 -7.047 1 90.81 563 GLY B CA 1
ATOM 9840 C C . GLY B 1 563 ? 18.328 -28.281 -8.164 1 90.81 563 GLY B C 1
ATOM 9841 O O . GLY B 1 563 ? 18.75 -27.953 -9.281 1 90.81 563 GLY B O 1
ATOM 9842 N N . TYR B 1 564 ? 17.969 -29.562 -7.836 1 94.12 564 TYR B N 1
ATOM 9843 C CA . TYR B 1 564 ? 18.047 -30.656 -8.797 1 94.12 564 TYR B CA 1
ATOM 9844 C C . TYR B 1 564 ? 16.703 -31.375 -8.914 1 94.12 564 TYR B C 1
ATOM 9846 O O . TYR B 1 564 ? 16.156 -31.812 -7.906 1 94.12 564 TYR B O 1
ATOM 9854 N N . PRO B 1 565 ? 16.203 -31.422 -10.141 1 95.94 565 PRO B N 1
ATOM 9855 C CA . PRO B 1 565 ? 15.008 -32.25 -10.312 1 95.94 565 PRO B CA 1
ATOM 9856 C C . PRO B 1 565 ? 15.281 -33.719 -10.102 1 95.94 565 PRO B C 1
ATOM 9858 O O . PRO B 1 565 ? 16.359 -34.219 -10.461 1 95.94 565 PRO B O 1
ATOM 9861 N N . ILE B 1 566 ? 14.352 -34.344 -9.562 1 97.19 566 ILE B N 1
ATOM 9862 C CA . ILE B 1 566 ? 14.438 -35.781 -9.305 1 97.19 566 ILE B CA 1
ATOM 9863 C C . ILE B 1 566 ? 13.523 -36.531 -10.266 1 97.19 566 ILE B C 1
ATOM 9865 O O . ILE B 1 566 ? 12.375 -36.156 -10.477 1 97.19 566 ILE B O 1
ATOM 9869 N N . THR B 1 567 ? 14.07 -37.594 -10.883 1 96.06 567 THR B N 1
ATOM 9870 C CA . THR B 1 567 ? 13.305 -38.406 -11.82 1 96.06 567 THR B CA 1
ATOM 9871 C C . THR B 1 567 ? 13.312 -39.875 -11.398 1 96.06 567 THR B C 1
ATOM 9873 O O . THR B 1 567 ? 14.195 -40.312 -10.656 1 96.06 567 THR B O 1
ATOM 9876 N N . ASP B 1 568 ? 12.305 -40.562 -11.773 1 94.44 568 ASP B N 1
ATOM 9877 C CA . ASP B 1 568 ? 12.242 -42 -11.469 1 94.44 568 ASP B CA 1
ATOM 9878 C C . ASP B 1 568 ? 12.93 -42.812 -12.555 1 94.44 568 ASP B C 1
ATOM 9880 O O . ASP B 1 568 ? 13.625 -42.25 -13.414 1 94.44 568 ASP B O 1
ATOM 9884 N N . SER B 1 569 ? 12.797 -44.094 -12.484 1 91 569 SER B N 1
ATOM 9885 C CA . SER B 1 569 ? 13.484 -45.031 -13.383 1 91 569 SER B CA 1
ATOM 9886 C C . SER B 1 569 ? 12.992 -44.844 -14.82 1 91 569 SER B C 1
ATOM 9888 O O . SER B 1 569 ? 13.734 -45.125 -15.766 1 91 569 SER B O 1
ATOM 9890 N N . GLU B 1 570 ? 11.812 -44.344 -14.945 1 91.06 570 GLU B N 1
ATOM 9891 C CA . GLU B 1 570 ? 11.25 -44.125 -16.281 1 91.06 570 GLU B CA 1
ATOM 9892 C C . GLU B 1 570 ? 11.555 -42.75 -16.797 1 91.06 570 GLU B C 1
ATOM 9894 O O . GLU B 1 570 ? 11.133 -42.375 -17.906 1 91.06 570 GLU B O 1
ATOM 9899 N N . GLY B 1 571 ? 12.211 -42 -16.031 1 90.62 571 GLY B N 1
ATOM 9900 C CA . GLY B 1 571 ? 12.562 -40.625 -16.453 1 90.62 571 GLY B CA 1
ATOM 9901 C C . GLY B 1 571 ? 11.492 -39.625 -16.141 1 90.62 571 GLY B C 1
ATOM 9902 O O . GLY B 1 571 ? 11.562 -38.469 -16.594 1 90.62 571 GLY B O 1
ATOM 9903 N N . LYS B 1 572 ? 10.562 -40 -15.367 1 94.88 572 LYS B N 1
ATOM 9904 C CA . LYS B 1 572 ? 9.461 -39.125 -15.031 1 94.88 572 LYS B CA 1
ATOM 9905 C C . LYS B 1 572 ? 9.812 -38.219 -13.844 1 94.88 572 LYS B C 1
ATOM 9907 O O . LYS B 1 572 ? 10.492 -38.656 -12.914 1 94.88 572 LYS B O 1
ATOM 9912 N N . PHE B 1 573 ? 9.289 -37.031 -13.898 1 95.44 573 PHE B N 1
ATOM 9913 C CA . PHE B 1 573 ? 9.578 -36 -12.891 1 95.44 573 PHE B CA 1
ATOM 9914 C C . PHE B 1 573 ? 8.898 -36.375 -11.57 1 95.44 573 PHE B C 1
ATOM 9916 O O . PHE B 1 573 ? 7.715 -36.688 -11.539 1 95.44 573 PHE B O 1
ATOM 9923 N N . ARG B 1 574 ? 9.641 -36.25 -10.406 1 95.38 574 ARG B N 1
ATOM 9924 C CA . ARG B 1 574 ? 9.078 -36.625 -9.109 1 95.38 574 ARG B CA 1
ATOM 9925 C C . ARG B 1 574 ? 9.242 -35.5 -8.094 1 95.38 574 ARG B C 1
ATOM 9927 O O . ARG B 1 574 ? 8.664 -35.562 -7.004 1 95.38 574 ARG B O 1
ATOM 9934 N N . GLY B 1 575 ? 9.961 -34.531 -8.383 1 95.12 575 GLY B N 1
ATOM 9935 C CA . GLY B 1 575 ? 10.148 -33.438 -7.453 1 95.12 575 GLY B CA 1
ATOM 9936 C C . GLY B 1 575 ? 11.492 -32.75 -7.594 1 95.12 575 GLY B C 1
ATOM 9937 O O . GLY B 1 575 ? 12.195 -32.938 -8.594 1 95.12 575 GLY B O 1
ATOM 9938 N N . VAL B 1 576 ? 11.758 -31.844 -6.641 1 95.25 576 VAL B N 1
ATOM 9939 C CA . VAL B 1 576 ? 13.023 -31.109 -6.656 1 95.25 576 VAL B CA 1
ATOM 9940 C C . VAL B 1 576 ? 13.68 -31.172 -5.281 1 95.25 576 VAL B C 1
ATOM 9942 O O . VAL B 1 576 ? 12.992 -31.141 -4.254 1 95.25 576 VAL B O 1
ATOM 9945 N N . ILE B 1 577 ? 14.945 -31.375 -5.277 1 95.12 577 ILE B N 1
ATOM 9946 C CA . ILE B 1 577 ? 15.719 -31.359 -4.043 1 95.12 577 ILE B CA 1
ATOM 9947 C C . ILE B 1 577 ? 16.797 -30.266 -4.117 1 95.12 577 ILE B C 1
ATOM 9949 O O . ILE B 1 577 ? 17.359 -30.016 -5.184 1 95.12 577 ILE B O 1
ATOM 9953 N N . LEU B 1 578 ? 16.984 -29.641 -3.045 1 92.12 578 LEU B N 1
ATOM 9954 C CA . LEU B 1 578 ? 17.969 -28.547 -3.018 1 92.12 578 LEU B CA 1
ATOM 9955 C C . LEU B 1 578 ? 19.359 -29.078 -2.738 1 92.12 578 LEU B C 1
ATOM 9957 O O . LEU B 1 578 ? 19.516 -30.125 -2.1 1 92.12 578 LEU B O 1
ATOM 9961 N N . ARG B 1 579 ? 20.312 -28.359 -3.232 1 90.81 579 ARG B N 1
ATOM 9962 C CA . ARG B 1 579 ? 21.703 -28.703 -3.004 1 90.81 579 ARG B CA 1
ATOM 9963 C C . ARG B 1 579 ? 22.016 -28.781 -1.511 1 90.81 579 ARG B C 1
ATOM 9965 O O . ARG B 1 579 ? 22.703 -29.703 -1.061 1 90.81 579 ARG B O 1
ATOM 9972 N N . THR B 1 580 ? 21.5 -27.844 -0.744 1 89.5 580 THR B N 1
ATOM 9973 C CA . THR B 1 580 ? 21.75 -27.781 0.691 1 89.5 580 THR B CA 1
ATOM 9974 C C . THR B 1 580 ? 21.172 -29.016 1.395 1 89.5 580 THR B C 1
ATOM 9976 O O . THR B 1 580 ? 21.766 -29.516 2.359 1 89.5 580 THR B O 1
ATOM 9979 N N . GLN B 1 581 ? 20.094 -29.484 0.947 1 91.69 581 GLN B N 1
ATOM 9980 C CA . GLN B 1 581 ? 19.5 -30.688 1.524 1 91.69 581 GLN B CA 1
ATOM 9981 C C . GLN B 1 581 ? 20.375 -31.906 1.274 1 91.69 581 GLN B C 1
ATOM 9983 O O . GLN B 1 581 ? 20.562 -32.75 2.164 1 91.69 581 GLN B O 1
ATOM 9988 N N . LEU B 1 582 ? 20.875 -31.984 0.102 1 92.69 582 LEU B N 1
ATOM 9989 C CA . LEU B 1 582 ? 21.75 -33.094 -0.248 1 92.69 582 LEU B CA 1
ATOM 9990 C C . LEU B 1 582 ? 23 -33.094 0.626 1 92.69 582 LEU B C 1
ATOM 9992 O O . LEU B 1 582 ? 23.438 -34.156 1.091 1 92.69 582 LEU B O 1
ATOM 9996 N N . LEU B 1 583 ? 23.547 -31.969 0.82 1 91.88 583 LEU B N 1
ATOM 9997 C CA . LEU B 1 583 ? 24.75 -31.844 1.639 1 91.88 583 LEU B CA 1
ATOM 9998 C C . LEU B 1 583 ? 24.484 -32.281 3.076 1 91.88 583 LEU B C 1
ATOM 10000 O O . LEU B 1 583 ? 25.312 -32.938 3.707 1 91.88 583 LEU B O 1
ATOM 10004 N N . ILE B 1 584 ? 23.359 -31.938 3.607 1 91.31 584 ILE B N 1
ATOM 10005 C CA . ILE B 1 584 ? 22.984 -32.281 4.973 1 91.31 584 ILE B CA 1
ATOM 10006 C C . ILE B 1 584 ? 22.766 -33.781 5.082 1 91.31 584 ILE B C 1
ATOM 10008 O O . ILE B 1 584 ? 23.156 -34.406 6.074 1 91.31 584 ILE B O 1
ATOM 10012 N N . LEU B 1 585 ? 22.141 -34.375 4.07 1 92.25 585 LEU B N 1
ATOM 10013 C CA . LEU B 1 585 ? 21.891 -35.812 4.066 1 92.25 585 LEU B CA 1
ATOM 10014 C C . LEU B 1 585 ? 23.203 -36.562 4.027 1 92.25 585 LEU B C 1
ATOM 10016 O O . LEU B 1 585 ? 23.344 -37.625 4.68 1 92.25 585 LEU B O 1
ATOM 10020 N N . LEU B 1 586 ? 24.156 -36.062 3.268 1 91.56 586 LEU B N 1
ATOM 10021 C CA . LEU B 1 586 ? 25.469 -36.688 3.191 1 91.56 586 LEU B CA 1
ATOM 10022 C C . LEU B 1 586 ? 26.234 -36.562 4.512 1 91.56 586 LEU B C 1
ATOM 10024 O O . LEU B 1 586 ? 26.891 -37.5 4.957 1 91.56 586 LEU B O 1
ATOM 10028 N N . LYS B 1 587 ? 26.125 -35.375 5.078 1 90.06 587 LYS B N 1
ATOM 10029 C CA . LYS B 1 587 ? 26.828 -35.125 6.328 1 90.06 587 LYS B CA 1
ATOM 10030 C C . LYS B 1 587 ? 26.328 -36.031 7.449 1 90.06 587 LYS B C 1
ATOM 10032 O O . LYS B 1 587 ? 27.109 -36.5 8.273 1 90.06 587 LYS B O 1
ATOM 10037 N N . HIS B 1 588 ? 25.078 -36.281 7.504 1 89.31 588 HIS B N 1
ATOM 10038 C CA . HIS B 1 588 ? 24.484 -37.094 8.57 1 89.31 588 HIS B CA 1
ATOM 10039 C C . HIS B 1 588 ? 24.422 -38.562 8.18 1 89.31 588 HIS B C 1
ATOM 10041 O O . HIS B 1 588 ? 23.859 -39.375 8.914 1 89.31 588 HIS B O 1
ATOM 10047 N N . LYS B 1 589 ? 24.906 -38.875 7.059 1 89.81 589 LYS B N 1
ATOM 10048 C CA . LYS B 1 589 ? 25.031 -40.25 6.574 1 89.81 589 LYS B CA 1
ATOM 10049 C C . LYS B 1 589 ? 23.688 -40.969 6.578 1 89.81 589 LYS B C 1
ATOM 10051 O O . LYS B 1 589 ? 23.562 -42.062 7.109 1 89.81 589 LYS B O 1
ATOM 10056 N N . GLU B 1 590 ? 22.75 -40.219 6 1 91.19 590 GLU B N 1
ATOM 10057 C CA . GLU B 1 590 ? 21.422 -40.812 5.844 1 91.19 590 GLU B CA 1
ATOM 10058 C C . GLU B 1 590 ? 21.391 -41.781 4.668 1 91.19 590 GLU B C 1
ATOM 10060 O O . GLU B 1 590 ? 20.844 -41.469 3.611 1 91.19 590 GLU B O 1
ATOM 10065 N N . PHE B 1 591 ? 21.906 -43 4.914 1 91.75 591 PHE B N 1
ATOM 10066 C CA . PHE B 1 591 ? 22.031 -44.031 3.873 1 91.75 591 PHE B CA 1
ATOM 10067 C C . PHE B 1 591 ? 21.062 -45.188 4.129 1 91.75 591 PHE B C 1
ATOM 10069 O O . PHE B 1 591 ? 20.781 -45.531 5.281 1 91.75 591 PHE B O 1
ATOM 10076 N N . VAL B 1 592 ? 20.547 -45.656 3.043 1 89.81 592 VAL B N 1
ATOM 10077 C CA . VAL B 1 592 ? 19.578 -46.75 3.119 1 89.81 592 VAL B CA 1
ATOM 10078 C C . VAL B 1 592 ? 20.188 -47.969 3.811 1 89.81 592 VAL B C 1
ATOM 10080 O O . VAL B 1 592 ? 19.531 -48.625 4.609 1 89.81 592 VAL B O 1
ATOM 10083 N N . GLU B 1 593 ? 21.438 -48.281 3.48 1 85.38 593 GLU B N 1
ATOM 10084 C CA . GLU B 1 593 ? 22.109 -49.469 3.973 1 85.38 593 GLU B CA 1
ATOM 10085 C C . GLU B 1 593 ? 22.453 -49.344 5.453 1 85.38 593 GLU B C 1
ATOM 10087 O O . GLU B 1 593 ? 22.672 -50.344 6.137 1 85.38 593 GLU B O 1
ATOM 10092 N N . ARG B 1 594 ? 22.562 -48.188 5.934 1 74.75 594 ARG B N 1
ATOM 10093 C CA . ARG B 1 594 ? 22.844 -47.969 7.348 1 74.75 594 ARG B CA 1
ATOM 10094 C C . ARG B 1 594 ? 21.547 -47.969 8.164 1 74.75 594 ARG B C 1
ATOM 10096 O O . ARG B 1 594 ? 21.594 -47.875 9.391 1 74.75 594 ARG B O 1
ATOM 10103 N N . GLY B 1 595 ? 20.328 -47.875 7.676 1 62.09 595 GLY B N 1
ATOM 10104 C CA . GLY B 1 595 ? 19.016 -47.531 8.195 1 62.09 595 GLY B CA 1
ATOM 10105 C C . GLY B 1 595 ? 18.469 -48.531 9.188 1 62.09 595 GLY B C 1
ATOM 10106 O O . GLY B 1 595 ? 17.281 -48.531 9.508 1 62.09 595 GLY B O 1
ATOM 10107 N N . GLY B 1 596 ? 19.047 -49.656 9.43 1 53.12 596 GLY B N 1
ATOM 10108 C CA . GLY B 1 596 ? 18.297 -50.375 10.438 1 53.12 596 GLY B CA 1
ATOM 10109 C C . GLY B 1 596 ? 17.812 -49.5 11.562 1 53.12 596 GLY B C 1
ATOM 10110 O O . GLY B 1 596 ? 16.594 -49.375 11.789 1 53.12 596 GLY B O 1
ATOM 10111 N N . SER B 1 597 ? 18.484 -49.281 12.688 1 50.47 597 SER B N 1
ATOM 10112 C CA . SER B 1 597 ? 18.094 -48.875 14.016 1 50.47 597 SER B CA 1
ATOM 10113 C C . SER B 1 597 ? 17.859 -47.344 14.062 1 50.47 597 SER B C 1
ATOM 10115 O O . SER B 1 597 ? 17.359 -46.844 15.055 1 50.47 597 SER B O 1
ATOM 10117 N N . SER B 1 598 ? 18.312 -46.5 13.164 1 54.84 598 SER B N 1
ATOM 10118 C CA . SER B 1 598 ? 18.469 -45.094 13.5 1 54.84 598 SER B CA 1
ATOM 10119 C C . SER B 1 598 ? 17.312 -44.25 12.961 1 54.84 598 SER B C 1
ATOM 10121 O O . SER B 1 598 ? 16.781 -44.562 11.891 1 54.84 598 SER B O 1
ATOM 10123 N N . GLU B 1 599 ? 16.578 -43.531 13.82 1 69.19 599 GLU B N 1
ATOM 10124 C CA . GLU B 1 599 ? 15.5 -42.562 13.617 1 69.19 599 GLU B CA 1
ATOM 10125 C C . GLU B 1 599 ? 15.836 -41.594 12.492 1 69.19 599 GLU B C 1
ATOM 10127 O O . GLU B 1 599 ? 16.969 -41.125 12.391 1 69.19 599 GLU B O 1
ATOM 10132 N N . ARG B 1 600 ? 15.031 -41.531 11.336 1 79.94 600 ARG B N 1
ATOM 10133 C CA . ARG B 1 600 ? 15.148 -40.594 10.219 1 79.94 600 ARG B CA 1
ATOM 10134 C C . ARG B 1 600 ? 15.438 -39.188 10.719 1 79.94 600 ARG B C 1
ATOM 10136 O O . ARG B 1 600 ? 14.984 -38.781 11.797 1 79.94 600 ARG B O 1
ATOM 10143 N N . ILE B 1 601 ? 16.219 -38.562 9.914 1 86.88 601 ILE B N 1
ATOM 10144 C CA . ILE B 1 601 ? 16.562 -37.188 10.242 1 86.88 601 ILE B CA 1
ATOM 10145 C C . ILE B 1 601 ? 15.281 -36.344 10.305 1 86.88 601 ILE B C 1
ATOM 10147 O O . ILE B 1 601 ? 14.367 -36.531 9.5 1 86.88 601 ILE B O 1
ATOM 10151 N N . LYS B 1 602 ? 15.195 -35.594 11.336 1 86.75 602 LYS B N 1
ATOM 10152 C CA . LYS B 1 602 ? 14.031 -34.75 11.547 1 86.75 602 LYS B CA 1
ATOM 10153 C C . LYS B 1 602 ? 14.211 -33.406 10.867 1 86.75 602 LYS B C 1
ATOM 10155 O O . LYS B 1 602 ? 15.328 -33.031 10.477 1 86.75 602 LYS B O 1
ATOM 10160 N N . LEU B 1 603 ? 13.141 -32.75 10.625 1 88.31 603 LEU B N 1
ATOM 10161 C CA . LEU B 1 603 ? 13.133 -31.453 9.969 1 88.31 603 LEU B CA 1
ATOM 10162 C C . LEU B 1 603 ? 13.977 -30.453 10.75 1 88.31 603 LEU B C 1
ATOM 10164 O O . LEU B 1 603 ? 14.547 -29.531 10.172 1 88.31 603 LEU B O 1
ATOM 10168 N N . SER B 1 604 ? 14.086 -30.625 12.062 1 86.75 604 SER B N 1
ATOM 10169 C CA . SER B 1 604 ? 14.836 -29.719 12.93 1 86.75 604 SER B CA 1
ATOM 10170 C C . SER B 1 604 ? 16.312 -29.688 12.555 1 86.75 604 SER B C 1
ATOM 10172 O O . SER B 1 604 ? 16.984 -28.672 12.727 1 86.75 604 SER B O 1
ATOM 10174 N N . VAL B 1 605 ? 16.797 -30.781 12.016 1 86.12 605 VAL B N 1
ATOM 10175 C CA . VAL B 1 605 ? 18.203 -30.875 11.625 1 86.12 605 VAL B CA 1
ATOM 10176 C C . VAL B 1 605 ? 18.484 -29.906 10.469 1 86.12 605 VAL B C 1
ATOM 10178 O O . VAL B 1 605 ? 19.531 -29.266 10.43 1 86.12 605 VAL B O 1
ATOM 10181 N N . PHE B 1 606 ? 17.562 -29.859 9.594 1 86.81 606 PHE B N 1
ATOM 10182 C CA . PHE B 1 606 ? 17.703 -28.953 8.461 1 86.81 606 PHE B CA 1
ATOM 10183 C C . PHE B 1 606 ? 17.625 -27.5 8.93 1 86.81 606 PHE B C 1
ATOM 10185 O O . PHE B 1 606 ? 18.359 -26.656 8.43 1 86.81 606 PHE B O 1
ATOM 10192 N N . ARG B 1 607 ? 16.812 -27.266 9.867 1 85.25 607 ARG B N 1
ATOM 10193 C CA . ARG B 1 607 ? 16.656 -25.906 10.398 1 85.25 607 ARG B CA 1
ATOM 10194 C C . ARG B 1 607 ? 17.891 -25.484 11.18 1 85.25 607 ARG B C 1
ATOM 10196 O O . ARG B 1 607 ? 18.281 -24.312 11.141 1 85.25 607 ARG B O 1
ATOM 10203 N N . ASP B 1 608 ? 18.438 -26.391 11.82 1 83.19 608 ASP B N 1
ATOM 10204 C CA . ASP B 1 608 ? 19.594 -26.094 12.648 1 83.19 608 ASP B CA 1
ATOM 10205 C C . ASP B 1 608 ? 20.828 -25.797 11.789 1 83.19 608 ASP B C 1
ATOM 10207 O O . ASP B 1 608 ? 21.75 -25.109 12.227 1 83.19 608 ASP B O 1
ATOM 10211 N N . SER B 1 609 ? 20.812 -26.25 10.57 1 80.88 609 SER B N 1
ATOM 10212 C CA . SER B 1 609 ? 21.938 -26.031 9.672 1 80.88 609 SER B CA 1
ATOM 10213 C C . SER B 1 609 ? 21.797 -24.703 8.945 1 80.88 609 SER B C 1
ATOM 10215 O O . SER B 1 609 ? 22.781 -24.188 8.383 1 80.88 609 SER B O 1
ATOM 10217 N N . TYR B 1 610 ? 20.703 -24.156 8.953 1 80.88 610 TYR B N 1
ATOM 10218 C CA . TYR B 1 610 ? 20.453 -22.875 8.305 1 80.88 610 TYR B CA 1
ATOM 10219 C C . TYR B 1 610 ? 21.156 -21.734 9.047 1 80.88 610 TYR B C 1
ATOM 10221 O O . TYR B 1 610 ? 21.156 -21.703 10.281 1 80.88 610 TYR B O 1
ATOM 10229 N N . PRO B 1 611 ? 21.828 -20.766 8.352 1 72.75 611 PRO B N 1
ATOM 10230 C CA . PRO B 1 611 ? 21.906 -20.5 6.914 1 72.75 611 PRO B CA 1
ATOM 10231 C C . PRO B 1 611 ? 23.234 -20.922 6.309 1 72.75 611 PRO B C 1
ATOM 10233 O O . PRO B 1 611 ? 23.516 -20.609 5.148 1 72.75 611 PRO B O 1
ATOM 10236 N N . ARG B 1 612 ? 24.062 -21.547 7.168 1 66.56 612 ARG B N 1
ATOM 10237 C CA . ARG B 1 612 ? 25.406 -21.906 6.68 1 66.56 612 ARG B CA 1
ATOM 10238 C C . ARG B 1 612 ? 25.453 -23.359 6.227 1 66.56 612 ARG B C 1
ATOM 10240 O O . ARG B 1 612 ? 25.109 -24.266 6.988 1 66.56 612 ARG B O 1
ATOM 10247 N N . TYR B 1 613 ? 25.703 -23.422 4.914 1 67.25 613 TYR B N 1
ATOM 10248 C CA . TYR B 1 613 ? 25.797 -24.797 4.43 1 67.25 613 TYR B CA 1
ATOM 10249 C C . TYR B 1 613 ? 27.25 -25.188 4.16 1 67.25 613 TYR B C 1
ATOM 10251 O O . TYR B 1 613 ? 28.078 -24.312 3.887 1 67.25 613 TYR B O 1
ATOM 10259 N N . PHE B 1 614 ? 27.547 -26.391 4.508 1 75.62 614 PHE B N 1
ATOM 10260 C CA . PHE B 1 614 ? 28.891 -26.953 4.395 1 75.62 614 PHE B CA 1
ATOM 10261 C C . PHE B 1 614 ? 29.219 -27.281 2.939 1 75.62 614 PHE B C 1
ATOM 10263 O O . PHE B 1 614 ? 28.359 -27.703 2.18 1 75.62 614 PHE B O 1
ATOM 10270 N N . PRO B 1 615 ? 30.438 -26.812 2.617 1 79.88 615 PRO B N 1
ATOM 10271 C CA . PRO B 1 615 ? 30.859 -27.297 1.299 1 79.88 615 PRO B CA 1
ATOM 10272 C C . PRO B 1 615 ? 31.078 -28.812 1.266 1 79.88 615 PRO B C 1
ATOM 10274 O O . PRO B 1 615 ? 31.219 -29.438 2.316 1 79.88 615 PRO B O 1
ATOM 10277 N N . LEU B 1 616 ? 30.969 -29.391 0.141 1 82.81 616 LEU B N 1
ATOM 10278 C CA . LEU B 1 616 ? 31.141 -30.844 -0.021 1 82.81 616 LEU B CA 1
ATOM 10279 C C . LEU B 1 616 ? 32.5 -31.281 0.466 1 82.81 616 LEU B C 1
ATOM 10281 O O . LEU B 1 616 ? 32.656 -32.406 0.96 1 82.81 616 LEU B O 1
ATOM 10285 N N . SER B 1 617 ? 33.469 -30.391 0.439 1 81.94 617 SER B N 1
ATOM 10286 C CA . SER B 1 617 ? 34.844 -30.719 0.8 1 81.94 617 SER B CA 1
ATOM 10287 C C . SER B 1 617 ? 34.969 -31.062 2.281 1 81.94 617 SER B C 1
ATOM 10289 O O . SER B 1 617 ? 35.875 -31.781 2.688 1 81.94 617 SER B O 1
ATOM 10291 N N . VAL B 1 618 ? 34.031 -30.578 3.021 1 82.75 618 VAL B N 1
ATOM 10292 C CA . VAL B 1 618 ? 34.125 -30.797 4.461 1 82.75 618 VAL B CA 1
ATOM 10293 C C . VAL B 1 618 ? 33.438 -32.125 4.828 1 82.75 618 VAL B C 1
ATOM 10295 O O . VAL B 1 618 ? 33.594 -32.625 5.93 1 82.75 618 VAL B O 1
ATOM 10298 N N . ILE B 1 619 ? 32.75 -32.656 3.861 1 85.94 619 ILE B N 1
ATOM 10299 C CA . ILE B 1 619 ? 32.031 -33.875 4.113 1 85.94 619 ILE B CA 1
ATOM 10300 C C . ILE B 1 619 ? 32.906 -35.094 3.725 1 85.94 619 ILE B C 1
ATOM 10302 O O . ILE B 1 619 ? 33.344 -35.188 2.582 1 85.94 619 ILE B O 1
ATOM 10306 N N . ASN B 1 620 ? 33.219 -35.875 4.699 1 85.06 620 ASN B N 1
ATOM 10307 C CA . ASN B 1 620 ? 34.031 -37.062 4.453 1 85.06 620 ASN B CA 1
ATOM 10308 C C . ASN B 1 620 ? 33.188 -38.25 4.074 1 85.06 620 ASN B C 1
ATOM 10310 O O . ASN B 1 620 ? 32.438 -38.75 4.891 1 85.06 620 ASN B O 1
ATOM 10314 N N . VAL B 1 621 ? 33.312 -38.656 2.836 1 88.31 621 VAL B N 1
ATOM 10315 C CA . VAL B 1 621 ? 32.625 -39.844 2.361 1 88.31 621 VAL B CA 1
ATOM 10316 C C . VAL B 1 621 ? 33.625 -40.969 2.064 1 88.31 621 VAL B C 1
ATOM 10318 O O . VAL B 1 621 ? 34.5 -40.812 1.19 1 88.31 621 VAL B O 1
ATOM 10321 N N . SER B 1 622 ? 33.562 -42.031 2.789 1 88.88 622 SER B N 1
ATOM 10322 C CA . SER B 1 622 ? 34.5 -43.156 2.6 1 88.88 622 SER B CA 1
ATOM 10323 C C . SER B 1 622 ? 34.156 -43.938 1.325 1 88.88 622 SER B C 1
ATOM 10325 O O . SER B 1 622 ? 33.094 -43.75 0.737 1 88.88 622 SER B O 1
ATOM 10327 N N . GLU B 1 623 ? 35.125 -44.812 0.923 1 89.38 623 GLU B N 1
ATOM 10328 C CA . GLU B 1 623 ? 34.969 -45.594 -0.281 1 89.38 623 GLU B CA 1
ATOM 10329 C C . GLU B 1 623 ? 33.781 -46.562 -0.134 1 89.38 623 GLU B C 1
ATOM 10331 O O . GLU B 1 623 ? 33.062 -46.812 -1.096 1 89.38 623 GLU B O 1
ATOM 10336 N N . GLY B 1 624 ? 33.594 -47.031 0.996 1 89.88 624 GLY B N 1
ATOM 10337 C CA . GLY B 1 624 ? 32.469 -47.938 1.257 1 89.88 624 GLY B CA 1
ATOM 10338 C C . GLY B 1 624 ? 31.125 -47.188 1.225 1 89.88 624 GLY B C 1
ATOM 10339 O O . GLY B 1 624 ? 30.125 -47.75 0.768 1 89.88 624 GLY B O 1
ATOM 10340 N N . GLU B 1 625 ? 31.188 -46.031 1.628 1 91.06 625 GLU B N 1
ATOM 10341 C CA . GLU B 1 625 ? 29.969 -45.25 1.69 1 91.06 625 GLU B CA 1
ATOM 10342 C C . GLU B 1 625 ? 29.531 -44.781 0.301 1 91.06 625 GLU B C 1
ATOM 10344 O O . GLU B 1 625 ? 28.359 -44.531 0.065 1 91.06 625 GLU B O 1
ATOM 10349 N N . GLN B 1 626 ? 30.438 -44.688 -0.593 1 92.94 626 GLN B N 1
ATOM 10350 C CA . GLN B 1 626 ? 30.125 -44.25 -1.96 1 92.94 626 GLN B CA 1
ATOM 10351 C C . GLN B 1 626 ? 29.219 -45.281 -2.652 1 92.94 626 GLN B C 1
ATOM 10353 O O . GLN B 1 626 ? 28.516 -44.938 -3.598 1 92.94 626 GLN B O 1
ATOM 10358 N N . GLN B 1 627 ? 29.219 -46.469 -2.109 1 92.62 627 GLN B N 1
ATOM 10359 C CA . GLN B 1 627 ? 28.422 -47.531 -2.729 1 92.62 627 GLN B CA 1
ATOM 10360 C C . GLN B 1 627 ? 27.062 -47.656 -2.037 1 92.62 627 GLN B C 1
ATOM 10362 O O . GLN B 1 627 ? 26.234 -48.438 -2.453 1 92.62 627 GLN B O 1
ATOM 10367 N N . CYS B 1 628 ? 26.844 -46.75 -1.134 1 93.88 628 CYS B N 1
ATOM 10368 C CA . CYS B 1 628 ? 25.547 -46.719 -0.454 1 93.88 628 CYS B CA 1
ATOM 10369 C C . CYS B 1 628 ? 24.531 -45.906 -1.237 1 93.88 628 CYS B C 1
ATOM 10371 O O . CYS B 1 628 ? 24.875 -45.25 -2.207 1 93.88 628 CYS B O 1
ATOM 10373 N N . HIS B 1 629 ? 23.234 -46.125 -0.859 1 94.88 629 HIS B N 1
ATOM 10374 C CA . HIS B 1 629 ? 22.156 -45.406 -1.505 1 94.88 629 HIS B CA 1
ATOM 10375 C C . HIS B 1 629 ? 21.5 -44.406 -0.539 1 94.88 629 HIS B C 1
ATOM 10377 O O . HIS B 1 629 ? 21.562 -44.594 0.678 1 94.88 629 HIS B O 1
ATOM 10383 N N . VAL B 1 630 ? 21 -43.344 -1.059 1 94.75 630 VAL B N 1
ATOM 10384 C CA . VAL B 1 630 ? 20.219 -42.406 -0.286 1 94.75 630 VAL B CA 1
ATOM 10385 C C . VAL B 1 630 ? 18.797 -42.344 -0.835 1 94.75 630 VAL B C 1
ATOM 10387 O O . VAL B 1 630 ? 18.594 -42.125 -2.029 1 94.75 630 VAL B O 1
ATOM 10390 N N . ASP B 1 631 ? 17.797 -42.562 -0.036 1 94.62 631 ASP B N 1
ATOM 10391 C CA . ASP B 1 631 ? 16.406 -42.406 -0.429 1 94.62 631 ASP B CA 1
ATOM 10392 C C . ASP B 1 631 ? 15.984 -40.938 -0.335 1 94.62 631 ASP B C 1
ATOM 10394 O O . ASP B 1 631 ? 15.75 -40.406 0.759 1 94.62 631 ASP B O 1
ATOM 10398 N N . LEU B 1 632 ? 15.805 -40.281 -1.429 1 95.62 632 LEU B N 1
ATOM 10399 C CA . LEU B 1 632 ? 15.539 -38.844 -1.451 1 95.62 632 LEU B CA 1
ATOM 10400 C C . LEU B 1 632 ? 14.039 -38.562 -1.356 1 95.62 632 LEU B C 1
ATOM 10402 O O . LEU B 1 632 ? 13.625 -37.406 -1.213 1 95.62 632 LEU B O 1
ATOM 10406 N N . ARG B 1 633 ? 13.156 -39.5 -1.352 1 92.31 633 ARG B N 1
ATOM 10407 C CA . ARG B 1 633 ? 11.711 -39.406 -1.458 1 92.31 633 ARG B CA 1
ATOM 10408 C C . ARG B 1 633 ? 11.125 -38.625 -0.269 1 92.31 633 ARG B C 1
ATOM 10410 O O . ARG B 1 633 ? 10.234 -37.812 -0.434 1 92.31 633 ARG B O 1
ATOM 10417 N N . PRO B 1 634 ? 11.641 -38.844 0.812 1 93.38 634 PRO B N 1
ATOM 10418 C CA . PRO B 1 634 ? 11.055 -38.156 1.956 1 93.38 634 PRO B CA 1
ATOM 10419 C C . PRO B 1 634 ? 11.492 -36.688 2.049 1 93.38 634 PRO B C 1
ATOM 10421 O O . PRO B 1 634 ? 10.883 -35.906 2.779 1 93.38 634 PRO B O 1
ATOM 10424 N N . PHE B 1 635 ? 12.5 -36.375 1.318 1 94.31 635 PHE B N 1
ATOM 10425 C CA . PHE B 1 635 ? 13.125 -35.062 1.553 1 94.31 635 PHE B CA 1
ATOM 10426 C C . PHE B 1 635 ? 12.852 -34.125 0.392 1 94.31 635 PHE B C 1
ATOM 10428 O O . PHE B 1 635 ? 13.047 -32.906 0.516 1 94.31 635 PHE B O 1
ATOM 10435 N N . LEU B 1 636 ? 12.461 -34.594 -0.738 1 93.56 636 LEU B N 1
ATOM 10436 C CA . LEU B 1 636 ? 12.281 -33.75 -1.9 1 93.56 636 LEU B CA 1
ATOM 10437 C C . LEU B 1 636 ? 10.953 -33 -1.826 1 93.56 636 LEU B C 1
ATOM 10439 O O . LEU B 1 636 ? 10.047 -33.406 -1.109 1 93.56 636 LEU B O 1
ATOM 10443 N N . ASN B 1 637 ? 10.883 -31.812 -2.443 1 93.12 637 ASN B N 1
ATOM 10444 C CA . ASN B 1 637 ? 9.609 -31.141 -2.693 1 93.12 637 ASN B CA 1
ATOM 10445 C C . ASN B 1 637 ? 8.812 -31.844 -3.789 1 93.12 637 ASN B C 1
ATOM 10447 O O . ASN B 1 637 ? 9.172 -31.766 -4.965 1 93.12 637 ASN B O 1
ATOM 10451 N N . PRO B 1 638 ? 7.801 -32.469 -3.393 1 91 638 PRO B N 1
ATOM 10452 C CA . PRO B 1 638 ? 7.133 -33.375 -4.324 1 91 638 PRO B CA 1
ATOM 10453 C C . PRO B 1 638 ? 6.363 -32.625 -5.418 1 91 638 PRO B C 1
ATOM 10455 O O . PRO B 1 638 ? 6.137 -33.188 -6.5 1 91 638 PRO B O 1
ATOM 10458 N N . SER B 1 639 ? 5.898 -31.5 -5.145 1 89.25 639 SER B N 1
ATOM 10459 C CA . SER B 1 639 ? 5.055 -30.828 -6.129 1 89.25 639 SER B CA 1
ATOM 10460 C C . SER B 1 639 ? 5.441 -29.359 -6.273 1 89.25 639 SER B C 1
ATOM 10462 O O . SER B 1 639 ? 4.621 -28.469 -6.039 1 89.25 639 SER B O 1
ATOM 10464 N N . PRO B 1 640 ? 6.645 -29.141 -6.766 1 91.06 640 PRO B N 1
ATOM 10465 C CA . PRO B 1 640 ? 6.996 -27.75 -7.051 1 91.06 640 PRO B CA 1
ATOM 10466 C C . PRO B 1 640 ? 6.223 -27.172 -8.234 1 91.06 640 PRO B C 1
ATOM 10468 O O . PRO B 1 640 ? 5.562 -27.922 -8.969 1 91.06 640 PRO B O 1
ATOM 10471 N N . TYR B 1 641 ? 6.203 -25.922 -8.383 1 91 641 TYR B N 1
ATOM 10472 C CA . TYR B 1 641 ? 5.582 -25.312 -9.547 1 91 641 TYR B CA 1
ATOM 10473 C C . TYR B 1 641 ? 6.336 -25.672 -10.82 1 91 641 TYR B C 1
ATOM 10475 O O . TYR B 1 641 ? 7.566 -25.719 -10.828 1 91 641 TYR B O 1
ATOM 10483 N N . THR B 1 642 ? 5.625 -26 -11.805 1 93.12 642 THR B N 1
ATOM 10484 C CA . THR B 1 642 ? 6.211 -26.406 -13.086 1 93.12 642 THR B CA 1
ATOM 10485 C C . THR B 1 642 ? 5.539 -25.672 -14.242 1 93.12 642 THR B C 1
ATOM 10487 O O . THR B 1 642 ? 4.469 -25.078 -14.07 1 93.12 642 THR B O 1
ATOM 10490 N N . ILE B 1 643 ? 6.25 -25.641 -15.352 1 93.5 643 ILE B N 1
ATOM 10491 C CA . ILE B 1 643 ? 5.691 -25.031 -16.547 1 93.5 643 ILE B CA 1
ATOM 10492 C C . ILE B 1 643 ? 5.953 -25.922 -17.75 1 93.5 643 ILE B C 1
ATOM 10494 O O . ILE B 1 643 ? 6.805 -26.812 -17.703 1 93.5 643 ILE B O 1
ATOM 10498 N N . GLN B 1 644 ? 5.141 -25.688 -18.75 1 93.31 644 GLN B N 1
ATOM 10499 C CA . GLN B 1 644 ? 5.305 -26.438 -19.984 1 93.31 644 GLN B CA 1
ATOM 10500 C C . GLN B 1 644 ? 6.355 -25.797 -20.891 1 93.31 644 GLN B C 1
ATOM 10502 O O . GLN B 1 644 ? 6.629 -24.594 -20.781 1 93.31 644 GLN B O 1
ATOM 10507 N N . GLU B 1 645 ? 6.895 -26.562 -21.766 1 92.88 645 GLU B N 1
ATOM 10508 C CA . GLU B 1 645 ? 7.965 -26.094 -22.641 1 92.88 645 GLU B CA 1
ATOM 10509 C C . GLU B 1 645 ? 7.469 -25.016 -23.594 1 92.88 645 GLU B C 1
ATOM 10511 O O . GLU B 1 645 ? 8.25 -24.172 -24.047 1 92.88 645 GLU B O 1
ATOM 10516 N N . ASN B 1 646 ? 6.164 -24.984 -23.828 1 91.19 646 ASN B N 1
ATOM 10517 C CA . ASN B 1 646 ? 5.617 -24.016 -24.766 1 91.19 646 ASN B CA 1
ATOM 10518 C C . ASN B 1 646 ? 5.035 -22.797 -24.031 1 91.19 646 ASN B C 1
ATOM 10520 O O . ASN B 1 646 ? 4.406 -21.938 -24.641 1 91.19 646 ASN B O 1
ATOM 10524 N N . ALA B 1 647 ? 5.277 -22.75 -22.734 1 93.06 647 ALA B N 1
ATOM 10525 C CA . ALA B 1 647 ? 4.785 -21.594 -21.984 1 93.06 647 ALA B CA 1
ATOM 10526 C C . ALA B 1 647 ? 5.477 -20.312 -22.422 1 93.06 647 ALA B C 1
ATOM 10528 O O . ALA B 1 647 ? 6.668 -20.312 -22.75 1 93.06 647 ALA B O 1
ATOM 10529 N N . SER B 1 648 ? 4.727 -19.25 -22.422 1 93.56 648 SER B N 1
ATOM 10530 C CA . SER B 1 648 ? 5.25 -17.969 -22.875 1 93.56 648 SER B CA 1
ATOM 10531 C C . SER B 1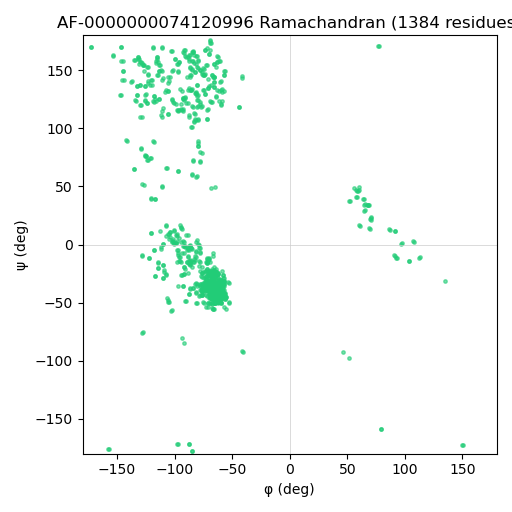 648 ? 6.09 -17.297 -21.781 1 93.56 648 SER B C 1
ATOM 10533 O O . SER B 1 648 ? 5.941 -17.609 -20.594 1 93.56 648 SER B O 1
ATOM 10535 N N . LEU B 1 649 ? 6.934 -16.422 -22.188 1 92.12 649 LEU B N 1
ATOM 10536 C CA . LEU B 1 649 ? 7.816 -15.711 -21.281 1 92.12 649 LEU B CA 1
ATOM 10537 C C . LEU B 1 649 ? 7.012 -14.891 -20.281 1 92.12 649 LEU B C 1
ATOM 10539 O O . LEU B 1 649 ? 7.336 -14.867 -19.078 1 92.12 649 LEU B O 1
ATOM 10543 N N . PRO B 1 650 ? 5.969 -14.188 -20.688 1 90.19 650 PRO B N 1
ATOM 10544 C CA . PRO B 1 650 ? 5.191 -13.438 -19.703 1 90.19 650 PRO B CA 1
ATOM 10545 C C . PRO B 1 650 ? 4.586 -14.336 -18.625 1 90.19 650 PRO B C 1
ATOM 10547 O O . PRO B 1 650 ? 4.527 -13.953 -17.453 1 90.19 650 PRO B O 1
ATOM 10550 N N . ARG B 1 651 ? 4.188 -15.469 -19 1 91.31 651 ARG B N 1
ATOM 10551 C CA . ARG B 1 651 ? 3.631 -16.422 -18.031 1 91.31 651 ARG B CA 1
ATOM 10552 C C . ARG B 1 651 ? 4.691 -16.875 -17.031 1 91.31 651 ARG B C 1
ATOM 10554 O O . ARG B 1 651 ? 4.406 -17.016 -15.844 1 91.31 651 ARG B O 1
ATOM 10561 N N . ILE B 1 652 ? 5.805 -17.141 -17.594 1 91.5 652 ILE B N 1
ATOM 10562 C CA . ILE B 1 652 ? 6.926 -17.531 -16.75 1 91.5 652 ILE B CA 1
ATOM 10563 C C . ILE B 1 652 ? 7.277 -16.406 -15.789 1 91.5 652 ILE B C 1
ATOM 10565 O O . ILE B 1 652 ? 7.457 -16.625 -14.586 1 91.5 652 ILE B O 1
ATOM 10569 N N . PHE B 1 653 ? 7.281 -15.266 -16.359 1 88.69 653 PHE B N 1
ATOM 10570 C CA . PHE B 1 653 ? 7.645 -14.07 -15.602 1 88.69 653 PHE B CA 1
ATOM 10571 C C . PHE B 1 653 ? 6.66 -13.836 -14.461 1 88.69 653 PHE B C 1
ATOM 10573 O O . PHE B 1 653 ? 7.066 -13.531 -13.344 1 88.69 653 PHE B O 1
ATOM 10580 N N . ARG B 1 654 ? 5.434 -13.984 -14.672 1 85.5 654 ARG B N 1
ATOM 10581 C CA . ARG B 1 654 ? 4.402 -13.75 -13.672 1 85.5 654 ARG B CA 1
ATOM 10582 C C . ARG B 1 654 ? 4.488 -14.781 -12.547 1 85.5 654 ARG B C 1
ATOM 10584 O O . ARG B 1 654 ? 4.246 -14.461 -11.383 1 85.5 654 ARG B O 1
ATOM 10591 N N . LEU B 1 655 ? 4.812 -15.914 -12.914 1 87 655 LEU B N 1
ATOM 10592 C CA . LEU B 1 655 ? 4.969 -16.969 -11.906 1 87 655 LEU B CA 1
ATOM 10593 C C . LEU B 1 655 ? 6.156 -16.672 -11 1 87 655 LEU B C 1
ATOM 10595 O O . LEU B 1 655 ? 6.059 -16.812 -9.773 1 87 655 LEU B O 1
ATOM 10599 N N . PHE B 1 656 ? 7.27 -16.25 -11.586 1 84.81 656 PHE B N 1
ATOM 10600 C CA . PHE B 1 656 ? 8.477 -15.945 -10.828 1 84.81 656 PHE B CA 1
ATOM 10601 C C . PHE B 1 656 ? 8.234 -14.766 -9.891 1 84.81 656 PHE B C 1
ATOM 10603 O O . PHE B 1 656 ? 8.594 -14.828 -8.711 1 84.81 656 PHE B O 1
ATOM 10610 N N . ARG B 1 657 ? 7.629 -13.828 -10.391 1 80.56 657 ARG B N 1
ATOM 10611 C CA . ARG B 1 657 ? 7.488 -12.594 -9.633 1 80.56 657 ARG B CA 1
ATOM 10612 C C . ARG B 1 657 ? 6.402 -12.719 -8.57 1 80.56 657 ARG B C 1
ATOM 10614 O O . ARG B 1 657 ? 6.57 -12.25 -7.441 1 80.56 657 ARG B O 1
ATOM 10621 N N . ALA B 1 658 ? 5.305 -13.297 -8.953 1 78.25 658 ALA B N 1
ATOM 10622 C CA . ALA B 1 658 ? 4.164 -13.375 -8.039 1 78.25 658 ALA B CA 1
ATOM 10623 C C . ALA B 1 658 ? 4.449 -14.328 -6.887 1 78.25 658 ALA B C 1
ATOM 10625 O O . ALA B 1 658 ? 3.975 -14.125 -5.766 1 78.25 658 ALA B O 1
ATOM 10626 N N . LEU B 1 659 ? 5.281 -15.398 -7.172 1 81.25 659 LEU B N 1
ATOM 10627 C CA . LEU B 1 659 ? 5.484 -16.406 -6.133 1 81.25 659 LEU B CA 1
ATOM 10628 C C . LEU B 1 659 ? 6.906 -16.344 -5.59 1 81.25 659 LEU B C 1
ATOM 10630 O O . LEU B 1 659 ? 7.258 -17.094 -4.676 1 81.25 659 LEU B O 1
ATOM 10634 N N . GLY B 1 66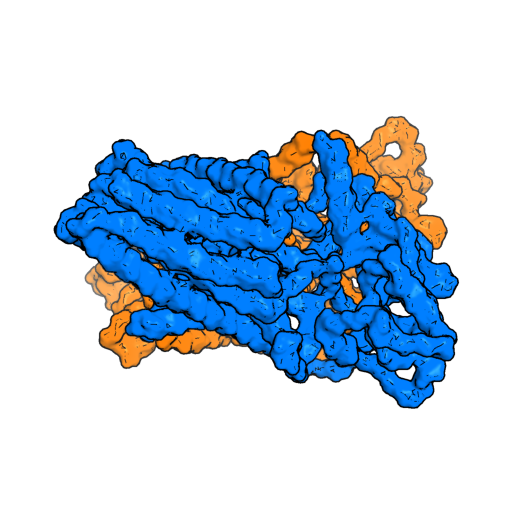0 ? 7.715 -15.453 -6.082 1 79.38 660 GLY B N 1
ATOM 10635 C CA . GLY B 1 660 ? 9.086 -15.328 -5.613 1 79.38 660 GLY B CA 1
ATOM 10636 C C . GLY B 1 660 ? 9.898 -16.594 -5.789 1 79.38 660 GLY B C 1
ATOM 10637 O O . GLY B 1 660 ? 10.594 -17.031 -4.867 1 79.38 660 GLY B O 1
ATOM 10638 N N . LEU B 1 661 ? 9.805 -17.203 -6.949 1 85.81 661 LEU B N 1
ATOM 10639 C CA . LEU B 1 661 ? 10.43 -18.5 -7.184 1 85.81 661 LEU B CA 1
ATOM 10640 C C . LEU B 1 661 ? 11.906 -18.344 -7.527 1 85.81 661 LEU B C 1
ATOM 10642 O O . LEU B 1 661 ? 12.305 -17.328 -8.117 1 85.81 661 LEU B O 1
ATOM 10646 N N . ARG B 1 662 ? 12.656 -19.328 -7.137 1 86.25 662 ARG B N 1
ATOM 10647 C CA . ARG B 1 662 ? 14.07 -19.391 -7.48 1 86.25 662 ARG B CA 1
ATOM 10648 C C . ARG B 1 662 ? 14.281 -20.078 -8.828 1 86.25 662 ARG B C 1
ATOM 10650 O O . ARG B 1 662 ? 15.141 -19.672 -9.609 1 86.25 662 ARG B O 1
ATOM 10657 N N . HIS B 1 663 ? 13.586 -21.109 -9.016 1 88.81 663 HIS B N 1
ATOM 10658 C CA . HIS B 1 663 ? 13.68 -21.891 -10.242 1 88.81 663 HIS B CA 1
ATOM 10659 C C . HIS B 1 663 ? 12.328 -22.469 -10.633 1 88.81 663 HIS B C 1
ATOM 10661 O O . HIS B 1 663 ? 11.422 -22.547 -9.805 1 88.81 663 HIS B O 1
ATOM 10667 N N . LEU B 1 664 ? 12.266 -22.75 -11.867 1 92.19 664 LEU B N 1
ATOM 10668 C CA . LEU B 1 664 ? 11.07 -23.359 -12.438 1 92.19 664 LEU B CA 1
ATOM 10669 C C . LEU B 1 664 ? 11.438 -24.547 -13.328 1 92.19 664 LEU B C 1
ATOM 10671 O O . LEU B 1 664 ? 12.305 -24.422 -14.188 1 92.19 664 LEU B O 1
ATOM 10675 N N . VAL B 1 665 ? 10.789 -25.641 -13.055 1 94.56 665 VAL B N 1
ATOM 10676 C CA . VAL B 1 665 ? 11.047 -26.844 -13.828 1 94.56 665 VAL B CA 1
ATOM 10677 C C . VAL B 1 665 ? 10.172 -26.844 -15.086 1 94.56 665 VAL B C 1
ATOM 10679 O O . VAL B 1 665 ? 8.977 -26.547 -15.016 1 94.56 665 VAL B O 1
ATOM 10682 N N . VAL B 1 666 ? 10.797 -27.141 -16.172 1 96.06 666 VAL B N 1
ATOM 10683 C CA . VAL B 1 666 ? 10.078 -27.219 -17.438 1 96.06 666 VAL B CA 1
ATOM 10684 C C . VAL B 1 666 ? 9.836 -28.688 -17.812 1 96.06 666 VAL B C 1
ATOM 10686 O O . VAL B 1 666 ? 10.781 -29.469 -17.906 1 96.06 666 VAL B O 1
ATOM 10689 N N . LEU B 1 667 ? 8.617 -29.031 -18.031 1 95.06 667 LEU B N 1
ATOM 10690 C CA . LEU B 1 667 ? 8.242 -30.406 -18.359 1 95.06 667 LEU B CA 1
ATOM 10691 C C . LEU B 1 667 ? 7.715 -30.5 -19.797 1 95.06 667 LEU B C 1
ATOM 10693 O O . LEU B 1 667 ? 7.188 -29.516 -20.328 1 95.06 667 LEU B O 1
ATOM 10697 N N . ASN B 1 668 ? 7.914 -31.609 -20.406 1 93.56 668 ASN B N 1
ATOM 10698 C CA . ASN B 1 668 ? 7.305 -31.875 -21.703 1 93.56 668 ASN B CA 1
ATOM 10699 C C . ASN B 1 668 ? 6.031 -32.719 -21.562 1 93.56 668 ASN B C 1
ATOM 10701 O O . ASN B 1 668 ? 5.523 -32.906 -20.453 1 93.56 668 ASN B O 1
ATOM 10705 N N . ASP B 1 669 ? 5.453 -33.188 -22.672 1 91.38 669 ASP B N 1
ATOM 10706 C CA . ASP B 1 669 ? 4.156 -33.844 -22.656 1 91.38 669 ASP B CA 1
ATOM 10707 C C . ASP B 1 669 ? 4.293 -35.281 -22.188 1 91.38 669 ASP B C 1
ATOM 10709 O O . ASP B 1 669 ? 3.297 -36 -22.062 1 91.38 669 ASP B O 1
ATOM 10713 N N . GLU B 1 670 ? 5.484 -35.781 -21.875 1 92.19 670 GLU B N 1
ATOM 10714 C CA . GLU B 1 670 ? 5.711 -37.094 -21.297 1 92.19 670 GLU B CA 1
ATOM 10715 C C . GLU B 1 670 ? 6.051 -37 -19.812 1 92.19 670 GLU B C 1
ATOM 10717 O O . GLU B 1 670 ? 6.473 -37.969 -19.203 1 92.19 670 GLU B O 1
ATOM 10722 N N . TYR B 1 671 ? 5.898 -35.844 -19.297 1 93.75 671 TYR B N 1
ATOM 10723 C CA . TYR B 1 671 ? 6.152 -35.562 -17.891 1 93.75 671 TYR B CA 1
ATOM 10724 C C . TYR B 1 671 ? 7.629 -35.75 -17.562 1 93.75 671 TYR B C 1
ATOM 10726 O O . TYR B 1 671 ? 7.977 -36.156 -16.453 1 93.75 671 TYR B O 1
ATOM 10734 N N . LYS B 1 672 ? 8.438 -35.531 -18.562 1 94.88 672 LYS B N 1
ATOM 10735 C CA . LYS B 1 672 ? 9.891 -35.562 -18.391 1 94.88 672 LYS B CA 1
ATOM 10736 C C . LYS B 1 672 ? 10.484 -34.156 -18.297 1 94.88 672 LYS B C 1
ATOM 10738 O O . LYS B 1 672 ? 9.945 -33.219 -18.875 1 94.88 672 LYS B O 1
ATOM 10743 N N . VAL B 1 673 ? 11.562 -34.094 -17.562 1 95.62 673 VAL B N 1
ATOM 10744 C CA . VAL B 1 673 ? 12.219 -32.812 -17.359 1 95.62 673 VAL B CA 1
ATOM 10745 C C . VAL B 1 673 ? 13.047 -32.438 -18.594 1 95.62 673 VAL B C 1
ATOM 10747 O O . VAL B 1 673 ? 13.961 -33.188 -18.969 1 95.62 673 VAL B O 1
ATOM 10750 N N . VAL B 1 674 ? 12.734 -31.297 -19.188 1 94.81 674 VAL B N 1
ATOM 10751 C CA . VAL B 1 674 ? 13.438 -30.938 -20.422 1 94.81 674 VAL B CA 1
ATOM 10752 C C . VAL B 1 674 ? 14.289 -29.688 -20.172 1 94.81 674 VAL B C 1
ATOM 10754 O O . VAL B 1 674 ? 15.18 -29.375 -20.969 1 94.81 674 VAL B O 1
ATOM 10757 N N . GLY B 1 675 ? 14.023 -29.047 -19.125 1 93.69 675 GLY B N 1
ATOM 10758 C CA . GLY B 1 675 ? 14.797 -27.859 -18.828 1 93.69 675 GLY B CA 1
ATOM 10759 C C . GLY B 1 675 ? 14.492 -27.281 -17.469 1 93.69 675 GLY B C 1
ATOM 10760 O O . GLY B 1 675 ? 13.602 -27.766 -16.766 1 93.69 675 GLY B O 1
ATOM 10761 N N . MET B 1 676 ? 15.32 -26.312 -17.062 1 93.69 676 MET B N 1
ATOM 10762 C CA . MET B 1 676 ? 15.125 -25.516 -15.852 1 93.69 676 MET B CA 1
ATOM 10763 C C . MET B 1 676 ? 15.305 -24.031 -16.141 1 93.69 676 MET B C 1
ATOM 10765 O O . MET B 1 676 ? 16.188 -23.656 -16.906 1 93.69 676 MET B O 1
ATOM 10769 N N . ILE B 1 677 ? 14.438 -23.297 -15.609 1 93 677 ILE B N 1
ATOM 10770 C CA . ILE B 1 677 ? 14.539 -21.844 -15.781 1 93 677 ILE B CA 1
ATOM 10771 C C . ILE B 1 677 ? 14.844 -21.188 -14.438 1 93 677 ILE B C 1
ATOM 10773 O O . ILE B 1 677 ? 14.141 -21.422 -13.453 1 93 677 ILE B O 1
ATOM 10777 N N . SER B 1 678 ? 15.859 -20.438 -14.352 1 89.12 678 SER B N 1
ATOM 10778 C CA . SER B 1 678 ? 16.188 -19.625 -13.18 1 89.12 678 SER B CA 1
ATOM 10779 C C . SER B 1 678 ? 16.031 -18.141 -13.477 1 89.12 678 SER B C 1
ATOM 10781 O O . SER B 1 678 ? 15.836 -17.75 -14.633 1 89.12 678 SER B O 1
ATOM 10783 N N . ARG B 1 679 ? 16.078 -17.391 -12.469 1 84.31 679 ARG B N 1
ATOM 10784 C CA . ARG B 1 679 ? 16 -15.953 -12.641 1 84.31 679 ARG B CA 1
ATOM 10785 C C . ARG B 1 679 ? 17.141 -15.43 -13.508 1 84.31 679 ARG B C 1
ATOM 10787 O O . ARG B 1 679 ? 16.953 -14.492 -14.289 1 84.31 679 ARG B O 1
ATOM 10794 N N . LYS B 1 680 ? 18.234 -16.016 -13.367 1 82.94 680 LYS B N 1
ATOM 10795 C CA . LYS B 1 680 ? 19.406 -15.617 -14.148 1 82.94 680 LYS B CA 1
ATOM 10796 C C . LYS B 1 680 ? 19.188 -15.883 -15.633 1 82.94 680 LYS B C 1
ATOM 10798 O O . LYS B 1 680 ? 19.672 -15.117 -16.484 1 82.94 680 LYS B O 1
ATOM 10803 N N . ASP B 1 681 ? 18.5 -16.938 -15.891 1 85.56 681 ASP B N 1
ATOM 10804 C CA . ASP B 1 681 ? 18.234 -17.266 -17.281 1 85.56 681 ASP B CA 1
ATOM 10805 C C . ASP B 1 681 ? 17.359 -16.219 -17.953 1 85.56 681 ASP B C 1
ATOM 10807 O O . ASP B 1 681 ? 17.594 -15.836 -19.109 1 85.56 681 ASP B O 1
ATOM 10811 N N . ILE B 1 682 ? 16.391 -15.805 -17.234 1 84.69 682 ILE B N 1
ATOM 10812 C CA . ILE B 1 682 ? 15.492 -14.789 -17.75 1 84.69 682 ILE B CA 1
ATOM 10813 C C . ILE B 1 682 ? 16.25 -13.469 -17.938 1 84.69 682 ILE B C 1
ATOM 10815 O O . ILE B 1 682 ? 16.078 -12.781 -18.938 1 84.69 682 ILE B O 1
ATOM 10819 N N . TRP B 1 683 ? 17.031 -13.148 -16.938 1 82.44 683 TRP B N 1
ATOM 10820 C CA . TRP B 1 683 ? 17.812 -11.914 -16.953 1 82.44 683 TRP B CA 1
ATOM 10821 C C . TRP B 1 683 ? 18.797 -11.906 -18.109 1 82.44 683 TRP B C 1
ATOM 10823 O O . TRP B 1 683 ? 18.938 -10.898 -18.812 1 82.44 683 TRP B O 1
ATOM 10833 N N . LYS B 1 684 ? 19.484 -13.023 -18.391 1 79.12 684 LYS B N 1
ATOM 10834 C CA . LYS B 1 684 ? 20.453 -13.141 -19.484 1 79.12 684 LYS B CA 1
ATOM 10835 C C . LYS B 1 684 ? 19.781 -12.984 -20.844 1 79.12 684 LYS B C 1
ATOM 10837 O O . LYS B 1 684 ? 20.328 -12.367 -21.75 1 79.12 684 LYS B O 1
ATOM 10842 N N . TRP B 1 685 ? 18.703 -13.539 -20.875 1 78.19 685 TRP B N 1
ATOM 10843 C CA . TRP B 1 685 ? 17.969 -13.438 -22.125 1 78.19 685 TRP B CA 1
ATOM 10844 C C . TRP B 1 685 ? 17.594 -11.992 -22.438 1 78.19 685 TRP B C 1
ATOM 10846 O O . TRP B 1 685 ? 17.766 -11.523 -23.562 1 78.19 685 TRP B O 1
ATOM 10856 N N . GLU B 1 686 ? 17.094 -11.32 -21.438 1 76.5 686 GLU B N 1
ATOM 10857 C CA . GLU B 1 686 ? 16.703 -9.93 -21.625 1 76.5 686 GLU B CA 1
ATOM 10858 C C . GLU B 1 686 ? 17.891 -9.055 -22.016 1 76.5 686 GLU B C 1
ATOM 10860 O O . GLU B 1 686 ? 17.75 -8.148 -22.844 1 76.5 686 GLU B O 1
ATOM 10865 N N . HIS B 1 687 ? 18.984 -9.258 -21.5 1 72.69 687 HIS B N 1
ATOM 10866 C CA . HIS B 1 687 ? 20.172 -8.43 -21.75 1 72.69 687 HIS B CA 1
ATOM 10867 C C . HIS B 1 687 ? 20.797 -8.789 -23.094 1 72.69 687 HIS B C 1
ATOM 10869 O O . HIS B 1 687 ? 21.406 -7.938 -23.75 1 72.69 687 HIS B O 1
ATOM 10875 N N . LYS B 1 688 ? 20.734 -10.047 -23.484 1 69 688 LYS B N 1
ATOM 10876 C CA . LYS B 1 688 ? 21.234 -10.438 -24.797 1 69 688 LYS B CA 1
ATOM 10877 C C . LYS B 1 688 ? 20.391 -9.812 -25.906 1 69 688 LYS B C 1
ATOM 10879 O O . LYS B 1 688 ? 20.938 -9.352 -26.906 1 69 688 LYS B O 1
ATOM 10884 N N . GLU B 1 689 ? 19.172 -9.781 -25.609 1 63.19 689 GLU B N 1
ATOM 10885 C CA . GLU B 1 689 ? 18.266 -9.219 -26.609 1 63.19 689 GLU B CA 1
ATOM 10886 C C . GLU B 1 689 ? 18.422 -7.699 -26.688 1 63.19 689 GLU B C 1
ATOM 10888 O O . GLU B 1 689 ? 18.359 -7.125 -27.781 1 63.19 689 GLU B O 1
ATOM 10893 N N . LYS B 1 690 ? 18.672 -7.062 -25.672 1 59.31 690 LYS B N 1
ATOM 10894 C CA . LYS B 1 690 ? 18.844 -5.613 -25.656 1 59.31 690 LYS B CA 1
ATOM 10895 C C . LYS B 1 690 ? 20.141 -5.211 -26.344 1 59.31 690 LYS B C 1
ATOM 10897 O O . LYS B 1 690 ? 20.219 -4.168 -27 1 59.31 690 LYS B O 1
ATOM 10902 N N . GLN B 1 691 ? 21.141 -6 -26.078 1 52.94 691 GLN B N 1
ATOM 10903 C CA . GLN B 1 691 ? 22.406 -5.746 -26.766 1 52.94 691 GLN B CA 1
ATOM 10904 C C . GLN B 1 691 ? 22.266 -5.887 -28.266 1 52.94 691 GLN B C 1
ATOM 10906 O O . GLN B 1 691 ? 22.953 -5.203 -29.031 1 52.94 691 GLN B O 1
ATOM 10911 N N . HIS B 1 692 ? 21.375 -6.746 -28.562 1 46.41 692 HIS B N 1
ATOM 10912 C CA . HIS B 1 692 ? 21.141 -6.895 -29.984 1 46.41 692 HIS B CA 1
ATOM 10913 C C . HIS B 1 692 ? 20.328 -5.719 -30.531 1 46.41 692 HIS B C 1
ATOM 10915 O O . HIS B 1 692 ? 20.484 -5.34 -31.703 1 46.41 692 HIS B O 1
ATOM 10921 N N . ASP B 1 693 ? 19.484 -5.227 -29.797 1 46.69 693 ASP B N 1
ATOM 10922 C CA . ASP B 1 693 ? 18.688 -4.086 -30.234 1 46.69 693 ASP B CA 1
ATOM 10923 C C . ASP B 1 693 ? 19.5 -2.795 -30.188 1 46.69 693 ASP B C 1
ATOM 10925 O O . ASP B 1 693 ? 19.219 -1.85 -30.922 1 46.69 693 ASP B O 1
ATOM 10929 N N . ASP B 1 694 ? 20.328 -2.539 -29.25 1 40.62 694 ASP B N 1
ATOM 10930 C CA . ASP B 1 694 ? 21.219 -1.385 -29.312 1 40.62 694 ASP B CA 1
ATOM 10931 C C . ASP B 1 694 ? 22.25 -1.547 -30.422 1 40.62 694 ASP B C 1
ATOM 10933 O O . ASP B 1 694 ? 22.609 -0.574 -31.078 1 40.62 694 ASP B O 1
#